Protein 4M9C (pdb70)

Nearest PDB structures (foldseek):
  4m9c-assembly2_E  TM=1.005E+00  e=8.657E-38  Acinetobacter baumannii
  7l7y-assembly1_AAA  TM=9.683E-01  e=1.629E-23  Psychrobacter cryohalolentis K5
  4m98-assembly1_A  TM=9.260E-01  e=1.975E-14  Neisseria gonorrhoeae FA 1090
  4m99-assembly1_B  TM=9.279E-01  e=2.961E-14  Neisseria gonorrhoeae FA 1090
  4eaa-assembly1_A  TM=8.698E-01  e=1.988E-10  Caulobacter vibrioides

CATH classification: 3.40.50.20 (+1 more: 2.160.10.10)

Structure (mmCIF, N/CA/C/O backbone):
data_4M9C
#
_entry.id   4M9C
#
_cell.length_a   148.289
_cell.length_b   148.289
_cell.length_c   182.413
_cell.angle_alpha   90.000
_cell.angle_beta   90.000
_cell.angle_gamma   120.000
#
_symmetry.space_group_name_H-M   'P 31 2 1'
#
loop_
_entity.id
_entity.type
_entity.pdbx_description
1 polymer 'Bacterial transferase hexapeptide (Three repeats) family protein'
2 water water
#
loop_
_atom_site.group_PDB
_atom_site.id
_atom_site.type_symbol
_atom_site.label_atom_id
_atom_site.label_alt_id
_atom_site.label_comp_id
_atom_site.label_asym_id
_atom_site.label_entity_id
_atom_site.label_seq_id
_atom_site.pdbx_PDB_ins_code
_atom_site.Cartn_x
_atom_site.Cartn_y
_atom_site.Cartn_z
_atom_site.occupancy
_atom_site.B_iso_or_equiv
_atom_site.auth_seq_id
_atom_site.auth_comp_id
_atom_site.auth_asym_id
_atom_site.auth_atom_id
_atom_site.pdbx_PDB_model_num
ATOM 1 N N . MET A 1 1 ? -106.134 5.012 -0.161 1.00 71.39 1 MET A N 1
ATOM 2 C CA . MET A 1 1 ? -106.342 5.683 -1.441 1.00 68.03 1 MET A CA 1
ATOM 3 C C . MET A 1 1 ? -105.044 6.316 -1.945 1.00 68.03 1 MET A C 1
ATOM 4 O O . MET A 1 1 ? -104.164 6.662 -1.151 1.00 71.50 1 MET A O 1
ATOM 6 N N . THR A 1 2 ? -104.940 6.458 -3.265 1.00 60.52 2 THR A N 1
ATOM 7 C CA . THR A 1 2 ? -103.749 6.987 -3.952 1.00 59.03 2 THR A CA 1
ATOM 8 C C . THR A 1 2 ? -102.567 6.007 -4.066 1.00 54.80 2 THR A C 1
ATOM 9 O O . THR A 1 2 ? -102.141 5.682 -5.177 1.00 51.87 2 THR A O 1
ATOM 13 N N . MET A 1 3 ? -102.039 5.546 -2.934 1.00 49.58 3 MET A N 1
ATOM 14 C CA . MET A 1 3 ? -100.933 4.583 -2.951 1.00 47.52 3 MET A CA 1
ATOM 15 C C . MET A 1 3 ? -100.982 3.637 -1.751 1.00 43.02 3 MET A C 1
ATOM 16 O O . MET A 1 3 ? -101.177 4.068 -0.615 1.00 42.19 3 MET A O 1
ATOM 21 N N . ILE A 1 4 ? -100.837 2.340 -2.008 1.00 37.38 4 ILE A N 1
ATOM 22 C CA . ILE A 1 4 ? -100.626 1.387 -0.927 1.00 32.60 4 ILE A CA 1
ATOM 23 C C . ILE A 1 4 ? -99.364 0.578 -1.191 1.00 31.63 4 ILE A C 1
ATOM 24 O O . ILE A 1 4 ? -99.042 0.260 -2.336 1.00 27.68 4 ILE A O 1
ATOM 29 N N . ILE A 1 5 ? -98.653 0.251 -0.121 1.00 31.05 5 ILE A N 1
ATOM 30 C CA . ILE A 1 5 ? -97.416 -0.508 -0.234 1.00 30.28 5 ILE A CA 1
ATOM 31 C C . ILE A 1 5 ? -97.5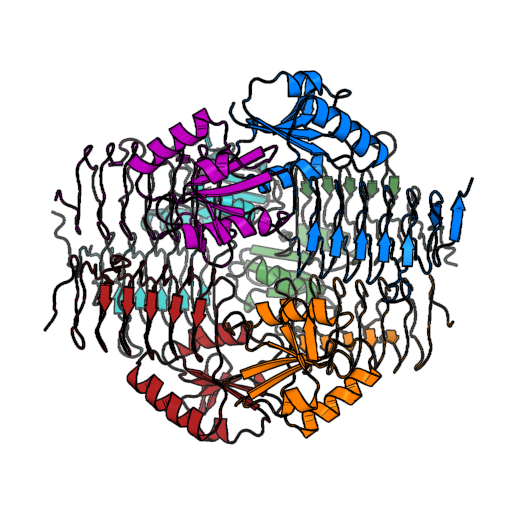80 -1.866 0.433 1.00 28.98 5 ILE A C 1
ATOM 32 O O . ILE A 1 5 ? -98.032 -1.963 1.575 1.00 28.57 5 ILE A O 1
ATOM 37 N N . GLY A 1 6 ? -97.241 -2.922 -0.291 1.00 25.78 6 GLY A N 1
ATOM 38 C CA . GLY A 1 6 ? -97.235 -4.239 0.313 1.00 27.14 6 GLY A CA 1
ATOM 39 C C . GLY A 1 6 ? -95.823 -4.746 0.532 1.00 28.68 6 GLY A C 1
ATOM 40 O O . GLY A 1 6 ? -94.935 -4.519 -0.301 1.00 28.80 6 GLY A O 1
ATOM 41 N N . VAL A 1 7 ? -95.614 -5.419 1.661 1.00 29.63 7 VAL A N 1
ATOM 42 C CA . VAL A 1 7 ? -94.375 -6.154 1.903 1.00 28.37 7 VAL A CA 1
ATOM 43 C C . VAL A 1 7 ? -94.707 -7.639 1.731 1.00 32.52 7 VAL A C 1
ATOM 44 O O . VAL A 1 7 ? -95.471 -8.207 2.517 1.00 29.64 7 VAL A O 1
ATOM 48 N N . TYR A 1 8 ? -94.150 -8.262 0.697 1.00 28.25 8 TYR A N 1
ATOM 49 C CA . TYR A 1 8 ? -94.516 -9.637 0.371 1.00 30.95 8 TYR A CA 1
ATOM 50 C C . TYR A 1 8 ? -93.669 -10.593 1.187 1.00 29.55 8 TYR A C 1
ATOM 51 O O . TYR A 1 8 ? -92.466 -10.708 0.970 1.00 29.99 8 TYR A O 1
ATOM 60 N N . GLY A 1 9 ? -94.305 -11.262 2.140 1.00 32.13 9 GLY A N 1
ATOM 61 C CA . GLY A 1 9 ? -93.600 -12.095 3.096 1.00 30.83 9 GLY A CA 1
ATOM 62 C C . GLY A 1 9 ? -93.776 -11.563 4.508 1.00 34.32 9 GLY A C 1
ATOM 63 O O . GLY A 1 9 ? -93.168 -10.558 4.878 1.00 33.41 9 GLY A O 1
ATOM 64 N N . ALA A 1 10 ? -94.621 -12.224 5.294 1.00 31.15 10 ALA A N 1
ATOM 65 C CA . ALA A 1 10 ? -94.820 -11.855 6.686 1.00 29.53 10 ALA A CA 1
ATOM 66 C C . ALA A 1 10 ? -93.742 -12.513 7.534 1.00 32.33 10 ALA A C 1
ATOM 67 O O . ALA A 1 10 ? -93.188 -11.896 8.443 1.00 36.10 10 ALA A O 1
ATOM 69 N N . SER A 1 11 ? -93.422 -13.758 7.213 1.00 30.17 11 SER A N 1
ATOM 70 C CA . SER A 1 11 ? -92.393 -14.497 7.945 1.00 32.55 11 SER A CA 1
ATOM 71 C C . SER A 1 11 ? -91.011 -14.136 7.422 1.00 31.69 11 SER A C 1
ATOM 72 O O . SER A 1 11 ? -90.879 -13.278 6.544 1.00 32.63 11 SER A O 1
ATOM 75 N N . GLY A 1 12 ? -89.991 -14.820 7.940 1.00 31.85 12 GLY A N 1
ATOM 76 C CA . GLY A 1 12 ? -88.618 -14.578 7.529 1.00 30.84 12 GLY A CA 1
ATOM 77 C C . GLY A 1 12 ? -88.256 -13.107 7.682 1.00 26.55 12 GLY A C 1
ATOM 78 O O . GLY A 1 12 ? -88.420 -12.528 8.752 1.00 28.45 12 GLY A O 1
ATOM 79 N N . PHE A 1 13 ? -87.791 -12.489 6.604 1.00 25.40 13 PHE A N 1
ATOM 80 C CA . PHE A 1 13 ? -87.298 -11.124 6.698 1.00 26.12 13 PHE A CA 1
ATOM 81 C C . PHE A 1 13 ? -88.379 -10.032 6.629 1.00 25.30 13 PHE A C 1
ATOM 82 O O . PHE A 1 13 ? -88.062 -8.847 6.648 1.00 25.04 13 PHE A O 1
ATOM 90 N N . GLY A 1 14 ? -89.645 -10.427 6.563 1.00 25.96 14 GLY A N 1
ATOM 91 C CA . GLY A 1 14 ? -90.734 -9.461 6.448 1.00 25.66 14 GLY A CA 1
ATOM 92 C C . GLY A 1 14 ? -90.760 -8.393 7.528 1.00 25.22 14 GLY A C 1
ATOM 93 O O . GLY A 1 14 ? -90.931 -7.197 7.247 1.00 23.45 14 GLY A O 1
ATOM 94 N N . LYS A 1 15 ? -90.593 -8.810 8.777 1.00 24.18 15 LYS A N 1
ATOM 95 C CA . LYS A 1 15 ? -90.686 -7.862 9.879 1.00 26.11 15 LYS A CA 1
ATOM 96 C C . LYS A 1 15 ? -89.475 -6.936 9.940 1.00 25.41 15 LYS A C 1
ATOM 97 O O . LYS A 1 15 ? -89.542 -5.870 10.539 1.00 24.54 15 LYS A O 1
ATOM 103 N N . GLU A 1 16 ? -88.375 -7.358 9.317 1.00 24.43 16 GLU A N 1
ATOM 104 C CA . GLU A 1 16 ? -87.193 -6.514 9.154 1.00 22.47 16 GLU A CA 1
ATOM 105 C C . GLU A 1 16 ? -87.431 -5.493 8.044 1.00 25.98 16 GLU A C 1
ATOM 106 O O . GLU A 1 16 ? -87.080 -4.311 8.167 1.00 24.92 16 GLU A O 1
ATOM 112 N N . VAL A 1 17 ? -88.045 -5.941 6.958 1.00 22.07 17 VAL A N 1
ATOM 113 C CA . VAL A 1 17 ? -88.177 -5.084 5.785 1.00 22.17 17 VAL A CA 1
ATOM 114 C C . VAL A 1 17 ? -89.235 -4.000 5.973 1.00 25.58 17 VAL A C 1
ATOM 115 O O . VAL A 1 17 ? -89.082 -2.879 5.480 1.00 24.53 17 VAL A O 1
ATOM 119 N N . MET A 1 18 ? -90.298 -4.314 6.706 1.00 23.80 18 MET A N 1
ATOM 120 C CA . MET A 1 18 ? -91.372 -3.332 6.878 1.00 26.66 18 MET A CA 1
ATOM 121 C C . MET A 1 18 ? -90.867 -1.961 7.398 1.00 22.87 18 MET A C 1
ATOM 122 O O . MET A 1 18 ? -91.178 -0.936 6.810 1.00 26.56 18 MET A O 1
ATOM 127 N N . PRO A 1 19 ? -90.101 -1.936 8.502 1.00 22.99 19 PRO A N 1
ATOM 128 C CA . PRO A 1 19 ? -89.666 -0.616 8.977 1.00 22.36 19 PRO A CA 1
ATOM 129 C C . PRO A 1 19 ? -88.688 0.066 8.013 1.00 27.54 19 PRO A C 1
ATOM 130 O O . PRO A 1 19 ? -88.645 1.295 7.950 1.00 24.79 19 PRO A O 1
ATOM 134 N N . LEU A 1 20 ? -87.929 -0.719 7.254 1.00 20.95 20 LEU A N 1
ATOM 135 C CA . LEU A 1 20 ? -87.051 -0.138 6.243 1.00 23.76 20 LEU A CA 1
ATOM 136 C C . LEU A 1 20 ? -87.872 0.577 5.177 1.00 26.92 20 LEU A C 1
ATOM 137 O O . LEU A 1 20 ? -87.556 1.703 4.788 1.00 24.68 20 LEU A O 1
ATOM 142 N N . VAL A 1 21 ? -88.924 -0.078 4.693 1.00 23.78 21 VAL A N 1
ATOM 143 C CA . VAL A 1 2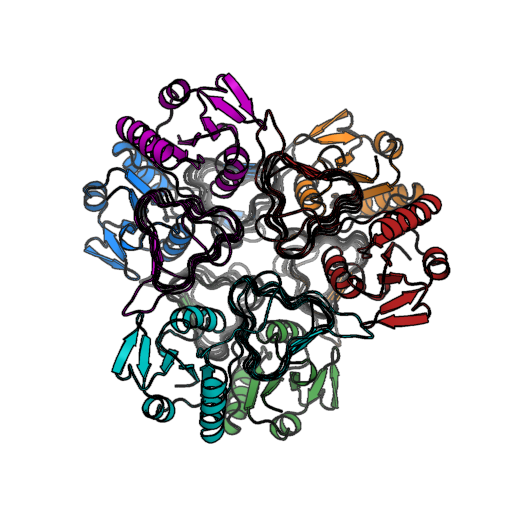1 ? -89.753 0.528 3.661 1.00 23.81 21 VAL A CA 1
ATOM 144 C C . VAL A 1 21 ? -90.571 1.708 4.214 1.00 25.84 21 VAL A C 1
ATOM 145 O O . VAL A 1 21 ? -90.841 2.661 3.490 1.00 26.75 21 VAL A O 1
ATOM 149 N N . ARG A 1 22 ? -90.935 1.654 5.495 1.00 24.32 22 ARG A N 1
ATOM 150 C CA . ARG A 1 22 ? -91.561 2.800 6.154 1.00 24.74 22 ARG A CA 1
ATOM 151 C C . ARG A 1 22 ? -90.647 4.016 6.072 1.00 29.97 22 ARG A C 1
ATOM 152 O O . ARG A 1 22 ? -91.097 5.118 5.725 1.00 24.43 22 ARG A O 1
ATOM 160 N N . GLN A 1 23 ? -89.367 3.809 6.394 1.00 23.47 23 GLN A N 1
ATOM 161 C CA . GLN A 1 23 ? -88.365 4.875 6.362 1.00 29.32 23 GLN A CA 1
ATOM 162 C C . GLN A 1 23 ? -88.036 5.314 4.939 1.00 29.47 23 GLN A C 1
ATOM 163 O O . GLN A 1 23 ? -87.670 6.463 4.719 1.00 30.92 23 GLN A O 1
ATOM 169 N N . GLN A 1 24 ? -88.132 4.391 3.983 1.00 26.64 24 GLN A N 1
ATOM 170 C CA . GLN A 1 24 ? -87.897 4.725 2.582 1.00 28.54 24 GLN A CA 1
ATOM 171 C C . GLN A 1 24 ? -88.946 5.746 2.096 1.00 31.66 24 GLN A C 1
ATOM 172 O O . GLN A 1 24 ? -88.642 6.629 1.290 1.00 31.62 24 GLN A O 1
ATOM 178 N N . PHE A 1 25 ? -90.173 5.614 2.602 1.00 26.42 25 PHE A N 1
ATOM 179 C CA . PHE A 1 25 ? -91.305 6.463 2.194 1.00 26.57 25 PHE A CA 1
ATOM 180 C C . PHE A 1 25 ? -92.004 7.047 3.414 1.00 26.72 25 PHE A C 1
ATOM 181 O O . PHE A 1 25 ? -93.141 6.693 3.724 1.00 27.24 25 PHE A O 1
ATOM 189 N N . PRO A 1 26 ? -91.315 7.955 4.111 1.00 24.41 26 PRO A N 1
ATOM 190 C CA . PRO A 1 26 ? -91.733 8.454 5.425 1.00 30.42 26 PRO A CA 1
ATOM 191 C C . PRO A 1 26 ? -93.012 9.294 5.413 1.00 35.38 26 PRO A C 1
ATOM 192 O O . PRO A 1 26 ? -93.650 9.435 6.464 1.00 32.75 26 PRO A O 1
ATOM 196 N N . THR A 1 27 ? -93.408 9.839 4.268 1.00 33.40 27 THR A N 1
ATOM 197 C CA . THR A 1 27 ? -94.631 10.640 4.284 1.00 34.84 27 THR A CA 1
ATOM 198 C C . THR A 1 27 ? -95.908 9.793 4.185 1.00 36.13 27 THR A C 1
ATOM 199 O O . THR A 1 27 ? -97.002 10.293 4.461 1.00 33.15 27 THR A O 1
ATOM 203 N N . LEU A 1 28 ? -95.779 8.516 3.820 1.00 34.59 28 LEU A N 1
ATOM 204 C CA . LEU A 1 28 ? -96.961 7.647 3.763 1.00 36.36 28 LEU A CA 1
ATOM 205 C C . LEU A 1 28 ? -97.378 7.230 5.165 1.00 38.07 28 LEU A C 1
ATOM 206 O O . LEU A 1 28 ? -96.532 6.871 5.981 1.00 34.74 28 LEU A O 1
ATOM 211 N N . SER A 1 29 ? -98.675 7.293 5.456 1.00 36.78 29 SER A N 1
ATOM 212 C CA . SER A 1 29 ? -99.146 6.922 6.785 1.00 34.12 29 SER A CA 1
ATOM 213 C C . SER A 1 29 ? -99.152 5.401 6.935 1.00 33.92 29 SER A C 1
ATOM 214 O O . SER A 1 29 ? -99.216 4.675 5.944 1.00 33.00 29 SER A O 1
ATOM 217 N N . LYS A 1 30 ? -99.081 4.931 8.178 1.00 32.47 30 LYS A N 1
ATOM 218 C CA . LYS A 1 30 ? -99.025 3.504 8.469 1.00 37.14 30 LYS A CA 1
ATOM 219 C C . LYS A 1 30 ? -100.142 2.754 7.748 1.00 35.11 30 LYS A C 1
ATOM 220 O O . LYS A 1 30 ? -99.939 1.645 7.245 1.00 29.96 30 LYS A O 1
ATOM 226 N N . GLU A 1 31 ? -101.315 3.374 7.680 1.00 31.63 31 GLU A N 1
ATOM 227 C CA . GLU A 1 31 ? -102.477 2.721 7.099 1.00 35.29 31 GLU A CA 1
ATOM 228 C C . GLU A 1 31 ? -102.246 2.363 5.635 1.00 32.20 31 GLU A C 1
ATOM 229 O O . GLU A 1 31 ? -102.926 1.508 5.088 1.00 33.29 31 GLU A O 1
ATOM 232 N N . GLN A 1 32 ? -101.284 3.012 4.996 1.00 29.23 32 GLN A N 1
ATOM 233 C CA . GLN A 1 32 ? -101.015 2.715 3.589 1.00 30.45 32 GLN A CA 1
ATOM 234 C C . GLN A 1 32 ? -100.106 1.472 3.382 1.00 30.33 32 GLN A C 1
ATOM 235 O O . GLN A 1 32 ? -99.786 1.099 2.246 1.00 29.97 32 GLN A O 1
ATOM 241 N N . PHE A 1 33 ? -99.723 0.816 4.475 1.00 27.00 33 PHE A N 1
ATOM 242 C CA . PHE A 1 33 ? -98.835 -0.353 4.384 1.00 29.95 33 PHE A CA 1
ATOM 243 C C . PHE A 1 33 ? -99.484 -1.661 4.833 1.00 27.41 33 PHE A C 1
ATOM 244 O O . PHE A 1 33 ? -100.264 -1.679 5.776 1.00 26.30 33 PHE A O 1
ATOM 252 N N . ALA A 1 34 ? -99.113 -2.762 4.186 1.00 26.94 34 ALA A N 1
ATOM 253 C CA . ALA A 1 34 ? -99.557 -4.076 4.623 1.00 30.41 34 ALA A CA 1
ATOM 254 C C . ALA A 1 34 ? -98.537 -5.155 4.313 1.00 27.47 34 ALA A C 1
ATOM 255 O O . ALA A 1 34 ? -97.784 -5.060 3.343 1.00 29.83 34 ALA A O 1
ATOM 257 N N . PHE A 1 35 ? -98.526 -6.186 5.149 1.00 26.63 35 PHE A N 1
ATOM 258 C CA . PHE A 1 35 ? -97.888 -7.445 4.797 1.00 29.49 35 PHE A CA 1
ATOM 259 C C . PHE A 1 35 ? -98.784 -8.227 3.835 1.00 33.55 35 PHE A C 1
ATOM 260 O O . PHE A 1 35 ? -99.999 -8.272 4.009 1.00 36.51 35 PHE A O 1
ATOM 268 N N . ILE A 1 36 ? -98.182 -8.834 2.817 1.00 30.95 36 ILE A N 1
ATOM 269 C CA . ILE A 1 36 ? -98.900 -9.718 1.905 1.00 31.49 36 ILE A CA 1
ATOM 270 C C . ILE A 1 36 ? -98.492 -11.154 2.198 1.00 36.51 36 ILE A C 1
ATOM 271 O O . ILE A 1 36 ? -97.316 -11.508 2.052 1.00 31.72 36 ILE A O 1
ATOM 276 N N . ASP A 1 37 ? -99.455 -11.978 2.614 1.00 32.86 37 ASP A N 1
ATOM 277 C CA . ASP A 1 37 ? -99.179 -13.376 2.951 1.00 37.22 37 ASP A CA 1
ATOM 278 C C . ASP A 1 37 ? -100.469 -14.208 2.976 1.00 42.16 37 ASP A C 1
ATOM 279 O O . ASP A 1 37 ? -101.291 -14.063 3.876 1.00 42.14 37 ASP A O 1
ATOM 284 N N . ASP A 1 38 ? -100.642 -15.068 1.975 1.00 41.39 38 ASP A N 1
ATOM 285 C CA . ASP A 1 38 ? -101.863 -15.868 1.853 1.00 48.16 38 ASP A CA 1
ATOM 286 C C . ASP A 1 38 ? -102.113 -16.690 3.112 1.00 46.84 38 ASP A C 1
ATOM 287 O O . ASP A 1 38 ? -103.207 -16.662 3.680 1.00 51.71 38 ASP A O 1
ATOM 292 N N . GLY A 1 39 ? -101.080 -17.400 3.551 1.00 52.65 39 GLY A N 1
ATOM 293 C CA . GLY A 1 39 ? -101.152 -18.211 4.753 1.00 56.42 39 GLY A CA 1
ATOM 294 C C . GLY A 1 39 ? -101.666 -17.466 5.968 1.00 57.15 39 GLY A C 1
ATOM 295 O O . GLY A 1 39 ? -102.482 -17.997 6.725 1.00 52.88 39 GLY A O 1
ATOM 296 N N . LEU A 1 40 ? -101.200 -16.233 6.156 1.00 52.41 40 LEU A N 1
ATOM 297 C CA . LEU A 1 40 ? -101.563 -15.465 7.343 1.00 47.29 40 LEU A CA 1
ATOM 298 C C . LEU A 1 40 ? -102.630 -14.422 7.054 1.00 49.59 40 LEU A C 1
ATOM 299 O O . LEU A 1 40 ? -102.891 -13.548 7.877 1.00 49.60 40 LEU A O 1
ATOM 304 N N . SER A 1 41 ? -103.256 -14.528 5.885 1.00 49.37 41 SER A N 1
ATOM 305 C CA . SER A 1 41 ? -104.339 -13.628 5.507 1.00 46.77 41 SER A CA 1
ATOM 306 C C . SER A 1 41 ? -105.328 -13.424 6.654 1.00 52.97 41 SER A C 1
ATOM 307 O O . SER A 1 41 ? -105.695 -14.378 7.339 1.00 57.70 41 SER A O 1
ATOM 310 N N . GLY A 1 42 ? -105.752 -12.181 6.864 1.00 45.05 42 GLY A N 1
ATOM 311 C CA . GLY A 1 42 ? -106.765 -11.880 7.859 1.00 51.18 42 GLY A CA 1
ATOM 312 C C . GLY A 1 42 ? -106.238 -11.563 9.247 1.00 53.34 42 GLY A C 1
ATOM 313 O O . GLY A 1 42 ? -106.961 -11.002 10.077 1.00 51.24 42 GLY A O 1
ATOM 314 N N . THR A 1 43 ? -104.983 -11.920 9.504 1.00 48.43 43 THR A N 1
ATOM 315 C CA . THR A 1 43 ? -104.344 -11.621 10.785 1.00 49.52 43 THR A CA 1
ATOM 316 C C . THR A 1 43 ? -103.731 -10.207 10.790 1.00 47.13 43 THR A C 1
ATOM 317 O O . THR A 1 43 ? -103.816 -9.492 9.795 1.00 39.28 43 THR A O 1
ATOM 321 N N . THR A 1 44 ? -103.144 -9.801 11.918 1.00 42.46 44 THR A N 1
ATOM 322 C CA . THR A 1 44 ? -102.347 -8.578 11.970 1.00 41.50 44 THR A CA 1
ATOM 323 C C . THR A 1 44 ? -100.947 -8.880 12.527 1.00 41.97 44 THR A C 1
ATOM 324 O O . THR A 1 44 ? -100.769 -9.817 13.311 1.00 40.64 44 THR A O 1
ATOM 328 N N . LEU A 1 45 ? -99.967 -8.073 12.122 1.00 36.46 45 LEU A N 1
ATOM 329 C CA . LEU A 1 45 ? -98.568 -8.307 12.464 1.00 31.00 45 LEU A CA 1
ATOM 330 C C . LEU A 1 45 ? -97.868 -6.975 12.743 1.00 29.94 45 LEU A C 1
ATOM 331 O O . LEU A 1 45 ? -97.828 -6.093 11.880 1.00 29.42 45 LEU A O 1
ATOM 336 N N . ASN A 1 46 ? -97.331 -6.830 13.952 1.00 28.76 46 ASN A N 1
ATOM 337 C CA . ASN A 1 46 ? -96.705 -5.580 14.381 1.00 32.60 46 ASN A CA 1
ATOM 338 C C . ASN A 1 46 ? -97.598 -4.373 14.101 1.00 31.75 46 ASN A C 1
ATOM 339 O O . ASN A 1 46 ? -97.114 -3.296 13.755 1.00 28.48 46 ASN A O 1
ATOM 344 N N . GLY A 1 47 ? -98.908 -4.572 14.242 1.00 32.79 47 GLY A N 1
ATOM 345 C CA . GLY A 1 47 ? -99.876 -3.494 14.103 1.00 32.54 47 GLY A CA 1
ATOM 346 C C . GLY A 1 47 ? -100.298 -3.257 12.669 1.00 36.10 47 GLY A C 1
ATOM 347 O O . GLY A 1 47 ? -101.026 -2.310 12.383 1.00 42.39 47 GLY A O 1
ATOM 348 N N . TYR A 1 48 ? -99.832 -4.106 11.760 1.00 31.67 48 TYR A N 1
ATOM 349 C CA . TYR A 1 48 ? -100.163 -3.964 10.345 1.00 31.85 48 TYR A CA 1
ATOM 350 C C . TYR A 1 48 ? -101.090 -5.093 9.919 1.00 33.88 48 TYR A C 1
ATOM 351 O O . TYR A 1 48 ? -100.985 -6.203 10.435 1.00 31.75 48 TYR A O 1
ATOM 360 N N . PRO A 1 49 ? -101.975 -4.818 8.950 1.00 34.12 49 PRO A N 1
ATOM 361 C CA . PRO A 1 49 ? -102.823 -5.849 8.346 1.00 36.82 49 PRO A CA 1
ATOM 362 C C . PRO A 1 49 ? -101.972 -6.807 7.541 1.00 37.00 49 PRO A C 1
ATOM 363 O O . PRO A 1 49 ? -101.026 -6.377 6.873 1.00 33.31 49 PRO A O 1
ATOM 367 N N . VAL A 1 50 ? -102.299 -8.090 7.614 1.00 33.76 50 VAL A N 1
ATOM 368 C CA . VAL A 1 50 ? -101.683 -9.087 6.755 1.00 31.63 50 VAL A CA 1
ATOM 369 C C . VAL A 1 50 ? -102.748 -9.516 5.760 1.00 38.09 50 VAL A C 1
ATOM 370 O O . VAL A 1 50 ? -103.781 -10.071 6.146 1.00 38.63 50 VAL A O 1
ATOM 374 N N . LEU A 1 51 ? -102.506 -9.241 4.484 1.00 35.71 51 LEU A N 1
ATOM 375 C CA . LEU A 1 51 ? -103.498 -9.485 3.444 1.00 36.95 51 LEU A CA 1
ATOM 376 C C . LEU A 1 51 ? -103.108 -10.640 2.539 1.00 39.59 51 LEU A C 1
ATOM 377 O O . LEU A 1 51 ? -101.921 -10.909 2.327 1.00 37.75 51 LEU A O 1
ATOM 382 N N . SER A 1 52 ? -104.112 -11.326 2.003 1.00 36.22 52 SER A N 1
ATOM 383 C CA . SER A 1 52 ? -103.865 -12.292 0.948 1.00 38.27 52 SER A CA 1
ATOM 384 C C . SER A 1 52 ? -103.513 -11.473 -0.274 1.00 34.58 52 SER A C 1
ATOM 385 O O . SER A 1 52 ? -103.838 -10.285 -0.340 1.00 34.67 52 SER A O 1
ATOM 388 N N . TYR A 1 53 ? -102.862 -12.091 -1.247 1.00 30.53 53 TYR A N 1
ATOM 389 C CA . TYR A 1 53 ? -102.498 -11.363 -2.452 1.00 37.14 53 TYR A CA 1
ATOM 390 C C . TYR A 1 53 ? -103.745 -10.805 -3.139 1.00 41.05 53 TYR A C 1
ATOM 391 O O . TYR A 1 53 ? -103.776 -9.637 -3.522 1.00 37.86 53 TYR A O 1
ATOM 400 N N . LEU A 1 54 ? -104.778 -11.636 -3.272 1.00 41.10 54 LEU A N 1
ATOM 401 C CA . LEU A 1 54 ? -106.011 -11.210 -3.925 1.00 38.09 54 LEU A CA 1
ATOM 402 C C . LEU A 1 54 ? -106.619 -9.997 -3.252 1.00 34.15 54 LEU A C 1
ATOM 403 O O . LEU A 1 54 ? -107.038 -9.067 -3.930 1.00 41.60 54 LEU A O 1
ATOM 408 N N . ASP A 1 55 ? -106.671 -10.002 -1.922 1.00 36.92 55 ASP A N 1
ATOM 409 C CA . ASP A 1 55 ? -107.231 -8.862 -1.196 1.00 40.59 55 ASP A CA 1
ATOM 410 C C . ASP A 1 55 ? -106.377 -7.608 -1.371 1.00 39.93 55 ASP A C 1
ATOM 411 O O . ASP A 1 55 ? -106.904 -6.511 -1.540 1.00 37.26 55 ASP A O 1
ATOM 416 N N . PHE A 1 56 ? -105.059 -7.775 -1.354 1.00 35.84 56 PHE A N 1
ATOM 417 C CA . PHE A 1 56 ? -104.176 -6.645 -1.602 1.00 36.45 56 PHE A CA 1
ATOM 418 C C . PHE A 1 56 ? -104.475 -6.049 -2.972 1.00 33.50 56 PHE A C 1
ATOM 419 O O . PHE A 1 56 ? -104.685 -4.851 -3.101 1.00 35.70 56 PHE A O 1
ATOM 427 N N . ILE A 1 57 ? -104.495 -6.897 -3.995 1.00 36.12 57 ILE A N 1
ATOM 428 C CA . ILE A 1 57 ? -104.756 -6.444 -5.354 1.00 36.84 57 ILE A CA 1
ATOM 429 C C . ILE A 1 57 ? -106.139 -5.797 -5.472 1.00 45.78 57 ILE A C 1
ATOM 430 O O . ILE A 1 57 ? -106.337 -4.874 -6.263 1.00 47.03 57 ILE A O 1
ATOM 435 N N . SER A 1 58 ? -107.096 -6.281 -4.683 1.00 43.69 58 SER A N 1
ATOM 436 C CA . SER A 1 58 ? -108.471 -5.803 -4.798 1.00 47.73 58 SER A CA 1
ATOM 437 C C . SER A 1 58 ? -108.682 -4.438 -4.137 1.00 52.36 58 SER A C 1
ATOM 438 O O . SER A 1 58 ? -109.699 -3.784 -4.375 1.00 46.81 58 SER A O 1
ATOM 441 N N . LYS A 1 59 ? -107.723 -3.998 -3.320 1.00 45.24 59 LYS A N 1
ATOM 442 C CA . LYS A 1 59 ? -107.873 -2.718 -2.632 1.00 46.77 59 LYS A CA 1
ATOM 443 C C . LYS A 1 59 ? -108.182 -1.593 -3.612 1.00 47.51 59 LYS A C 1
ATOM 444 O O . LYS A 1 59 ? -107.702 -1.600 -4.749 1.00 46.58 59 LYS A O 1
ATOM 450 N N . PRO A 1 60 ? -108.993 -0.621 -3.173 1.00 46.73 60 PRO A N 1
ATOM 451 C CA . PRO A 1 60 ? -109.191 0.582 -3.978 1.00 49.03 60 PRO A CA 1
ATOM 452 C C . PRO A 1 60 ? -107.972 1.455 -3.756 1.00 57.28 60 PRO A C 1
ATOM 453 O O . PRO A 1 60 ? -107.710 1.884 -2.630 1.00 63.77 60 PRO A O 1
ATOM 457 N N . ALA A 1 61 ? -107.208 1.684 -4.811 1.00 50.95 61 ALA A N 1
ATOM 458 C CA . ALA A 1 61 ? -106.000 2.477 -4.701 1.00 49.82 61 ALA A CA 1
ATOM 459 C C . ALA A 1 61 ? -105.443 2.655 -6.089 1.00 50.40 61 ALA A C 1
ATOM 460 O O . ALA A 1 61 ? -105.127 1.677 -6.768 1.00 52.49 61 ALA A O 1
ATOM 462 N N . ASP A 1 62 ? -105.341 3.910 -6.512 1.00 50.88 62 ASP A N 1
ATOM 463 C CA . ASP A 1 62 ? -104.820 4.231 -7.829 1.00 53.89 62 ASP A CA 1
ATOM 464 C C . ASP A 1 62 ? -103.539 3.450 -8.085 1.00 52.39 62 ASP A C 1
ATOM 465 O O . ASP A 1 62 ? -103.394 2.794 -9.120 1.00 56.84 62 ASP A O 1
ATOM 467 N N . HIS A 1 63 ? -102.621 3.503 -7.125 1.00 45.58 63 HIS A N 1
ATOM 468 C CA . HIS A 1 63 ? -101.308 2.899 -7.311 1.00 45.75 63 HIS A CA 1
ATOM 469 C C . HIS A 1 63 ? -100.964 1.892 -6.223 1.00 41.16 63 HIS A C 1
ATOM 470 O O . HIS A 1 63 ? -101.201 2.131 -5.038 1.00 40.92 63 HIS A O 1
ATOM 477 N N . LYS A 1 64 ? -100.425 0.753 -6.643 1.00 36.50 64 LYS A N 1
ATOM 478 C CA . LYS A 1 64 ? -99.969 -0.265 -5.711 1.00 37.02 64 LYS A CA 1
ATOM 479 C C . LYS A 1 64 ? -98.492 -0.575 -5.979 1.00 34.70 64 LYS A C 1
ATOM 480 O O . LYS A 1 64 ? -98.069 -0.685 -7.131 1.00 35.51 64 LYS A O 1
ATOM 486 N N . ALA A 1 65 ? -97.713 -0.695 -4.909 1.00 32.04 65 ALA A N 1
ATOM 487 C CA . ALA A 1 65 ? -96.287 -0.996 -5.014 1.00 33.73 65 ALA A CA 1
ATOM 488 C C . ALA A 1 65 ? -95.893 -2.026 -3.957 1.00 28.34 65 ALA A C 1
ATOM 489 O O . ALA A 1 65 ? -96.465 -2.072 -2.862 1.00 26.79 65 ALA A O 1
ATOM 491 N N . VAL A 1 66 ? -94.915 -2.857 -4.285 1.00 29.73 66 VAL A N 1
ATOM 492 C CA . VAL A 1 66 ? -94.539 -3.936 -3.388 1.00 29.37 66 VAL A CA 1
ATOM 493 C C . VAL A 1 66 ? -93.021 -4.086 -3.282 1.00 25.60 66 VAL A C 1
ATOM 494 O O . VAL A 1 66 ? -92.302 -3.939 -4.267 1.00 25.26 66 VAL A O 1
ATOM 498 N N . THR A 1 67 ? -92.547 -4.360 -2.073 1.00 26.43 67 THR A N 1
ATOM 499 C CA . THR A 1 67 ? -91.199 -4.879 -1.889 1.00 26.28 67 THR A CA 1
ATOM 500 C C . THR A 1 67 ? -91.334 -6.325 -1.422 1.00 26.95 67 THR A C 1
ATOM 501 O O . THR A 1 67 ? -92.102 -6.632 -0.505 1.00 27.10 67 THR A O 1
ATOM 505 N N . ILE A 1 68 ? -90.608 -7.222 -2.078 1.00 28.12 68 ILE A N 1
ATOM 506 C CA . ILE A 1 68 ? -90.674 -8.636 -1.748 1.00 24.26 68 ILE A CA 1
ATOM 507 C C . ILE A 1 68 ? -89.589 -8.938 -0.717 1.00 28.21 68 ILE A C 1
ATOM 508 O O . ILE A 1 68 ? -88.405 -8.902 -1.030 1.00 26.72 68 ILE A O 1
ATOM 513 N N . ALA A 1 69 ? -90.000 -9.226 0.513 1.00 27.08 69 ALA A N 1
ATOM 514 C CA . ALA A 1 69 ? -89.063 -9.495 1.596 1.00 26.08 69 ALA A CA 1
ATOM 515 C C . ALA A 1 69 ? -88.442 -10.892 1.488 1.00 30.19 69 ALA A C 1
ATOM 516 O O . ALA A 1 69 ? -87.402 -11.175 2.085 1.00 31.13 69 ALA A O 1
ATOM 518 N N . ILE A 1 70 ? -89.086 -11.762 0.722 1.00 28.36 70 ILE A N 1
ATOM 519 C CA . ILE A 1 70 ? -88.707 -13.178 0.668 1.00 27.30 70 ILE A CA 1
ATOM 520 C C . ILE A 1 70 ? -87.324 -13.434 0.078 1.00 27.22 70 ILE A C 1
ATOM 521 O O . ILE A 1 70 ? -87.039 -13.051 -1.063 1.00 27.24 70 ILE A O 1
ATOM 526 N N . ALA A 1 71 ? -86.458 -14.068 0.871 1.00 25.09 71 ALA A N 1
ATOM 527 C CA . ALA A 1 71 ? -85.077 -14.322 0.463 1.00 27.18 71 ALA A CA 1
ATOM 528 C C . ALA A 1 71 ? -84.978 -15.465 -0.549 1.00 28.97 71 ALA A C 1
ATOM 529 O O . ALA A 1 71 ? -84.119 -15.450 -1.432 1.00 25.93 71 ALA A O 1
ATOM 531 N N . ASN A 1 72 ? -85.852 -16.459 -0.398 1.00 28.39 72 ASN A N 1
ATOM 532 C CA . ASN A 1 72 ? -85.928 -17.589 -1.335 1.00 29.41 72 ASN A CA 1
ATOM 533 C C . ASN A 1 72 ? -86.089 -17.082 -2.760 1.00 27.13 72 ASN A C 1
ATOM 534 O O . ASN A 1 72 ? -87.152 -16.583 -3.125 1.00 26.50 72 ASN A O 1
ATOM 539 N N . SER A 1 73 ? -85.052 -17.225 -3.576 1.00 26.96 73 SER A N 1
ATOM 540 C CA . SER A 1 73 ? -85.049 -16.556 -4.877 1.00 29.74 73 SER A CA 1
ATOM 541 C C . SER A 1 73 ? -85.959 -17.209 -5.917 1.00 28.33 73 SER A C 1
ATOM 542 O O . SER A 1 73 ? -86.432 -16.545 -6.837 1.00 27.10 73 SER A O 1
ATOM 545 N N . VAL A 1 74 ? -86.189 -18.509 -5.775 1.00 28.89 74 VAL A N 1
ATOM 546 C CA . VAL A 1 74 ? -87.087 -19.215 -6.679 1.00 29.39 74 VAL A CA 1
ATOM 547 C C . VAL A 1 74 ? -88.501 -18.700 -6.456 1.00 27.34 74 VAL A C 1
ATOM 548 O O . VAL A 1 74 ? -89.230 -18.422 -7.399 1.00 31.03 74 VAL A O 1
ATOM 552 N N . VAL A 1 75 ? -88.881 -18.569 -5.193 1.00 26.55 75 VAL A N 1
ATOM 553 C CA . VAL A 1 75 ? -90.188 -18.028 -4.849 1.00 25.43 75 VAL A CA 1
ATOM 554 C C . VAL A 1 75 ? -90.275 -16.565 -5.304 1.00 28.66 75 VAL A C 1
ATOM 555 O O . VAL A 1 75 ? -91.297 -16.122 -5.846 1.00 27.76 75 VAL A O 1
ATOM 559 N N . ARG A 1 76 ? -89.189 -15.824 -5.088 1.00 24.89 76 ARG A N 1
ATOM 560 C CA . ARG A 1 76 ? -89.148 -14.400 -5.414 1.00 27.08 76 ARG A CA 1
ATOM 561 C C . ARG A 1 76 ? -89.420 -14.179 -6.897 1.00 28.49 76 ARG A C 1
ATOM 562 O O . ARG A 1 76 ? -90.170 -13.279 -7.258 1.00 27.36 76 ARG A O 1
ATOM 570 N N . GLU A 1 77 ? -88.818 -15.001 -7.755 1.00 29.25 77 GLU A N 1
ATOM 571 C CA . GLU A 1 77 ? -89.048 -14.882 -9.197 1.00 29.96 77 GLU A CA 1
ATOM 572 C C . GLU A 1 77 ? -90.492 -15.174 -9.606 1.00 34.79 77 GLU A C 1
ATOM 573 O O . GLU A 1 77 ? -91.051 -14.489 -10.468 1.00 32.25 77 GLU A O 1
ATOM 579 N N . LYS A 1 78 ? -91.087 -16.208 -9.015 1.00 34.02 78 LYS A N 1
ATOM 580 C CA . LYS A 1 78 ? -92.479 -16.522 -9.315 1.00 31.16 78 LYS A CA 1
ATOM 581 C C . LYS A 1 78 ? -93.381 -15.375 -8.852 1.00 33.81 78 LYS A C 1
ATOM 582 O O . LYS A 1 78 ? -94.331 -15.008 -9.547 1.00 35.58 78 LYS A O 1
ATOM 588 N N . LEU A 1 79 ? -93.072 -14.796 -7.692 1.00 31.50 79 LEU A N 1
ATOM 589 C CA . LEU A 1 79 ? -93.860 -13.678 -7.175 1.00 31.61 79 LEU A CA 1
ATOM 590 C C . LEU A 1 79 ? -93.795 -12.459 -8.085 1.00 30.63 79 LEU A C 1
ATOM 591 O O . LEU A 1 79 ? -94.803 -11.795 -8.319 1.00 31.82 79 LEU A O 1
ATOM 596 N N . VAL A 1 80 ? -92.610 -12.168 -8.602 1.00 31.80 80 VAL A N 1
ATOM 597 C CA . VAL A 1 80 ? -92.456 -11.073 -9.550 1.00 34.46 80 VAL A CA 1
ATOM 598 C C . VAL A 1 80 ? -93.340 -11.307 -10.777 1.00 35.71 80 VAL A C 1
ATOM 599 O O . VAL A 1 80 ? -94.035 -10.398 -11.225 1.00 34.43 80 VAL A O 1
ATOM 603 N N . SER A 1 81 ? -93.315 -12.528 -11.313 1.00 35.10 81 SER A N 1
ATOM 604 C CA . SER A 1 81 ? -94.142 -12.865 -12.478 1.00 39.76 81 SER A CA 1
ATOM 605 C C . SER A 1 81 ? -95.624 -12.659 -12.165 1.00 37.45 81 SER A C 1
ATOM 606 O O . SER A 1 81 ? -96.382 -12.132 -12.982 1.00 41.60 81 SER A O 1
ATOM 609 N N . LEU A 1 82 ? -96.019 -13.068 -10.965 1.00 36.21 82 LEU A N 1
ATOM 610 C CA . LEU A 1 82 ? -97.358 -12.800 -10.457 1.00 41.46 82 LEU A CA 1
ATOM 611 C C . LEU A 1 82 ? -97.665 -11.297 -10.397 1.00 40.91 82 LEU A C 1
ATOM 612 O O . LEU A 1 82 ? -98.732 -10.864 -10.830 1.00 42.71 82 LEU A O 1
ATOM 617 N N . LEU A 1 83 ? -96.734 -10.503 -9.862 1.00 39.07 83 LEU A N 1
ATOM 618 C CA . LEU A 1 83 ? -96.948 -9.058 -9.710 1.00 39.02 83 LEU A CA 1
ATOM 619 C C . LEU A 1 83 ? -97.011 -8.325 -11.048 1.00 39.81 83 LEU A C 1
ATOM 620 O O . LEU A 1 83 ? -97.733 -7.337 -11.189 1.00 44.75 83 LEU A O 1
ATOM 625 N N . GLU A 1 84 ? -96.243 -8.792 -12.023 1.00 37.36 84 GLU A N 1
ATOM 626 C CA . GLU A 1 84 ? -96.250 -8.161 -13.338 1.00 43.71 84 GLU A CA 1
ATOM 627 C C . GLU A 1 84 ? -97.625 -8.295 -14.008 1.00 47.28 84 GLU A C 1
ATOM 628 O O . GLU A 1 84 ? -98.108 -7.349 -14.630 1.00 49.89 84 GLU A O 1
ATOM 634 N N . LYS A 1 85 ? -98.257 -9.459 -13.859 1.00 43.97 85 LYS A N 1
ATOM 635 C CA . LYS A 1 85 ? -99.597 -9.691 -14.413 1.00 47.98 85 LYS A CA 1
ATOM 636 C C . LYS A 1 85 ? -100.590 -8.615 -13.988 1.00 47.57 85 LYS A C 1
ATOM 637 O O . LYS A 1 85 ? -101.432 -8.192 -14.780 1.00 53.99 85 LYS A O 1
ATOM 640 N N . ASP A 1 86 ? -100.497 -8.184 -12.733 1.00 45.76 86 ASP A N 1
ATOM 641 C CA . ASP A 1 86 ? -101.428 -7.195 -12.197 1.00 43.40 86 ASP A CA 1
ATOM 642 C C . ASP A 1 86 ? -100.868 -5.780 -12.289 1.00 46.81 86 ASP A C 1
ATOM 643 O O . ASP A 1 86 ? -101.470 -4.829 -11.781 1.00 50.37 86 ASP A O 1
ATOM 648 N N . GLY A 1 87 ? -99.718 -5.646 -12.939 1.00 45.67 87 GLY A N 1
ATOM 649 C CA . GLY A 1 87 ? -99.088 -4.349 -13.120 1.00 49.52 87 GLY A CA 1
ATOM 650 C C . GLY A 1 87 ? -98.699 -3.641 -11.832 1.00 48.68 87 GLY A C 1
ATOM 651 O O . GLY A 1 87 ? -98.740 -2.417 -11.758 1.00 43.32 87 GLY A O 1
ATOM 652 N N . VAL A 1 88 ? -98.322 -4.407 -10.813 1.00 46.29 88 VAL A N 1
ATOM 653 C CA . VAL A 1 88 ? -97.871 -3.822 -9.553 1.00 45.72 88 VAL A CA 1
ATOM 654 C C . VAL A 1 88 ? -96.430 -3.321 -9.689 1.00 41.31 88 VAL A C 1
ATOM 655 O O . VAL A 1 88 ? -95.587 -3.956 -10.328 1.00 42.17 88 VAL A O 1
ATOM 659 N N . GLN A 1 89 ? -96.160 -2.177 -9.081 1.00 37.48 89 GLN A N 1
ATOM 660 C CA . GLN A 1 89 ? -94.864 -1.521 -9.181 1.00 37.90 89 GLN A CA 1
ATOM 661 C C . GLN A 1 89 ? -93.871 -2.118 -8.180 1.00 32.37 89 GLN A C 1
ATOM 662 O O . GLN A 1 89 ? -94.244 -2.477 -7.064 1.00 37.35 89 GLN A O 1
ATOM 668 N N . HIS A 1 90 ? -92.615 -2.245 -8.588 1.00 31.51 90 HIS A N 1
ATOM 669 C CA . HIS A 1 90 ? -91.590 -2.800 -7.716 1.00 31.79 90 HIS A CA 1
ATOM 670 C C . HIS A 1 90 ? -90.819 -1.686 -7.029 1.00 31.91 90 HIS A C 1
ATOM 671 O O . HIS A 1 90 ? -90.328 -0.775 -7.683 1.00 35.47 90 HIS A O 1
ATOM 678 N N . LEU A 1 91 ? -90.690 -1.782 -5.713 1.00 29.82 91 LEU A N 1
ATOM 679 C CA . LEU A 1 91 ? -89.967 -0.790 -4.931 1.00 32.61 91 LEU A CA 1
ATOM 680 C C . LEU A 1 91 ? -88.505 -1.175 -4.727 1.00 31.73 91 LEU A C 1
ATOM 681 O O . LEU A 1 91 ? -88.167 -2.360 -4.620 1.00 29.37 91 LEU A O 1
ATOM 686 N N . ALA A 1 92 ? -87.645 -0.167 -4.671 1.00 27.36 92 ALA A N 1
ATOM 687 C CA . ALA A 1 92 ? -86.271 -0.361 -4.222 1.00 27.40 92 ALA A CA 1
ATOM 688 C C . ALA A 1 92 ? -86.187 0.149 -2.788 1.00 30.83 92 ALA A C 1
ATOM 689 O O . ALA A 1 92 ? -86.695 1.227 -2.473 1.00 26.93 92 ALA A O 1
ATOM 691 N N . VAL A 1 93 ? -85.548 -0.622 -1.918 1.00 25.50 93 VAL A N 1
ATOM 692 C CA . VAL A 1 93 ? -85.481 -0.268 -0.510 1.00 23.44 93 VAL A CA 1
ATOM 693 C C . VAL A 1 93 ? -84.029 -0.330 -0.059 1.00 27.87 93 VAL A C 1
ATOM 694 O O . VAL A 1 93 ? -83.362 -1.338 -0.279 1.00 28.22 93 VAL A O 1
ATOM 698 N N . GLN A 1 94 ? -83.531 0.755 0.531 1.00 24.76 94 GLN A N 1
ATOM 699 C CA . GLN A 1 94 ? -82.210 0.759 1.148 1.00 24.19 94 GLN A CA 1
ATOM 700 C C . GLN A 1 94 ? -82.375 1.037 2.626 1.00 25.65 94 GLN A C 1
ATOM 701 O O . GLN A 1 94 ? -83.477 1.268 3.113 1.00 30.86 94 GLN A O 1
ATOM 707 N N . SER A 1 95 ? -81.262 1.050 3.336 1.00 24.99 95 SER A N 1
ATOM 708 C CA . SER A 1 95 ? -81.274 1.450 4.725 1.00 22.96 95 SER A CA 1
ATOM 709 C C . SER A 1 95 ? -80.578 2.784 4.807 1.00 24.20 95 SER A C 1
ATOM 710 O O . SER A 1 95 ? -79.789 3.132 3.927 1.00 21.82 95 SER A O 1
ATOM 713 N N . THR A 1 96 ? -80.871 3.528 5.864 1.00 24.82 96 THR A N 1
ATOM 714 C CA . THR A 1 96 ? -80.251 4.832 6.069 1.00 28.28 96 THR A CA 1
ATOM 715 C C . THR A 1 96 ? -78.729 4.757 6.025 1.00 26.47 96 THR A C 1
ATOM 716 O O . THR A 1 96 ? -78.080 5.613 5.436 1.00 24.92 96 THR A O 1
ATOM 720 N N . ASN A 1 97 ? -78.148 3.735 6.640 1.00 24.28 97 ASN A N 1
ATOM 721 C CA . ASN A 1 97 ? -76.693 3.686 6.700 1.00 23.65 97 ASN A CA 1
ATOM 722 C C . ASN A 1 97 ? -76.030 2.927 5.544 1.00 25.18 97 ASN A C 1
ATOM 723 O O . ASN A 1 97 ? -74.819 2.698 5.571 1.00 27.50 97 ASN A O 1
ATOM 728 N N . THR A 1 98 ? -76.812 2.537 4.540 1.00 24.47 98 THR A N 1
ATOM 729 C CA . THR A 1 98 ? -76.256 1.844 3.373 1.00 23.83 98 THR A CA 1
ATOM 730 C C . THR A 1 98 ? -75.285 2.763 2.638 1.00 28.16 98 THR A C 1
ATOM 731 O O . THR A 1 98 ? -75.554 3.955 2.473 1.00 24.77 98 THR A O 1
ATOM 735 N N . VAL A 1 99 ? -74.160 2.208 2.205 1.00 23.09 99 VAL A N 1
ATOM 736 C CA . VAL A 1 99 ? -73.175 2.957 1.436 1.00 25.10 99 VAL A CA 1
ATOM 737 C C . VAL A 1 99 ? -73.095 2.409 0.012 1.00 27.97 99 VAL A C 1
ATOM 738 O O . VAL A 1 99 ? -72.966 1.194 -0.187 1.00 28.76 99 VAL A O 1
ATOM 742 N N . ILE A 1 100 ? -73.188 3.301 -0.970 1.00 24.56 100 ILE A N 1
ATOM 743 C CA . ILE A 1 100 ? -72.999 2.958 -2.380 1.00 24.38 100 ILE A CA 1
ATOM 744 C C . ILE A 1 100 ? -72.038 3.989 -2.986 1.00 31.85 100 ILE A C 1
ATOM 745 O O . ILE A 1 100 ? -72.275 5.189 -2.860 1.00 26.44 100 ILE A O 1
ATOM 750 N N . LEU A 1 101 ? -70.953 3.527 -3.615 1.00 27.48 101 LEU A N 1
ATOM 751 C CA . LEU A 1 101 ? -69.950 4.427 -4.181 1.00 29.03 101 LEU A CA 1
ATOM 752 C C . LEU A 1 101 ? -70.161 4.716 -5.685 1.00 29.25 101 LEU A C 1
ATOM 753 O O . LEU A 1 101 ? -71.285 5.004 -6.112 1.00 34.09 101 LEU A O 1
ATOM 758 N N . ASP A 1 102 ? -69.097 4.637 -6.480 1.00 30.73 102 ASP A N 1
ATOM 759 C CA . ASP A 1 102 ? -69.135 5.105 -7.875 1.00 30.17 102 ASP A CA 1
ATOM 760 C C . ASP A 1 102 ? -69.594 4.056 -8.887 1.00 31.26 102 ASP A C 1
ATOM 761 O O . ASP A 1 102 ? -69.217 2.900 -8.793 1.00 27.95 102 ASP A O 1
ATOM 766 N N . GLU A 1 103 ? -70.371 4.483 -9.876 1.00 30.73 103 GLU A N 1
ATOM 767 C CA . GLU A 1 103 ? -70.653 3.641 -11.037 1.00 32.57 103 GLU A CA 1
ATOM 768 C C . GLU A 1 103 ? -71.249 2.294 -10.630 1.00 32.12 103 GLU A C 1
ATOM 769 O O . GLU A 1 103 ? -70.820 1.240 -11.107 1.00 32.48 103 GLU A O 1
ATOM 775 N N . VAL A 1 104 ? -72.234 2.335 -9.746 1.00 30.72 104 VAL A N 1
ATOM 776 C CA . VAL A 1 104 ? -72.945 1.128 -9.365 1.00 31.68 104 VAL A CA 1
ATOM 777 C C . VAL A 1 104 ? -74.290 1.131 -10.057 1.00 33.30 104 VAL A C 1
ATOM 778 O O . VAL A 1 104 ? -75.108 2.028 -9.855 1.00 31.80 104 VAL A O 1
ATOM 782 N N . GLU A 1 105 ? -74.491 0.132 -10.905 1.00 29.02 105 GLU A N 1
ATOM 783 C CA . GLU A 1 105 ? -75.710 0.001 -11.683 1.00 31.08 105 GLU A CA 1
ATOM 784 C C . GLU A 1 105 ? -76.526 -1.160 -11.103 1.00 31.19 105 GLU A C 1
ATOM 785 O O . GLU A 1 105 ? -76.014 -2.272 -10.953 1.00 31.57 105 GLU A O 1
ATOM 791 N N . ILE A 1 106 ? -77.785 -0.895 -10.762 1.00 33.64 106 ILE A N 1
ATOM 792 C CA . ILE A 1 106 ? -78.611 -1.847 -10.025 1.00 30.56 106 ILE A CA 1
ATOM 793 C C . ILE A 1 106 ? -79.984 -1.987 -10.677 1.00 34.59 106 ILE A C 1
ATOM 794 O O . ILE A 1 106 ? -80.660 -0.983 -10.904 1.00 30.14 106 ILE A O 1
ATOM 799 N N . GLY A 1 107 ? -80.411 -3.222 -10.945 1.00 32.69 107 GLY A N 1
ATOM 800 C CA . GLY A 1 107 ? -81.742 -3.465 -11.484 1.00 28.62 107 GLY A CA 1
ATOM 801 C C . GLY A 1 107 ? -82.852 -3.197 -10.475 1.00 31.89 107 GLY A C 1
ATOM 802 O O . GLY A 1 107 ? -82.585 -3.031 -9.286 1.00 29.27 107 GLY A O 1
ATOM 803 N N . GLU A 1 108 ? -84.100 -3.161 -10.947 1.00 27.45 108 GLU A N 1
ATOM 804 C CA . GLU A 1 108 ? -85.253 -2.893 -10.091 1.00 29.84 108 GLU A CA 1
ATOM 805 C C . GLU A 1 108 ? -85.414 -3.904 -8.950 1.00 27.22 108 GLU A C 1
ATOM 806 O O . GLU A 1 108 ? -84.917 -5.031 -9.015 1.00 28.45 108 GLU A O 1
ATOM 812 N N . GLY A 1 109 ? -86.130 -3.497 -7.908 1.00 27.81 109 GLY A N 1
ATOM 813 C CA . GLY A 1 109 ? -86.473 -4.404 -6.827 1.00 29.56 109 GLY A CA 1
ATOM 814 C C . GLY A 1 109 ? -85.327 -4.785 -5.909 1.00 29.31 109 GLY A C 1
ATOM 815 O O . GLY A 1 109 ? -85.366 -5.835 -5.271 1.00 24.81 109 GLY A O 1
ATOM 816 N N . SER A 1 110 ? -84.308 -3.937 -5.818 1.00 27.46 110 SER A N 1
ATOM 817 C CA . SER A 1 110 ? -83.218 -4.219 -4.890 1.00 24.22 110 SER A CA 1
ATOM 818 C C . SER A 1 110 ? -83.669 -4.008 -3.449 1.00 24.64 110 SER A C 1
ATOM 819 O O . SER A 1 110 ? -84.587 -3.239 -3.171 1.00 25.44 110 SER A O 1
ATOM 822 N N . LEU A 1 111 ? -83.030 -4.723 -2.535 1.00 24.75 111 LEU A N 1
ATOM 823 C CA . LEU A 1 111 ? -83.320 -4.589 -1.120 1.00 27.03 111 LEU A CA 1
ATOM 824 C C . LEU A 1 111 ? -81.996 -4.609 -0.365 1.00 26.23 111 LEU A C 1
ATOM 825 O O . LEU A 1 111 ? -81.335 -5.642 -0.300 1.00 24.77 111 LEU A O 1
ATOM 830 N N . LEU A 1 112 ? -81.593 -3.463 0.181 1.00 27.16 112 LEU A N 1
ATOM 831 C CA . LEU A 1 112 ? -80.297 -3.364 0.859 1.00 27.82 112 LEU A CA 1
ATOM 832 C C . LEU A 1 112 ? -80.516 -3.069 2.334 1.00 24.79 112 LEU A C 1
ATOM 833 O O . LEU A 1 112 ? -80.947 -1.974 2.694 1.00 26.62 112 LEU A O 1
ATOM 838 N N . CYS A 1 113 ? -80.202 -4.042 3.183 1.00 19.15 113 CYS A N 1
ATOM 839 C CA . CYS A 1 113 ? -80.469 -3.935 4.609 1.00 20.84 113 CYS A CA 1
ATOM 840 C C . CYS A 1 113 ? -79.390 -3.111 5.335 1.00 21.69 113 CYS A C 1
ATOM 841 O O . CYS A 1 113 ? -78.424 -2.664 4.719 1.00 20.27 113 CYS A O 1
ATOM 844 N N . PRO A 1 114 ? -79.568 -2.888 6.646 1.00 21.86 114 PRO A N 1
ATOM 845 C CA . PRO A 1 114 ? -78.611 -2.073 7.402 1.00 22.80 114 PRO A CA 1
ATOM 846 C C . PRO A 1 114 ? -77.164 -2.570 7.336 1.00 22.01 114 PRO A C 1
ATOM 847 O O . PRO A 1 114 ? -76.906 -3.777 7.347 1.00 20.83 114 PRO A O 1
ATOM 851 N N . PHE A 1 115 ? -76.241 -1.620 7.266 1.00 18.66 115 PHE A N 1
ATOM 852 C CA . PHE A 1 115 ? -74.801 -1.888 7.214 1.00 20.97 115 PHE A CA 1
ATOM 853 C C . PHE A 1 115 ? -74.350 -2.588 5.941 1.00 21.62 115 PHE A C 1
ATOM 854 O O . PHE A 1 115 ? -73.341 -3.302 5.935 1.00 23.49 115 PHE A O 1
ATOM 862 N N . THR A 1 116 ? -75.082 -2.385 4.857 1.00 21.55 116 THR A N 1
ATOM 863 C CA . THR A 1 116 ? -74.635 -2.920 3.577 1.00 24.78 116 THR A CA 1
ATOM 864 C C . THR A 1 116 ? -73.772 -1.911 2.841 1.00 24.36 116 THR A C 1
ATOM 865 O O . THR A 1 116 ? -73.856 -0.706 3.081 1.00 23.47 116 THR A O 1
ATOM 869 N N . CYS A 1 117 ? -72.965 -2.412 1.918 1.00 22.20 117 CYS A N 1
ATOM 870 C CA . CYS A 1 117 ? -72.015 -1.577 1.214 1.00 23.03 117 CYS A CA 1
ATOM 871 C C . CYS A 1 117 ? -71.802 -2.102 -0.192 1.00 26.05 117 CYS A C 1
ATOM 872 O O . CYS A 1 117 ? -71.509 -3.280 -0.379 1.00 26.09 117 CYS A O 1
ATOM 875 N N . LEU A 1 118 ? -71.977 -1.227 -1.175 1.00 23.52 118 LEU A N 1
ATOM 876 C CA . LEU A 1 118 ? -71.632 -1.518 -2.562 1.00 23.77 118 LEU A CA 1
ATOM 877 C C . LEU A 1 118 ? -70.549 -0.506 -2.946 1.00 27.53 118 LEU A C 1
ATOM 878 O O . LEU A 1 118 ? -70.756 0.700 -2.786 1.00 25.74 118 LEU A O 1
ATOM 883 N N . THR A 1 119 ? -69.394 -0.966 -3.427 1.00 23.82 119 THR A N 1
ATOM 884 C CA . THR A 1 119 ? -68.308 -0.028 -3.713 1.00 26.29 119 THR A CA 1
ATOM 885 C C . THR A 1 119 ? -68.421 0.610 -5.108 1.00 25.89 119 THR A C 1
ATOM 886 O O . THR A 1 119 ? -69.343 1.374 -5.342 1.00 27.79 119 THR A O 1
ATOM 890 N N . SER A 1 120 ? -67.506 0.307 -6.026 1.00 24.75 120 SER A N 1
ATOM 891 C CA . SER A 1 120 ? -67.485 0.999 -7.320 1.00 29.29 120 SER A CA 1
ATOM 892 C C . SER A 1 120 ? -67.405 0.088 -8.548 1.00 28.49 120 SER A C 1
ATOM 893 O O . SER A 1 120 ? -66.749 -0.950 -8.519 1.00 26.02 120 SER A O 1
ATOM 896 N N . ASN A 1 121 ? -68.049 0.513 -9.633 1.00 26.25 121 ASN A N 1
ATOM 897 C CA . ASN A 1 121 ? -67.952 -0.184 -10.910 1.00 26.72 121 ASN A CA 1
ATOM 898 C C . ASN A 1 121 ? -68.532 -1.579 -10.778 1.00 27.62 121 ASN A C 1
ATOM 899 O O . ASN A 1 121 ? -67.826 -2.576 -10.911 1.00 25.04 121 ASN A O 1
ATOM 904 N N . ILE A 1 122 ? -69.828 -1.617 -10.498 1.00 27.77 122 ILE A N 1
ATOM 905 C CA . ILE A 1 122 ? -70.531 -2.842 -10.157 1.00 28.37 122 ILE A CA 1
ATOM 906 C C . ILE A 1 122 ? -71.803 -2.877 -10.973 1.00 28.58 122 ILE A C 1
ATOM 907 O O . ILE A 1 122 ? -72.453 -1.853 -11.161 1.00 30.14 122 ILE A O 1
ATOM 912 N N . LYS A 1 123 ? -72.141 -4.052 -11.483 1.00 27.68 123 LYS A N 1
ATOM 913 C CA . LYS A 1 123 ? -73.387 -4.226 -12.200 1.00 27.54 123 LYS A CA 1
ATOM 914 C C . LYS A 1 123 ? -74.201 -5.270 -11.449 1.00 32.00 123 LYS A C 1
ATOM 915 O O . LYS A 1 123 ? -73.734 -6.391 -11.221 1.00 31.69 123 LYS A O 1
ATOM 918 N N . ILE A 1 124 ? -75.408 -4.892 -11.045 1.00 33.00 124 ILE A N 1
ATOM 919 C CA . ILE A 1 124 ? -76.289 -5.768 -10.287 1.00 30.69 124 ILE A CA 1
ATOM 920 C C . ILE A 1 124 ? -77.621 -5.894 -11.007 1.00 31.99 124 ILE A C 1
ATOM 921 O O . ILE A 1 124 ? -78.206 -4.896 -11.411 1.00 27.23 124 ILE A O 1
ATOM 926 N N . GLY A 1 125 ? -78.094 -7.127 -11.168 1.00 31.13 125 GLY A N 1
ATOM 927 C CA . GLY A 1 125 ? -79.333 -7.379 -11.890 1.00 31.17 125 GLY A CA 1
ATOM 928 C C . GLY A 1 125 ? -80.567 -7.091 -11.062 1.00 31.99 125 GLY A C 1
ATOM 929 O O . GLY A 1 125 ? -80.526 -6.270 -10.140 1.00 30.24 125 GLY A O 1
ATOM 930 N N . LYS A 1 126 ? -81.661 -7.783 -11.376 1.00 29.01 126 LYS A N 1
ATOM 931 C CA . LYS A 1 126 ? -82.958 -7.486 -10.776 1.00 29.32 126 LYS A CA 1
ATOM 932 C C . LYS A 1 126 ? -83.193 -8.266 -9.488 1.00 27.61 126 LYS A C 1
ATOM 933 O O . LYS A 1 126 ? -82.696 -9.377 -9.323 1.00 26.01 126 LYS A O 1
ATOM 937 N N . PHE A 1 127 ? -83.944 -7.654 -8.577 1.00 25.66 127 PHE A N 1
ATOM 938 C CA . PHE A 1 127 ? -84.388 -8.308 -7.351 1.00 27.13 127 PHE A CA 1
ATOM 939 C C . PHE A 1 127 ? -83.236 -8.889 -6.532 1.00 27.85 127 PHE A C 1
ATOM 940 O O . PHE A 1 127 ? -83.328 -9.986 -5.979 1.00 26.03 127 PHE A O 1
ATOM 948 N N . PHE A 1 128 ? -82.154 -8.116 -6.455 1.00 25.89 128 PHE A N 1
ATOM 949 C CA . PHE A 1 128 ? -81.027 -8.415 -5.582 1.00 25.34 128 PHE A CA 1
ATOM 950 C C . PHE A 1 128 ? -81.395 -8.160 -4.128 1.00 25.92 128 PHE A C 1
ATOM 951 O O . PHE A 1 128 ? -82.033 -7.151 -3.805 1.00 27.14 128 PHE A O 1
ATOM 959 N N . HIS A 1 129 ? -81.003 -9.086 -3.259 1.00 23.17 129 HIS A N 1
ATOM 960 C CA . HIS A 1 129 ? -81.234 -8.961 -1.824 1.00 23.70 129 HIS A CA 1
ATOM 961 C C . HIS A 1 129 ? -79.903 -9.023 -1.091 1.00 25.53 129 HIS A C 1
ATOM 962 O O . HIS A 1 129 ? -79.175 -10.019 -1.190 1.00 25.45 129 HIS A O 1
ATOM 969 N N . ALA A 1 130 ? -79.585 -7.958 -0.360 1.00 23.35 130 ALA A N 1
ATOM 970 C CA . ALA A 1 130 ? -78.381 -7.909 0.466 1.00 23.03 130 ALA A CA 1
ATOM 971 C C . ALA A 1 130 ? -78.807 -7.693 1.904 1.00 25.25 130 ALA A C 1
ATOM 972 O O . ALA A 1 130 ? -79.247 -6.603 2.266 1.00 22.44 130 ALA A O 1
ATOM 974 N N . ASN A 1 131 ? -78.692 -8.725 2.726 1.00 21.98 131 ASN A N 1
ATOM 975 C CA A ASN A 1 131 ? -79.052 -8.595 4.131 0.65 23.26 131 ASN A CA 1
ATOM 976 C CA B ASN A 1 131 ? -79.049 -8.607 4.126 0.35 23.19 131 ASN A CA 1
ATOM 977 C C . ASN A 1 131 ? -77.923 -7.970 4.922 1.00 20.81 131 ASN A C 1
ATOM 978 O O . ASN A 1 131 ? -76.856 -7.690 4.378 1.00 21.06 131 ASN A O 1
ATOM 987 N N . ILE A 1 132 ? -78.168 -7.751 6.205 1.00 21.39 132 ILE A N 1
ATOM 988 C CA . ILE A 1 132 ? -77.267 -6.950 7.029 1.00 19.76 132 ILE A CA 1
ATOM 989 C C . ILE A 1 132 ? -75.787 -7.327 6.979 1.00 22.25 132 ILE A C 1
ATOM 990 O O . ILE A 1 132 ? -75.412 -8.509 7.014 1.00 22.41 132 ILE A O 1
ATOM 995 N N . TYR A 1 133 ? -74.959 -6.295 6.868 1.00 25.73 133 TYR A N 1
ATOM 996 C CA . TYR A 1 133 ? -73.494 -6.428 6.834 1.00 24.47 133 TYR A CA 1
ATOM 997 C C . TYR A 1 133 ? -72.948 -7.089 5.581 1.00 23.82 133 TYR A C 1
ATOM 998 O O . TYR A 1 133 ? -71.755 -7.324 5.507 1.00 28.48 133 TYR A O 1
ATOM 1007 N N . SER A 1 134 ? -73.791 -7.389 4.597 1.00 20.43 134 SER A N 1
ATOM 1008 C CA . SER A 1 134 ? -73.255 -7.926 3.348 1.00 21.27 134 SER A CA 1
ATOM 1009 C C . SER A 1 134 ? -72.707 -6.801 2.459 1.00 24.53 134 SER A C 1
ATOM 1010 O O . SER A 1 134 ? -73.120 -5.644 2.572 1.00 24.43 134 SER A O 1
ATOM 1013 N N . TYR A 1 135 ? -71.768 -7.139 1.581 1.00 21.82 135 TYR A N 1
ATOM 1014 C CA . TYR A 1 135 ? -71.218 -6.141 0.671 1.00 21.77 135 TYR A CA 1
ATOM 1015 C C . TYR A 1 135 ? -70.824 -6.720 -0.675 1.00 23.55 135 TYR A C 1
ATOM 1016 O O . TYR A 1 135 ? -70.636 -7.925 -0.816 1.00 23.42 135 TYR A O 1
ATOM 1025 N N . VAL A 1 136 ? -70.725 -5.846 -1.668 1.00 22.01 136 VAL A N 1
ATOM 1026 C CA . VAL A 1 136 ? -70.215 -6.195 -2.984 1.00 23.91 136 VAL A CA 1
ATOM 1027 C C . VAL A 1 136 ? -69.086 -5.213 -3.319 1.00 25.02 136 VAL A C 1
ATOM 1028 O O . VAL A 1 136 ? -69.292 -3.993 -3.296 1.00 26.57 136 VAL A O 1
ATOM 1032 N N . ALA A 1 137 ? -67.904 -5.733 -3.623 1.00 23.85 137 ALA A N 1
ATOM 1033 C CA . ALA A 1 137 ? -66.743 -4.876 -3.853 1.00 26.66 137 ALA A CA 1
ATOM 1034 C C . ALA A 1 137 ? -66.562 -4.592 -5.342 1.00 27.07 137 ALA A C 1
ATOM 1035 O O . ALA A 1 137 ? -67.447 -4.897 -6.139 1.00 29.78 137 ALA A O 1
ATOM 1037 N N . HIS A 1 138 ? -65.411 -4.037 -5.714 1.00 26.61 138 HIS A N 1
ATOM 1038 C CA . HIS A 1 138 ? -65.234 -3.424 -7.038 1.00 28.52 138 HIS A CA 1
ATOM 1039 C C . HIS A 1 138 ? -65.247 -4.420 -8.201 1.00 28.10 138 HIS A C 1
ATOM 1040 O O . HIS A 1 138 ? -64.744 -5.539 -8.080 1.00 28.50 138 HIS A O 1
ATOM 1047 N N . ASP A 1 139 ? -65.819 -3.992 -9.322 1.00 25.52 139 ASP A N 1
ATOM 1048 C CA . ASP A 1 139 ? -65.760 -4.745 -10.571 1.00 26.31 139 ASP A CA 1
ATOM 1049 C C . ASP A 1 139 ? -66.493 -6.081 -10.523 1.00 29.29 139 ASP A C 1
ATOM 1050 O O . ASP A 1 139 ? -66.107 -7.028 -11.193 1.00 30.79 139 ASP A O 1
ATOM 1055 N N . CYS A 1 140 ? -67.562 -6.156 -9.746 1.00 28.46 140 CYS A N 1
ATOM 1056 C CA . CYS A 1 140 ? -68.341 -7.385 -9.702 1.00 31.04 140 CYS A CA 1
ATOM 1057 C C . CYS A 1 140 ? -69.511 -7.294 -10.662 1.00 30.61 140 CYS A C 1
ATOM 1058 O O . CYS A 1 140 ? -69.980 -6.205 -10.971 1.00 26.26 140 CYS A O 1
ATOM 1061 N N . VAL A 1 141 ? -69.956 -8.443 -11.156 1.00 28.22 141 VAL A N 1
ATOM 1062 C CA . VAL A 1 141 ? -71.171 -8.499 -11.940 1.00 26.78 141 VAL A CA 1
ATOM 1063 C C . VAL A 1 141 ? -72.079 -9.506 -11.252 1.00 31.54 141 VAL A C 1
ATOM 1064 O O . VAL A 1 141 ? -71.689 -10.649 -10.993 1.00 29.86 141 VAL A O 1
ATOM 1068 N N . ILE A 1 142 ? -73.288 -9.068 -10.935 1.00 30.69 142 ILE A N 1
ATOM 1069 C CA . ILE A 1 142 ? -74.215 -9.884 -10.181 1.00 30.56 142 ILE A CA 1
ATOM 1070 C C . ILE A 1 142 ? -75.515 -9.981 -10.953 1.00 30.58 142 ILE A C 1
ATOM 1071 O O . ILE A 1 142 ? -76.051 -8.969 -11.385 1.00 27.67 142 ILE A O 1
ATOM 1076 N N . GLY A 1 143 ? -75.992 -11.208 -11.155 1.00 30.49 143 GLY A N 1
ATOM 1077 C CA . GLY A 1 143 ? -77.150 -11.460 -12.000 1.00 25.44 143 GLY A CA 1
ATOM 1078 C C . GLY A 1 143 ? -78.472 -11.199 -11.310 1.00 31.66 143 GLY A C 1
ATOM 1079 O O . GLY A 1 143 ? -78.542 -10.384 -10.385 1.00 30.03 143 GLY A O 1
ATOM 1080 N N . ASP A 1 144 ? -79.523 -11.890 -11.760 1.00 27.10 144 ASP A N 1
ATOM 1081 C CA . ASP A 1 144 ? -80.877 -11.667 -11.255 1.00 27.56 144 ASP A CA 1
ATOM 1082 C C . ASP A 1 144 ? -81.226 -12.660 -10.159 1.00 25.89 144 ASP A C 1
ATOM 1083 O O . ASP A 1 144 ? -80.724 -13.775 -10.158 1.00 26.28 144 ASP A O 1
ATOM 1088 N N . TYR A 1 145 ? -82.095 -12.240 -9.243 1.00 23.16 145 TYR A N 1
ATOM 1089 C CA . TYR A 1 145 ? -82.589 -13.088 -8.163 1.00 27.91 145 TYR A CA 1
ATOM 1090 C C . TYR A 1 145 ? -81.475 -13.687 -7.323 1.00 26.92 145 TYR A C 1
ATOM 1091 O O . TYR A 1 145 ? -81.541 -14.849 -6.916 1.00 27.01 145 TYR A O 1
ATOM 1100 N N . VAL A 1 146 ? -80.455 -12.878 -7.068 1.00 27.09 146 VAL A N 1
ATOM 1101 C CA . VAL A 1 146 ? -79.347 -13.274 -6.216 1.00 22.49 146 VAL A CA 1
ATOM 1102 C C . VAL A 1 146 ? -79.621 -12.816 -4.788 1.00 25.89 146 VAL A C 1
ATOM 1103 O O . VAL A 1 146 ? -80.170 -11.722 -4.556 1.00 26.57 146 VAL A O 1
ATOM 1107 N N . THR A 1 147 ? -79.244 -13.656 -3.833 1.00 23.30 147 THR A N 1
ATOM 1108 C CA . THR A 1 147 ? -79.491 -13.387 -2.429 1.00 23.97 147 THR A CA 1
ATOM 1109 C C . THR A 1 147 ? -78.211 -13.482 -1.627 1.00 24.69 147 THR A C 1
ATOM 1110 O O . THR A 1 147 ? -77.518 -14.501 -1.679 1.00 25.43 147 THR A O 1
ATOM 1114 N N . PHE A 1 148 ? -77.890 -12.413 -0.902 1.00 25.43 148 PHE A N 1
ATOM 1115 C CA . PHE A 1 148 ? -76.762 -12.400 0.034 1.00 24.58 148 PHE A CA 1
ATOM 1116 C C . PHE A 1 148 ? -77.359 -12.459 1.421 1.00 24.89 148 PHE A C 1
ATOM 1117 O O . PHE A 1 148 ? -78.079 -11.539 1.829 1.00 23.16 148 PHE A O 1
ATOM 1125 N N . ALA A 1 149 ? -77.064 -13.527 2.149 1.00 22.94 149 ALA A N 1
ATOM 1126 C CA . ALA A 1 149 ? -77.478 -13.637 3.535 1.00 23.17 149 ALA A CA 1
ATOM 1127 C C . ALA A 1 149 ? -76.633 -12.646 4.326 1.00 25.35 149 ALA A C 1
ATOM 1128 O O . ALA A 1 149 ? -75.678 -12.093 3.791 1.00 23.62 149 ALA A O 1
ATOM 1130 N N . PRO A 1 150 ? -76.965 -12.435 5.605 1.00 24.19 150 PRO A N 1
ATOM 1131 C CA . PRO A 1 150 ? -76.231 -11.484 6.446 1.00 20.49 150 PRO A CA 1
ATOM 1132 C C . PRO A 1 150 ? -74.747 -11.812 6.555 1.00 26.65 150 PRO A C 1
ATOM 1133 O O . PRO A 1 150 ? -74.379 -12.968 6.748 1.00 27.01 150 PRO A O 1
ATOM 1137 N N . GLY A 1 151 ? -73.907 -10.790 6.407 1.00 25.50 151 GLY A N 1
ATOM 1138 C CA . GLY A 1 151 ? -72.481 -10.941 6.595 1.00 25.07 151 GLY A CA 1
ATOM 1139 C C . GLY A 1 151 ? -71.792 -11.581 5.409 1.00 27.15 151 GLY A C 1
ATOM 1140 O O . GLY A 1 151 ? -70.621 -11.962 5.509 1.00 25.94 151 GLY A O 1
ATOM 1141 N N . ALA A 1 152 ? -72.510 -11.715 4.296 1.00 23.96 152 ALA A N 1
ATOM 1142 C CA . ALA A 1 152 ? -71.923 -12.292 3.082 1.00 26.95 152 ALA A CA 1
ATOM 1143 C C . ALA A 1 152 ? -70.940 -11.295 2.481 1.00 27.59 152 ALA A C 1
ATOM 1144 O O . ALA A 1 152 ? -71.270 -10.117 2.340 1.00 25.32 152 ALA A O 1
ATOM 1146 N N . LYS A 1 153 ? -69.749 -11.775 2.124 1.00 23.60 153 LYS A N 1
ATOM 1147 C CA . LYS A 1 153 ? -68.645 -10.916 1.688 1.00 28.76 153 LYS A CA 1
ATOM 1148 C C . LYS A 1 153 ? -68.185 -11.248 0.272 1.00 27.02 153 LYS A C 1
ATOM 1149 O O . LYS A 1 153 ? -67.483 -12.233 0.042 1.00 27.24 153 LYS A O 1
ATOM 1154 N N . CYS A 1 154 ? -68.597 -10.419 -0.674 1.00 27.23 154 CYS A N 1
ATOM 1155 C CA . CYS A 1 154 ? -68.242 -10.606 -2.070 1.00 25.43 154 CYS A CA 1
ATOM 1156 C C . CYS A 1 154 ? -67.173 -9.584 -2.457 1.00 27.65 154 CYS A C 1
ATOM 1157 O O . CYS A 1 154 ? -67.469 -8.402 -2.666 1.00 24.90 154 CYS A O 1
ATOM 1160 N N . ASN A 1 155 ? -65.933 -10.040 -2.548 1.00 24.23 155 ASN A N 1
ATOM 1161 C CA . ASN A 1 155 ? -64.830 -9.163 -2.906 1.00 28.50 155 ASN A CA 1
ATOM 1162 C C . ASN A 1 155 ? -64.717 -8.874 -4.396 1.00 27.99 155 ASN A C 1
ATOM 1163 O O . ASN A 1 155 ? -65.657 -9.103 -5.148 1.00 26.98 155 ASN A O 1
ATOM 1168 N N . GLY A 1 156 ? -63.574 -8.351 -4.818 1.00 27.41 156 GLY A N 1
ATOM 1169 C CA . GLY A 1 156 ? -63.451 -7.815 -6.163 1.00 27.74 156 GLY A CA 1
ATOM 1170 C C . GLY A 1 156 ? -63.404 -8.823 -7.301 1.00 25.83 156 GLY A C 1
ATOM 1171 O O . GLY A 1 156 ? -62.938 -9.947 -7.135 1.00 30.15 156 GLY A O 1
ATOM 1172 N N . ASN A 1 157 ? -63.875 -8.394 -8.467 1.00 26.32 157 ASN A N 1
ATOM 1173 C CA . ASN A 1 157 ? -63.796 -9.181 -9.692 1.00 28.49 157 ASN A CA 1
ATOM 1174 C C . ASN A 1 157 ? -64.452 -10.542 -9.554 1.00 30.31 157 ASN A C 1
ATOM 1175 O O . ASN A 1 157 ? -63.869 -11.570 -9.912 1.00 28.96 157 ASN A O 1
ATOM 1180 N N . ILE A 1 158 ? -65.669 -10.539 -9.029 1.00 28.22 158 ILE A N 1
ATOM 1181 C CA . ILE A 1 158 ? -66.433 -11.768 -8.880 1.00 26.74 158 ILE A CA 1
ATOM 1182 C C . ILE A 1 158 ? -67.693 -11.645 -9.723 1.00 29.82 158 ILE A C 1
ATOM 1183 O O . ILE A 1 158 ? -68.323 -10.585 -9.758 1.00 29.94 158 ILE A O 1
ATOM 1188 N N . HIS A 1 159 ? -68.043 -12.712 -10.433 1.00 29.15 159 HIS A N 1
ATOM 1189 C CA . HIS A 1 159 ? -69.292 -12.743 -11.179 1.00 28.64 159 HIS A CA 1
ATOM 1190 C C . HIS A 1 159 ? -70.201 -13.783 -10.532 1.00 31.84 159 HIS A C 1
ATOM 1191 O O . HIS A 1 159 ? -69.873 -14.970 -10.481 1.00 29.27 159 HIS A O 1
ATOM 1198 N N . ILE A 1 160 ? -71.320 -13.321 -9.994 1.00 30.84 160 ILE A N 1
ATOM 1199 C CA . ILE A 1 160 ? -72.284 -14.198 -9.340 1.00 31.74 160 ILE A CA 1
ATOM 1200 C C . ILE A 1 160 ? -73.503 -14.284 -10.243 1.00 32.91 160 ILE A C 1
ATOM 1201 O O . ILE A 1 160 ? -74.182 -13.292 -10.470 1.00 29.69 160 ILE A O 1
ATOM 1206 N N . GLU A 1 161 ? -73.758 -15.466 -10.790 1.00 29.27 161 GLU A N 1
ATOM 1207 C CA . GLU A 1 161 ? -74.797 -15.610 -11.804 1.00 30.28 161 GLU A CA 1
ATOM 1208 C C . GLU A 1 161 ? -76.190 -15.790 -11.193 1.00 30.50 161 GLU A C 1
ATOM 1209 O O . GLU A 1 161 ? -76.320 -15.917 -9.980 1.00 27.75 161 GLU A O 1
ATOM 1215 N N . ASP A 1 162 ? -77.222 -15.778 -12.038 1.00 30.63 162 ASP A N 1
ATOM 1216 C CA . ASP A 1 162 ? -78.614 -15.843 -11.588 1.00 28.86 162 ASP A CA 1
ATOM 1217 C C . ASP A 1 162 ? -78.883 -16.838 -10.470 1.00 28.98 162 ASP A C 1
ATOM 1218 O O . ASP A 1 162 ? -78.340 -17.942 -10.463 1.00 33.79 162 ASP A O 1
ATOM 1223 N N . HIS A 1 163 ? -79.733 -16.439 -9.527 1.00 25.28 163 HIS A N 1
ATOM 1224 C CA . HIS A 1 163 ? -80.283 -17.362 -8.531 1.00 26.58 163 HIS A CA 1
ATOM 1225 C C . HIS A 1 163 ? -79.289 -17.951 -7.535 1.00 28.09 163 HIS A C 1
ATOM 1226 O O . HIS A 1 163 ? -79.645 -18.827 -6.757 1.00 29.09 163 HIS A O 1
ATOM 1233 N N . ALA A 1 164 ? -78.049 -17.475 -7.542 1.00 26.66 164 ALA A N 1
ATOM 1234 C CA . ALA A 1 164 ? -77.091 -17.928 -6.541 1.00 24.33 164 ALA A CA 1
ATOM 1235 C C . ALA A 1 164 ? -77.489 -17.434 -5.138 1.00 26.32 164 ALA A C 1
ATOM 1236 O O . ALA A 1 164 ? -78.109 -16.385 -4.994 1.00 27.32 164 ALA A O 1
ATOM 1238 N N . TYR A 1 165 ? -77.151 -18.209 -4.113 1.00 25.66 165 TYR A N 1
ATOM 1239 C CA . TYR A 1 165 ? -77.391 -17.818 -2.722 1.00 24.64 165 TYR A CA 1
ATOM 1240 C C . TYR A 1 165 ? -76.049 -17.830 -1.994 1.00 24.76 165 TYR A C 1
ATOM 1241 O O . TYR A 1 165 ? -75.375 -18.853 -1.965 1.00 28.73 165 TYR A O 1
ATOM 1250 N N . ILE A 1 166 ? -75.656 -16.692 -1.427 1.00 23.69 166 ILE A N 1
ATOM 1251 C CA . ILE A 1 166 ? -74.426 -16.610 -0.646 1.00 24.88 166 ILE A CA 1
ATOM 1252 C C . ILE A 1 166 ? -74.764 -16.634 0.836 1.00 25.59 166 ILE A C 1
ATOM 1253 O O . ILE A 1 166 ? -75.399 -15.711 1.353 1.00 26.44 166 ILE A O 1
ATOM 1258 N N . GLY A 1 167 ? -74.319 -17.687 1.516 1.00 25.07 167 GLY A N 1
ATOM 1259 C CA . GLY A 1 167 ? -74.727 -17.955 2.883 1.00 25.30 167 GLY A CA 1
ATOM 1260 C C . GLY A 1 167 ? -74.175 -17.001 3.921 1.00 25.58 167 GLY A C 1
ATOM 1261 O O . GLY A 1 167 ? -73.257 -16.227 3.651 1.00 24.06 167 GLY A O 1
ATOM 1262 N N . THR A 1 168 ? -74.744 -17.066 5.122 1.00 25.92 168 THR A N 1
ATOM 1263 C CA . THR A 1 168 ? -74.427 -16.111 6.179 1.00 26.13 168 THR A CA 1
ATOM 1264 C C . THR A 1 168 ? -72.960 -16.240 6.628 1.00 27.95 168 THR A C 1
ATOM 1265 O O . THR A 1 168 ? -72.484 -17.330 6.964 1.00 23.97 168 THR A O 1
ATOM 1269 N N . GLY A 1 169 ? -72.239 -15.122 6.601 1.00 24.89 169 GLY A N 1
ATOM 1270 C CA . GLY A 1 169 ? -70.844 -15.112 6.998 1.00 26.45 169 GLY A CA 1
ATOM 1271 C C . GLY A 1 169 ? -69.891 -15.693 5.965 1.00 26.55 169 GLY A C 1
ATOM 1272 O O . GLY A 1 169 ? -68.704 -15.793 6.219 1.00 27.29 169 GLY A O 1
ATOM 1273 N N . ALA A 1 170 ? -70.387 -16.071 4.791 1.00 24.91 170 ALA A N 1
ATOM 1274 C CA . ALA A 1 170 ? -69.486 -16.620 3.777 1.00 26.86 170 ALA A CA 1
ATOM 1275 C C . ALA A 1 170 ? -68.559 -15.527 3.227 1.00 29.07 170 ALA A C 1
ATOM 1276 O O . ALA A 1 170 ? -68.933 -14.356 3.187 1.00 25.38 170 ALA A O 1
ATOM 1278 N N . VAL A 1 171 ? -67.360 -15.922 2.800 1.00 21.36 171 VAL A N 1
ATOM 1279 C CA . VAL A 1 171 ? -66.414 -15.012 2.174 1.00 25.57 171 VAL A CA 1
ATOM 1280 C C . VAL A 1 171 ? -66.008 -15.565 0.826 1.00 26.67 171 VAL A C 1
ATOM 1281 O O . VAL A 1 171 ? -65.717 -16.756 0.698 1.00 27.54 171 VAL A O 1
ATOM 1285 N N . ILE A 1 172 ? -65.964 -14.701 -0.177 1.00 25.28 172 ILE A N 1
ATOM 1286 C CA . ILE A 1 172 ? -65.544 -15.119 -1.507 1.00 25.57 172 ILE A CA 1
ATOM 1287 C C . ILE A 1 172 ? -64.275 -14.378 -1.931 1.00 26.67 172 ILE A C 1
ATOM 1288 O O . ILE A 1 172 ? -64.239 -13.153 -1.933 1.00 26.13 172 ILE A O 1
ATOM 1293 N N . LYS A 1 173 ? -63.250 -15.137 -2.296 1.00 25.29 173 LYS A N 1
ATOM 1294 C CA . LYS A 1 173 ? -61.970 -14.596 -2.740 1.00 27.52 173 LYS A CA 1
ATOM 1295 C C . LYS A 1 173 ? -62.095 -13.753 -3.992 1.00 28.52 173 LYS A C 1
ATOM 1296 O O . LYS A 1 173 ? -62.881 -14.062 -4.888 1.00 26.61 173 LYS A O 1
ATOM 1302 N N . GLN A 1 174 ? -61.288 -12.703 -4.076 1.00 23.08 174 GLN A N 1
ATOM 1303 C CA . GLN A 1 174 ? -61.319 -11.849 -5.251 1.00 27.05 174 GLN A CA 1
ATOM 1304 C C . GLN A 1 174 ? -60.845 -12.619 -6.476 1.00 26.16 174 GLN A C 1
ATOM 1305 O O . GLN A 1 174 ? -60.016 -13.512 -6.358 1.00 26.77 174 GLN A O 1
ATOM 1311 N N . GLY A 1 175 ? -61.394 -12.294 -7.643 1.00 28.10 175 GLY A N 1
ATOM 1312 C CA . GLY A 1 175 ? -60.827 -12.771 -8.891 1.00 31.63 175 GLY A CA 1
ATOM 1313 C C . GLY A 1 175 ? -59.846 -11.730 -9.422 1.00 31.52 175 GLY A C 1
ATOM 1314 O O . GLY A 1 175 ? -59.346 -10.913 -8.655 1.00 32.50 175 GLY A O 1
ATOM 1315 N N . THR A 1 176 ? -59.575 -11.754 -10.724 1.00 32.13 176 THR A N 1
ATOM 1316 C CA . THR A 1 176 ? -58.722 -10.750 -11.359 1.00 31.21 176 THR A CA 1
ATOM 1317 C C . THR A 1 176 ? -59.475 -10.225 -12.573 1.00 34.22 176 THR A C 1
ATOM 1318 O O . THR A 1 176 ? -60.453 -10.838 -13.000 1.00 34.52 176 THR A O 1
ATOM 1322 N N . PRO A 1 177 ? -59.035 -9.088 -13.138 1.00 37.88 177 PRO A N 1
ATOM 1323 C CA . PRO A 1 177 ? -59.747 -8.577 -14.316 1.00 37.56 177 PRO A CA 1
ATOM 1324 C C . PRO A 1 177 ? -59.743 -9.580 -15.479 1.00 40.32 177 PRO A C 1
ATOM 1325 O O . PRO A 1 177 ? -60.702 -9.634 -16.253 1.00 43.27 177 PRO A O 1
ATOM 1329 N N . ASP A 1 178 ? -58.681 -10.372 -15.590 1.00 39.41 178 ASP A N 1
ATOM 1330 C CA . ASP A 1 178 ? -58.609 -11.404 -16.625 1.00 44.02 178 ASP A CA 1
ATOM 1331 C C . ASP A 1 178 ? -59.372 -12.672 -16.249 1.00 45.66 178 ASP A C 1
ATOM 1332 O O . ASP A 1 178 ? -60.001 -13.299 -17.103 1.00 41.85 178 ASP A O 1
ATOM 1337 N N . LYS A 1 179 ? -59.302 -13.056 -14.979 1.00 38.14 179 LYS A N 1
ATOM 1338 C CA . LYS A 1 179 ? -59.961 -14.283 -14.531 1.00 42.88 179 LYS A CA 1
ATOM 1339 C C . LYS A 1 179 ? -60.869 -14.005 -13.341 1.00 31.75 179 LYS A C 1
ATOM 1340 O O . LYS A 1 179 ? -60.461 -14.165 -12.186 1.00 32.38 179 LYS A O 1
ATOM 1344 N N . PRO A 1 180 ? -62.098 -13.565 -13.615 1.00 32.02 180 PRO A N 1
ATOM 1345 C CA . PRO A 1 180 ? -63.055 -13.378 -12.522 1.00 32.45 180 PRO A CA 1
ATOM 1346 C C . PRO A 1 180 ? -63.321 -14.695 -11.810 1.00 34.01 180 PRO A C 1
ATOM 1347 O O . PRO A 1 180 ? -63.265 -15.752 -12.437 1.00 34.80 180 PRO A O 1
ATOM 1351 N N . LEU A 1 181 ? -63.584 -14.640 -10.510 1.00 34.79 181 LEU A N 1
ATOM 1352 C CA . LEU A 1 181 ? -64.074 -15.815 -9.805 1.00 30.39 181 LEU A CA 1
ATOM 1353 C C . LEU A 1 181 ? -65.587 -15.904 -10.048 1.00 30.25 181 LEU A C 1
ATOM 1354 O O . LEU A 1 181 ? -66.316 -14.916 -9.901 1.00 27.88 181 LEU A O 1
ATOM 1359 N N . ILE A 1 182 ? -66.057 -17.080 -10.443 1.00 27.91 182 ILE A N 1
ATOM 1360 C CA . ILE A 1 182 ? -67.453 -17.238 -10.818 1.00 27.27 182 ILE A CA 1
ATOM 1361 C C . ILE A 1 182 ? -68.208 -18.123 -9.841 1.00 28.07 182 ILE A C 1
ATOM 1362 O O . ILE A 1 182 ? -67.750 -19.212 -9.491 1.00 30.76 182 ILE A O 1
ATOM 1367 N N . ILE A 1 183 ? -69.348 -17.622 -9.384 1.00 27.89 183 ILE A N 1
ATOM 1368 C CA . ILE A 1 183 ? -70.314 -18.401 -8.629 1.00 27.40 183 ILE A CA 1
ATOM 1369 C C . ILE A 1 183 ? -71.419 -18.767 -9.614 1.00 29.32 183 ILE A C 1
ATOM 1370 O O . ILE A 1 183 ? -72.133 -17.895 -10.100 1.00 30.07 183 ILE A O 1
ATOM 1375 N N . GLY A 1 184 ? -71.551 -20.051 -9.922 1.00 30.36 184 GLY A N 1
ATOM 1376 C CA . GLY A 1 184 ? -72.460 -20.478 -10.978 1.00 28.50 184 GLY A CA 1
ATOM 1377 C C . GLY A 1 184 ? -73.946 -20.301 -10.716 1.00 29.44 184 GLY A C 1
ATOM 1378 O O . GLY A 1 184 ? -74.395 -20.187 -9.573 1.00 26.08 184 GLY A O 1
ATOM 1379 N N . LYS A 1 185 ? -74.716 -20.274 -11.798 1.00 25.98 185 LYS A N 1
ATOM 1380 C CA . LYS A 1 185 ? -76.152 -20.102 -11.706 1.00 28.53 185 LYS A CA 1
ATOM 1381 C C . LYS A 1 185 ? -76.768 -21.088 -10.699 1.00 28.37 185 LYS A C 1
ATOM 1382 O O . LYS A 1 185 ? -76.521 -22.292 -10.758 1.00 28.86 185 LYS A O 1
ATOM 1388 N N . GLY A 1 186 ? -77.527 -20.557 -9.744 1.00 27.87 186 GLY A N 1
ATOM 1389 C CA . GLY A 1 186 ? -78.230 -21.370 -8.769 1.00 27.54 186 GLY A CA 1
ATOM 1390 C C . GLY A 1 186 ? -77.355 -22.090 -7.760 1.00 26.92 186 GLY A C 1
ATOM 1391 O O . GLY A 1 186 ? -77.838 -22.937 -7.003 1.00 26.33 186 GLY A O 1
ATOM 1392 N N . ALA A 1 187 ? -76.067 -21.776 -7.733 1.00 25.19 187 ALA A N 1
ATOM 1393 C CA . ALA A 1 187 ? -75.203 -22.387 -6.735 1.00 24.54 187 ALA A CA 1
ATOM 1394 C C . ALA A 1 187 ? -75.627 -21.926 -5.343 1.00 24.44 187 ALA A C 1
ATOM 1395 O O . ALA A 1 187 ? -76.323 -20.917 -5.186 1.00 24.08 187 ALA A O 1
ATOM 1397 N N . ILE A 1 188 ? -75.203 -22.674 -4.336 1.00 23.73 188 ILE A N 1
ATOM 1398 C CA . ILE A 1 188 ? -75.451 -22.334 -2.952 1.00 23.66 188 ILE A CA 1
ATOM 1399 C C . ILE A 1 188 ? -74.116 -22.327 -2.207 1.00 27.62 188 ILE A C 1
ATOM 1400 O O . ILE A 1 188 ? -73.475 -23.364 -2.066 1.00 24.66 188 ILE A O 1
ATOM 1405 N N . VAL A 1 189 ? -73.692 -21.162 -1.733 1.00 23.67 189 VAL A N 1
ATOM 1406 C CA . VAL A 1 189 ? -72.494 -21.086 -0.901 1.00 23.28 189 VAL A CA 1
ATOM 1407 C C . VAL A 1 189 ? -72.965 -21.176 0.548 1.00 24.68 189 VAL A C 1
ATOM 1408 O O . VAL A 1 189 ? -73.737 -20.328 1.006 1.00 24.67 189 VAL A O 1
ATOM 1412 N N . GLY A 1 190 ? -72.528 -22.200 1.271 1.00 23.53 190 GLY A N 1
ATOM 1413 C CA . GLY A 1 190 ? -73.088 -22.467 2.587 1.00 25.22 190 GLY A CA 1
ATOM 1414 C C . GLY A 1 190 ? -72.638 -21.440 3.605 1.00 28.02 190 GLY A C 1
ATOM 1415 O O . GLY A 1 190 ? -71.618 -20.799 3.404 1.00 23.08 190 GLY A O 1
ATOM 1416 N N . MET A 1 191 ? -73.384 -21.277 4.695 1.00 29.95 191 MET A N 1
ATOM 1417 C CA . MET A 1 191 ? -72.942 -20.377 5.755 1.00 27.85 191 MET A CA 1
ATOM 1418 C C . MET A 1 191 ? -71.501 -20.656 6.164 1.00 27.47 191 MET A C 1
ATOM 1419 O O . MET A 1 191 ? -71.071 -21.807 6.278 1.00 26.33 191 MET A O 1
ATOM 1424 N N . GLY A 1 192 ? -70.753 -19.586 6.393 1.00 25.94 192 GLY A N 1
ATOM 1425 C CA . GLY A 1 192 ? -69.402 -19.710 6.890 1.00 27.12 192 GLY A CA 1
ATOM 1426 C C . GLY A 1 192 ? -68.379 -20.236 5.903 1.00 27.03 192 GLY A C 1
ATOM 1427 O O . GLY A 1 192 ? -67.206 -20.378 6.264 1.00 27.19 192 GLY A O 1
ATOM 1428 N N . ALA A 1 193 ? -68.789 -20.499 4.664 1.00 21.03 193 ALA A N 1
ATOM 1429 C CA . ALA A 1 193 ? -67.852 -21.064 3.697 1.00 25.67 193 ALA A CA 1
ATOM 1430 C C . ALA A 1 193 ? -66.798 -20.038 3.263 1.00 27.63 193 ALA A C 1
ATOM 1431 O O . ALA A 1 193 ? -67.089 -18.854 3.133 1.00 24.92 193 ALA A O 1
ATOM 1433 N N . VAL A 1 194 ? -65.571 -20.502 3.054 1.00 27.90 194 VAL A N 1
ATOM 1434 C CA . VAL A 1 194 ? -64.496 -19.632 2.567 1.00 28.25 194 VAL A CA 1
ATOM 1435 C C . VAL A 1 194 ? -64.171 -20.057 1.138 1.00 26.55 194 VAL A C 1
ATOM 1436 O O . VAL A 1 194 ? -63.452 -21.033 0.913 1.00 24.94 194 VAL A O 1
ATOM 1440 N N . VAL A 1 195 ? -64.744 -19.340 0.179 1.00 21.73 195 VAL A N 1
ATOM 1441 C CA . VAL A 1 195 ? -64.682 -19.741 -1.221 1.00 26.35 195 VAL A CA 1
ATOM 1442 C C . VAL A 1 195 ? -63.398 -19.250 -1.876 1.00 29.89 195 VAL A C 1
ATOM 1443 O O . VAL A 1 195 ? -63.186 -18.049 -1.993 1.00 23.57 195 VAL A O 1
ATOM 1447 N N . THR A 1 196 ? -62.559 -20.189 -2.315 1.00 27.13 196 THR A N 1
ATOM 1448 C CA . THR A 1 196 ? -61.242 -19.863 -2.857 1.00 29.08 196 THR A CA 1
ATOM 1449 C C . THR A 1 196 ? -61.164 -20.054 -4.367 1.00 28.31 196 THR A C 1
ATOM 1450 O O . THR A 1 196 ? -60.158 -19.748 -4.979 1.00 25.76 196 THR A O 1
ATOM 1454 N N . LYS A 1 197 ? -62.238 -20.542 -4.975 1.00 28.28 197 LYS A N 1
ATOM 1455 C CA . LYS A 1 197 ? -62.241 -20.726 -6.419 1.00 30.24 197 LYS A CA 1
ATOM 1456 C C . LYS A 1 197 ? -63.662 -20.773 -6.929 1.00 30.85 197 LYS A C 1
ATOM 1457 O O . LYS A 1 197 ? -64.595 -20.915 -6.138 1.00 29.09 197 LYS A O 1
ATOM 1463 N N . SER A 1 198 ? -63.819 -20.655 -8.246 1.00 25.15 198 SER A N 1
ATOM 1464 C CA . SER A 1 198 ? -65.131 -20.694 -8.866 1.00 32.81 198 SER A CA 1
ATOM 1465 C C . SER A 1 198 ? -65.956 -21.906 -8.414 1.00 27.35 198 SER A C 1
ATOM 1466 O O . SER A 1 198 ? -65.425 -22.986 -8.185 1.00 28.03 198 SER A O 1
ATOM 1469 N N . VAL A 1 199 ? -67.256 -21.691 -8.275 1.00 28.86 199 VAL A N 1
ATOM 1470 C CA . VAL A 1 199 ? -68.200 -22.730 -7.889 1.00 26.41 199 VAL A CA 1
ATOM 1471 C C . VAL A 1 199 ? -69.114 -23.017 -9.080 1.00 27.40 199 VAL A C 1
ATOM 1472 O O . VAL A 1 199 ? -69.694 -22.090 -9.636 1.00 25.82 199 VAL A O 1
ATOM 1476 N N . PRO A 1 200 ? -69.227 -24.300 -9.485 1.00 28.74 200 PRO A N 1
ATOM 1477 C CA . PRO A 1 200 ? -70.069 -24.752 -10.603 1.00 26.29 200 PRO A CA 1
ATOM 1478 C C . PRO A 1 200 ? -71.552 -24.428 -10.408 1.00 30.63 200 PRO A C 1
ATOM 1479 O O . PRO A 1 200 ? -72.043 -24.396 -9.275 1.00 27.88 200 PRO A O 1
ATOM 1483 N N . ALA A 1 201 ? -72.257 -24.190 -11.508 1.00 25.16 201 ALA A N 1
ATOM 1484 C CA . ALA A 1 201 ? -73.674 -23.929 -11.441 1.00 29.48 201 ALA A CA 1
ATOM 1485 C C . ALA A 1 201 ? -74.367 -25.073 -10.698 1.00 28.46 201 ALA A C 1
ATOM 1486 O O . ALA A 1 201 ? -73.978 -26.229 -10.830 1.00 31.95 201 ALA A O 1
ATOM 1488 N N . GLY A 1 202 ? -75.362 -24.737 -9.885 1.00 27.34 202 GLY A N 1
ATOM 1489 C CA . GLY A 1 202 ? -76.250 -25.731 -9.317 1.00 30.69 202 GLY A CA 1
ATOM 1490 C C . GLY A 1 202 ? -75.704 -26.619 -8.214 1.00 29.49 202 GLY A C 1
ATOM 1491 O O . GLY A 1 202 ? -76.378 -27.559 -7.818 1.00 26.51 202 GLY A O 1
ATOM 1492 N N . VAL A 1 203 ? -74.508 -26.338 -7.703 1.00 25.38 203 VAL A N 1
ATOM 1493 C CA . VAL A 1 203 ? -73.977 -27.153 -6.612 1.00 25.62 203 VAL A CA 1
ATOM 1494 C C . VAL A 1 203 ? -73.929 -26.368 -5.314 1.00 29.00 203 VAL A C 1
ATOM 1495 O O . VAL A 1 203 ? -74.114 -25.150 -5.313 1.00 28.03 203 VAL A O 1
ATOM 1499 N N . THR A 1 204 ? -73.726 -27.063 -4.202 1.00 24.72 204 THR A N 1
ATOM 1500 C CA . THR A 1 204 ? -73.529 -26.371 -2.939 1.00 27.36 204 THR A CA 1
ATOM 1501 C C . THR A 1 204 ? -72.101 -26.595 -2.465 1.00 30.10 204 THR A C 1
ATOM 1502 O O . THR A 1 204 ? -71.520 -27.660 -2.708 1.00 26.38 204 THR A O 1
ATOM 1506 N N . VAL A 1 205 ? -71.523 -25.588 -1.815 1.00 25.56 205 VAL A N 1
ATOM 1507 C CA . VAL A 1 205 ? -70.213 -25.746 -1.189 1.00 24.33 205 VAL A CA 1
ATOM 1508 C C . VAL A 1 205 ? -70.296 -25.372 0.287 1.00 27.42 205 VAL A C 1
ATOM 1509 O O . VAL A 1 205 ? -71.170 -24.609 0.684 1.00 24.18 205 VAL A O 1
ATOM 1513 N N . VAL A 1 206 ? -69.392 -25.912 1.097 1.00 28.53 206 VAL A N 1
ATOM 1514 C CA . VAL A 1 206 ? -69.327 -25.566 2.512 1.00 24.46 206 VAL A CA 1
ATOM 1515 C C . VAL A 1 206 ? -67.887 -25.701 2.966 1.00 25.60 206 VAL A C 1
ATOM 1516 O O . VAL A 1 206 ? -67.080 -26.341 2.287 1.00 28.19 206 VAL A O 1
ATOM 1520 N N . GLY A 1 207 ? -67.565 -25.089 4.103 1.00 24.45 207 GLY A N 1
ATOM 1521 C CA . GLY A 1 207 ? -66.271 -25.280 4.743 1.00 27.47 207 GLY A CA 1
ATOM 1522 C C . GLY A 1 207 ? -65.185 -24.250 4.456 1.00 27.56 207 GLY A C 1
ATOM 1523 O O . GLY A 1 207 ? -65.364 -23.327 3.660 1.00 25.75 207 GLY A O 1
ATOM 1524 N N . ASN A 1 208 ? -64.042 -24.451 5.111 1.00 27.05 208 ASN A N 1
ATOM 1525 C CA . ASN A 1 208 ? -62.868 -23.597 5.008 1.00 27.68 208 ASN A CA 1
ATOM 1526 C C . ASN A 1 208 ? -61.623 -24.488 4.800 1.00 27.21 208 ASN A C 1
ATOM 1527 O O . ASN A 1 208 ? -61.106 -25.075 5.752 1.00 27.49 208 ASN A O 1
ATOM 1532 N N . PRO A 1 209 ? -61.148 -24.608 3.550 1.00 24.11 209 PRO A N 1
ATOM 1533 C CA . PRO A 1 209 ? -61.669 -23.945 2.349 1.00 27.33 209 PRO A CA 1
ATOM 1534 C C . PRO A 1 209 ? -62.945 -24.618 1.840 1.00 29.84 209 PRO A C 1
ATOM 1535 O O . PRO A 1 209 ? -63.203 -25.775 2.169 1.00 30.99 209 PRO A O 1
ATOM 1539 N N . ALA A 1 210 ? -63.724 -23.902 1.036 1.00 26.29 210 ALA A N 1
ATOM 1540 C CA . ALA A 1 210 ? -65.001 -24.419 0.575 1.00 30.24 210 ALA A CA 1
ATOM 1541 C C . ALA A 1 210 ? -64.778 -25.598 -0.352 1.00 30.28 210 ALA A C 1
ATOM 1542 O O . ALA A 1 210 ? -63.917 -25.545 -1.222 1.00 25.85 210 ALA A O 1
ATOM 1544 N N . ARG A 1 211 ? -65.574 -26.646 -0.160 1.00 28.80 211 ARG A N 1
ATOM 1545 C CA . ARG A 1 211 ? -65.530 -27.854 -0.992 1.00 31.76 211 ARG A CA 1
ATOM 1546 C C . ARG A 1 211 ? -66.940 -28.216 -1.436 1.00 28.86 211 ARG A C 1
ATOM 1547 O O . ARG A 1 211 ? -67.907 -27.942 -0.721 1.00 24.72 211 ARG A O 1
ATOM 1550 N N . ILE A 1 212 ? -67.064 -28.817 -2.617 1.00 27.88 212 ILE A N 1
ATOM 1551 C CA . ILE A 1 212 ? -68.378 -29.183 -3.124 1.00 29.61 212 ILE A CA 1
ATOM 1552 C C . ILE A 1 212 ? -68.975 -30.250 -2.232 1.00 28.93 212 ILE A C 1
ATOM 1553 O O . ILE A 1 212 ? -68.320 -31.229 -1.904 1.00 36.33 212 ILE A O 1
ATOM 1558 N N . LEU A 1 213 ? -70.204 -30.025 -1.790 1.00 27.46 213 LEU A N 1
ATOM 1559 C CA . LEU A 1 213 ? -70.866 -30.945 -0.882 1.00 27.62 213 LEU A CA 1
ATOM 1560 C C . LEU A 1 213 ? -71.981 -31.673 -1.623 1.00 30.81 213 LEU A C 1
ATOM 1561 O O . LEU A 1 213 ? -71.938 -32.890 -1.774 1.00 28.33 213 LEU A O 1
ATOM 1566 N N . GLU A 1 214 ? -72.977 -30.927 -2.093 1.00 28.28 214 GLU A N 1
ATOM 1567 C CA . GLU A 1 214 ? -74.059 -31.525 -2.870 1.00 29.24 214 GLU A CA 1
ATOM 1568 C C . GLU A 1 214 ? -73.904 -31.159 -4.339 1.00 32.21 214 GLU A C 1
ATOM 1569 O O . GLU A 1 214 ? -74.009 -29.988 -4.698 1.00 27.35 214 GLU A O 1
ATOM 1575 N N . ARG A 1 215 ? -73.634 -32.142 -5.193 1.00 32.37 215 ARG A N 1
ATOM 1576 C CA . ARG A 1 215 ? -73.551 -31.856 -6.627 1.00 33.22 215 ARG A CA 1
ATOM 1577 C C . ARG A 1 215 ? -74.518 -32.673 -7.477 1.00 35.85 215 ARG A C 1
ATOM 1578 O O . ARG A 1 215 ? -74.544 -32.529 -8.692 1.00 37.02 215 ARG A O 1
ATOM 1583 N N . LYS A 1 216 ? -75.302 -33.534 -6.840 1.00 31.09 216 LYS A N 1
ATOM 1584 C CA . LYS A 1 216 ? -76.376 -34.230 -7.539 1.00 33.44 216 LYS A CA 1
ATOM 1585 C C . LYS A 1 216 ? -77.670 -34.056 -6.757 1.00 38.23 216 LYS A C 1
ATOM 1586 O O . LYS A 1 216 ? -77.696 -33.247 -5.824 1.00 38.01 216 LYS A O 1
ATOM 1593 N N . MET B 1 1 ? -55.106 23.810 -9.713 1.00 60.55 1 MET B N 1
ATOM 1594 C CA . MET B 1 1 ? -53.920 24.656 -9.842 1.00 59.51 1 MET B CA 1
ATOM 1595 C C . MET B 1 1 ? -53.373 25.080 -8.468 1.00 53.31 1 MET B C 1
ATOM 1596 O O . MET B 1 1 ? -52.156 25.147 -8.264 1.00 52.59 1 MET B O 1
ATOM 1601 N N . THR B 1 2 ? -54.268 25.360 -7.524 1.00 48.87 2 THR B N 1
ATOM 1602 C CA . THR B 1 2 ? -53.853 25.560 -6.140 1.00 46.38 2 THR B CA 1
ATOM 1603 C C . THR B 1 2 ? -53.471 24.214 -5.524 1.00 51.35 2 THR B C 1
ATOM 1604 O O . THR B 1 2 ? -52.467 24.106 -4.809 1.00 45.04 2 THR B O 1
ATOM 1608 N N . MET B 1 3 ? -54.278 23.192 -5.816 1.00 44.30 3 MET B N 1
ATOM 1609 C CA . MET B 1 3 ? -54.074 21.854 -5.267 1.00 45.18 3 MET B CA 1
ATOM 1610 C C . MET B 1 3 ? -54.516 20.793 -6.275 1.00 41.10 3 MET B C 1
ATOM 1611 O O . MET B 1 3 ? -55.608 20.887 -6.838 1.00 43.76 3 MET B O 1
ATOM 1616 N N . ILE B 1 4 ? -53.667 19.801 -6.528 1.00 39.26 4 ILE B N 1
ATOM 1617 C CA . ILE B 1 4 ? -54.099 18.637 -7.310 1.00 42.07 4 ILE B CA 1
ATOM 1618 C C . ILE B 1 4 ? -53.979 17.341 -6.487 1.00 36.51 4 ILE B C 1
ATOM 1619 O O . ILE B 1 4 ? -52.981 17.115 -5.819 1.00 33.41 4 ILE B O 1
ATOM 1624 N N . ILE B 1 5 ? -55.015 16.506 -6.518 1.00 36.63 5 ILE B N 1
ATOM 1625 C CA . ILE B 1 5 ? -55.001 15.260 -5.747 1.00 35.26 5 ILE B CA 1
ATOM 1626 C C . ILE B 1 5 ? -54.903 14.028 -6.640 1.00 31.06 5 ILE B C 1
ATOM 1627 O O . ILE B 1 5 ? -55.681 13.861 -7.578 1.00 33.32 5 ILE B O 1
ATOM 1632 N N . GLY B 1 6 ? -53.940 13.166 -6.341 1.00 33.92 6 GLY B N 1
ATOM 1633 C CA . GLY B 1 6 ? -53.770 11.947 -7.106 1.00 31.32 6 GLY B CA 1
ATOM 1634 C C . GLY B 1 6 ? -54.137 10.697 -6.322 1.00 33.00 6 GLY B C 1
ATOM 1635 O O . GLY B 1 6 ? -53.811 10.576 -5.141 1.00 32.19 6 GLY B O 1
ATOM 1636 N N . VAL B 1 7 ? -54.818 9.768 -6.984 1.00 33.43 7 VAL B N 1
ATOM 1637 C CA . VAL B 1 7 ? -55.078 8.454 -6.403 1.00 30.84 7 VAL B CA 1
ATOM 1638 C C . VAL B 1 7 ? -54.203 7.422 -7.103 1.00 35.34 7 VAL B C 1
ATOM 1639 O O . VAL B 1 7 ? -54.419 7.116 -8.272 1.00 36.59 7 VAL B O 1
ATOM 1643 N N . TYR B 1 8 ? -53.210 6.897 -6.389 1.00 32.26 8 TYR B N 1
ATOM 1644 C CA . TYR B 1 8 ? -52.218 6.025 -7.002 1.00 38.63 8 TYR B CA 1
ATOM 1645 C C . TYR B 1 8 ? -52.760 4.612 -7.067 1.00 42.03 8 TYR B C 1
ATOM 1646 O O . TYR B 1 8 ? -52.960 3.965 -6.036 1.00 39.95 8 TYR B O 1
ATOM 1655 N N . GLY B 1 9 ? -53.001 4.152 -8.289 1.00 46.16 9 GLY B N 1
ATOM 1656 C CA . GLY B 1 9 ? -53.581 2.849 -8.544 1.00 38.60 9 GLY B CA 1
ATOM 1657 C C . GLY B 1 9 ? -54.940 3.056 -9.167 1.00 40.92 9 GLY B C 1
ATOM 1658 O O . GLY B 1 9 ? -55.853 3.528 -8.495 1.00 45.26 9 GLY B O 1
ATOM 1659 N N . ALA B 1 10 ? -55.078 2.747 -10.451 1.00 42.12 10 ALA B N 1
ATOM 1660 C CA . ALA B 1 10 ? -56.358 2.941 -11.135 1.00 41.86 10 ALA B CA 1
ATOM 1661 C C . ALA B 1 10 ? -57.133 1.628 -11.217 1.00 49.70 10 ALA B C 1
ATOM 1662 O O . ALA B 1 10 ? -58.359 1.612 -11.286 1.00 48.13 10 ALA B O 1
ATOM 1664 N N . SER B 1 11 ? -56.421 0.515 -11.220 1.00 49.81 11 SER B N 1
ATOM 1665 C CA . SER B 1 11 ? -57.120 -0.752 -11.171 1.00 55.41 11 SER B CA 1
ATOM 1666 C C . SER B 1 11 ? -57.340 -1.060 -9.696 1.00 56.84 11 SER B C 1
ATOM 1667 O O . SER B 1 11 ? -56.681 -0.472 -8.823 1.00 54.85 11 SER B O 1
ATOM 1670 N N . GLY B 1 12 ? -58.278 -1.956 -9.415 1.00 52.03 12 GLY B N 1
ATOM 1671 C CA . GLY B 1 12 ? -58.478 -2.421 -8.056 1.00 49.39 12 GLY B CA 1
ATOM 1672 C C . GLY B 1 12 ? -59.109 -1.389 -7.143 1.00 38.67 12 GLY B C 1
ATOM 1673 O O . GLY B 1 12 ? -60.117 -0.771 -7.498 1.00 40.89 12 GLY B O 1
ATOM 1674 N N . PHE B 1 13 ? -58.504 -1.197 -5.972 1.00 35.32 13 PHE B N 1
ATOM 1675 C CA . PHE B 1 13 ? -59.098 -0.371 -4.923 1.00 35.07 13 PHE B CA 1
ATOM 1676 C C . PHE B 1 13 ? -59.121 1.109 -5.268 1.00 34.26 13 PHE B C 1
ATOM 1677 O O . PHE B 1 13 ? -59.834 1.882 -4.638 1.00 32.59 13 PHE B O 1
ATOM 1685 N N . GLY B 1 14 ? -58.367 1.494 -6.292 1.00 35.02 14 GLY B N 1
ATOM 1686 C CA . GLY B 1 14 ? -58.381 2.870 -6.757 1.00 32.56 14 GLY B CA 1
ATOM 1687 C C . GLY B 1 14 ? -59.772 3.406 -7.020 1.00 30.75 14 GLY B C 1
ATOM 1688 O O . GLY B 1 14 ? -60.071 4.563 -6.699 1.00 30.37 14 GLY B O 1
ATOM 1689 N N . LYS B 1 15 ? -60.638 2.581 -7.600 1.00 28.53 15 LYS B N 1
ATOM 1690 C CA . LYS B 1 15 ? -61.976 3.044 -7.962 1.00 28.01 15 LYS B CA 1
ATOM 1691 C C . LYS B 1 15 ? -62.840 3.258 -6.720 1.00 28.06 15 LYS B C 1
ATOM 1692 O O . LYS B 1 15 ? -63.813 4.021 -6.741 1.00 27.08 15 LYS B O 1
ATOM 1698 N N . GLU B 1 16 ? -62.489 2.556 -5.649 1.00 29.19 16 GLU B N 1
ATOM 1699 C CA . GLU B 1 16 ? -63.186 2.678 -4.370 1.00 30.43 16 GLU B CA 1
ATOM 1700 C C . GLU B 1 16 ? -62.670 3.903 -3.603 1.00 31.20 16 GLU B C 1
ATOM 1701 O O . GLU B 1 16 ? -63.431 4.632 -2.961 1.00 30.50 16 GLU B O 1
ATOM 1707 N N . VAL B 1 17 ? -61.366 4.141 -3.690 1.00 28.97 17 VAL B N 1
ATOM 1708 C CA . VAL B 1 17 ? -60.750 5.229 -2.933 1.00 27.02 17 VAL B CA 1
ATOM 1709 C C . VAL B 1 17 ? -61.107 6.634 -3.460 1.00 30.60 17 VAL B C 1
ATOM 1710 O O . VAL B 1 17 ? -61.306 7.566 -2.673 1.00 31.44 17 VAL B O 1
ATOM 1714 N N . MET B 1 18 ? -61.222 6.785 -4.776 1.00 29.57 18 MET B N 1
ATOM 1715 C CA . MET B 1 18 ? -61.514 8.099 -5.367 1.00 30.20 18 MET B CA 1
ATOM 1716 C C . MET B 1 18 ? -62.781 8.756 -4.789 1.00 31.62 18 MET B C 1
ATOM 1717 O O . MET B 1 18 ? -62.747 9.911 -4.382 1.00 30.47 18 MET B O 1
ATOM 1722 N N . PRO B 1 19 ? -63.906 8.025 -4.746 1.00 31.83 19 PRO B N 1
ATOM 1723 C CA . PRO B 1 19 ? -65.106 8.637 -4.165 1.00 32.65 19 PRO B CA 1
ATOM 1724 C C . PRO B 1 19 ? -64.886 9.033 -2.710 1.00 28.88 19 PRO B C 1
ATOM 1725 O O . PRO B 1 19 ? -65.492 9.993 -2.249 1.00 29.71 19 PRO B O 1
ATOM 1729 N N . LEU B 1 20 ? -64.053 8.287 -1.993 1.00 26.84 20 LEU B N 1
ATOM 1730 C CA . LEU B 1 20 ? -63.762 8.613 -0.604 1.00 27.48 20 LEU B CA 1
ATOM 1731 C C . LEU B 1 20 ? -62.986 9.924 -0.539 1.00 33.01 20 LEU B C 1
ATOM 1732 O O . LEU B 1 20 ? -63.288 10.798 0.282 1.00 27.50 20 LEU B O 1
ATOM 1737 N N . VAL B 1 21 ? -61.987 10.063 -1.409 1.00 31.66 21 VAL B N 1
ATOM 1738 C CA . VAL B 1 21 ? -61.170 11.278 -1.420 1.00 31.90 21 VAL B CA 1
ATOM 1739 C C . VAL B 1 21 ? -61.996 12.480 -1.891 1.00 30.41 21 VAL B C 1
ATOM 1740 O O . VAL B 1 21 ? -61.837 13.579 -1.370 1.00 37.75 21 VAL B O 1
ATOM 1744 N N . ARG B 1 22 ? -62.909 12.266 -2.839 1.00 32.43 22 ARG B N 1
ATOM 1745 C CA . ARG B 1 22 ? -63.810 13.327 -3.280 1.00 33.27 22 ARG B CA 1
ATOM 1746 C C . ARG B 1 22 ? -64.667 13.859 -2.128 1.00 41.73 22 ARG B C 1
ATOM 1747 O O . ARG B 1 22 ? -64.896 15.067 -2.035 1.00 35.38 22 ARG B O 1
ATOM 1755 N N . GLN B 1 23 ? -65.149 12.962 -1.265 1.00 35.23 23 GLN B N 1
ATOM 1756 C CA . GLN B 1 23 ? -66.041 13.363 -0.172 1.00 38.36 23 GLN B CA 1
ATOM 1757 C C . GLN B 1 23 ? -65.253 14.024 0.941 1.00 38.39 23 GLN B C 1
ATOM 1758 O O . GLN B 1 23 ? -65.773 14.865 1.681 1.00 40.57 23 GLN B O 1
ATOM 1764 N N . GLN B 1 24 ? -63.996 13.613 1.053 1.00 35.72 24 GLN B N 1
ATOM 1765 C CA . GLN B 1 24 ? -63.075 14.138 2.048 1.00 39.00 24 GLN B CA 1
ATOM 1766 C C . GLN B 1 24 ? -62.722 15.588 1.733 1.00 38.80 24 GLN B C 1
ATOM 1767 O O . GLN B 1 24 ? -62.372 16.357 2.628 1.00 41.79 24 GLN B O 1
ATOM 1773 N N . PHE B 1 25 ? -62.827 15.956 0.459 1.00 36.72 25 PHE B N 1
ATOM 1774 C CA . PHE B 1 25 ? -62.443 17.289 -0.005 1.00 33.35 25 PHE B CA 1
ATOM 1775 C C . PHE B 1 25 ? -63.513 17.866 -0.909 1.00 37.01 25 PHE B C 1
ATOM 1776 O O . PHE B 1 25 ? -63.276 18.070 -2.099 1.00 36.63 25 PHE B O 1
ATOM 1784 N N . PRO B 1 26 ? -64.704 18.124 -0.345 1.00 37.64 26 PRO B N 1
ATOM 1785 C CA . PRO B 1 26 ? -65.890 18.482 -1.130 1.00 39.95 26 PRO B CA 1
ATOM 1786 C C . PRO B 1 26 ? -65.770 19.768 -1.927 1.00 42.70 26 PRO B C 1
ATOM 1787 O O . PRO B 1 26 ? -66.451 19.894 -2.949 1.00 41.14 26 PRO B O 1
ATOM 1791 N N . THR B 1 27 ? -64.937 20.706 -1.481 1.00 33.60 27 THR B N 1
ATOM 1792 C CA . THR B 1 27 ? -64.903 22.006 -2.123 1.00 32.26 27 THR B CA 1
ATOM 1793 C C . THR B 1 27 ? -63.951 22.025 -3.312 1.00 40.13 27 THR B C 1
ATOM 1794 O O . THR B 1 27 ? -63.911 23.003 -4.053 1.00 42.14 27 THR B O 1
ATOM 1798 N N . LEU B 1 28 ? -63.175 20.957 -3.488 1.00 38.40 28 LEU B N 1
ATOM 1799 C CA . LEU B 1 28 ? -62.327 20.829 -4.674 1.00 37.44 28 LEU B CA 1
ATOM 1800 C C . LEU B 1 28 ? -63.160 20.378 -5.865 1.00 38.35 28 LEU B C 1
ATOM 1801 O O . LEU B 1 28 ? -64.045 19.527 -5.733 1.00 39.89 28 LEU B O 1
ATOM 1806 N N . SER B 1 29 ? -62.867 20.942 -7.028 1.00 38.70 29 SER B N 1
ATOM 1807 C CA . SER B 1 29 ? -63.620 20.623 -8.228 1.00 42.89 29 SER B CA 1
ATOM 1808 C C . SER B 1 29 ? -63.062 19.356 -8.843 1.00 42.12 29 SER B C 1
ATOM 1809 O O . SER B 1 29 ? -61.886 19.037 -8.658 1.00 36.72 29 SER B O 1
ATOM 1812 N N . LYS B 1 30 ? -63.918 18.646 -9.574 1.00 43.54 30 LYS B N 1
ATOM 1813 C CA . LYS B 1 30 ? -63.559 17.370 -10.185 1.00 44.53 30 LYS B CA 1
ATOM 1814 C C . LYS B 1 30 ? -62.200 17.474 -10.850 1.00 39.83 30 LYS B C 1
ATOM 1815 O O . LYS B 1 30 ? -61.346 16.607 -10.671 1.00 38.66 30 LYS B O 1
ATOM 1818 N N . GLU B 1 31 ? -61.992 18.563 -11.587 1.00 40.93 31 GLU B N 1
ATOM 1819 C CA . GLU B 1 31 ? -60.775 18.741 -12.374 1.00 43.41 31 GLU B CA 1
ATOM 1820 C C . GLU B 1 31 ? -59.496 18.744 -11.540 1.00 39.69 31 GLU B C 1
ATOM 1821 O O . GLU B 1 31 ? -58.395 18.656 -12.081 1.00 40.50 31 GLU B O 1
ATOM 1827 N N . GLN B 1 32 ? -59.622 18.835 -10.224 1.00 35.49 32 GLN B N 1
ATOM 1828 C CA . GLN B 1 32 ? -58.425 18.765 -9.395 1.00 36.10 32 GLN B CA 1
ATOM 1829 C C . GLN B 1 32 ? -58.051 17.340 -8.958 1.00 35.32 32 GLN B C 1
ATOM 1830 O O . GLN B 1 32 ? -57.168 17.161 -8.118 1.00 36.03 32 GLN B O 1
ATOM 1836 N N . PHE B 1 33 ? -58.705 16.333 -9.534 1.00 33.86 33 PHE B N 1
ATOM 1837 C CA . PHE B 1 33 ? -58.452 14.941 -9.143 1.00 34.47 33 PHE B CA 1
ATOM 1838 C C . PHE B 1 33 ? -57.963 14.092 -10.310 1.00 33.21 33 PHE B C 1
ATOM 1839 O O . PHE B 1 33 ? -58.389 14.280 -11.442 1.00 35.16 33 PHE B O 1
ATOM 1847 N N . ALA B 1 34 ? -57.090 13.136 -10.030 1.00 33.79 34 ALA B N 1
ATOM 1848 C CA . ALA B 1 34 ? -56.672 12.205 -11.062 1.00 33.01 34 ALA B CA 1
ATOM 1849 C C . ALA B 1 34 ? -56.217 10.885 -10.477 1.00 35.44 34 ALA B C 1
ATOM 1850 O O . ALA B 1 34 ? -55.738 10.814 -9.339 1.00 36.94 34 ALA B O 1
ATOM 1852 N N . PHE B 1 35 ? -56.367 9.830 -11.266 1.00 34.41 35 PHE B N 1
ATOM 1853 C CA . PHE B 1 35 ? -55.695 8.580 -10.965 1.00 36.02 35 PHE B CA 1
ATOM 1854 C C . PHE B 1 35 ? -54.248 8.672 -11.457 1.00 39.09 35 PHE B C 1
ATOM 1855 O O . PHE B 1 35 ? -53.967 9.289 -12.483 1.00 41.11 35 PHE B O 1
ATOM 1863 N N . ILE B 1 36 ? -53.324 8.071 -10.724 1.00 35.31 36 ILE B N 1
ATOM 1864 C CA . ILE B 1 36 ? -51.978 7.914 -11.235 1.00 39.78 36 ILE B CA 1
ATOM 1865 C C . ILE B 1 36 ? -51.754 6.441 -11.559 1.00 47.69 36 ILE B C 1
ATOM 1866 O O . ILE B 1 36 ? -51.800 5.589 -10.666 1.00 40.96 36 ILE B O 1
ATOM 1871 N N . ASP B 1 37 ? -51.522 6.138 -12.833 1.00 49.09 37 ASP B N 1
ATOM 1872 C CA . ASP B 1 37 ? -51.201 4.768 -13.232 1.00 54.30 37 ASP B CA 1
ATOM 1873 C C . ASP B 1 37 ? -50.324 4.718 -14.486 1.00 58.60 37 ASP B C 1
ATOM 1874 O O . ASP B 1 37 ? -50.757 5.107 -15.576 1.00 55.69 37 ASP B O 1
ATOM 1879 N N . ASP B 1 38 ? -49.086 4.254 -14.319 1.00 60.34 38 ASP B N 1
ATOM 1880 C CA . ASP B 1 38 ? -48.231 3.950 -15.460 1.00 65.03 38 ASP B CA 1
ATOM 1881 C C . ASP B 1 38 ? -48.769 2.675 -16.091 1.00 67.17 38 ASP B C 1
ATOM 1882 O O . ASP B 1 38 ? -48.752 1.605 -15.468 1.00 59.46 38 ASP B O 1
ATOM 1887 N N . GLY B 1 39 ? -49.255 2.790 -17.322 1.00 63.73 39 GLY B N 1
ATOM 1888 C CA . GLY B 1 39 ? -49.888 1.667 -17.989 1.00 64.38 39 GLY B CA 1
ATOM 1889 C C . GLY B 1 39 ? -51.225 2.111 -18.536 1.00 65.59 39 GLY B C 1
ATOM 1890 O O . GLY B 1 39 ? -51.399 2.222 -19.750 1.00 68.57 39 GLY B O 1
ATOM 1891 N N . LEU B 1 40 ? -52.167 2.383 -17.635 1.00 64.21 40 LEU B N 1
ATOM 1892 C CA . LEU B 1 40 ? -53.448 2.965 -18.024 1.00 61.60 40 LEU B CA 1
ATOM 1893 C C . LEU B 1 40 ? -53.293 4.450 -18.314 1.00 60.71 40 LEU B C 1
ATOM 1894 O O . LEU B 1 40 ? -54.266 5.142 -18.631 1.00 59.20 40 LEU B O 1
ATOM 1899 N N . SER B 1 41 ? -52.058 4.931 -18.201 1.00 59.74 41 SER B N 1
ATOM 1900 C CA . SER B 1 41 ? -51.718 6.297 -18.574 1.00 56.61 41 SER B CA 1
ATOM 1901 C C . SER B 1 41 ? -52.441 6.700 -19.855 1.00 61.31 41 SER B C 1
ATOM 1902 O O . SER B 1 41 ? -52.658 5.875 -20.741 1.00 66.64 41 SER B O 1
ATOM 1905 N N . GLY B 1 42 ? -52.825 7.966 -19.950 1.00 58.33 42 GLY B N 1
ATOM 1906 C CA . GLY B 1 42 ? -53.471 8.467 -21.147 1.00 55.21 42 GLY B CA 1
ATOM 1907 C C . GLY B 1 42 ? -54.956 8.171 -21.240 1.00 59.99 42 GLY B C 1
ATOM 1908 O O . GLY B 1 42 ? -55.673 8.843 -21.983 1.00 62.23 42 GLY B O 1
ATOM 1909 N N . THR B 1 43 ? -55.431 7.176 -20.493 1.00 58.38 43 THR B N 1
ATOM 1910 C CA . THR B 1 43 ? -56.846 6.800 -20.570 1.00 57.35 43 THR B CA 1
ATOM 1911 C C . THR B 1 43 ? -57.739 7.610 -19.631 1.00 57.53 43 THR B C 1
ATOM 1912 O O . THR B 1 43 ? -57.313 8.604 -19.039 1.00 56.32 43 THR B O 1
ATOM 1916 N N . THR B 1 44 ? -58.988 7.178 -19.515 1.00 52.60 44 THR B N 1
ATOM 1917 C CA . THR B 1 44 ? -59.950 7.815 -18.626 1.00 51.99 44 THR B CA 1
ATOM 1918 C C . THR B 1 44 ? -60.656 6.745 -17.788 1.00 53.24 44 THR B C 1
ATOM 1919 O O . THR B 1 44 ? -60.853 5.620 -18.243 1.00 57.72 44 THR B O 1
ATOM 1923 N N . LEU B 1 45 ? -61.014 7.091 -16.557 1.00 49.57 45 LEU B N 1
ATOM 1924 C CA . LEU B 1 45 ? -61.628 6.139 -15.639 1.00 44.18 45 LEU B CA 1
ATOM 1925 C C . LEU B 1 45 ? -62.670 6.857 -14.789 1.00 44.27 45 LEU B C 1
ATOM 1926 O O . LEU B 1 45 ? -62.356 7.839 -14.107 1.00 40.45 45 LEU B O 1
ATOM 1931 N N . ASN B 1 46 ? -63.904 6.357 -14.834 1.00 40.81 46 ASN B N 1
ATOM 1932 C CA . ASN B 1 46 ? -65.029 6.966 -14.132 1.00 41.07 46 ASN B CA 1
ATOM 1933 C C . ASN B 1 46 ? -65.011 8.495 -14.235 1.00 42.95 46 ASN B C 1
ATOM 1934 O O . ASN B 1 46 ? -65.373 9.203 -13.295 1.00 41.00 46 ASN B O 1
ATOM 1939 N N . GLY B 1 47 ? -64.582 8.993 -15.391 1.00 44.83 47 GLY B N 1
ATOM 1940 C CA . GLY B 1 47 ? -64.657 10.413 -15.686 1.00 47.91 47 GLY B CA 1
ATOM 1941 C C . GLY B 1 47 ? -63.400 11.165 -15.306 1.00 41.53 47 GLY B C 1
ATOM 1942 O O . GLY B 1 47 ? -63.302 12.371 -15.518 1.00 53.93 47 GLY B O 1
ATOM 1943 N N . TYR B 1 48 ? -62.434 10.453 -14.744 1.00 41.21 48 TYR B N 1
ATOM 1944 C CA . TYR B 1 48 ? -61.190 11.074 -14.306 1.00 41.66 48 TYR B CA 1
ATOM 1945 C C . TYR B 1 48 ? -60.049 10.759 -15.261 1.00 46.72 48 TYR B C 1
ATOM 1946 O O . TYR B 1 48 ? -59.947 9.643 -15.768 1.00 46.30 48 TYR B O 1
ATOM 1955 N N . PRO B 1 49 ? -59.179 11.744 -15.508 1.00 41.71 49 PRO B N 1
ATOM 1956 C CA . PRO B 1 49 ? -57.952 11.431 -16.240 1.00 42.70 49 PRO B CA 1
ATOM 1957 C C . PRO B 1 49 ? -57.102 10.427 -15.479 1.00 44.19 49 PRO B C 1
ATOM 1958 O O . PRO B 1 49 ? -57.035 10.470 -14.250 1.00 43.12 49 PRO B O 1
ATOM 1962 N N . VAL B 1 50 ? -56.464 9.522 -16.210 1.00 42.05 50 VAL B N 1
ATOM 1963 C CA . VAL B 1 50 ? -55.456 8.653 -15.632 1.00 42.69 50 VAL B CA 1
ATOM 1964 C C . VAL B 1 50 ? -54.101 9.110 -16.153 1.00 49.19 50 VAL B C 1
ATOM 1965 O O . VAL B 1 50 ? -53.856 9.094 -17.357 1.00 52.35 50 VAL B O 1
ATOM 1969 N N . LEU B 1 51 ? -53.227 9.527 -15.246 1.00 47.22 51 LEU B N 1
ATOM 1970 C CA . LEU B 1 51 ? -51.955 10.108 -15.633 1.00 45.74 51 LEU B CA 1
ATOM 1971 C C . LEU B 1 51 ? -50.797 9.204 -15.241 1.00 48.13 51 LEU B C 1
ATOM 1972 O O . LEU B 1 51 ? -50.878 8.470 -14.261 1.00 44.05 51 LEU B O 1
ATOM 1977 N N . SER B 1 52 ? -49.712 9.269 -16.008 1.00 50.23 52 SER B N 1
ATOM 1978 C CA . SER B 1 52 ? -48.468 8.649 -15.593 1.00 49.24 52 SER B CA 1
ATOM 1979 C C . SER B 1 52 ? -47.961 9.439 -14.403 1.00 47.01 52 SER B C 1
ATOM 1980 O O . SER B 1 52 ? -48.369 10.586 -14.199 1.00 45.94 52 SER B O 1
ATOM 1983 N N . TYR B 1 53 ? -47.070 8.839 -13.622 1.00 41.78 53 TYR B N 1
ATOM 1984 C CA . TYR B 1 53 ? -46.518 9.539 -12.475 1.00 47.17 53 TYR B CA 1
ATOM 1985 C C . TYR B 1 53 ? -45.787 10.796 -12.929 1.00 53.68 53 TYR B C 1
ATOM 1986 O O . TYR B 1 53 ? -46.003 11.881 -12.381 1.00 45.98 53 TYR B O 1
ATOM 1995 N N . LEU B 1 54 ? -44.936 10.651 -13.942 1.00 52.83 54 LEU B N 1
ATOM 1996 C CA . LEU B 1 54 ? -44.215 11.796 -14.496 1.00 53.43 54 LEU B CA 1
ATOM 1997 C C . LEU B 1 54 ? -45.159 12.922 -14.920 1.00 51.84 54 LEU B C 1
ATOM 1998 O O . LEU B 1 54 ? -44.926 14.087 -14.598 1.00 53.83 54 LEU B O 1
ATOM 2003 N N . ASP B 1 55 ? -46.222 12.575 -15.641 1.00 50.91 55 ASP B N 1
ATOM 2004 C CA . ASP B 1 55 ? -47.217 13.563 -16.057 1.00 52.61 55 ASP B CA 1
ATOM 2005 C C . ASP B 1 55 ? -47.839 14.264 -14.859 1.00 54.20 55 ASP B C 1
ATOM 2006 O O . ASP B 1 55 ? -48.118 15.461 -14.903 1.00 53.72 55 ASP B O 1
ATOM 2011 N N . PHE B 1 56 ? -48.070 13.503 -13.794 1.00 51.66 56 PHE B N 1
ATOM 2012 C CA . PHE B 1 56 ? -48.654 14.051 -12.580 1.00 50.12 56 PHE B CA 1
ATOM 2013 C C . PHE B 1 56 ? -47.688 15.045 -11.946 1.00 47.57 56 PHE B C 1
ATOM 2014 O O . PHE B 1 56 ? -48.059 16.176 -11.645 1.00 43.71 56 PHE B O 1
ATOM 2022 N N . ILE B 1 57 ? -46.449 14.610 -11.751 1.00 48.64 57 ILE B N 1
ATOM 2023 C CA . ILE B 1 57 ? -45.422 15.441 -11.138 1.00 50.60 57 ILE B CA 1
ATOM 2024 C C . ILE B 1 57 ? -45.176 16.732 -11.918 1.00 52.10 57 ILE B C 1
ATOM 2025 O O . ILE B 1 57 ? -44.731 17.728 -11.355 1.00 51.08 57 ILE B O 1
ATOM 2030 N N . SER B 1 58 ? -45.496 16.723 -13.206 1.00 52.50 58 SER B N 1
ATOM 2031 C CA . SER B 1 58 ? -45.174 17.858 -14.062 1.00 58.14 58 SER B CA 1
ATOM 2032 C C . SER B 1 58 ? -46.306 18.882 -14.175 1.00 57.55 58 SER B C 1
ATOM 2033 O O . SER B 1 58 ? -46.092 19.993 -14.663 1.00 56.75 58 SER B O 1
ATOM 2036 N N . LYS B 1 59 ? -47.505 18.516 -13.728 1.00 50.38 59 LYS B N 1
ATOM 2037 C CA . LYS B 1 59 ? -48.639 19.439 -13.773 1.00 57.03 59 LYS B CA 1
ATOM 2038 C C . LYS B 1 59 ? -48.358 20.696 -12.949 1.00 55.88 59 LYS B C 1
ATOM 2039 O O . LYS B 1 59 ? -47.752 20.626 -11.881 1.00 54.35 59 LYS B O 1
ATOM 2043 N N . PRO B 1 60 ? -48.800 21.857 -13.448 1.00 58.98 60 PRO B N 1
ATOM 2044 C CA . PRO B 1 60 ? -48.576 23.112 -12.728 1.00 61.13 60 PRO B CA 1
ATOM 2045 C C . PRO B 1 60 ? -49.555 23.242 -11.565 1.00 63.86 60 PRO B C 1
ATOM 2046 O O . PRO B 1 60 ? -50.737 23.535 -11.771 1.00 64.54 60 PRO B O 1
ATOM 2050 N N . ALA B 1 61 ? -49.069 23.005 -10.353 1.00 58.46 61 ALA B N 1
ATOM 2051 C CA . ALA B 1 61 ? -49.905 23.127 -9.169 1.00 53.02 61 ALA B CA 1
ATOM 2052 C C . ALA B 1 61 ? -49.052 23.517 -7.980 1.00 50.96 61 ALA B C 1
ATOM 2053 O O . ALA B 1 61 ? -47.968 22.967 -7.778 1.00 52.30 61 ALA B O 1
ATOM 2055 N N . ASP B 1 62 ? -49.546 24.473 -7.198 1.00 50.17 62 ASP B N 1
ATOM 2056 C CA . ASP B 1 62 ? -48.832 24.946 -6.022 1.00 46.46 62 ASP B CA 1
ATOM 2057 C C . ASP B 1 62 ? -48.597 23.797 -5.057 1.00 48.27 62 ASP B C 1
ATOM 2058 O O . ASP B 1 62 ? -47.516 23.664 -4.489 1.00 51.19 62 ASP B O 1
ATOM 2063 N N . HIS B 1 63 ? -49.619 22.967 -4.868 1.00 43.30 63 HIS B N 1
ATOM 2064 C CA . HIS B 1 63 ? -49.514 21.858 -3.931 1.00 42.11 63 HIS B CA 1
ATOM 2065 C C . HIS B 1 63 ? -50.056 20.554 -4.511 1.00 40.97 63 HIS B C 1
ATOM 2066 O O . HIS B 1 63 ? -51.012 20.551 -5.289 1.00 34.90 63 HIS B O 1
ATOM 2073 N N . LYS B 1 64 ? -49.424 19.449 -4.133 1.00 37.25 64 LYS B N 1
ATOM 2074 C CA . LYS B 1 64 ? -49.816 18.138 -4.642 1.00 39.56 64 LYS B CA 1
ATOM 2075 C C . LYS B 1 64 ? -49.917 17.123 -3.517 1.00 34.55 64 LYS B C 1
ATOM 2076 O O . LYS B 1 64 ? -49.049 17.063 -2.642 1.00 35.64 64 LYS B O 1
ATOM 2082 N N . ALA B 1 65 ? -50.989 16.337 -3.541 1.00 36.71 65 ALA B N 1
ATOM 2083 C CA . ALA B 1 65 ? -51.214 15.317 -2.522 1.00 38.50 65 ALA B CA 1
ATOM 2084 C C . ALA B 1 65 ? -51.624 13.987 -3.158 1.00 31.00 65 ALA B C 1
ATOM 2085 O O . ALA B 1 65 ? -52.340 13.956 -4.160 1.00 32.39 65 ALA B O 1
ATOM 2087 N N . VAL B 1 66 ? -51.177 12.890 -2.568 1.00 31.97 66 VAL B N 1
ATOM 2088 C CA . VAL B 1 66 ? -51.504 11.574 -3.112 1.00 33.38 66 VAL B CA 1
ATOM 2089 C C . VAL B 1 66 ? -51.938 10.564 -2.048 1.00 29.12 66 VAL B C 1
ATOM 2090 O O . VAL B 1 66 ? -51.335 10.460 -0.975 1.00 30.57 66 VAL B O 1
ATOM 2094 N N . THR B 1 67 ? -52.992 9.821 -2.358 1.00 32.61 67 THR B N 1
ATOM 2095 C CA . THR B 1 67 ? -53.311 8.627 -1.590 1.00 30.83 67 THR B CA 1
ATOM 2096 C C . THR B 1 67 ? -52.960 7.404 -2.429 1.00 28.66 67 THR B C 1
ATOM 2097 O O . THR B 1 67 ? -53.319 7.312 -3.600 1.00 30.32 67 THR B O 1
ATOM 2101 N N . ILE B 1 68 ? -52.232 6.474 -1.830 1.00 29.31 68 ILE B N 1
ATOM 2102 C CA . ILE B 1 68 ? -51.821 5.266 -2.530 1.00 33.84 68 ILE B CA 1
ATOM 2103 C C . ILE B 1 68 ? -52.857 4.158 -2.296 1.00 34.74 68 ILE B C 1
ATOM 2104 O O . ILE B 1 68 ? -52.961 3.626 -1.195 1.00 30.98 68 ILE B O 1
ATOM 2109 N N . ALA B 1 69 ? -53.637 3.836 -3.323 1.00 32.72 69 ALA B N 1
ATOM 2110 C CA . ALA B 1 69 ? -54.714 2.852 -3.189 1.00 34.87 69 ALA B CA 1
ATOM 2111 C C . ALA B 1 69 ? -54.253 1.455 -3.564 1.00 37.99 69 ALA B C 1
ATOM 2112 O O . ALA B 1 69 ? -55.055 0.631 -3.988 1.00 43.76 69 ALA B O 1
ATOM 2114 N N . ILE B 1 70 ? -52.963 1.194 -3.417 1.00 35.58 70 ILE B N 1
ATOM 2115 C CA . ILE B 1 70 ? -52.413 -0.102 -3.771 1.00 36.97 70 ILE B CA 1
ATOM 2116 C C . ILE B 1 70 ? -52.228 -0.973 -2.531 1.00 35.38 70 ILE B C 1
ATOM 2117 O O . ILE B 1 70 ? -51.528 -0.599 -1.590 1.00 33.30 70 ILE B O 1
ATOM 2122 N N . ALA B 1 71 ? -52.893 -2.125 -2.526 1.00 35.02 71 ALA B N 1
ATOM 2123 C CA . ALA B 1 71 ? -52.857 -3.028 -1.379 1.00 35.38 71 ALA B CA 1
ATOM 2124 C C . ALA B 1 71 ? -51.479 -3.664 -1.168 1.00 34.48 71 ALA B C 1
ATOM 2125 O O . ALA B 1 71 ? -51.035 -3.826 -0.026 1.00 35.32 71 ALA B O 1
ATOM 2127 N N . ASN B 1 72 ? -50.799 -4.014 -2.260 1.00 32.91 72 ASN B N 1
ATOM 2128 C CA . ASN B 1 72 ? -49.473 -4.610 -2.147 1.00 35.49 72 ASN B CA 1
ATOM 2129 C C . ASN B 1 72 ? -48.516 -3.731 -1.342 1.00 34.11 72 ASN B C 1
ATOM 2130 O O . ASN B 1 72 ? -48.148 -2.638 -1.762 1.00 35.09 72 ASN B O 1
ATOM 2135 N N . SER B 1 73 ? -48.114 -4.241 -0.187 1.00 32.99 73 SER B N 1
ATOM 2136 C CA . SER B 1 73 ? -47.293 -3.528 0.786 1.00 34.54 73 SER B CA 1
ATOM 2137 C C . SER B 1 73 ? -45.939 -3.046 0.240 1.00 41.06 73 SER B C 1
ATOM 2138 O O . SER B 1 73 ? -45.457 -1.958 0.590 1.00 34.24 73 SER B O 1
ATOM 2141 N N . VAL B 1 74 ? -45.315 -3.880 -0.589 1.00 37.48 74 VAL B N 1
ATOM 2142 C CA . VAL B 1 74 ? -43.989 -3.589 -1.127 1.00 39.47 74 VAL B CA 1
ATOM 2143 C C . VAL B 1 74 ? -44.063 -2.497 -2.188 1.00 38.29 74 VAL B C 1
ATOM 2144 O O . VAL B 1 74 ? -43.252 -1.576 -2.202 1.00 39.83 74 VAL B O 1
ATOM 2148 N N . VAL B 1 75 ? -45.049 -2.589 -3.070 1.00 36.36 75 VAL B N 1
ATOM 2149 C CA . VAL B 1 75 ? -45.263 -1.537 -4.049 1.00 36.34 75 VAL B CA 1
ATOM 2150 C C . VAL B 1 75 ? -45.565 -0.219 -3.325 1.00 42.89 75 VAL B C 1
ATOM 2151 O O . VAL B 1 75 ? -45.060 0.846 -3.697 1.00 36.63 75 VAL B O 1
ATOM 2155 N N . ARG B 1 76 ? -46.380 -0.300 -2.277 1.00 37.96 76 ARG B N 1
ATOM 2156 C CA . ARG B 1 76 ? -46.752 0.891 -1.517 1.00 37.17 76 ARG B CA 1
ATOM 2157 C C . ARG B 1 76 ? -45.507 1.596 -0.974 1.00 36.92 76 ARG B C 1
ATOM 2158 O O . ARG B 1 76 ? -45.377 2.807 -1.105 1.00 34.60 76 ARG B O 1
ATOM 2166 N N . GLU B 1 77 ? -44.594 0.841 -0.372 1.00 34.60 77 GLU B N 1
ATOM 2167 C CA . GLU B 1 77 ? -43.390 1.447 0.191 1.00 41.18 77 GLU B CA 1
ATOM 2168 C C . GLU B 1 77 ? -42.521 2.056 -0.914 1.00 43.50 77 GLU B C 1
ATOM 2169 O O . GLU B 1 77 ? -41.905 3.105 -0.725 1.00 42.54 77 GLU B O 1
ATOM 2175 N N . LYS B 1 78 ? -42.495 1.402 -2.071 1.00 41.92 78 LYS B N 1
ATOM 2176 C CA . LYS B 1 78 ? -41.748 1.906 -3.215 1.00 43.43 78 LYS B CA 1
ATOM 2177 C C . LYS B 1 78 ? -42.329 3.232 -3.679 1.00 45.90 78 LYS B C 1
ATOM 2178 O O . LYS B 1 78 ? -41.594 4.189 -3.916 1.00 43.03 78 LYS B O 1
ATOM 2181 N N . LEU B 1 79 ? -43.650 3.294 -3.816 1.00 40.45 79 LEU B N 1
ATOM 2182 C CA . LEU B 1 79 ? -44.275 4.511 -4.307 1.00 36.89 79 LEU B CA 1
ATOM 2183 C C . LEU B 1 79 ? -44.101 5.660 -3.310 1.00 40.43 79 LEU B C 1
ATOM 2184 O O . LEU B 1 79 ? -43.996 6.824 -3.705 1.00 40.84 79 LEU B O 1
ATOM 2189 N N . VAL B 1 80 ? -44.053 5.332 -2.023 1.00 34.91 80 VAL B N 1
ATOM 2190 C CA . VAL B 1 80 ? -43.866 6.349 -0.993 1.00 35.57 80 VAL B CA 1
ATOM 2191 C C . VAL B 1 80 ? -42.531 7.092 -1.172 1.00 40.91 80 VAL B C 1
ATOM 2192 O O . VAL B 1 80 ? -42.498 8.327 -1.206 1.00 40.97 80 VAL B O 1
ATOM 2196 N N . SER B 1 81 ? -41.437 6.345 -1.301 1.00 40.22 81 SER B N 1
ATOM 2197 C CA . SER B 1 81 ? -40.115 6.963 -1.445 1.00 45.38 81 SER B CA 1
ATOM 2198 C C . SER B 1 81 ? -40.055 7.799 -2.723 1.00 41.16 81 SER B C 1
ATOM 2199 O O . SER B 1 81 ? -39.425 8.850 -2.766 1.00 46.41 81 SER B O 1
ATOM 2202 N N . LEU B 1 82 ? -40.725 7.322 -3.761 1.00 40.31 82 LEU B N 1
ATOM 2203 C CA . LEU B 1 82 ? -40.885 8.085 -4.987 1.00 40.48 82 LEU B CA 1
ATOM 2204 C C . LEU B 1 82 ? -41.556 9.438 -4.716 1.00 48.97 82 LEU B C 1
ATOM 2205 O O . LEU B 1 82 ? -41.083 10.489 -5.164 1.00 46.49 82 LEU B O 1
ATOM 2210 N N . LEU B 1 83 ? -42.665 9.409 -3.980 1.00 44.60 83 LEU B N 1
ATOM 2211 C CA . LEU B 1 83 ? -43.403 10.626 -3.666 1.00 41.04 83 LEU B CA 1
ATOM 2212 C C . LEU B 1 83 ? -42.558 11.592 -2.849 1.00 40.55 83 LEU B C 1
ATOM 2213 O O . LEU B 1 83 ? -42.578 12.796 -3.087 1.00 40.03 83 LEU B O 1
ATOM 2218 N N . GLU B 1 84 ? -41.825 11.060 -1.879 1.00 41.26 84 GLU B N 1
ATOM 2219 C CA . GLU B 1 84 ? -41.055 11.897 -0.973 1.00 46.74 84 GLU B CA 1
ATOM 2220 C C . GLU B 1 84 ? -39.895 12.557 -1.704 1.00 48.75 84 GLU B C 1
ATOM 2221 O O . GLU B 1 84 ? -39.517 13.686 -1.393 1.00 46.53 84 GLU B O 1
ATOM 2227 N N . LYS B 1 85 ? -39.348 11.846 -2.685 1.00 46.51 85 LYS B N 1
ATOM 2228 C CA . LYS B 1 85 ? -38.313 12.399 -3.542 1.00 49.69 85 LYS B CA 1
ATOM 2229 C C . LYS B 1 85 ? -38.834 13.677 -4.194 1.00 48.24 85 LYS B C 1
ATOM 2230 O O . LYS B 1 85 ? -38.098 14.643 -4.363 1.00 44.77 85 LYS B O 1
ATOM 2234 N N . ASP B 1 86 ? -40.118 13.692 -4.532 1.00 44.38 86 ASP B N 1
ATOM 2235 C CA . ASP B 1 86 ? -40.696 14.836 -5.224 1.00 37.29 86 ASP B CA 1
ATOM 2236 C C . ASP B 1 86 ? -41.501 15.745 -4.307 1.00 38.28 86 ASP B C 1
ATOM 2237 O O . ASP B 1 86 ? -42.223 16.617 -4.780 1.00 37.96 86 ASP B O 1
ATOM 2242 N N . GLY B 1 87 ? -41.364 15.551 -3.000 1.00 38.31 87 GLY B N 1
ATOM 2243 C CA . GLY B 1 87 ? -42.051 16.397 -2.035 1.00 43.73 87 GLY B CA 1
ATOM 2244 C C . GLY B 1 87 ? -43.570 16.441 -2.174 1.00 43.77 87 GLY B C 1
ATOM 2245 O O . GLY B 1 87 ? -44.212 17.452 -1.877 1.00 42.50 87 GLY B O 1
ATOM 2246 N N . VAL B 1 88 ? -44.155 15.347 -2.640 1.00 38.57 88 VAL B N 1
ATOM 2247 C CA . VAL B 1 88 ? -45.606 15.254 -2.701 1.00 40.01 88 VAL B CA 1
ATOM 2248 C C . VAL B 1 88 ? -46.143 14.877 -1.316 1.00 34.24 88 VAL B C 1
ATOM 2249 O O . VAL B 1 88 ? -45.545 14.065 -0.607 1.00 38.86 88 VAL B O 1
ATOM 2253 N N . GLN B 1 89 ? -47.248 15.497 -0.923 1.00 32.76 89 GLN B N 1
ATOM 2254 C CA . GLN B 1 89 ? -47.889 15.220 0.363 1.00 32.95 89 GLN B CA 1
ATOM 2255 C C . GLN B 1 89 ? -48.575 13.859 0.400 1.00 34.13 89 GLN B C 1
ATOM 2256 O O . GLN B 1 89 ? -49.177 13.432 -0.592 1.00 31.27 89 GLN B O 1
ATOM 2262 N N . HIS B 1 90 ? -48.512 13.199 1.554 1.00 32.11 90 HIS B N 1
ATOM 2263 C CA . HIS B 1 90 ? -49.286 11.980 1.788 1.00 32.61 90 HIS B CA 1
ATOM 2264 C C . HIS B 1 90 ? -50.652 12.325 2.365 1.00 34.51 90 HIS B C 1
ATOM 2265 O O . HIS B 1 90 ? -50.750 12.876 3.460 1.00 33.46 90 HIS B O 1
ATOM 2272 N N . LEU B 1 91 ? -51.693 11.975 1.621 1.00 32.85 91 LEU B N 1
ATOM 2273 C CA . LEU B 1 91 ? -53.073 12.255 1.991 1.00 32.99 91 LEU B CA 1
ATOM 2274 C C . LEU B 1 91 ? -53.627 11.169 2.917 1.00 33.22 91 LEU B C 1
ATOM 2275 O O . LEU B 1 91 ? -53.469 9.981 2.643 1.00 33.62 91 LEU B O 1
ATOM 2280 N N . ALA B 1 92 ? -54.244 11.575 4.023 1.00 28.64 92 ALA B N 1
ATOM 2281 C CA . ALA B 1 92 ? -54.957 10.640 4.892 1.00 28.57 92 ALA B CA 1
ATOM 2282 C C . ALA B 1 92 ? -56.431 10.641 4.491 1.00 31.89 92 ALA B C 1
ATOM 2283 O O . ALA B 1 92 ? -57.022 11.699 4.256 1.00 27.85 92 ALA B O 1
ATOM 2285 N N . VAL B 1 93 ? -57.015 9.453 4.390 1.00 30.81 93 VAL B N 1
ATOM 2286 C CA . VAL B 1 93 ? -58.375 9.308 3.888 1.00 26.87 93 VAL B CA 1
ATOM 2287 C C . VAL B 1 93 ? -59.187 8.438 4.840 1.00 31.64 93 VAL B C 1
ATOM 2288 O O . VAL B 1 93 ? -58.762 7.332 5.178 1.00 28.60 93 VAL B O 1
ATOM 2292 N N . GLN B 1 94 ? -60.330 8.955 5.295 1.00 30.95 94 GLN B N 1
ATOM 2293 C CA . GLN B 1 94 ? -61.275 8.180 6.100 1.00 30.60 94 GLN B CA 1
ATOM 2294 C C . GLN B 1 94 ? -62.622 8.202 5.429 1.00 28.88 94 GLN B C 1
ATOM 2295 O O . GLN B 1 94 ? -62.877 8.993 4.517 1.00 31.36 94 GLN B O 1
ATOM 2301 N N . SER B 1 95 ? -63.504 7.338 5.896 1.00 26.87 95 SER B N 1
ATOM 2302 C CA . SER B 1 95 ? -64.864 7.350 5.402 1.00 27.94 95 SER B CA 1
ATOM 2303 C C . SER B 1 95 ? -65.718 8.110 6.382 1.00 25.23 95 SER B C 1
ATOM 2304 O O . SER B 1 95 ? -65.400 8.181 7.566 1.00 25.32 95 SER B O 1
ATOM 2307 N N . THR B 1 96 ? -66.806 8.666 5.873 1.00 25.53 96 THR B N 1
ATOM 2308 C CA . THR B 1 96 ? -67.766 9.392 6.678 1.00 27.22 96 THR B CA 1
ATOM 2309 C C . THR B 1 96 ? -68.229 8.570 7.872 1.00 29.00 96 THR B C 1
ATOM 2310 O O . THR B 1 96 ? -68.360 9.101 8.966 1.00 29.11 96 THR B O 1
ATOM 2314 N N . ASN B 1 97 ? -68.441 7.269 7.673 1.00 26.41 97 ASN B N 1
ATOM 2315 C CA . ASN B 1 97 ? -68.976 6.428 8.746 1.00 24.37 97 ASN B CA 1
ATOM 2316 C C . ASN B 1 97 ? -67.921 5.698 9.593 1.00 24.80 97 ASN B C 1
ATOM 2317 O O . ASN B 1 97 ? -68.263 4.886 10.458 1.00 23.95 97 ASN B O 1
ATOM 2322 N N . THR B 1 98 ? -66.646 5.983 9.353 1.00 21.50 98 THR B N 1
ATOM 2323 C CA . THR B 1 98 ? -65.579 5.395 10.165 1.00 20.65 98 THR B CA 1
ATOM 2324 C C . THR B 1 98 ? -65.721 5.822 11.624 1.00 27.55 98 THR B C 1
ATOM 2325 O O . THR B 1 98 ? -66.087 6.963 11.914 1.00 28.33 98 THR B O 1
ATOM 2329 N N . VAL B 1 99 ? -65.457 4.906 12.546 1.00 23.35 99 VAL B N 1
ATOM 2330 C CA . VAL B 1 99 ? -65.523 5.237 13.958 1.00 21.58 99 VAL B CA 1
ATOM 2331 C C . VAL B 1 99 ? -64.133 5.098 14.586 1.00 26.91 99 VAL B C 1
ATOM 2332 O O . VAL B 1 99 ? -63.451 4.085 14.382 1.00 25.57 99 VAL B O 1
ATOM 2336 N N . ILE B 1 100 ? -63.719 6.115 15.340 1.00 21.48 100 ILE B N 1
ATOM 2337 C CA . ILE B 1 100 ? -62.469 6.081 16.105 1.00 26.29 100 ILE B CA 1
ATOM 2338 C C . ILE B 1 100 ? -62.738 6.542 17.542 1.00 30.56 100 ILE B C 1
ATOM 2339 O O . ILE B 1 100 ? -63.280 7.620 17.743 1.00 25.22 100 ILE B O 1
ATOM 2344 N N . LEU B 1 101 ? -62.357 5.746 18.541 1.00 25.97 101 LEU B N 1
ATOM 2345 C CA . LEU B 1 101 ? -62.599 6.140 19.933 1.00 28.04 101 LEU B CA 1
ATOM 2346 C C . LEU B 1 101 ? -61.377 6.842 20.581 1.00 30.70 101 LEU B C 1
ATOM 2347 O O . LEU B 1 101 ? -60.733 7.675 19.944 1.00 34.22 101 LEU B O 1
ATOM 2352 N N . ASP B 1 102 ? -61.066 6.534 21.833 1.00 30.19 102 ASP B N 1
ATOM 2353 C CA . ASP B 1 102 ? -60.066 7.311 22.572 1.00 32.22 102 ASP B CA 1
ATOM 2354 C C . ASP B 1 102 ? -58.616 6.923 22.298 1.00 29.54 102 ASP B C 1
ATOM 2355 O O . ASP B 1 102 ? -58.308 5.753 22.090 1.00 27.84 102 ASP B O 1
ATOM 2360 N N . GLU B 1 103 ? -57.736 7.921 22.315 1.00 29.52 103 GLU B N 1
ATOM 2361 C CA . GLU B 1 103 ? -56.292 7.694 22.336 1.00 32.79 103 GLU B CA 1
ATOM 2362 C C . GLU B 1 103 ? -55.830 6.793 21.193 1.00 30.32 103 GLU B C 1
ATOM 2363 O O . GLU B 1 103 ? -55.151 5.795 21.415 1.00 29.31 103 GLU B O 1
ATOM 2369 N N . VAL B 1 104 ? -56.211 7.149 19.973 1.00 30.12 104 VAL B N 1
ATOM 2370 C CA . VAL B 1 104 ? -55.759 6.428 18.798 1.00 31.00 104 VAL B CA 1
ATOM 2371 C C . VAL B 1 104 ? -54.715 7.258 18.054 1.00 32.27 104 VAL B C 1
ATOM 2372 O O . VAL B 1 104 ? -55.014 8.336 17.533 1.00 30.54 104 VAL B O 1
ATOM 2376 N N . GLU B 1 105 ? -53.478 6.773 18.024 1.00 28.83 105 GLU B N 1
ATOM 2377 C CA . GLU B 1 105 ? -52.420 7.480 17.307 1.00 27.69 105 GLU B CA 1
ATOM 2378 C C . GLU B 1 105 ? -52.205 6.829 15.946 1.00 31.30 105 GLU B C 1
ATOM 2379 O O . GLU B 1 105 ? -52.013 5.622 15.859 1.00 30.70 105 GLU B O 1
ATOM 2385 N N . ILE B 1 106 ? -52.230 7.624 14.885 1.00 28.15 106 ILE B N 1
ATOM 2386 C CA . ILE B 1 106 ? -52.151 7.077 13.539 1.00 31.70 106 ILE B CA 1
ATOM 2387 C C . ILE B 1 106 ? -51.088 7.826 12.746 1.00 33.56 106 ILE B C 1
ATOM 2388 O O . ILE B 1 106 ? -51.081 9.053 12.724 1.00 32.93 106 ILE B O 1
ATOM 2393 N N . GLY B 1 107 ? -50.197 7.083 12.095 1.00 32.01 107 GLY B N 1
ATOM 2394 C CA . GLY B 1 107 ? -49.163 7.669 11.262 1.00 30.70 107 GLY B CA 1
ATOM 2395 C C . GLY B 1 107 ? -49.715 8.142 9.935 1.00 32.31 107 GLY B C 1
ATOM 2396 O O . GLY B 1 107 ? -50.852 7.827 9.586 1.00 28.24 107 GLY B O 1
ATOM 2397 N N . GLU B 1 108 ? -48.907 8.894 9.190 1.00 27.95 108 GLU B N 1
ATOM 2398 C CA . GLU B 1 108 ? -49.331 9.491 7.925 1.00 27.87 108 GLU B CA 1
ATOM 2399 C C . GLU B 1 108 ? -49.735 8.451 6.890 1.00 25.08 108 GLU B C 1
ATOM 2400 O O . GLU B 1 108 ? -49.320 7.300 6.960 1.00 28.82 108 GLU B O 1
ATOM 2406 N N . GLY B 1 109 ? -50.527 8.876 5.914 1.00 26.20 109 GLY B N 1
ATOM 2407 C CA . GLY B 1 109 ? -50.890 8.020 4.803 1.00 29.02 109 GLY B CA 1
ATOM 2408 C C . GLY B 1 109 ? -51.900 6.922 5.113 1.00 29.90 109 GLY B C 1
ATOM 2409 O O . GLY B 1 109 ? -52.010 5.949 4.370 1.00 28.84 109 GLY B O 1
ATOM 2410 N N . SER B 1 110 ? -52.653 7.068 6.195 1.00 28.63 110 SER B N 1
ATOM 2411 C CA . SER B 1 110 ? -53.669 6.067 6.525 1.00 25.56 110 SER B CA 1
ATOM 2412 C C . SER B 1 110 ? -54.840 6.109 5.539 1.00 28.00 110 SER B C 1
ATOM 2413 O O . SER B 1 110 ? -55.149 7.161 4.963 1.00 27.00 110 SER B O 1
ATOM 2416 N N . LEU B 1 111 ? -55.478 4.955 5.355 1.00 25.05 111 LEU B N 1
ATOM 2417 C CA . LEU B 1 111 ? -56.641 4.807 4.492 1.00 27.19 111 LEU B CA 1
ATOM 2418 C C . LEU B 1 111 ? -57.689 3.898 5.167 1.00 29.71 111 LEU B C 1
ATOM 2419 O O . LEU B 1 111 ? -57.478 2.692 5.326 1.00 26.70 111 LEU B O 1
ATOM 2424 N N . LEU B 1 112 ? -58.806 4.494 5.577 1.00 23.41 112 LEU B N 1
ATOM 2425 C CA . LEU B 1 112 ? -59.842 3.787 6.322 1.00 27.18 112 LEU B CA 1
ATOM 2426 C C . LEU B 1 112 ? -61.135 3.818 5.531 1.00 28.05 112 LEU B C 1
ATOM 2427 O O . LEU B 1 112 ? -61.767 4.865 5.397 1.00 24.60 112 LEU B O 1
ATOM 2432 N N . CYS B 1 113 ? -61.522 2.665 5.003 1.00 23.04 113 CYS B N 1
ATOM 2433 C CA . CYS B 1 113 ? -62.662 2.582 4.102 1.00 23.02 113 CYS B CA 1
ATOM 2434 C C . CYS B 1 113 ? -63.964 2.502 4.909 1.00 22.74 113 CYS B C 1
ATOM 2435 O O . CYS B 1 113 ? -63.935 2.491 6.138 1.00 22.44 113 CYS B O 1
ATOM 2438 N N . PRO B 1 114 ? -65.110 2.455 4.224 1.00 22.24 114 PRO B N 1
ATOM 2439 C CA . PRO B 1 114 ? -66.391 2.423 4.936 1.00 22.97 114 PRO B CA 1
ATOM 2440 C C . PRO B 1 114 ? -66.543 1.289 5.963 1.00 25.47 114 PRO B C 1
ATOM 2441 O O . PRO B 1 114 ? -65.982 0.192 5.813 1.00 21.45 114 PRO B O 1
ATOM 2445 N N . PHE B 1 115 ? -67.284 1.596 7.025 1.00 23.70 115 PHE B N 1
ATOM 2446 C CA . PHE B 1 115 ? -67.568 0.663 8.109 1.00 22.93 115 PHE B CA 1
ATOM 2447 C C . PHE B 1 115 ? -66.333 0.178 8.868 1.00 21.61 115 PHE B C 1
ATOM 2448 O O . PHE B 1 115 ? -66.355 -0.888 9.465 1.00 22.95 115 PHE B O 1
ATOM 2456 N N . THR B 1 116 ? -65.272 0.974 8.871 1.00 21.19 116 THR B N 1
ATOM 2457 C CA . THR B 1 116 ? -64.089 0.646 9.664 1.00 21.89 116 THR B CA 1
ATOM 2458 C C . THR B 1 116 ? -64.205 1.190 11.090 1.00 24.89 116 THR B C 1
ATOM 2459 O O . THR B 1 116 ? -64.895 2.187 11.347 1.00 26.05 116 THR B O 1
ATOM 2463 N N . CYS B 1 117 ? -63.536 0.526 12.021 1.00 21.35 117 CYS B N 1
ATOM 2464 C CA . CYS B 1 117 ? -63.594 0.919 13.419 1.00 22.79 117 CYS B CA 1
ATOM 2465 C C . CYS B 1 117 ? -62.230 0.760 14.099 1.00 27.64 117 CYS B C 1
ATOM 2466 O O . CYS B 1 117 ? -61.610 -0.300 14.012 1.00 23.53 117 CYS B O 1
ATOM 2469 N N . LEU B 1 118 ? -61.771 1.821 14.759 1.00 21.54 118 LEU B N 1
ATOM 2470 C CA . LEU B 1 118 ? -60.602 1.769 15.627 1.00 20.46 118 LEU B CA 1
ATOM 2471 C C . LEU B 1 118 ? -61.108 2.144 17.010 1.00 25.14 118 LEU B C 1
ATOM 2472 O O . LEU B 1 118 ? -61.765 3.189 17.162 1.00 27.08 118 LEU B O 1
ATOM 2477 N N . THR B 1 119 ? -60.857 1.310 18.018 1.00 20.73 119 THR B N 1
ATOM 2478 C CA . THR B 1 119 ? -61.421 1.602 19.339 1.00 27.69 119 THR B CA 1
ATOM 2479 C C . THR B 1 119 ? -60.547 2.529 20.189 1.00 26.50 119 THR B C 1
ATOM 2480 O O . THR B 1 119 ? -60.446 3.705 19.877 1.00 26.42 119 THR B O 1
ATOM 2484 N N . SER B 1 120 ? -59.933 2.021 21.256 1.00 24.48 120 SER B N 1
ATOM 2485 C CA . SER B 1 120 ? -59.210 2.892 22.192 1.00 24.17 120 SER B CA 1
ATOM 2486 C C . SER B 1 120 ? -57.783 2.448 22.474 1.00 29.54 120 SER B C 1
ATOM 2487 O O . SER B 1 120 ? -57.496 1.248 22.534 1.00 29.25 120 SER B O 1
ATOM 2490 N N . ASN B 1 121 ? -56.893 3.422 22.663 1.00 26.86 121 ASN B N 1
ATOM 2491 C CA . ASN B 1 121 ? -55.528 3.135 23.092 1.00 33.50 121 ASN B CA 1
ATOM 2492 C C . ASN B 1 121 ? -54.780 2.292 22.068 1.00 33.06 121 ASN B C 1
ATOM 2493 O O . ASN B 1 121 ? -54.361 1.163 22.337 1.00 30.91 121 ASN B O 1
ATOM 2498 N N . ILE B 1 122 ? -54.607 2.871 20.888 1.00 26.93 122 ILE B N 1
ATOM 2499 C CA . ILE B 1 122 ? -54.093 2.145 19.752 1.00 30.42 122 ILE B CA 1
ATOM 2500 C C . ILE B 1 122 ? -52.984 2.961 19.126 1.00 33.01 122 ILE B C 1
ATOM 2501 O O . ILE B 1 122 ? -53.087 4.186 19.022 1.00 29.95 122 ILE B O 1
ATOM 2506 N N . LYS B 1 123 ? -51.910 2.295 18.725 1.00 24.45 123 LYS B N 1
ATOM 2507 C CA . LYS B 1 123 ? -50.875 2.980 17.968 1.00 29.01 123 LYS B CA 1
ATOM 2508 C C . LYS B 1 123 ? -50.713 2.333 16.598 1.00 29.60 123 LYS B C 1
ATOM 2509 O O . LYS B 1 123 ? -50.443 1.135 16.485 1.00 30.35 123 LYS B O 1
ATOM 2512 N N . ILE B 1 124 ? -50.898 3.125 15.556 1.00 26.59 124 ILE B N 1
ATOM 2513 C CA . ILE B 1 124 ? -50.772 2.629 14.198 1.00 31.04 124 ILE B CA 1
ATOM 2514 C C . ILE B 1 124 ? -49.694 3.394 13.458 1.00 36.06 124 ILE B C 1
ATOM 2515 O O . ILE B 1 124 ? -49.652 4.628 13.506 1.00 32.69 124 ILE B O 1
ATOM 2520 N N . GLY B 1 125 ? -48.839 2.659 12.756 1.00 33.12 125 GLY B N 1
ATOM 2521 C CA . GLY B 1 125 ? -47.741 3.261 12.030 1.00 32.61 125 GLY B CA 1
ATOM 2522 C C . GLY B 1 125 ? -48.194 3.933 10.753 1.00 32.65 125 GLY B C 1
ATOM 2523 O O . GLY B 1 125 ? -49.340 4.386 10.638 1.00 32.94 125 GLY B O 1
ATOM 2524 N N . LYS B 1 126 ? -47.288 3.973 9.783 1.00 31.97 126 LYS B N 1
ATOM 2525 C CA . LYS B 1 126 ? -47.488 4.729 8.555 1.00 31.97 126 LYS B CA 1
ATOM 2526 C C . LYS B 1 126 ? -48.084 3.877 7.453 1.00 27.11 126 LYS B C 1
ATOM 2527 O O . LYS B 1 126 ? -47.832 2.674 7.388 1.00 28.28 126 LYS B O 1
ATOM 2533 N N . PHE B 1 127 ? -48.847 4.530 6.576 1.00 25.58 127 PHE B N 1
ATOM 2534 C CA . PHE B 1 127 ? -49.447 3.915 5.391 1.00 30.33 127 PHE B CA 1
ATOM 2535 C C . PHE B 1 127 ? -50.259 2.656 5.687 1.00 31.66 127 PHE B C 1
ATOM 2536 O O . PHE B 1 127 ? -50.214 1.667 4.951 1.00 28.36 127 PHE B O 1
ATOM 2544 N N . PHE B 1 128 ? -51.009 2.735 6.781 1.00 28.07 128 PHE B N 1
ATOM 2545 C CA . PHE B 1 128 ? -51.948 1.701 7.185 1.00 25.33 128 PHE B CA 1
ATOM 2546 C C . PHE B 1 128 ? -53.195 1.741 6.299 1.00 28.11 128 PHE B C 1
ATOM 2547 O O . PHE B 1 128 ? -53.795 2.805 6.095 1.00 29.03 128 PHE B O 1
ATOM 2555 N N . HIS B 1 129 ? -53.564 0.586 5.750 1.00 27.50 129 HIS B N 1
ATOM 2556 C CA . HIS B 1 129 ? -54.797 0.437 4.972 1.00 26.46 129 HIS B CA 1
ATOM 2557 C C . HIS B 1 129 ? -55.768 -0.497 5.674 1.00 28.20 129 HIS B C 1
ATOM 2558 O O . HIS B 1 129 ? -55.435 -1.651 5.942 1.00 26.34 129 HIS B O 1
ATOM 2565 N N . ALA B 1 130 ? -56.959 0.008 5.973 1.00 26.28 130 ALA B N 1
ATOM 2566 C CA . ALA B 1 130 ? -58.027 -0.799 6.546 1.00 27.00 130 ALA B CA 1
ATOM 2567 C C . ALA B 1 130 ? -59.208 -0.769 5.591 1.00 26.51 130 ALA B C 1
ATOM 2568 O O . ALA B 1 130 ? -59.885 0.255 5.453 1.00 25.08 130 ALA B O 1
ATOM 2570 N N . ASN B 1 131 ? -59.444 -1.885 4.913 1.00 22.18 131 ASN B N 1
ATOM 2571 C CA . ASN B 1 131 ? -60.559 -1.964 3.986 1.00 24.26 131 ASN B CA 1
ATOM 2572 C C . ASN B 1 131 ? -61.913 -2.159 4.698 1.00 23.08 131 ASN B C 1
ATOM 2573 O O . ASN B 1 131 ? -61.966 -2.281 5.923 1.00 21.45 131 ASN B O 1
ATOM 2578 N N . ILE B 1 132 ? -62.995 -2.178 3.927 1.00 21.28 132 ILE B N 1
ATOM 2579 C CA . ILE B 1 132 ? -64.338 -2.147 4.501 1.00 22.57 132 ILE B CA 1
ATOM 2580 C C . ILE B 1 132 ? -64.596 -3.190 5.592 1.00 23.02 132 ILE B C 1
ATOM 2581 O O . ILE B 1 132 ? -64.170 -4.340 5.486 1.00 24.86 132 ILE B O 1
ATOM 2586 N N . TYR B 1 133 ? -65.267 -2.749 6.652 1.00 20.81 133 TYR B N 1
ATOM 2587 C CA . TYR B 1 133 ? -65.603 -3.580 7.813 1.00 24.29 133 TYR B CA 1
ATOM 2588 C C . TYR B 1 133 ? -64.438 -4.063 8.674 1.00 25.04 133 TYR B C 1
ATOM 2589 O O . TYR B 1 133 ? -64.662 -4.814 9.616 1.00 24.82 133 TYR B O 1
ATOM 2598 N N . SER B 1 134 ? -63.206 -3.663 8.380 1.00 21.87 134 SER B N 1
ATOM 2599 C CA . SER B 1 134 ? -62.109 -4.113 9.233 1.00 21.85 134 SER B CA 1
ATOM 2600 C C . SER B 1 134 ? -62.053 -3.273 10.507 1.00 23.22 134 SER B C 1
ATOM 2601 O O . SER B 1 134 ? -62.555 -2.148 10.540 1.00 22.65 134 SER B O 1
ATOM 2604 N N . TYR B 1 135 ? -61.476 -3.823 11.571 1.00 24.36 135 TYR B N 1
ATOM 2605 C CA . TYR B 1 135 ? -61.356 -3.062 12.816 1.00 23.43 135 TYR B CA 1
ATOM 2606 C C . TYR B 1 135 ? -60.086 -3.368 13.601 1.00 25.98 135 TYR B C 1
ATOM 2607 O O . TYR B 1 135 ? -59.483 -4.425 13.443 1.00 24.00 135 TYR B O 1
ATOM 2616 N N . VAL B 1 136 ? -59.695 -2.425 14.447 1.00 22.79 136 VAL B N 1
ATOM 2617 C CA . VAL B 1 136 ? -58.619 -2.629 15.409 1.00 23.05 136 VAL B CA 1
ATOM 2618 C C . VAL B 1 136 ? -59.170 -2.345 16.798 1.00 26.08 136 VAL B C 1
ATOM 2619 O O . VAL B 1 136 ? -59.712 -1.251 17.046 1.00 26.48 136 VAL B O 1
ATOM 2623 N N . ALA B 1 137 ? -59.031 -3.310 17.703 1.00 23.51 137 ALA B N 1
ATOM 2624 C CA . ALA B 1 137 ? -59.562 -3.166 19.057 1.00 25.24 137 ALA B CA 1
ATOM 2625 C C . ALA B 1 137 ? -58.511 -2.652 20.040 1.00 24.80 137 ALA B C 1
ATOM 2626 O O . ALA B 1 137 ? -57.408 -2.284 19.644 1.00 26.24 137 ALA B O 1
ATOM 2628 N N . HIS B 1 138 ? -58.853 -2.643 21.326 1.00 25.67 138 HIS B N 1
ATOM 2629 C CA . HIS B 1 138 ? -58.053 -1.925 22.319 1.00 25.32 138 HIS B CA 1
ATOM 2630 C C . HIS B 1 138 ? -56.609 -2.403 22.444 1.00 33.49 138 HIS B C 1
ATOM 2631 O O . HIS B 1 138 ? -56.304 -3.585 22.251 1.00 28.70 138 HIS B O 1
ATOM 2638 N N . ASP B 1 139 ? -55.722 -1.463 22.752 1.00 29.30 139 ASP B N 1
ATOM 2639 C CA . ASP B 1 139 ? -54.361 -1.793 23.162 1.00 35.04 139 ASP B CA 1
ATOM 2640 C C . ASP B 1 139 ? -53.580 -2.578 22.120 1.00 35.04 139 ASP B C 1
ATOM 2641 O O . ASP B 1 139 ? -52.830 -3.482 22.458 1.00 32.82 139 ASP B O 1
ATOM 2646 N N . CYS B 1 140 ? -53.765 -2.228 20.853 1.00 33.58 140 CYS B N 1
ATOM 2647 C CA . CYS B 1 140 ? -53.010 -2.849 19.785 1.00 29.53 140 CYS B CA 1
ATOM 2648 C C . CYS B 1 140 ? -51.920 -1.910 19.319 1.00 34.69 140 CYS B C 1
ATOM 2649 O O . CYS B 1 140 ? -52.029 -0.694 19.481 1.00 28.98 140 CYS B O 1
ATOM 2652 N N . VAL B 1 141 ? -50.864 -2.492 18.755 1.00 29.63 141 VAL B N 1
ATOM 2653 C CA . VAL B 1 141 ? -49.800 -1.736 18.121 1.00 25.82 141 VAL B CA 1
ATOM 2654 C C . VAL B 1 141 ? -49.626 -2.282 16.716 1.00 31.85 141 VAL B C 1
ATOM 2655 O O . VAL B 1 141 ? -49.401 -3.479 16.515 1.00 30.20 141 VAL B O 1
ATOM 2659 N N . ILE B 1 142 ? -49.750 -1.398 15.741 1.00 29.55 142 ILE B N 1
ATOM 2660 C CA . ILE B 1 142 ? -49.640 -1.776 14.350 1.00 30.61 142 ILE B CA 1
ATOM 2661 C C . ILE B 1 142 ? -48.470 -1.021 13.711 1.00 34.75 142 ILE B C 1
ATOM 2662 O O . ILE B 1 142 ? -48.365 0.197 13.844 1.00 30.81 142 ILE B O 1
ATOM 2667 N N . GLY B 1 143 ? -47.576 -1.747 13.045 1.00 29.72 143 GLY B N 1
ATOM 2668 C CA . GLY B 1 143 ? -46.394 -1.132 12.455 1.00 26.74 143 GLY B CA 1
ATOM 2669 C C . GLY B 1 143 ? -46.707 -0.423 11.153 1.00 34.55 143 GLY B C 1
ATOM 2670 O O . GLY B 1 143 ? -47.853 -0.007 10.907 1.00 29.96 143 GLY B O 1
ATOM 2671 N N . ASP B 1 144 ? -45.681 -0.284 10.317 1.00 28.25 144 ASP B N 1
ATOM 2672 C CA . ASP B 1 144 ? -45.794 0.408 9.042 1.00 26.03 144 ASP B CA 1
ATOM 2673 C C . ASP B 1 144 ? -46.148 -0.511 7.889 1.00 26.92 144 ASP B C 1
ATOM 2674 O O . ASP B 1 144 ? -45.770 -1.688 7.873 1.00 30.47 144 ASP B O 1
ATOM 2679 N N . TYR B 1 145 ? -46.858 0.046 6.911 1.00 26.53 145 TYR B N 1
ATOM 2680 C CA . TYR B 1 145 ? -47.190 -0.680 5.697 1.00 31.60 145 TYR B CA 1
ATOM 2681 C C . TYR B 1 145 ? -48.015 -1.939 5.983 1.00 32.91 145 TYR B C 1
ATOM 2682 O O . TYR B 1 145 ? -47.904 -2.946 5.279 1.00 31.90 145 TYR B O 1
ATOM 2691 N N . VAL B 1 146 ? -48.847 -1.879 7.019 1.00 32.05 146 VAL B N 1
ATOM 2692 C CA . VAL B 1 146 ? -49.743 -2.994 7.317 1.00 28.03 146 VAL B CA 1
ATOM 2693 C C . VAL B 1 146 ? -51.039 -2.861 6.514 1.00 29.17 146 VAL B C 1
ATOM 2694 O O . VAL B 1 146 ? -51.491 -1.752 6.217 1.00 29.51 146 VAL B O 1
ATOM 2698 N N . THR B 1 147 ? -51.636 -3.990 6.144 1.00 27.14 147 THR B N 1
ATOM 2699 C CA . THR B 1 147 ? -52.812 -3.956 5.286 1.00 24.76 147 THR B CA 1
ATOM 2700 C C . THR B 1 147 ? -53.889 -4.903 5.815 1.00 30.84 147 THR B C 1
ATOM 2701 O O . THR B 1 147 ? -53.601 -6.074 6.055 1.00 24.12 147 THR B O 1
ATOM 2705 N N . PHE B 1 148 ? -55.106 -4.383 6.016 1.00 24.03 148 PHE B N 1
ATOM 2706 C CA . PHE B 1 148 ? -56.255 -5.183 6.436 1.00 25.53 148 PHE B CA 1
ATOM 2707 C C . PHE B 1 148 ? -57.190 -5.316 5.251 1.00 28.25 148 PHE B C 1
ATOM 2708 O O . PHE B 1 148 ? -57.668 -4.313 4.728 1.00 27.29 148 PHE B O 1
ATOM 2716 N N . ALA B 1 149 ? -57.461 -6.547 4.833 1.00 2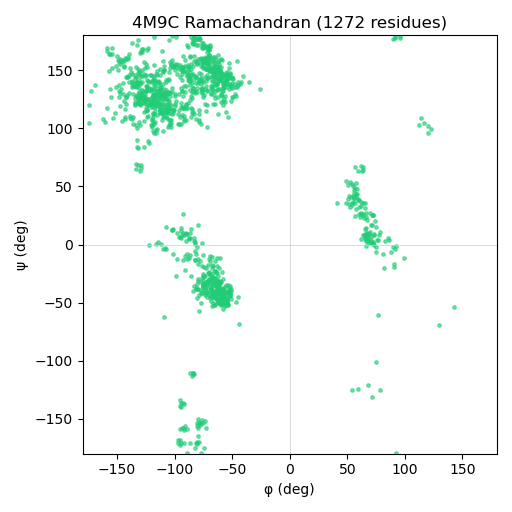7.07 149 ALA B N 1
ATOM 2717 C CA . ALA B 1 149 ? -58.431 -6.798 3.776 1.00 26.83 149 ALA B CA 1
ATOM 2718 C C . ALA B 1 149 ? -59.820 -6.595 4.369 1.00 23.29 149 ALA B C 1
ATOM 2719 O O . ALA B 1 149 ? -59.948 -6.443 5.575 1.00 23.21 149 ALA B O 1
ATOM 2721 N N . PRO B 1 150 ? -60.865 -6.586 3.533 1.00 23.88 150 PRO B N 1
ATOM 2722 C CA . PRO B 1 150 ? -62.202 -6.362 4.103 1.00 26.58 150 PRO B CA 1
ATOM 2723 C C . PRO B 1 150 ? -62.572 -7.379 5.181 1.00 27.74 150 PRO B C 1
ATOM 2724 O O . PRO B 1 150 ? -62.282 -8.569 5.030 1.00 25.67 150 PRO B O 1
ATOM 2728 N N . GLY B 1 151 ? -63.179 -6.900 6.268 1.00 25.06 151 GLY B N 1
ATOM 2729 C CA . GLY B 1 151 ? -63.639 -7.761 7.346 1.00 27.37 151 GLY B CA 1
ATOM 2730 C C . GLY B 1 151 ? -62.557 -8.346 8.250 1.00 29.48 151 GLY B C 1
ATOM 2731 O O . GLY B 1 151 ? -62.844 -9.219 9.083 1.00 26.54 151 GLY B O 1
ATOM 2732 N N . ALA B 1 152 ? -61.313 -7.890 8.110 1.00 25.95 152 ALA B N 1
ATOM 2733 C CA . ALA B 1 152 ? -60.253 -8.405 8.979 1.00 22.36 152 ALA B CA 1
ATOM 2734 C C . ALA B 1 152 ? -60.539 -7.937 10.397 1.00 27.97 152 ALA B C 1
ATOM 2735 O O . ALA B 1 152 ? -60.877 -6.776 10.604 1.00 26.94 152 ALA B O 1
ATOM 2737 N N . LYS B 1 153 ? -60.419 -8.835 11.368 1.00 24.43 153 LYS B N 1
ATOM 2738 C CA . LYS B 1 153 ? -60.780 -8.519 12.744 1.00 26.62 153 LYS B CA 1
ATOM 2739 C C . LYS B 1 153 ? -59.592 -8.646 13.671 1.00 30.22 153 LYS B C 1
ATOM 2740 O O . LYS B 1 153 ? -59.165 -9.754 14.010 1.00 27.58 153 LYS B O 1
ATOM 2746 N N . CYS B 1 154 ? -59.065 -7.496 14.082 1.00 26.57 154 CYS B N 1
ATOM 2747 C CA . CYS B 1 154 ? -57.923 -7.456 14.968 1.00 24.53 154 CYS B CA 1
ATOM 2748 C C . CYS B 1 154 ? -58.399 -7.121 16.371 1.00 27.72 154 CYS B C 1
ATOM 2749 O O . CYS B 1 154 ? -58.730 -5.962 16.667 1.00 25.51 154 CYS B O 1
ATOM 2752 N N . ASN B 1 155 ? -58.435 -8.122 17.242 1.00 23.98 155 ASN B N 1
ATOM 2753 C CA . ASN B 1 155 ? -58.890 -7.893 18.613 1.00 25.28 155 ASN B CA 1
ATOM 2754 C C . ASN B 1 155 ? -57.828 -7.302 19.535 1.00 28.08 155 ASN B C 1
ATOM 2755 O O . ASN B 1 155 ? -56.771 -6.874 19.071 1.00 25.55 155 ASN B O 1
ATOM 2760 N N . GLY B 1 156 ? -58.115 -7.240 20.830 1.00 30.29 156 GLY B N 1
ATOM 2761 C CA . GLY B 1 156 ? -57.275 -6.469 21.736 1.00 28.84 156 GLY B CA 1
ATOM 2762 C C . GLY B 1 156 ? -55.895 -7.047 22.012 1.00 32.90 156 GLY B C 1
ATOM 2763 O O . GLY B 1 156 ? -55.679 -8.257 21.894 1.00 31.31 156 GLY B O 1
ATOM 2764 N N . ASN B 1 157 ? -54.959 -6.180 22.392 1.00 29.75 157 ASN B N 1
ATOM 2765 C CA . ASN B 1 157 ? -53.628 -6.626 22.794 1.00 33.26 157 ASN B CA 1
ATOM 2766 C C . ASN B 1 157 ? -52.936 -7.457 21.729 1.00 32.26 157 ASN B C 1
ATOM 2767 O O . ASN B 1 157 ? -52.332 -8.499 22.014 1.00 32.78 157 ASN B O 1
ATOM 2772 N N . ILE B 1 158 ? -53.032 -6.988 20.495 1.00 28.82 158 ILE B N 1
ATOM 2773 C CA . ILE B 1 158 ? -52.319 -7.612 19.399 1.00 29.16 158 ILE B CA 1
ATOM 2774 C C . ILE B 1 158 ? -51.264 -6.651 18.871 1.00 34.42 158 ILE B C 1
ATOM 2775 O O . ILE B 1 158 ? -51.507 -5.444 18.777 1.00 31.06 158 ILE B O 1
ATOM 2780 N N . HIS B 1 159 ? -50.081 -7.179 18.567 1.00 29.13 159 HIS B N 1
ATOM 2781 C CA . HIS B 1 159 ? -49.045 -6.396 17.914 1.00 28.01 159 HIS B CA 1
ATOM 2782 C C . HIS B 1 159 ? -48.828 -6.913 16.501 1.00 30.05 159 HIS B C 1
ATOM 2783 O O . HIS B 1 159 ? -48.482 -8.073 16.296 1.00 35.84 159 HIS B O 1
ATOM 2790 N N . ILE B 1 160 ? -49.062 -6.059 15.519 1.00 30.36 160 ILE B N 1
ATOM 2791 C CA . ILE B 1 160 ? -48.901 -6.443 14.127 1.00 31.15 160 ILE B CA 1
ATOM 2792 C C . ILE B 1 160 ? -47.733 -5.672 13.549 1.00 34.83 160 ILE B C 1
ATOM 2793 O O . ILE B 1 160 ? -47.763 -4.444 13.463 1.00 29.58 160 ILE B O 1
ATOM 2798 N N . GLU B 1 161 ? -46.698 -6.402 13.152 1.00 32.31 161 GLU B N 1
ATOM 2799 C CA . GLU B 1 161 ? -45.440 -5.793 12.731 1.00 32.14 161 GLU B CA 1
ATOM 2800 C C . GLU B 1 161 ? -45.459 -5.374 11.262 1.00 32.44 161 GLU B C 1
ATOM 2801 O O . GLU B 1 161 ? -46.427 -5.651 10.544 1.00 26.53 161 GLU B O 1
ATOM 2807 N N . ASP B 1 162 ? -44.406 -4.681 10.832 1.00 31.66 162 ASP B N 1
ATOM 2808 C CA . ASP B 1 162 ? -44.360 -4.075 9.503 1.00 30.16 162 ASP B CA 1
ATOM 2809 C C . ASP B 1 162 ? -44.733 -5.055 8.395 1.00 30.11 162 ASP B C 1
ATOM 2810 O O . ASP B 1 162 ? -44.388 -6.234 8.458 1.00 33.98 162 ASP B O 1
ATOM 2815 N N . HIS B 1 163 ? -45.434 -4.551 7.382 1.00 29.69 163 HIS B N 1
ATOM 2816 C CA . HIS B 1 163 ? -45.712 -5.297 6.155 1.00 31.07 163 HIS B CA 1
ATOM 2817 C C . HIS B 1 163 ? -46.603 -6.539 6.294 1.00 28.63 163 HIS B C 1
ATOM 2818 O O . HIS B 1 163 ? -46.811 -7.264 5.328 1.00 29.82 163 HIS B O 1
ATOM 2825 N N . ALA B 1 164 ? -47.131 -6.786 7.481 1.00 31.67 164 ALA B N 1
ATOM 2826 C CA . ALA B 1 164 ? -48.082 -7.882 7.637 1.00 26.99 164 ALA B CA 1
ATOM 2827 C C . ALA B 1 164 ? -49.328 -7.639 6.774 1.00 31.85 164 ALA B C 1
ATOM 2828 O O . ALA B 1 164 ? -49.699 -6.487 6.495 1.00 26.20 164 ALA B O 1
ATOM 2830 N N . TYR B 1 165 ? -49.968 -8.722 6.341 1.00 29.13 165 TYR B N 1
ATOM 2831 C CA . TYR B 1 165 ? -51.213 -8.626 5.584 1.00 29.24 165 TYR B CA 1
ATOM 2832 C C . TYR B 1 165 ? -52.265 -9.490 6.265 1.00 31.16 165 TYR B C 1
ATOM 2833 O O . TYR B 1 165 ? -52.021 -10.667 6.533 1.00 30.31 165 TYR B O 1
ATOM 2842 N N . ILE B 1 166 ? -53.425 -8.905 6.567 1.00 28.63 166 ILE B N 1
ATOM 2843 C CA . ILE B 1 166 ? -54.500 -9.646 7.231 1.00 30.68 166 ILE B CA 1
ATOM 2844 C C . ILE B 1 166 ? -55.651 -9.831 6.253 1.00 30.47 166 ILE B C 1
ATOM 2845 O O . ILE B 1 166 ? -56.287 -8.868 5.841 1.00 26.23 166 ILE B O 1
ATOM 2850 N N . GLY B 1 167 ? -55.892 -11.081 5.867 1.00 30.69 167 GLY B N 1
ATOM 2851 C CA . GLY B 1 167 ? -56.787 -11.388 4.763 1.00 23.28 167 GLY B CA 1
ATOM 2852 C C . GLY B 1 167 ? -58.252 -11.206 5.070 1.00 26.62 167 GLY B C 1
ATOM 2853 O O . GLY B 1 167 ? -58.620 -11.016 6.227 1.00 25.14 167 GLY B O 1
ATOM 2854 N N . THR B 1 168 ? -59.084 -11.276 4.028 1.00 26.15 168 THR B N 1
ATOM 2855 C CA . THR B 1 168 ? -60.516 -11.010 4.138 1.00 28.48 168 THR B CA 1
ATOM 2856 C C . THR B 1 168 ? -61.198 -11.916 5.145 1.00 27.52 168 THR B C 1
ATOM 2857 O O . THR B 1 168 ? -61.012 -13.125 5.125 1.00 29.54 168 THR B O 1
ATOM 2861 N N . GLY B 1 169 ? -61.997 -11.326 6.020 1.00 25.16 169 GLY B N 1
ATOM 2862 C CA . GLY B 1 169 ? -62.767 -12.091 6.979 1.00 25.74 169 GLY B CA 1
ATOM 2863 C C . GLY B 1 169 ? -61.925 -12.809 8.016 1.00 26.97 169 GLY B C 1
ATOM 2864 O O . GLY B 1 169 ? -62.445 -13.589 8.796 1.00 24.89 169 GLY B O 1
ATOM 2865 N N . ALA B 1 170 ? -60.626 -12.545 8.053 1.00 26.97 170 ALA B N 1
ATOM 2866 C CA . ALA B 1 170 ? -59.782 -13.233 9.028 1.00 26.30 170 ALA B CA 1
ATOM 2867 C C . ALA B 1 170 ? -60.033 -12.697 10.427 1.00 31.05 170 ALA B C 1
ATOM 2868 O O . ALA B 1 170 ? -60.398 -11.523 10.601 1.00 26.22 170 ALA B O 1
ATOM 2870 N N . VAL B 1 171 ? -59.825 -13.550 11.427 1.00 21.02 171 VAL B N 1
ATOM 2871 C CA . VAL B 1 171 ? -60.090 -13.172 12.800 1.00 22.96 171 VAL B CA 1
ATOM 2872 C C . VAL B 1 171 ? -58.896 -13.512 13.689 1.00 30.78 171 VAL B C 1
ATOM 2873 O O . VAL B 1 171 ? -58.343 -14.609 13.606 1.00 28.15 171 VAL B O 1
ATOM 2877 N N . ILE B 1 172 ? -58.458 -12.550 14.503 1.00 30.32 172 ILE B N 1
ATOM 2878 C CA . ILE B 1 172 ? -57.304 -12.771 15.367 1.00 27.50 172 ILE B CA 1
ATOM 2879 C C . ILE B 1 172 ? -57.674 -12.705 16.834 1.00 33.47 172 ILE B C 1
ATOM 2880 O O . ILE B 1 172 ? -58.198 -11.689 17.306 1.00 32.07 172 ILE B O 1
ATOM 2885 N N . LYS B 1 173 ? -57.390 -13.787 17.555 1.00 29.14 173 LYS B N 1
ATOM 2886 C CA . LYS B 1 173 ? -57.614 -13.840 18.998 1.00 30.64 173 LYS B CA 1
ATOM 2887 C C . LYS B 1 173 ? -56.887 -12.714 19.732 1.00 29.88 173 LYS B C 1
ATOM 2888 O O . LYS B 1 173 ? -55.790 -12.302 19.340 1.00 28.68 173 LYS B O 1
ATOM 2894 N N . GLN B 1 174 ? -57.505 -12.221 20.801 1.00 29.49 174 GLN B N 1
ATOM 2895 C CA . GLN B 1 174 ? -56.884 -11.195 21.622 1.00 33.24 174 GLN B CA 1
ATOM 2896 C C . GLN B 1 174 ? -55.710 -11.773 22.403 1.00 37.31 174 GLN B C 1
ATOM 2897 O O . GLN B 1 174 ? -55.700 -12.959 22.749 1.00 32.22 174 GLN B O 1
ATOM 2903 N N . GLY B 1 175 ? -54.714 -10.932 22.658 1.00 33.65 175 GLY B N 1
ATOM 2904 C CA . GLY B 1 175 ? -53.650 -11.277 23.578 1.00 35.52 175 GLY B CA 1
ATOM 2905 C C . GLY B 1 175 ? -54.050 -10.810 24.960 1.00 33.82 175 GLY B C 1
ATOM 2906 O O . GLY B 1 175 ? -55.240 -10.664 25.256 1.00 33.33 175 GLY B O 1
ATOM 2907 N N . THR B 1 176 ? -53.057 -10.588 25.810 1.00 33.46 176 THR B N 1
ATOM 2908 C CA . THR B 1 176 ? -53.284 -10.016 27.123 1.00 36.81 176 THR B CA 1
ATOM 2909 C C . THR B 1 176 ? -52.253 -8.926 27.292 1.00 36.17 176 THR B C 1
ATOM 2910 O O . THR B 1 176 ? -51.354 -8.791 26.463 1.00 39.28 176 THR B O 1
ATOM 2914 N N . PRO B 1 177 ? -52.374 -8.132 28.360 1.00 38.25 177 PRO B N 1
ATOM 2915 C CA . PRO B 1 177 ? -51.373 -7.082 28.567 1.00 41.62 177 PRO B CA 1
ATOM 2916 C C . PRO B 1 177 ? -49.951 -7.634 28.751 1.00 41.89 177 PRO B C 1
ATOM 2917 O O . PRO B 1 177 ? -49.007 -7.047 28.220 1.00 46.61 177 PRO B O 1
ATOM 2921 N N . ASP B 1 178 ? -49.798 -8.746 29.467 1.00 47.33 178 ASP B N 1
ATOM 2922 C CA . ASP B 1 178 ? -48.469 -9.340 29.670 1.00 46.79 178 ASP B CA 1
ATOM 2923 C C . ASP B 1 178 ? -47.953 -10.069 28.433 1.00 45.80 178 ASP B C 1
ATOM 2924 O O . ASP B 1 178 ? -46.752 -10.090 28.170 1.00 49.93 178 ASP B O 1
ATOM 2929 N N . LYS B 1 179 ? -48.859 -10.679 27.679 1.00 43.22 179 LYS B N 1
ATOM 2930 C CA . LYS B 1 179 ? -48.456 -11.405 26.490 1.00 42.83 179 LYS B CA 1
ATOM 2931 C C . LYS B 1 179 ? -49.330 -11.057 25.299 1.00 36.04 179 LYS B C 1
ATOM 2932 O O . LYS B 1 179 ? -50.355 -11.691 25.057 1.00 37.24 179 LYS B O 1
ATOM 2935 N N . PRO B 1 180 ? -48.926 -10.029 24.554 1.00 36.16 180 PRO B N 1
ATOM 2936 C CA . PRO B 1 180 ? -49.608 -9.701 23.303 1.00 36.30 180 PRO B CA 1
ATOM 2937 C C . PRO B 1 180 ? -49.535 -10.861 22.323 1.00 38.92 180 PRO B C 1
ATOM 2938 O O . PRO B 1 180 ? -48.569 -11.636 22.338 1.00 37.48 180 PRO B O 1
ATOM 2942 N N . LEU B 1 181 ? -50.555 -10.991 21.485 1.00 33.39 181 LEU B N 1
ATOM 2943 C CA . LEU B 1 181 ? -50.457 -11.902 20.361 1.00 31.48 181 LEU B CA 1
ATOM 2944 C C . LEU B 1 181 ? -49.742 -11.130 19.267 1.00 34.39 181 LEU B C 1
ATOM 2945 O O . LEU B 1 181 ? -50.039 -9.952 19.030 1.00 34.00 181 LEU B O 1
ATOM 2950 N N . ILE B 1 182 ? -48.773 -11.768 18.622 1.00 32.24 182 ILE B N 1
ATOM 2951 C CA . ILE B 1 182 ? -47.914 -11.056 17.684 1.00 31.38 182 ILE B CA 1
ATOM 2952 C C . ILE B 1 182 ? -48.038 -11.573 16.259 1.00 31.75 182 ILE B C 1
ATOM 2953 O O . ILE B 1 182 ? -47.924 -12.769 16.013 1.00 34.90 182 ILE B O 1
ATOM 2958 N N . ILE B 1 183 ? -48.292 -10.669 15.322 1.00 30.50 183 ILE B N 1
ATOM 2959 C CA . ILE B 1 183 ? -48.244 -11.016 13.908 1.00 32.48 183 ILE B CA 1
ATOM 2960 C C . ILE B 1 183 ? -46.930 -10.490 13.338 1.00 33.52 183 ILE B C 1
ATOM 2961 O O . ILE B 1 183 ? -46.720 -9.277 13.241 1.00 29.89 183 ILE B O 1
ATOM 2966 N N . GLY B 1 184 ? -46.042 -11.411 12.964 1.00 31.84 184 GLY B N 1
ATOM 2967 C CA . GLY B 1 184 ? -44.673 -11.060 12.619 1.00 30.82 184 GLY B CA 1
ATOM 2968 C C . GLY B 1 184 ? -44.504 -10.310 11.318 1.00 35.25 184 GLY B C 1
ATOM 2969 O O . GLY B 1 184 ? -45.384 -10.334 10.446 1.00 29.75 184 GLY B O 1
ATOM 2970 N N . LYS B 1 185 ? -43.362 -9.638 11.184 1.00 32.70 185 LYS B N 1
ATOM 2971 C CA . LYS B 1 185 ? -43.066 -8.866 9.979 1.00 31.58 185 LYS B CA 1
ATOM 2972 C C . LYS B 1 185 ? -43.357 -9.650 8.701 1.00 32.11 185 LYS B C 1
ATOM 2973 O O . LYS B 1 185 ? -42.901 -10.774 8.541 1.00 35.92 185 LYS B O 1
ATOM 2978 N N . GLY B 1 186 ? -44.130 -9.057 7.799 1.00 32.00 186 GLY B N 1
ATOM 2979 C CA . GLY B 1 186 ? -44.387 -9.665 6.507 1.00 35.91 186 GLY B CA 1
ATOM 2980 C C . GLY B 1 186 ? -45.201 -10.952 6.530 1.00 33.79 186 GLY B C 1
ATOM 2981 O O . GLY B 1 186 ? -45.370 -11.594 5.493 1.00 30.59 186 GLY B O 1
ATOM 2982 N N . ALA B 1 187 ? -45.700 -11.335 7.702 1.00 32.62 187 ALA B N 1
ATOM 2983 C CA . ALA B 1 187 ? -46.598 -12.481 7.806 1.00 34.43 187 ALA B CA 1
ATOM 2984 C C . ALA B 1 187 ? -47.854 -12.267 6.970 1.00 35.19 187 ALA B C 1
ATOM 2985 O O . ALA B 1 187 ? -48.276 -11.131 6.728 1.00 30.93 187 ALA B O 1
ATOM 2987 N N . ILE B 1 188 ? -48.451 -13.363 6.526 1.00 26.72 188 ILE B N 1
ATOM 2988 C CA . ILE B 1 188 ? -49.688 -13.286 5.767 1.00 29.59 188 ILE B CA 1
ATOM 2989 C C . ILE B 1 188 ? -50.736 -14.132 6.464 1.00 35.04 188 ILE B C 1
ATOM 2990 O O . ILE B 1 188 ? -50.573 -15.343 6.600 1.00 31.50 188 ILE B O 1
ATOM 2995 N N . VAL B 1 189 ? -51.791 -13.488 6.949 1.00 33.15 189 VAL B N 1
ATOM 2996 C CA . VAL B 1 189 ? -52.910 -14.215 7.514 1.00 27.65 189 VAL B CA 1
ATOM 2997 C C . VAL B 1 189 ? -53.917 -14.391 6.397 1.00 30.03 189 VAL B C 1
ATOM 2998 O O . VAL B 1 189 ? -54.499 -13.416 5.920 1.00 29.96 189 VAL B O 1
ATOM 3002 N N . GLY B 1 190 ? -54.097 -15.629 5.946 1.00 26.32 190 GLY B N 1
ATOM 3003 C CA . GLY B 1 190 ? -54.937 -15.885 4.789 1.00 27.44 190 GLY B CA 1
ATOM 3004 C C . GLY B 1 190 ? -56.408 -15.613 5.054 1.00 28.43 190 GLY B C 1
ATOM 3005 O O . GLY B 1 190 ? -56.859 -15.656 6.200 1.00 28.04 190 GLY B O 1
ATOM 3006 N N . MET B 1 191 ? -57.165 -15.355 3.993 1.00 24.99 191 MET B N 1
ATOM 3007 C CA . MET B 1 191 ? -58.574 -15.036 4.154 1.00 30.89 191 MET B CA 1
ATOM 3008 C C . MET B 1 191 ? -59.310 -16.116 4.936 1.00 30.52 191 MET B C 1
ATOM 3009 O O . MET B 1 191 ? -59.033 -17.319 4.808 1.00 26.29 191 MET B O 1
ATOM 3014 N N . GLY B 1 192 ? -60.228 -15.679 5.785 1.00 29.04 192 GLY B N 1
ATOM 3015 C CA . GLY B 1 192 ? -61.031 -16.612 6.557 1.00 25.77 192 GLY B CA 1
ATOM 3016 C C . GLY B 1 192 ? -60.236 -17.320 7.635 1.00 26.92 192 GLY B C 1
ATOM 3017 O O . GLY B 1 192 ? -60.770 -18.182 8.310 1.00 26.91 192 GLY B O 1
ATOM 3018 N N . ALA B 1 193 ? -58.966 -16.977 7.819 1.00 25.67 193 ALA B N 1
ATOM 3019 C CA . ALA B 1 193 ? -58.186 -17.691 8.828 1.00 28.13 193 ALA B CA 1
ATOM 3020 C C . ALA B 1 193 ? -58.670 -17.347 10.229 1.00 29.17 193 ALA B C 1
ATOM 3021 O O . ALA B 1 193 ? -59.136 -16.236 10.478 1.00 27.54 193 ALA B O 1
ATOM 3023 N N . VAL B 1 194 ? -58.545 -18.302 11.144 1.00 27.76 194 VAL B N 1
ATOM 3024 C CA . VAL B 1 194 ? -58.879 -18.081 12.542 1.00 28.51 194 VAL B CA 1
ATOM 3025 C C . VAL B 1 194 ? -57.607 -18.237 13.365 1.00 31.27 194 VAL B C 1
ATOM 3026 O O . VAL B 1 194 ? -57.174 -19.355 13.676 1.00 28.19 194 VAL B O 1
ATOM 3030 N N . VAL B 1 195 ? -56.995 -17.105 13.700 1.00 30.06 195 VAL B N 1
ATOM 3031 C CA . VAL B 1 195 ? -55.674 -17.100 14.315 1.00 27.39 195 VAL B CA 1
ATOM 3032 C C . VAL B 1 195 ? -55.748 -17.102 15.834 1.00 34.09 195 VAL B C 1
ATOM 3033 O O . VAL B 1 195 ? -56.253 -16.152 16.436 1.00 30.16 195 VAL B O 1
ATOM 3037 N N . THR B 1 196 ? -55.218 -18.158 16.455 1.00 33.09 196 THR B N 1
ATOM 3038 C CA . THR B 1 196 ? -55.341 -18.343 17.902 1.00 32.54 196 THR B CA 1
ATOM 3039 C C . THR B 1 196 ? -54.019 -18.214 18.648 1.00 31.35 196 THR B C 1
ATOM 3040 O O . THR B 1 196 ? -53.965 -18.347 19.868 1.00 35.60 196 THR B O 1
ATOM 3044 N N . LYS B 1 197 ? -52.951 -17.949 17.916 1.00 32.59 197 LYS B N 1
ATOM 3045 C CA . LYS B 1 197 ? -51.638 -17.826 18.527 1.00 35.12 197 LYS B CA 1
ATOM 3046 C C . LYS B 1 197 ? -50.762 -17.001 17.608 1.00 30.27 197 LYS B C 1
ATOM 3047 O O . LYS B 1 197 ? -51.090 -16.828 16.432 1.00 30.40 197 LYS B O 1
ATOM 3052 N N . SER B 1 198 ? -49.647 -16.499 18.134 1.00 31.27 198 SER B N 1
ATOM 3053 C CA . SER B 1 198 ? -48.759 -15.634 17.359 1.00 34.40 198 SER B CA 1
ATOM 3054 C C . SER B 1 198 ? -48.323 -16.269 16.046 1.00 33.46 198 SER B C 1
ATOM 3055 O O . SER B 1 198 ? -48.182 -17.482 15.954 1.00 32.77 198 SER B O 1
ATOM 3058 N N . VAL B 1 199 ? -48.100 -15.428 15.041 1.00 30.80 199 VAL B N 1
ATOM 3059 C CA . VAL B 1 199 ? -47.672 -15.859 13.719 1.00 32.69 199 VAL B CA 1
ATOM 3060 C C . VAL B 1 199 ? -46.247 -15.359 13.437 1.00 36.87 199 VAL B C 1
ATOM 3061 O O . VAL B 1 199 ? -46.001 -14.150 13.432 1.00 30.53 199 VAL B O 1
ATOM 3065 N N . PRO B 1 200 ? -45.300 -16.290 13.199 1.00 35.25 200 PRO B N 1
ATOM 3066 C CA . PRO B 1 200 ? -43.903 -15.918 12.954 1.00 32.90 200 PRO B CA 1
ATOM 3067 C C . PRO B 1 200 ? -43.748 -15.057 11.706 1.00 34.88 200 PRO B C 1
ATOM 3068 O O . PRO B 1 200 ? -44.589 -15.101 10.810 1.00 37.07 200 PRO B O 1
ATOM 3072 N N . ALA B 1 201 ? -42.667 -14.290 11.646 1.00 33.69 201 ALA B N 1
ATOM 3073 C CA . ALA B 1 201 ? -42.403 -13.433 10.497 1.00 35.48 201 ALA B CA 1
ATOM 3074 C C . ALA B 1 201 ? -42.328 -14.201 9.176 1.00 37.12 201 ALA B C 1
ATOM 3075 O O . ALA B 1 201 ? -41.840 -15.327 9.128 1.00 41.46 201 ALA B O 1
ATOM 3077 N N . GLY B 1 202 ? -42.800 -13.578 8.101 1.00 34.26 202 GLY B N 1
ATOM 3078 C CA . GLY B 1 202 ? -42.624 -14.119 6.763 1.00 35.94 202 GLY B CA 1
ATOM 3079 C C . GLY B 1 202 ? -43.364 -15.412 6.457 1.00 41.55 202 GLY B C 1
ATOM 3080 O O . GLY B 1 202 ? -43.151 -16.020 5.412 1.00 45.16 202 GLY B O 1
ATOM 3081 N N . VAL B 1 203 ? -44.250 -15.818 7.358 1.00 38.24 203 VAL B N 1
ATOM 3082 C CA . VAL B 1 203 ? -45.008 -17.058 7.214 1.00 36.17 203 VAL B CA 1
ATOM 3083 C C . VAL B 1 203 ? -46.459 -16.777 6.782 1.00 40.47 203 VAL B C 1
ATOM 3084 O O . VAL B 1 203 ? -46.988 -15.700 7.054 1.00 34.89 203 VAL B O 1
ATOM 3088 N N . THR B 1 204 ? -47.082 -17.725 6.082 1.00 34.76 204 THR B N 1
ATOM 3089 C CA . THR B 1 204 ? -48.505 -17.639 5.748 1.00 32.46 204 THR B CA 1
ATOM 3090 C C . THR B 1 204 ? -49.294 -18.643 6.583 1.00 38.64 204 THR B C 1
ATOM 3091 O O . THR B 1 204 ? -48.893 -19.809 6.696 1.00 38.21 204 THR B O 1
ATOM 3095 N N . VAL B 1 205 ? -50.400 -18.209 7.185 1.00 33.27 205 VAL B N 1
ATOM 3096 C CA . VAL B 1 205 ? -51.289 -19.157 7.867 1.00 27.76 205 VAL B CA 1
ATOM 3097 C C . VAL B 1 205 ? -52.687 -19.115 7.284 1.00 32.22 205 VAL B C 1
ATOM 3098 O O . VAL B 1 205 ? -53.164 -18.062 6.856 1.00 34.18 205 VAL B O 1
ATOM 3102 N N . VAL B 1 206 ? -53.338 -20.273 7.261 1.00 30.03 206 VAL B N 1
ATOM 3103 C CA . VAL B 1 206 ? -54.662 -20.394 6.687 1.00 30.05 206 VAL B CA 1
ATOM 3104 C C . VAL B 1 206 ? -55.487 -21.356 7.526 1.00 31.31 206 VAL B C 1
ATOM 3105 O O . VAL B 1 206 ? -54.938 -22.158 8.284 1.00 33.07 206 VAL B O 1
ATOM 3109 N N . GLY B 1 207 ? -56.805 -21.255 7.399 1.00 30.56 207 GLY B N 1
ATOM 3110 C CA . GLY B 1 207 ? -57.704 -22.222 7.995 1.00 32.90 207 GLY B CA 1
ATOM 3111 C C . GLY B 1 207 ? -58.196 -21.899 9.388 1.00 33.27 207 GLY B C 1
ATOM 3112 O O . GLY B 1 207 ? -57.813 -20.899 10.000 1.00 30.98 207 GLY B O 1
ATOM 3113 N N . ASN B 1 208 ? -59.059 -22.777 9.881 1.00 30.66 208 ASN B N 1
ATOM 3114 C CA . ASN B 1 208 ? -59.642 -22.680 11.204 1.00 31.54 208 ASN B CA 1
ATOM 3115 C C . ASN B 1 208 ? -59.502 -24.033 11.899 1.00 34.65 208 ASN B C 1
ATOM 3116 O O . ASN B 1 208 ? -60.219 -24.973 11.569 1.00 33.27 208 ASN B O 1
ATOM 3121 N N . PRO B 1 209 ? -58.572 -24.144 12.859 1.00 33.45 209 PRO B N 1
ATOM 3122 C CA . PRO B 1 209 ? -57.656 -23.094 13.315 1.00 32.76 209 PRO B CA 1
ATOM 3123 C C . PRO B 1 209 ? -56.560 -22.796 12.296 1.00 36.88 209 PRO B C 1
ATOM 3124 O O . PRO B 1 209 ? -56.238 -23.643 11.468 1.00 36.61 209 PRO B O 1
ATOM 3128 N N . ALA B 1 210 ? -55.991 -21.598 12.360 1.00 30.31 210 ALA B N 1
ATOM 3129 C CA . ALA B 1 210 ? -54.968 -21.207 11.414 1.00 33.17 210 ALA B CA 1
ATOM 3130 C C . ALA B 1 210 ? -53.742 -22.103 11.583 1.00 33.02 210 ALA B C 1
ATOM 3131 O O . ALA B 1 210 ? -53.339 -22.411 12.701 1.00 34.24 210 ALA B O 1
ATOM 3133 N N . ARG B 1 211 ? -53.167 -22.528 10.468 1.00 30.88 211 ARG B N 1
ATOM 3134 C CA . ARG B 1 211 ? -51.956 -23.348 10.500 1.00 33.97 211 ARG B CA 1
ATOM 3135 C C . ARG B 1 211 ? -51.046 -22.861 9.408 1.00 34.54 211 ARG B C 1
ATOM 3136 O O . ARG B 1 211 ? -51.521 -22.326 8.395 1.00 28.03 211 ARG B O 1
ATOM 3144 N N . ILE B 1 212 ? -49.740 -23.043 9.608 1.00 35.59 212 ILE B N 1
ATOM 3145 C CA . ILE B 1 212 ? -48.761 -22.643 8.605 1.00 39.72 212 ILE B CA 1
ATOM 3146 C C . ILE B 1 212 ? -49.050 -23.345 7.281 1.00 39.42 212 ILE B C 1
ATOM 3147 O O . ILE B 1 212 ? -49.359 -24.533 7.254 1.00 46.48 212 ILE B O 1
ATOM 3152 N N . LEU B 1 213 ? -48.998 -22.592 6.188 1.00 42.19 213 LEU B N 1
ATOM 3153 C CA . LEU B 1 213 ? -49.383 -23.120 4.888 1.00 43.80 213 LEU B CA 1
ATOM 3154 C C . LEU B 1 213 ? -48.222 -23.877 4.256 1.00 51.51 213 LEU B C 1
ATOM 3155 O O . LEU B 1 213 ? -47.111 -23.348 4.170 1.00 57.99 213 LEU B O 1
ATOM 3160 N N . MET C 1 1 ? -71.405 16.907 41.669 1.00 68.99 1 MET C N 1
ATOM 3161 C CA . MET C 1 1 ? -71.943 16.043 42.714 1.00 66.56 1 MET C CA 1
ATOM 3162 C C . MET C 1 1 ? -73.448 15.825 42.557 1.00 60.75 1 MET C C 1
ATOM 3163 O O . MET C 1 1 ? -74.098 15.272 43.445 1.00 58.66 1 MET C O 1
ATOM 3168 N N . THR C 1 2 ? -74.005 16.268 41.438 1.00 54.36 2 THR C N 1
ATOM 3169 C CA . THR C 1 2 ? -75.386 15.926 41.133 1.00 56.49 2 THR C CA 1
ATOM 3170 C C . THR C 1 2 ? -75.458 14.467 40.663 1.00 56.03 2 THR C C 1
ATOM 3171 O O . THR C 1 2 ? -76.407 13.747 40.985 1.00 53.81 2 THR C O 1
ATOM 3175 N N . MET C 1 3 ? -74.440 14.030 39.923 1.00 47.30 3 MET C N 1
ATOM 3176 C CA . MET C 1 3 ? -74.416 12.676 39.358 1.00 44.21 3 MET C CA 1
ATOM 3177 C C . MET C 1 3 ? -72.983 12.230 39.085 1.00 42.79 3 MET C C 1
ATOM 3178 O O . MET C 1 3 ? -72.188 12.995 38.544 1.00 42.54 3 MET C O 1
ATOM 3183 N N . ILE C 1 4 ? -72.637 11.011 39.485 1.00 36.34 4 ILE C N 1
ATOM 3184 C CA . ILE C 1 4 ? -71.358 10.444 39.082 1.00 40.00 4 ILE C CA 1
ATOM 3185 C C . ILE C 1 4 ? -71.596 9.159 38.281 1.00 40.37 4 ILE C C 1
ATOM 3186 O O . ILE C 1 4 ? -72.516 8.388 38.581 1.00 35.14 4 ILE C O 1
ATOM 3191 N N . ILE C 1 5 ? -70.794 8.961 37.237 1.00 36.70 5 ILE C N 1
ATOM 3192 C CA . ILE C 1 5 ? -70.930 7.787 36.383 1.00 36.87 5 ILE C CA 1
ATOM 3193 C C . ILE C 1 5 ? -69.673 6.929 36.432 1.00 31.96 5 ILE C C 1
ATOM 3194 O O . ILE C 1 5 ? -68.554 7.424 36.300 1.00 34.42 5 ILE C O 1
ATOM 3199 N N . GLY C 1 6 ? -69.870 5.638 36.648 1.00 33.24 6 GLY C N 1
ATOM 3200 C CA . GLY C 1 6 ? -68.761 4.710 36.735 1.00 31.22 6 GLY C CA 1
ATOM 3201 C C . GLY C 1 6 ? -68.793 3.672 35.632 1.00 28.89 6 GLY C C 1
ATOM 3202 O O . GLY C 1 6 ? -69.846 3.142 35.277 1.00 31.05 6 GLY C O 1
ATOM 3203 N N . VAL C 1 7 ? -67.620 3.410 35.073 1.00 33.97 7 VAL C N 1
ATOM 3204 C CA . VAL C 1 7 ? -67.436 2.308 34.152 1.00 29.15 7 VAL C CA 1
ATOM 3205 C C . VAL C 1 7 ? -66.687 1.229 34.925 1.00 34.16 7 VAL C C 1
ATOM 3206 O O . VAL C 1 7 ? -65.492 1.370 35.219 1.00 30.89 7 VAL C O 1
ATOM 3210 N N . TYR C 1 8 ? -67.397 0.162 35.271 1.00 33.77 8 TYR C N 1
ATOM 3211 C CA . TYR C 1 8 ? -66.829 -0.882 36.116 1.00 34.49 8 TYR C CA 1
ATOM 3212 C C . TYR C 1 8 ? -65.976 -1.814 35.264 1.00 32.55 8 TYR C C 1
ATOM 3213 O O . TYR C 1 8 ? -66.506 -2.592 34.464 1.00 33.32 8 TYR C O 1
ATOM 3222 N N . GLY C 1 9 ? -64.661 -1.710 35.443 1.00 32.51 9 GLY C N 1
ATOM 3223 C CA . GLY C 1 9 ? -63.682 -2.467 34.682 1.00 37.26 9 GLY C CA 1
ATOM 3224 C C . GLY C 1 9 ? -62.714 -1.527 33.984 1.00 37.73 9 GLY C C 1
ATOM 3225 O O . GLY C 1 9 ? -63.037 -0.978 32.936 1.00 41.52 9 GLY C O 1
ATOM 3226 N N . ALA C 1 10 ? -61.533 -1.319 34.557 1.00 36.85 10 ALA C N 1
ATOM 3227 C CA . ALA C 1 10 ? -60.580 -0.386 33.960 1.00 44.26 10 ALA C CA 1
ATOM 3228 C C . ALA C 1 10 ? -59.796 -1.042 32.824 1.00 49.94 10 ALA C C 1
ATOM 3229 O O . ALA C 1 10 ? -59.498 -0.421 31.805 1.00 53.73 10 ALA C O 1
ATOM 3231 N N . SER C 1 11 ? -59.461 -2.308 32.991 1.00 52.28 11 SER C N 1
ATOM 3232 C CA . SER C 1 11 ? -58.789 -3.018 31.919 1.00 56.88 11 SER C CA 1
ATOM 3233 C C . SER C 1 11 ? -59.796 -3.469 30.865 1.00 57.33 11 SER C C 1
ATOM 3234 O O . SER C 1 11 ? -61.012 -3.550 31.126 1.00 47.43 11 SER C O 1
ATOM 3237 N N . GLY C 1 12 ? -59.280 -3.734 29.668 1.00 53.09 12 GLY C N 1
ATOM 3238 C CA . GLY C 1 12 ? -60.049 -4.386 28.626 1.00 53.61 12 GLY C CA 1
ATOM 3239 C C . GLY C 1 12 ? -61.013 -3.474 27.898 1.00 35.91 12 GLY C C 1
ATOM 3240 O O . GLY C 1 12 ? -60.629 -2.423 27.369 1.00 43.29 12 GLY C O 1
ATOM 3241 N N . PHE C 1 13 ? -62.278 -3.879 27.885 1.00 38.18 13 PHE C N 1
ATOM 3242 C CA . PHE C 1 13 ? -63.287 -3.158 27.138 1.00 32.01 13 PHE C CA 1
ATOM 3243 C C . PHE C 1 13 ? -63.694 -1.859 27.827 1.00 31.56 13 PHE C C 1
ATOM 3244 O O . PHE C 1 13 ? -64.400 -1.056 27.243 1.00 31.65 13 PHE C O 1
ATOM 3252 N N . GLY C 1 14 ? -63.233 -1.650 29.055 1.00 31.18 14 GLY C N 1
ATOM 3253 C CA . GLY C 1 14 ? -63.579 -0.444 29.789 1.00 32.72 14 GLY C CA 1
ATOM 3254 C C . GLY C 1 14 ? -63.163 0.789 29.019 1.00 33.28 14 GLY C C 1
ATOM 3255 O O . GLY C 1 14 ? -63.925 1.751 28.899 1.00 33.18 14 GLY C O 1
ATOM 3256 N N . LYS C 1 15 ? -61.946 0.757 28.487 1.00 28.28 15 LYS C N 1
ATOM 3257 C CA . LYS C 1 15 ? -61.416 1.867 27.703 1.00 28.33 15 LYS C CA 1
ATOM 3258 C C . LYS C 1 15 ? -62.196 2.132 26.411 1.00 29.13 15 LYS C C 1
ATOM 3259 O O . LYS C 1 15 ? -62.163 3.249 25.869 1.00 26.87 15 LYS C O 1
ATOM 3265 N N . GLU C 1 16 ? -62.886 1.104 25.924 1.00 25.26 16 GLU C N 1
ATOM 3266 C CA . GLU C 1 16 ? -63.774 1.234 24.775 1.00 27.47 16 GLU C CA 1
ATOM 3267 C C . GLU C 1 16 ? -65.139 1.769 25.213 1.00 26.92 16 GLU C C 1
ATOM 3268 O O . GLU C 1 16 ? -65.780 2.528 24.493 1.00 29.97 16 GLU C O 1
ATOM 3274 N N . VAL C 1 17 ? -65.587 1.364 26.397 1.00 23.60 17 VAL C N 1
ATOM 3275 C CA . VAL C 1 17 ? -66.920 1.733 26.884 1.00 23.61 17 VAL C CA 1
ATOM 3276 C C . VAL C 1 17 ? -66.999 3.198 27.360 1.00 27.70 17 VAL C C 1
ATOM 3277 O O . VAL C 1 17 ? -68.015 3.866 27.157 1.00 24.75 17 VAL C O 1
ATOM 3281 N N . MET C 1 18 ? -65.914 3.697 27.955 1.00 25.42 18 MET C N 1
ATOM 3282 C CA . MET C 1 18 ? -65.886 5.063 28.499 1.00 29.43 18 MET C CA 1
ATOM 3283 C C . MET C 1 18 ? -66.301 6.141 27.479 1.00 27.26 18 MET C C 1
ATOM 3284 O O . MET C 1 18 ? -67.170 6.954 27.769 1.00 29.31 18 MET C O 1
ATOM 3289 N N . PRO C 1 19 ? -65.694 6.144 26.276 1.00 27.94 19 PRO C N 1
ATOM 3290 C CA . PRO C 1 19 ? -66.075 7.167 25.288 1.00 30.12 19 PRO C CA 1
ATOM 3291 C C . PRO C 1 19 ? -67.541 7.045 24.848 1.00 29.67 19 PRO C C 1
ATOM 3292 O O . PRO C 1 19 ? -68.148 8.066 24.514 1.00 27.07 19 PRO C O 1
ATOM 3296 N N . LEU C 1 20 ? -68.089 5.829 24.843 1.00 25.38 20 LEU C N 1
ATOM 3297 C CA . LEU C 1 20 ? -69.500 5.627 24.498 1.00 26.76 20 LEU C CA 1
ATOM 3298 C C . LEU C 1 20 ? -70.389 6.218 25.572 1.00 29.46 20 LEU C C 1
ATOM 3299 O O . LEU C 1 20 ? -71.425 6.806 25.278 1.00 27.35 20 LEU C O 1
ATOM 3304 N N . VAL C 1 21 ? -69.993 6.048 26.825 1.00 30.23 21 VAL C N 1
ATOM 3305 C CA . VAL C 1 21 ? -70.748 6.645 27.913 1.00 31.53 21 VAL C CA 1
ATOM 3306 C C . VAL C 1 21 ? -70.629 8.167 27.892 1.00 31.01 21 VAL C C 1
ATOM 3307 O O . VAL C 1 21 ? -71.606 8.860 28.167 1.00 35.82 21 VAL C O 1
ATOM 3311 N N . ARG C 1 22 ? -69.446 8.687 27.566 1.00 27.47 22 ARG C N 1
ATOM 3312 C CA . ARG C 1 22 ? -69.268 10.136 27.439 1.00 33.75 22 ARG C CA 1
ATOM 3313 C C . ARG C 1 22 ? -70.259 10.697 26.415 1.00 38.44 22 ARG C C 1
ATOM 3314 O O . ARG C 1 22 ? -70.825 11.766 26.616 1.00 34.48 22 ARG C O 1
ATOM 3322 N N . GLN C 1 23 ? -70.455 9.972 25.316 1.00 35.63 23 GLN C N 1
ATOM 3323 C CA . GLN C 1 23 ? -71.362 10.412 24.260 1.00 40.92 23 GLN C CA 1
ATOM 3324 C C . GLN C 1 23 ? -72.832 10.277 24.642 1.00 39.52 23 GLN C C 1
ATOM 3325 O O . GLN C 1 23 ? -73.674 10.990 24.111 1.00 40.50 23 GLN C O 1
ATOM 3331 N N . GLN C 1 24 ? -73.139 9.339 25.535 1.00 39.04 24 GLN C N 1
ATOM 3332 C CA . GLN C 1 24 ? -74.503 9.185 26.037 1.00 43.49 24 GLN C CA 1
ATOM 3333 C C . GLN C 1 24 ? -74.905 10.389 26.867 1.00 39.04 24 GLN C C 1
ATOM 3334 O O . GLN C 1 24 ? -76.074 10.773 26.892 1.00 43.31 24 GLN C O 1
ATOM 3340 N N . PHE C 1 25 ? -73.927 10.964 27.564 1.00 38.73 25 PHE C N 1
ATOM 3341 C CA . PHE C 1 25 ? -74.173 12.036 28.523 1.00 37.88 25 PHE C CA 1
ATOM 3342 C C . PHE C 1 25 ? -73.251 13.211 28.276 1.00 35.41 25 PHE C C 1
ATOM 3343 O O . PHE C 1 25 ? -72.426 13.575 29.123 1.00 37.46 25 PHE C O 1
ATOM 3351 N N . PRO C 1 26 ? -73.395 13.821 27.094 1.00 36.77 26 PRO C N 1
ATOM 3352 C CA . PRO C 1 26 ? -72.477 14.860 26.640 1.00 34.05 26 PRO C CA 1
ATOM 3353 C C . PRO C 1 26 ? -72.480 16.116 27.509 1.00 38.72 26 PRO C C 1
ATOM 3354 O O . PRO C 1 26 ? -71.515 16.871 27.423 1.00 38.19 26 PRO C O 1
ATOM 3358 N N . THR C 1 27 ? -73.509 16.348 28.324 1.00 36.95 27 THR C N 1
ATOM 3359 C CA . THR C 1 27 ? -73.518 17.567 29.144 1.00 34.70 27 THR C CA 1
ATOM 3360 C C . THR C 1 27 ? -72.853 17.383 30.505 1.00 37.86 27 THR C C 1
ATOM 3361 O O . THR C 1 27 ? -72.666 18.355 31.238 1.00 40.11 27 THR C O 1
ATOM 3365 N N . LEU C 1 28 ? -72.505 16.145 30.853 1.00 39.27 28 LEU C N 1
ATOM 3366 C CA . LEU C 1 28 ? -71.734 15.914 32.068 1.00 36.60 28 LEU C CA 1
ATOM 3367 C C . LEU C 1 28 ? -70.269 16.225 31.807 1.00 38.01 28 LEU C C 1
ATOM 3368 O O . LEU C 1 28 ? -69.738 15.893 30.744 1.00 38.27 28 LEU C O 1
ATOM 3373 N N . SER C 1 29 ? -69.615 16.865 32.773 1.00 35.96 29 SER C N 1
ATOM 3374 C CA . SER C 1 29 ? -68.192 17.162 32.655 1.00 42.38 29 SER C CA 1
ATOM 3375 C C . SER C 1 29 ? -67.335 15.913 32.888 1.00 40.58 29 SER C C 1
ATOM 3376 O O . SER C 1 29 ? -67.782 14.942 33.503 1.00 36.72 29 SER C O 1
ATOM 3379 N N . LYS C 1 30 ? -66.099 15.947 32.405 1.00 42.71 30 LYS C N 1
ATOM 3380 C CA . LYS C 1 30 ? -65.222 14.797 32.534 1.00 38.77 30 LYS C CA 1
ATOM 3381 C C . LYS C 1 30 ? -65.072 14.368 33.992 1.00 42.03 30 LYS C C 1
ATOM 3382 O O . LYS C 1 30 ? -64.970 13.175 34.279 1.00 39.49 30 LYS C O 1
ATOM 3388 N N . GLU C 1 31 ? -65.073 15.331 34.909 1.00 38.62 31 GLU C N 1
ATOM 3389 C CA . GLU C 1 31 ? -64.857 15.024 36.323 1.00 40.11 31 GLU C CA 1
ATOM 3390 C C . GLU C 1 31 ? -66.022 14.247 36.955 1.00 37.42 31 GLU C C 1
ATOM 3391 O O . GLU C 1 31 ? -65.920 13.743 38.074 1.00 38.68 31 GLU C O 1
ATOM 3394 N N . GLN C 1 32 ? -67.128 14.129 36.238 1.00 32.67 32 GLN C N 1
ATOM 3395 C CA . GLN C 1 32 ? -68.214 13.308 36.740 1.00 35.20 32 GLN C CA 1
ATOM 3396 C C . GLN C 1 32 ? -68.084 11.830 36.330 1.00 33.42 32 GLN C C 1
ATOM 3397 O O . GLN C 1 32 ? -68.977 11.032 36.599 1.00 36.01 32 GLN C O 1
ATOM 3403 N N . PHE C 1 33 ? -66.971 11.468 35.692 1.00 34.98 33 PHE C N 1
ATOM 3404 C CA . PHE C 1 33 ? -66.774 10.088 35.212 1.00 33.76 33 PHE C CA 1
ATOM 3405 C C . PHE C 1 33 ? -65.574 9.423 35.868 1.00 33.63 33 PHE C C 1
ATOM 3406 O O . PHE C 1 33 ? -64.545 10.057 36.067 1.00 34.13 33 PHE C O 1
ATOM 3414 N N . ALA C 1 34 ? -65.704 8.138 36.177 1.00 33.97 34 ALA C N 1
ATOM 3415 C CA . ALA C 1 34 ? -64.586 7.366 36.710 1.00 34.48 34 ALA C CA 1
ATOM 3416 C C . ALA C 1 34 ? -64.642 5.902 36.272 1.00 34.53 34 ALA C C 1
ATOM 3417 O O . ALA C 1 34 ? -65.708 5.368 35.956 1.00 31.42 34 ALA C O 1
ATOM 3419 N N . PHE C 1 35 ? -63.479 5.265 36.248 1.00 33.27 35 PHE C N 1
ATOM 3420 C CA . PHE C 1 35 ? -63.409 3.817 36.129 1.00 34.35 35 PHE C CA 1
ATOM 3421 C C . PHE C 1 35 ? -63.487 3.259 37.530 1.00 35.07 35 PHE C C 1
ATOM 3422 O O . PHE C 1 35 ? -62.926 3.836 38.454 1.00 38.11 35 PHE C O 1
ATOM 3430 N N . ILE C 1 36 ? -64.199 2.154 37.698 1.00 32.68 36 ILE C N 1
ATOM 3431 C CA . ILE C 1 36 ? -64.175 1.449 38.963 1.00 34.41 36 ILE C CA 1
ATOM 3432 C C . ILE C 1 36 ? -63.371 0.174 38.747 1.00 41.18 36 ILE C C 1
ATOM 3433 O O . ILE C 1 36 ? -63.670 -0.610 37.847 1.00 38.26 36 ILE C O 1
ATOM 3438 N N . ASP C 1 37 ? -62.348 -0.035 39.561 1.00 40.87 37 ASP C N 1
ATOM 3439 C CA . ASP C 1 37 ? -61.543 -1.244 39.436 1.00 46.17 37 ASP C CA 1
ATOM 3440 C C . ASP C 1 37 ? -60.776 -1.486 40.723 1.00 51.65 37 ASP C C 1
ATOM 3441 O O . ASP C 1 37 ? -59.817 -0.776 41.021 1.00 49.17 37 ASP C O 1
ATOM 3446 N N . ASP C 1 38 ? -61.225 -2.469 41.499 1.00 52.15 38 ASP C N 1
ATOM 3447 C CA . ASP C 1 38 ? -60.485 -2.895 42.674 1.00 57.30 38 ASP C CA 1
ATOM 3448 C C . ASP C 1 38 ? -59.263 -3.640 42.172 1.00 60.11 38 ASP C C 1
ATOM 3449 O O . ASP C 1 38 ? -59.364 -4.795 41.760 1.00 64.55 38 ASP C O 1
ATOM 3454 N N . GLY C 1 39 ? -58.115 -2.977 42.181 1.00 57.19 39 GLY C N 1
ATOM 3455 C CA . GLY C 1 39 ? -56.914 -3.581 41.639 1.00 60.78 39 GLY C CA 1
ATOM 3456 C C . GLY C 1 39 ? -56.077 -2.544 40.930 1.00 61.06 39 GLY C C 1
ATOM 3457 O O . GLY C 1 39 ? -54.888 -2.395 41.217 1.00 60.95 39 GLY C O 1
ATOM 3458 N N . LEU C 1 40 ? -56.699 -1.829 39.996 1.00 57.78 40 LEU C N 1
ATOM 3459 C CA . LEU C 1 40 ? -56.069 -0.665 39.385 1.00 54.96 40 LEU C CA 1
ATOM 3460 C C . LEU C 1 40 ? -56.439 0.568 40.201 1.00 54.82 40 LEU C C 1
ATOM 3461 O O . LEU C 1 40 ? -56.158 1.708 39.816 1.00 48.73 40 LEU C O 1
ATOM 3466 N N . SER C 1 41 ? -57.068 0.309 41.344 1.00 52.99 41 SER C N 1
ATOM 3467 C CA . SER C 1 41 ? -57.412 1.343 42.307 1.00 51.78 41 SER C CA 1
ATOM 3468 C C . SER C 1 41 ? -56.271 2.328 42.515 1.00 56.72 41 SER C C 1
ATOM 3469 O O . SER C 1 41 ? -55.109 1.934 42.614 1.00 60.91 41 SER C O 1
ATOM 3472 N N . GLY C 1 42 ? -56.604 3.612 42.587 1.00 53.69 42 GLY C N 1
ATOM 3473 C CA . GLY C 1 42 ? -55.616 4.624 42.898 1.00 50.13 42 GLY C CA 1
ATOM 3474 C C . GLY C 1 42 ? -54.917 5.226 41.695 1.00 56.62 42 GLY C C 1
ATOM 3475 O O . GLY C 1 42 ? -54.342 6.314 41.787 1.00 61.25 42 GLY C O 1
ATOM 3476 N N . THR C 1 43 ? -54.960 4.536 40.561 1.00 50.62 43 THR C N 1
ATOM 3477 C CA . THR C 1 43 ? -54.275 5.028 39.364 1.00 52.11 43 THR C CA 1
ATOM 3478 C C . THR C 1 43 ? -55.164 5.949 38.516 1.00 48.73 43 THR C C 1
ATOM 3479 O O . THR C 1 43 ? -56.302 6.239 38.886 1.00 49.39 43 THR C O 1
ATOM 3483 N N . THR C 1 44 ? -54.634 6.429 37.395 1.00 46.83 44 THR C N 1
ATOM 3484 C CA . THR C 1 44 ? -55.463 7.103 36.403 1.00 44.77 44 THR C CA 1
ATOM 3485 C C . THR C 1 44 ? -55.330 6.426 35.039 1.00 49.50 44 THR C C 1
ATOM 3486 O O . THR C 1 44 ? -54.308 5.801 34.733 1.00 47.12 44 THR C O 1
ATOM 3490 N N . LEU C 1 45 ? -56.377 6.547 34.228 1.00 46.08 45 LEU C N 1
ATOM 3491 C CA . LEU C 1 45 ? -56.447 5.863 32.941 1.00 38.06 45 LEU C CA 1
ATOM 3492 C C . LEU C 1 45 ? -57.135 6.761 31.920 1.00 39.86 45 LEU C C 1
ATOM 3493 O O . LEU C 1 45 ? -58.310 7.105 32.081 1.00 38.63 45 LEU C O 1
ATOM 3498 N N . ASN C 1 46 ? -56.402 7.148 30.880 1.00 32.61 46 ASN C N 1
ATOM 3499 C CA . ASN C 1 46 ? -56.929 8.066 29.875 1.00 40.34 46 ASN C CA 1
ATOM 3500 C C . ASN C 1 46 ? -57.474 9.348 30.500 1.00 39.93 46 ASN C C 1
ATOM 3501 O O . ASN C 1 46 ? -58.460 9.911 30.019 1.00 37.99 46 ASN C O 1
ATOM 3506 N N . GLY C 1 47 ? -56.841 9.793 31.581 1.00 41.59 47 GLY C N 1
ATOM 3507 C CA . GLY C 1 47 ? -57.225 11.030 32.237 1.00 39.82 47 GLY C CA 1
ATOM 3508 C C . GLY C 1 47 ? -58.310 10.896 33.292 1.00 39.67 47 GLY C C 1
ATOM 3509 O O . GLY C 1 47 ? -58.622 11.867 33.983 1.00 47.04 47 GLY C O 1
ATOM 3510 N N . TYR C 1 48 ? -58.893 9.708 33.417 1.00 37.41 48 TYR C N 1
ATOM 3511 C CA . TYR C 1 48 ? -59.935 9.465 34.413 1.00 38.78 48 TYR C CA 1
ATOM 3512 C C . TYR C 1 48 ? -59.340 8.798 35.643 1.00 41.98 48 TYR C C 1
ATOM 3513 O O . TYR C 1 48 ? -58.415 8.001 35.534 1.00 42.13 48 TYR C O 1
ATOM 3522 N N . PRO C 1 49 ? -59.892 9.099 36.822 1.00 41.65 49 PRO C N 1
ATOM 3523 C CA . PRO C 1 49 ? -59.465 8.395 38.031 1.00 40.14 49 PRO C CA 1
ATOM 3524 C C . PRO C 1 49 ? -59.965 6.953 38.032 1.00 43.29 49 PRO C C 1
ATOM 3525 O O . PRO C 1 49 ? -61.056 6.678 37.525 1.00 34.62 49 PRO C O 1
ATOM 3529 N N . VAL C 1 50 ? -59.172 6.040 38.588 1.00 38.59 50 VAL C N 1
ATOM 3530 C CA . VAL C 1 50 ? -59.626 4.668 38.776 1.00 40.57 50 VAL C CA 1
ATOM 3531 C C . VAL C 1 50 ? -59.911 4.423 40.256 1.00 42.05 50 VAL C C 1
ATOM 3532 O O . VAL C 1 50 ? -59.001 4.429 41.083 1.00 47.37 50 VAL C O 1
ATOM 3536 N N . LEU C 1 51 ? -61.178 4.207 40.590 1.00 44.22 51 LEU C N 1
ATOM 3537 C CA . LEU C 1 51 ? -61.588 4.099 41.987 1.00 46.21 51 LEU C CA 1
ATOM 3538 C C . LEU C 1 51 ? -61.873 2.665 42.412 1.00 48.45 51 LEU C C 1
ATOM 3539 O O . LEU C 1 51 ? -62.318 1.843 41.610 1.00 46.10 51 LEU C O 1
ATOM 3544 N N . SER C 1 52 ? -61.622 2.363 43.680 1.00 48.84 52 SER C N 1
ATOM 3545 C CA . SER C 1 52 ? -62.113 1.117 44.241 1.00 49.18 52 SER C CA 1
ATOM 3546 C C . SER C 1 52 ? -63.619 1.274 44.367 1.00 48.32 52 SER C C 1
ATOM 3547 O O . SER C 1 52 ? -64.127 2.391 44.354 1.00 46.05 52 SER C O 1
ATOM 3550 N N . TYR C 1 53 ? -64.336 0.163 44.479 1.00 45.56 53 TYR C N 1
ATOM 3551 C CA . TYR C 1 53 ? -65.777 0.226 44.588 1.00 45.33 53 TYR C CA 1
ATOM 3552 C C . TYR C 1 53 ? -66.191 0.998 45.834 1.00 52.38 53 TYR C C 1
ATOM 3553 O O . TYR C 1 53 ? -67.222 1.677 45.839 1.00 51.55 53 TYR C O 1
ATOM 3562 N N . LEU C 1 54 ? -65.391 0.891 46.890 1.00 52.20 54 LEU C N 1
ATOM 3563 C CA . LEU C 1 54 ? -65.719 1.561 48.145 1.00 55.49 54 LEU C CA 1
ATOM 3564 C C . LEU C 1 54 ? -65.578 3.069 48.003 1.00 49.40 54 LEU C C 1
ATOM 3565 O O . LEU C 1 54 ? -66.445 3.822 48.447 1.00 53.22 54 LEU C O 1
ATOM 3570 N N . ASP C 1 55 ? -64.494 3.505 47.372 1.00 47.24 55 ASP C N 1
ATOM 3571 C CA . ASP C 1 55 ? -64.279 4.930 47.144 1.00 49.94 55 ASP C CA 1
ATOM 3572 C C . ASP C 1 55 ? -65.345 5.499 46.228 1.00 52.54 55 ASP C C 1
ATOM 3573 O O . ASP C 1 55 ? -65.740 6.656 46.372 1.00 51.33 55 ASP C O 1
ATOM 3578 N N . PHE C 1 56 ? -65.808 4.689 45.280 1.00 46.88 56 PHE C N 1
ATOM 3579 C CA . PHE C 1 56 ? -66.832 5.150 44.358 1.00 45.74 56 PHE C CA 1
ATOM 3580 C C . PHE C 1 56 ? -68.131 5.362 45.106 1.00 46.43 56 PHE C C 1
ATOM 3581 O O . PHE C 1 56 ? -68.728 6.432 45.022 1.00 45.84 56 PHE C O 1
ATOM 3589 N N . ILE C 1 57 ? -68.560 4.338 45.839 1.00 45.99 57 ILE C N 1
ATOM 3590 C CA . ILE C 1 57 ? -69.804 4.405 46.592 1.00 49.29 57 ILE C CA 1
ATOM 3591 C C . ILE C 1 57 ? -69.774 5.530 47.628 1.00 52.82 57 ILE C C 1
ATOM 3592 O O . ILE C 1 57 ? -70.795 6.164 47.904 1.00 48.94 57 ILE C O 1
ATOM 3597 N N . SER C 1 58 ? -68.592 5.784 48.182 1.00 51.16 58 SER C N 1
ATOM 3598 C CA . SER C 1 58 ? -68.451 6.747 49.264 1.00 54.31 58 SER C CA 1
ATOM 3599 C C . SER C 1 58 ? -68.415 8.186 48.759 1.00 57.37 58 SER C C 1
ATOM 3600 O O . SER C 1 58 ? -68.508 9.120 49.550 1.00 57.42 58 SER C O 1
ATOM 3603 N N . LYS C 1 59 ? -68.265 8.371 47.450 1.00 56.41 59 LYS C N 1
ATOM 3604 C CA . LYS C 1 59 ? -68.224 9.724 46.898 1.00 52.78 59 LYS C CA 1
ATOM 3605 C C . LYS C 1 59 ? -69.509 10.456 47.227 1.00 54.04 59 LYS C C 1
ATOM 3606 O O . LYS C 1 59 ? -70.588 9.860 47.242 1.00 51.96 59 LYS C O 1
ATOM 3611 N N . PRO C 1 60 ? -69.398 11.757 47.510 1.00 52.00 60 PRO C N 1
ATOM 3612 C CA . PRO C 1 60 ? -70.607 12.563 47.686 1.00 56.86 60 PRO C CA 1
ATOM 3613 C C . PRO C 1 60 ? -71.275 12.759 46.331 1.00 56.52 60 PRO C C 1
ATOM 3614 O O . PRO C 1 60 ? -70.651 13.301 45.413 1.00 63.90 60 PRO C O 1
ATOM 3618 N N . ALA C 1 61 ? -72.514 12.306 46.198 1.00 54.02 61 ALA C N 1
ATOM 3619 C CA . ALA C 1 61 ? -73.253 12.496 44.960 1.00 54.44 61 ALA C CA 1
ATOM 3620 C C . ALA C 1 61 ? -74.707 12.136 45.175 1.00 53.61 61 ALA C C 1
ATOM 3621 O O . ALA C 1 61 ? -75.025 11.141 45.823 1.00 55.30 61 ALA C O 1
ATOM 3623 N N . ASP C 1 62 ? -75.592 12.956 44.634 1.00 51.18 62 ASP C N 1
ATOM 3624 C CA . ASP C 1 62 ? -77.013 12.747 44.831 1.00 51.97 62 ASP C CA 1
ATOM 3625 C C . ASP C 1 62 ? -77.457 11.467 44.126 1.00 55.15 62 ASP C C 1
ATOM 3626 O O . ASP C 1 62 ? -78.364 10.771 44.589 1.00 55.30 62 ASP C O 1
ATOM 3631 N N . HIS C 1 63 ? -76.801 11.160 43.010 1.00 46.58 63 HIS C N 1
ATOM 3632 C CA . HIS C 1 63 ? -77.166 10.016 42.188 1.00 46.88 63 HIS C CA 1
ATOM 3633 C C . HIS C 1 63 ? -75.931 9.376 41.587 1.00 44.51 63 HIS C C 1
ATOM 3634 O O . HIS C 1 63 ? -75.015 10.068 41.148 1.00 41.42 63 HIS C O 1
ATOM 3641 N N . LYS C 1 64 ? -75.905 8.051 41.565 1.00 40.55 64 LYS C N 1
ATOM 3642 C CA . LYS C 1 64 ? -74.787 7.342 40.957 1.00 38.24 64 LYS C CA 1
ATOM 3643 C C . LYS C 1 64 ? -75.312 6.326 39.952 1.00 35.70 64 LYS C C 1
ATOM 3644 O O . LYS C 1 64 ? -76.334 5.682 40.185 1.00 36.22 64 LYS C O 1
ATOM 3650 N N . ALA C 1 65 ? -74.627 6.207 38.822 1.00 33.49 65 ALA C N 1
ATOM 3651 C CA . ALA C 1 65 ? -74.974 5.202 37.821 1.00 31.72 65 ALA C CA 1
ATOM 3652 C C . ALA C 1 65 ? -73.713 4.531 37.281 1.00 32.13 65 ALA C C 1
ATOM 3653 O O . ALA C 1 65 ? -72.660 5.168 37.169 1.00 31.40 65 ALA C O 1
ATOM 3655 N N . VAL C 1 66 ? -73.829 3.251 36.939 1.00 29.29 66 VAL C N 1
ATOM 3656 C CA . VAL C 1 66 ? -72.671 2.472 36.510 1.00 33.52 66 VAL C CA 1
ATOM 3657 C C . VAL C 1 66 ? -72.981 1.596 35.298 1.00 30.62 66 VAL C C 1
ATOM 3658 O O . VAL C 1 66 ? -74.051 0.994 35.200 1.00 30.24 66 VAL C O 1
ATOM 3662 N N . THR C 1 67 ? -72.042 1.560 34.362 1.00 30.45 67 THR C N 1
ATOM 3663 C CA . THR C 1 67 ? -72.081 0.578 33.297 1.00 32.78 67 THR C CA 1
ATOM 3664 C C . THR C 1 67 ? -70.974 -0.451 33.557 1.00 31.83 67 THR C C 1
ATOM 3665 O O . THR C 1 67 ? -69.817 -0.098 33.801 1.00 29.14 67 THR C O 1
ATOM 3669 N N . ILE C 1 68 ? -71.340 -1.724 33.530 1.00 29.53 68 ILE C N 1
ATOM 3670 C CA . ILE C 1 68 ? -70.382 -2.791 33.822 1.00 31.30 68 ILE C CA 1
ATOM 3671 C C . ILE C 1 68 ? -69.728 -3.289 32.540 1.00 29.97 68 ILE C C 1
ATOM 3672 O O . ILE C 1 68 ? -70.359 -3.978 31.741 1.00 30.90 68 ILE C O 1
ATOM 3677 N N . ALA C 1 69 ? -68.465 -2.929 32.341 1.00 29.36 69 ALA C N 1
ATOM 3678 C CA . ALA C 1 69 ? -67.766 -3.287 31.108 1.00 34.22 69 ALA C CA 1
ATOM 3679 C C . ALA C 1 69 ? -67.197 -4.716 31.130 1.00 37.03 69 ALA C C 1
ATOM 3680 O O . ALA C 1 69 ? -66.699 -5.210 30.112 1.00 42.25 69 ALA C O 1
ATOM 3682 N N . ILE C 1 70 ? -67.305 -5.376 32.282 1.00 33.43 70 ILE C N 1
ATOM 3683 C CA . ILE C 1 70 ? -66.726 -6.704 32.498 1.00 33.49 70 ILE C CA 1
ATOM 3684 C C . ILE C 1 70 ? -67.389 -7.780 31.644 1.00 30.49 70 ILE C C 1
ATOM 3685 O O . ILE C 1 70 ? -68.582 -8.023 31.762 1.00 27.89 70 ILE C O 1
ATOM 3690 N N . ALA C 1 71 ? -66.602 -8.444 30.805 1.00 31.59 71 ALA C N 1
ATOM 3691 C CA . ALA C 1 71 ? -67.133 -9.440 29.877 1.00 29.82 71 ALA C CA 1
ATOM 3692 C C . ALA C 1 71 ? -67.576 -10.740 30.556 1.00 28.31 71 ALA C C 1
ATOM 3693 O O . ALA C 1 71 ? -68.610 -11.301 30.206 1.00 30.21 71 ALA C O 1
ATOM 3695 N N . ASN C 1 72 ? -66.808 -11.224 31.524 1.00 33.22 72 ASN C N 1
ATOM 3696 C CA . ASN C 1 72 ? -67.185 -12.470 32.187 1.00 30.46 72 ASN C CA 1
ATOM 3697 C C . ASN C 1 72 ? -68.571 -12.370 32.815 1.00 31.89 72 ASN C C 1
ATOM 3698 O O . ASN C 1 72 ? -68.832 -11.494 33.638 1.00 32.06 72 ASN C O 1
ATOM 3703 N N . SER C 1 73 ? -69.458 -13.278 32.423 1.00 31.13 73 SER C N 1
ATOM 3704 C CA . SER C 1 73 ? -70.869 -13.149 32.747 1.00 31.00 73 SER C CA 1
ATOM 3705 C C . SER C 1 73 ? -71.149 -13.399 34.225 1.00 37.83 73 SER C C 1
ATOM 3706 O O . SER C 1 73 ? -72.074 -12.806 34.808 1.00 28.54 73 SER C O 1
ATOM 3709 N N . VAL C 1 74 ? -70.362 -14.294 34.821 1.00 34.14 74 VAL C N 1
ATOM 3710 C CA . VAL C 1 74 ? -70.515 -14.634 36.231 1.00 31.25 74 VAL C CA 1
ATOM 3711 C C . VAL C 1 74 ? -70.088 -13.455 37.101 1.00 29.98 74 VAL C C 1
ATOM 3712 O O . VAL C 1 74 ? -70.743 -13.121 38.089 1.00 36.40 74 VAL C O 1
ATOM 3716 N N . VAL C 1 75 ? -68.989 -12.822 36.727 1.00 28.05 75 VAL C N 1
ATOM 3717 C CA . VAL C 1 75 ? -68.507 -11.670 37.463 1.00 30.08 75 VAL C CA 1
ATOM 3718 C C . VAL C 1 75 ? -69.503 -10.514 37.282 1.00 34.48 75 VAL C C 1
ATOM 3719 O O . VAL C 1 75 ? -69.805 -9.802 38.234 1.00 34.80 75 VAL C O 1
ATOM 3723 N N . ARG C 1 76 ? -70.020 -10.355 36.064 1.00 28.42 76 ARG C N 1
ATOM 3724 C CA . ARG C 1 76 ? -71.009 -9.325 35.784 1.00 32.12 76 ARG C CA 1
ATOM 3725 C C . ARG C 1 76 ? -72.175 -9.488 36.737 1.00 33.55 76 ARG C C 1
ATOM 3726 O O . ARG C 1 76 ? -72.554 -8.535 37.412 1.00 34.29 76 ARG C O 1
ATOM 3734 N N . GLU C 1 77 ? -72.733 -10.696 36.814 1.00 30.15 77 GLU C N 1
ATOM 3735 C CA . GLU C 1 77 ? -73.853 -10.938 37.715 1.00 30.48 77 GLU C CA 1
ATOM 3736 C C . GLU C 1 77 ? -73.496 -10.613 39.166 1.00 34.67 77 GLU C C 1
ATOM 3737 O O . GLU C 1 77 ? -74.314 -10.061 39.897 1.00 37.20 77 GLU C O 1
ATOM 3743 N N . LYS C 1 78 ? -72.272 -10.930 39.580 1.00 35.59 78 LYS C N 1
ATOM 3744 C CA . LYS C 1 78 ? -71.838 -10.607 40.938 1.00 38.55 78 LYS C CA 1
ATOM 3745 C C . LYS C 1 78 ? -71.772 -9.097 41.189 1.00 38.12 78 LYS C C 1
ATOM 3746 O O . LYS C 1 78 ? -72.242 -8.617 42.218 1.00 38.75 78 LYS C O 1
ATOM 3749 N N . LEU C 1 79 ? -71.183 -8.355 40.257 1.00 35.43 79 LEU C N 1
ATOM 3750 C CA . LEU C 1 79 ? -71.076 -6.907 40.406 1.00 35.88 79 LEU C CA 1
ATOM 3751 C C . LEU C 1 79 ? -72.453 -6.247 40.448 1.00 36.86 79 LEU C C 1
ATOM 3752 O O . LEU C 1 79 ? -72.658 -5.294 41.189 1.00 35.67 79 LEU C O 1
ATOM 3757 N N . VAL C 1 80 ? -73.389 -6.774 39.662 1.00 29.17 80 VAL C N 1
ATOM 3758 C CA . VAL C 1 80 ? -74.756 -6.280 39.623 1.00 34.20 80 VAL C CA 1
ATOM 3759 C C . VAL C 1 80 ? -75.419 -6.364 40.996 1.00 43.86 80 VAL C C 1
ATOM 3760 O O . VAL C 1 80 ? -76.088 -5.427 41.428 1.00 37.55 80 VAL C O 1
ATOM 3764 N N . SER C 1 81 ? -75.235 -7.491 41.678 1.00 38.53 81 SER C N 1
ATOM 3765 C CA . SER C 1 81 ? -75.824 -7.682 42.996 1.00 40.09 81 SER C CA 1
ATOM 3766 C C . SER C 1 81 ? -75.264 -6.631 43.952 1.00 44.50 81 SER C C 1
ATOM 3767 O O . SER C 1 81 ? -75.990 -6.049 44.756 1.00 44.17 81 SER C O 1
ATOM 3770 N N . LEU C 1 82 ? -73.961 -6.394 43.847 1.00 36.83 82 LEU C N 1
ATOM 3771 C CA . LEU C 1 82 ? -73.287 -5.372 44.632 1.00 42.00 82 LEU C CA 1
ATOM 3772 C C . LEU C 1 82 ? -73.903 -3.987 44.391 1.00 47.59 82 LEU C C 1
ATOM 3773 O O . LEU C 1 82 ? -74.326 -3.309 45.333 1.00 48.16 82 LEU C O 1
ATOM 3778 N N . LEU C 1 83 ? -73.956 -3.571 43.128 1.00 42.85 83 LEU C N 1
ATOM 3779 C CA . LEU C 1 83 ? -74.530 -2.272 42.770 1.00 45.06 83 LEU C CA 1
ATOM 3780 C C . LEU C 1 83 ? -75.933 -2.099 43.337 1.00 45.68 83 LEU C C 1
ATOM 3781 O O . LEU C 1 83 ? -76.285 -1.025 43.815 1.00 47.97 83 LEU C O 1
ATOM 3786 N N . GLU C 1 84 ? -76.735 -3.154 43.293 1.00 40.31 84 GLU C N 1
ATOM 3787 C CA . GLU C 1 84 ? -78.111 -3.047 43.754 1.00 45.85 84 GLU C CA 1
ATOM 3788 C C . GLU C 1 84 ? -78.228 -2.952 45.271 1.00 49.85 84 GLU C C 1
ATOM 3789 O O . GLU C 1 84 ? -79.129 -2.292 45.787 1.00 49.48 84 GLU C O 1
ATOM 3795 N N . LYS C 1 85 ? -77.309 -3.597 45.982 1.00 48.94 85 LYS C N 1
ATOM 3796 C CA . LYS C 1 85 ? -77.251 -3.459 47.431 1.00 50.11 85 LYS C CA 1
ATOM 3797 C C . LYS C 1 85 ? -77.068 -1.984 47.791 1.00 50.13 85 LYS C C 1
ATOM 3798 O O . LYS C 1 85 ? -77.700 -1.479 48.716 1.00 50.67 85 LYS C O 1
ATOM 3802 N N . ASP C 1 86 ? -76.212 -1.297 47.038 1.00 46.52 86 ASP C N 1
ATOM 3803 C CA . ASP C 1 86 ? -75.929 0.117 47.269 1.00 49.01 86 ASP C CA 1
ATOM 3804 C C . ASP C 1 86 ? -76.868 1.075 46.521 1.00 47.98 86 ASP C C 1
ATOM 3805 O O . ASP C 1 86 ? -76.626 2.281 46.485 1.00 49.26 86 ASP C O 1
ATOM 3810 N N . GLY C 1 87 ? -77.925 0.535 45.920 1.00 46.65 87 GLY C N 1
ATOM 3811 C CA . GLY C 1 87 ? -78.900 1.340 45.201 1.00 47.69 87 GLY C CA 1
ATOM 3812 C C . GLY C 1 87 ? -78.376 2.143 44.016 1.00 49.92 87 GLY C C 1
ATOM 3813 O O . GLY C 1 87 ? -78.982 3.145 43.629 1.00 52.72 87 GLY C O 1
ATOM 3814 N N . VAL C 1 88 ? -77.264 1.708 43.430 1.00 47.48 88 VAL C N 1
ATOM 3815 C CA . VAL C 1 88 ? -76.699 2.368 42.251 1.00 41.18 88 VAL C CA 1
ATOM 3816 C C . VAL C 1 88 ? -77.480 1.998 40.987 1.00 40.81 88 VAL C C 1
ATOM 3817 O O . VAL C 1 88 ? -77.912 0.859 40.822 1.00 40.11 88 VAL C O 1
ATOM 3821 N N . GLN C 1 89 ? -77.668 2.978 40.107 1.00 34.87 89 GLN C N 1
ATOM 3822 C CA . GLN C 1 89 ? -78.418 2.801 38.864 1.00 32.94 89 GLN C CA 1
ATOM 3823 C C . GLN C 1 89 ? -77.609 2.066 37.816 1.00 29.58 89 GLN C C 1
ATOM 3824 O O . GLN C 1 89 ? -76.410 2.317 37.679 1.00 32.49 89 GLN C O 1
ATOM 3830 N N . HIS C 1 90 ? -78.273 1.212 37.039 1.00 31.41 90 HIS C N 1
ATOM 3831 C CA . HIS C 1 90 ? -77.628 0.569 35.894 1.00 30.64 90 HIS C CA 1
ATOM 3832 C C . HIS C 1 90 ? -77.801 1.417 34.635 1.00 32.40 90 HIS C C 1
ATOM 3833 O O . HIS C 1 90 ? -78.920 1.679 34.199 1.00 34.13 90 HIS C O 1
ATOM 3840 N N . LEU C 1 91 ? -76.686 1.834 34.054 1.00 32.96 91 LEU C N 1
ATOM 3841 C CA . LEU C 1 91 ? -76.706 2.616 32.824 1.00 34.96 91 LEU C CA 1
ATOM 3842 C C . LEU C 1 91 ? -76.886 1.727 31.609 1.00 35.25 91 LEU C C 1
ATOM 3843 O O . LEU C 1 91 ? -76.230 0.696 31.486 1.00 37.47 91 LEU C O 1
ATOM 3848 N N . ALA C 1 92 ? -77.765 2.124 30.703 1.00 30.76 92 ALA C N 1
ATOM 3849 C CA . ALA C 1 92 ? -77.848 1.464 29.413 1.00 28.65 92 ALA C CA 1
ATOM 3850 C C . ALA C 1 92 ? -76.972 2.256 28.448 1.00 34.73 92 ALA C C 1
ATOM 3851 O O . ALA C 1 92 ? -77.048 3.480 28.401 1.00 31.04 92 ALA C O 1
ATOM 3853 N N . VAL C 1 93 ? -76.123 1.562 27.697 1.00 27.04 93 VAL C N 1
ATOM 3854 C CA . VAL C 1 93 ? -75.216 2.231 26.773 1.00 29.17 93 VAL C CA 1
ATOM 3855 C C . VAL C 1 93 ? -75.387 1.696 25.358 1.00 30.94 93 VAL C C 1
ATOM 3856 O O . VAL C 1 93 ? -75.469 0.491 25.141 1.00 27.27 93 VAL C O 1
ATOM 3860 N N . GLN C 1 94 ? -75.481 2.596 24.393 1.00 28.68 94 GLN C N 1
ATOM 3861 C CA . GLN C 1 94 ? -75.492 2.179 23.002 1.00 30.19 94 GLN C CA 1
ATOM 3862 C C . GLN C 1 94 ? -74.598 3.123 22.213 1.00 30.83 94 GLN C C 1
ATOM 3863 O O . GLN C 1 94 ? -74.088 4.094 22.752 1.00 33.40 94 GLN C O 1
ATOM 3869 N N . SER C 1 95 ? -74.370 2.817 20.948 1.00 29.24 95 SER C N 1
ATOM 3870 C CA . SER C 1 95 ? -73.503 3.643 20.144 1.00 25.36 95 SER C CA 1
ATOM 3871 C C . SER C 1 95 ? -74.329 4.492 19.203 1.00 26.80 95 SER C C 1
ATOM 3872 O O . SER C 1 95 ? -75.462 4.144 18.866 1.00 25.08 95 SER C O 1
ATOM 3875 N N . THR C 1 96 ? -73.745 5.594 18.754 1.00 27.98 96 THR C N 1
ATOM 3876 C CA . THR C 1 96 ? -74.450 6.496 17.854 1.00 29.33 96 THR C CA 1
ATOM 3877 C C . THR C 1 96 ? -74.941 5.780 16.598 1.00 26.26 96 THR C C 1
ATOM 3878 O O . THR C 1 96 ? -76.060 6.010 16.150 1.00 27.03 96 THR C O 1
ATOM 3882 N N . ASN C 1 97 ? -74.111 4.893 16.050 1.00 25.44 97 ASN C N 1
ATOM 3883 C CA . ASN C 1 97 ? -74.451 4.204 14.807 1.00 23.68 97 ASN C CA 1
ATOM 3884 C C . ASN C 1 97 ? -75.164 2.843 14.988 1.00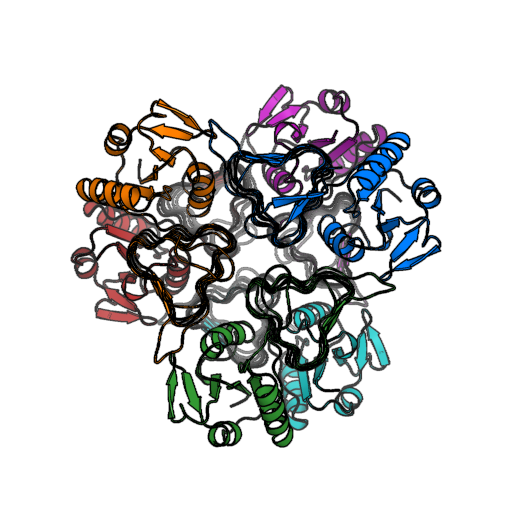 23.48 97 ASN C C 1
ATOM 3885 O O . ASN C 1 97 ? -75.343 2.103 14.021 1.00 24.70 97 ASN C O 1
ATOM 3890 N N . THR C 1 98 ? -75.576 2.522 16.210 1.00 20.89 98 THR C N 1
ATOM 3891 C CA . THR C 1 98 ? -76.346 1.306 16.454 1.00 23.81 98 THR C CA 1
ATOM 3892 C C . THR C 1 98 ? -77.702 1.378 15.763 1.00 24.72 98 THR C C 1
ATOM 3893 O O . THR C 1 98 ? -78.347 2.425 15.758 1.00 25.77 98 THR C O 1
ATOM 3897 N N . VAL C 1 99 ? -78.122 0.267 15.172 1.00 22.50 99 VAL C N 1
ATOM 3898 C CA . VAL C 1 99 ? -79.416 0.191 14.517 1.00 22.56 99 VAL C CA 1
ATOM 3899 C C . VAL C 1 99 ? -80.346 -0.781 15.252 1.00 27.60 99 VAL C C 1
ATOM 3900 O O . VAL C 1 99 ? -79.998 -1.949 15.478 1.00 25.16 99 VAL C O 1
ATOM 3904 N N . ILE C 1 100 ? -81.520 -0.288 15.637 1.00 21.61 100 ILE C N 1
ATOM 3905 C CA . ILE C 1 100 ? -82.545 -1.122 16.281 1.00 23.68 100 ILE C CA 1
ATOM 3906 C C . ILE C 1 100 ? -83.868 -0.946 15.530 1.00 27.86 100 ILE C C 1
ATOM 3907 O O . ILE C 1 100 ? -84.314 0.185 15.339 1.00 23.04 100 ILE C O 1
ATOM 3912 N N . LEU C 1 101 ? -84.479 -2.045 15.082 1.00 20.72 101 LEU C N 1
ATOM 3913 C CA . LEU C 1 101 ? -85.721 -1.959 14.299 1.00 26.08 101 LEU C CA 1
ATOM 3914 C C . LEU C 1 101 ? -86.994 -2.100 15.155 1.00 25.30 101 LEU C C 1
ATOM 3915 O O . LEU C 1 101 ? -87.079 -1.507 16.226 1.00 29.03 101 LEU C O 1
ATOM 3920 N N . ASP C 1 102 ? -87.968 -2.880 14.689 1.00 24.41 102 ASP C N 1
ATOM 3921 C CA . ASP C 1 102 ? -89.298 -2.943 15.317 1.00 26.13 102 ASP C CA 1
ATOM 3922 C C . ASP C 1 102 ? -89.431 -3.946 16.456 1.00 29.57 102 ASP C C 1
ATOM 3923 O O . ASP C 1 102 ? -88.880 -5.043 16.389 1.00 26.56 102 ASP C O 1
ATOM 3928 N N . GLU C 1 103 ? -90.207 -3.587 17.479 1.00 26.07 103 GLU C N 1
ATOM 3929 C CA . GLU C 1 103 ? -90.563 -4.527 18.544 1.00 26.72 103 GLU C CA 1
ATOM 3930 C C . GLU C 1 103 ? -89.325 -5.198 19.151 1.00 31.29 103 GLU C C 1
ATOM 3931 O O . GLU C 1 103 ? -89.237 -6.432 19.211 1.00 26.53 103 GLU C O 1
ATOM 3937 N N . VAL C 1 104 ? -88.370 -4.387 19.589 1.00 27.65 104 VAL C N 1
ATOM 3938 C CA . VAL C 1 104 ? -87.205 -4.907 20.292 1.00 28.15 104 VAL C CA 1
ATOM 3939 C C . VAL C 1 104 ? -87.296 -4.563 21.778 1.00 28.17 104 VAL C C 1
ATOM 3940 O O . VAL C 1 104 ? -87.308 -3.391 22.147 1.00 33.27 104 VAL C O 1
ATOM 3944 N N . GLU C 1 105 ? -87.398 -5.579 22.629 1.00 21.49 105 GLU C N 1
ATOM 3945 C CA . GLU C 1 105 ? -87.457 -5.353 24.065 1.00 25.26 105 GLU C CA 1
ATOM 3946 C C . GLU C 1 105 ? -86.109 -5.704 24.659 1.00 27.68 105 GLU C C 1
ATOM 3947 O O . GLU C 1 105 ? -85.573 -6.791 24.420 1.00 27.92 105 GLU C O 1
ATOM 3953 N N . ILE C 1 106 ? -85.544 -4.786 25.425 1.00 25.13 106 ILE C N 1
ATOM 3954 C CA . ILE C 1 106 ? -84.211 -4.990 25.965 1.00 32.44 106 ILE C CA 1
ATOM 3955 C C . ILE C 1 106 ? -84.199 -4.742 27.463 1.00 36.19 106 ILE C C 1
ATOM 3956 O O . ILE C 1 106 ? -84.632 -3.683 27.916 1.00 33.59 106 ILE C O 1
ATOM 3961 N N . GLY C 1 107 ? -83.700 -5.709 28.231 1.00 29.92 107 GLY C N 1
ATOM 3962 C CA . GLY C 1 107 ? -83.622 -5.554 29.674 1.00 29.56 107 GLY C CA 1
ATOM 3963 C C . GLY C 1 107 ? -82.594 -4.513 30.067 1.00 27.54 107 GLY C C 1
ATOM 3964 O O . GLY C 1 107 ? -81.836 -4.036 29.227 1.00 27.87 107 GLY C O 1
ATOM 3965 N N . GLU C 1 108 ? -82.558 -4.160 31.348 1.00 27.24 108 GLU C N 1
ATOM 3966 C CA . GLU C 1 108 ? -81.623 -3.148 31.835 1.00 28.64 108 GLU C CA 1
ATOM 3967 C C . GLU C 1 108 ? -80.167 -3.560 31.644 1.00 29.28 108 GLU C C 1
ATOM 3968 O O . GLU C 1 108 ? -79.860 -4.732 31.444 1.00 26.79 108 GLU C O 1
ATOM 3974 N N . GLY C 1 109 ? -79.272 -2.586 31.725 1.00 25.95 109 GLY C N 1
ATOM 3975 C CA . GLY C 1 109 ? -77.852 -2.855 31.733 1.00 29.03 109 GLY C CA 1
ATOM 3976 C C . GLY C 1 109 ? -77.289 -3.236 30.381 1.00 29.69 109 GLY C C 1
ATOM 3977 O O . GLY C 1 109 ? -76.179 -3.742 30.299 1.00 26.80 109 GLY C O 1
ATOM 3978 N N . SER C 1 110 ? -78.040 -2.991 29.315 1.00 27.88 110 SER C N 1
ATOM 3979 C CA . SER C 1 110 ? -77.544 -3.330 27.990 1.00 24.37 110 SER C CA 1
ATOM 3980 C C . SER C 1 110 ? -76.318 -2.488 27.606 1.00 28.04 110 SER C C 1
ATOM 3981 O O . SER C 1 110 ? -76.127 -1.370 28.081 1.00 26.97 110 SER C O 1
ATOM 3984 N N . LEU C 1 111 ? -75.477 -3.046 26.750 1.00 23.95 111 LEU C N 1
ATOM 3985 C CA . LEU C 1 111 ? -74.296 -2.343 26.276 1.00 27.02 111 LEU C CA 1
ATOM 3986 C C . LEU C 1 111 ? -74.109 -2.735 24.817 1.00 31.02 111 LEU C C 1
ATOM 3987 O O . LEU C 1 111 ? -73.792 -3.892 24.512 1.00 26.98 111 LEU C O 1
ATOM 3992 N N . LEU C 1 112 ? -74.353 -1.785 23.916 1.00 22.45 112 LEU C N 1
ATOM 3993 C CA . LEU C 1 112 ? -74.286 -2.044 22.483 1.00 22.46 112 LEU C CA 1
ATOM 3994 C C . LEU C 1 112 ? -73.213 -1.171 21.835 1.00 25.57 112 LEU C C 1
ATOM 3995 O O . LEU C 1 112 ? -73.332 0.058 21.763 1.00 26.98 112 LEU C O 1
ATOM 4000 N N . CYS C 1 113 ? -72.163 -1.813 21.356 1.00 22.02 113 CYS C N 1
ATOM 4001 C CA . CYS C 1 113 ? -70.995 -1.108 20.855 1.00 20.50 113 CYS C CA 1
ATOM 4002 C C . CYS C 1 113 ? -71.193 -0.675 19.401 1.00 19.43 113 CYS C C 1
ATOM 4003 O O . CYS C 1 113 ? -72.220 -0.958 18.798 1.00 23.91 113 CYS C O 1
ATOM 4006 N N . PRO C 1 114 ? -70.215 0.040 18.840 1.00 20.98 114 PRO C N 1
ATOM 4007 C CA . PRO C 1 114 ? -70.356 0.525 17.466 1.00 23.41 114 PRO C CA 1
ATOM 4008 C C . PRO C 1 114 ? -70.645 -0.555 16.417 1.00 23.07 114 PRO C C 1
ATOM 4009 O O . PRO C 1 114 ? -70.158 -1.689 16.514 1.00 21.52 114 PRO C O 1
ATOM 4013 N N . PHE C 1 115 ? -71.435 -0.174 15.416 1.00 20.24 115 PHE C N 1
ATOM 4014 C CA . PHE C 1 115 ? -71.823 -1.041 14.303 1.00 20.14 115 PHE C CA 1
ATOM 4015 C C . PHE C 1 115 ? -72.658 -2.260 14.718 1.00 21.81 115 PHE C C 1
ATOM 4016 O O . PHE C 1 115 ? -72.639 -3.282 14.035 1.00 21.72 115 PHE C O 1
ATOM 4024 N N . THR C 1 116 ? -73.384 -2.151 15.829 1.00 20.29 116 THR C N 1
ATOM 4025 C CA . THR C 1 116 ? -74.291 -3.212 16.246 1.00 20.45 116 THR C CA 1
ATOM 4026 C C . THR C 1 116 ? -75.676 -3.051 15.644 1.00 21.96 116 THR C C 1
ATOM 4027 O O . THR C 1 116 ? -76.120 -1.943 15.354 1.00 21.82 116 THR C O 1
ATOM 4031 N N . CYS C 1 117 ? -76.351 -4.177 15.451 1.00 20.70 117 CYS C N 1
ATOM 4032 C CA . CYS C 1 117 ? -77.681 -4.177 14.861 1.00 20.82 117 CYS C CA 1
ATOM 4033 C C . CYS C 1 117 ? -78.602 -5.180 15.559 1.00 25.48 117 CYS C C 1
ATOM 4034 O O . CYS C 1 117 ? -78.227 -6.331 15.770 1.00 21.72 117 CYS C O 1
ATOM 4037 N N . LEU C 1 118 ? -79.794 -4.725 15.939 1.00 22.23 118 LEU C N 1
ATOM 4038 C CA . LEU C 1 118 ? -80.863 -5.595 16.397 1.00 23.33 118 LEU C CA 1
ATOM 4039 C C . LEU C 1 118 ? -82.025 -5.344 15.443 1.00 26.64 118 LEU C C 1
ATOM 4040 O O . LEU C 1 118 ? -82.460 -4.193 15.297 1.00 23.46 118 LEU C O 1
ATOM 4045 N N . THR C 1 119 ? -82.525 -6.382 14.775 1.00 19.74 119 THR C N 1
ATOM 4046 C CA . THR C 1 119 ? -83.557 -6.140 13.761 1.00 23.41 119 THR C CA 1
ATOM 4047 C C . THR C 1 119 ? -84.966 -6.043 14.371 1.00 24.29 119 THR C C 1
ATOM 4048 O O . THR C 1 119 ? -85.257 -5.077 15.070 1.00 25.91 119 THR C O 1
ATOM 4052 N N . SER C 1 120 ? -85.839 -7.021 14.122 1.00 22.67 120 SER C N 1
ATOM 4053 C CA . SER C 1 120 ? -87.226 -6.909 14.601 1.00 23.24 120 SER C CA 1
ATOM 4054 C C . SER C 1 120 ? -87.709 -8.088 15.422 1.00 24.17 120 SER C C 1
ATOM 4055 O O . SER C 1 120 ? -87.341 -9.235 15.156 1.00 24.46 120 SER C O 1
ATOM 4058 N N . ASN C 1 121 ? -88.569 -7.801 16.396 1.00 26.40 121 ASN C N 1
ATOM 4059 C CA . ASN C 1 121 ? -89.264 -8.842 17.168 1.00 26.18 121 ASN C CA 1
ATOM 4060 C C . ASN C 1 121 ? -88.291 -9.697 17.970 1.00 28.27 121 ASN C C 1
ATOM 4061 O O . ASN C 1 121 ? -88.107 -10.895 17.733 1.00 25.38 121 ASN C O 1
ATOM 4066 N N . ILE C 1 122 ? -87.674 -9.047 18.942 1.00 24.48 122 ILE C N 1
ATOM 4067 C CA . ILE C 1 122 ? -86.570 -9.625 19.661 1.00 25.20 122 ILE C CA 1
ATOM 4068 C C . ILE C 1 122 ? -86.764 -9.341 21.133 1.00 28.88 122 ILE C C 1
ATOM 4069 O O . ILE C 1 122 ? -87.145 -8.232 21.510 1.00 24.71 122 ILE C O 1
ATOM 4074 N N . LYS C 1 123 ? -86.525 -10.344 21.967 1.00 22.93 123 LYS C N 1
ATOM 4075 C CA . LYS C 1 123 ? -86.534 -10.131 23.403 1.00 27.03 123 LYS C CA 1
ATOM 4076 C C . LYS C 1 123 ? -85.157 -10.414 23.961 1.00 27.06 123 LYS C C 1
ATOM 4077 O O . LYS C 1 123 ? -84.650 -11.527 23.835 1.00 26.20 123 LYS C O 1
ATOM 4080 N N . ILE C 1 124 ? -84.562 -9.411 24.593 1.00 25.45 124 ILE C N 1
ATOM 4081 C CA . ILE C 1 124 ? -83.247 -9.549 25.195 1.00 26.80 124 ILE C CA 1
ATOM 4082 C C . ILE C 1 124 ? -83.324 -9.323 26.699 1.00 32.33 124 ILE C C 1
ATOM 4083 O O . ILE C 1 124 ? -83.944 -8.362 27.144 1.00 29.39 124 ILE C O 1
ATOM 4088 N N . GLY C 1 125 ? -82.685 -10.194 27.480 1.00 30.10 125 GLY C N 1
ATOM 4089 C CA . GLY C 1 125 ? -82.697 -10.067 28.929 1.00 25.83 125 GLY C CA 1
ATOM 4090 C C . GLY C 1 125 ? -81.807 -8.968 29.489 1.00 30.44 125 GLY C C 1
ATOM 4091 O O . GLY C 1 125 ? -81.522 -7.969 28.815 1.00 30.10 125 GLY C O 1
ATOM 4092 N N . LYS C 1 126 ? -81.369 -9.147 30.734 1.00 25.74 126 LYS C N 1
ATOM 4093 C CA . LYS C 1 126 ? -80.579 -8.135 31.434 1.00 25.93 126 LYS C CA 1
ATOM 4094 C C . LYS C 1 126 ? -79.081 -8.276 31.208 1.00 28.57 126 LYS C C 1
ATOM 4095 O O . LYS C 1 126 ? -78.565 -9.392 31.061 1.00 27.51 126 LYS C O 1
ATOM 4100 N N . PHE C 1 127 ? -78.399 -7.134 31.188 1.00 23.78 127 PHE C N 1
ATOM 4101 C CA . PHE C 1 127 ? -76.950 -7.060 31.145 1.00 28.31 127 PHE C CA 1
ATOM 4102 C C . PHE C 1 127 ? -76.352 -7.777 29.948 1.00 28.79 127 PHE C C 1
ATOM 4103 O O . PHE C 1 127 ? -75.328 -8.454 30.051 1.00 29.91 127 PHE C O 1
ATOM 4111 N N . PHE C 1 128 ? -77.018 -7.587 28.813 1.00 25.82 128 PHE C N 1
ATOM 4112 C CA . PHE C 1 128 ? -76.574 -8.060 27.508 1.00 24.02 128 PHE C CA 1
ATOM 4113 C C . PHE C 1 128 ? -75.461 -7.163 26.986 1.00 27.16 128 PHE C C 1
ATOM 4114 O O . PHE C 1 128 ? -75.583 -5.932 27.021 1.00 24.34 128 PHE C O 1
ATOM 4122 N N . HIS C 1 129 ? -74.368 -7.778 26.541 1.00 22.55 129 HIS C N 1
ATOM 4123 C CA . HIS C 1 129 ? -73.266 -7.066 25.893 1.00 25.99 129 HIS C CA 1
ATOM 4124 C C . HIS C 1 129 ? -73.157 -7.500 24.442 1.00 27.02 129 HIS C C 1
ATOM 4125 O O . HIS C 1 129 ? -73.087 -8.693 24.141 1.00 25.11 129 HIS C O 1
ATOM 4132 N N . ALA C 1 130 ? -73.130 -6.532 23.543 1.00 22.86 130 ALA C N 1
ATOM 4133 C CA . ALA C 1 130 ? -72.958 -6.811 22.135 1.00 23.82 130 ALA C CA 1
ATOM 4134 C C . ALA C 1 130 ? -71.799 -5.954 21.678 1.00 26.82 130 ALA C C 1
ATOM 4135 O O . ALA C 1 130 ? -71.920 -4.729 21.574 1.00 22.39 130 ALA C O 1
ATOM 4137 N N . ASN C 1 131 ? -70.654 -6.594 21.457 1.00 21.09 131 ASN C N 1
ATOM 4138 C CA . ASN C 1 131 ? -69.462 -5.867 21.036 1.00 21.80 131 ASN C CA 1
ATOM 4139 C C . ASN C 1 131 ? -69.558 -5.510 19.555 1.00 21.61 131 ASN C C 1
ATOM 4140 O O . ASN C 1 131 ? -70.555 -5.833 18.899 1.00 20.47 131 ASN C O 1
ATOM 4145 N N . ILE C 1 132 ? -68.526 -4.855 19.029 1.00 21.11 132 ILE C N 1
ATOM 4146 C CA . ILE C 1 132 ? -68.615 -4.243 17.708 1.00 19.46 132 ILE C CA 1
ATOM 4147 C C . ILE C 1 132 ? -68.963 -5.204 16.570 1.00 22.82 132 ILE C C 1
ATOM 4148 O O . ILE C 1 132 ? -68.467 -6.335 16.502 1.00 22.00 132 ILE C O 1
ATOM 4153 N N . TYR C 1 133 ? -69.822 -4.727 15.674 1.00 19.76 133 TYR C N 1
ATOM 4154 C CA . TYR C 1 133 ? -70.306 -5.503 14.521 1.00 24.85 133 TYR C CA 1
ATOM 4155 C C . TYR C 1 133 ? -71.180 -6.721 14.823 1.00 22.20 133 TYR C C 1
ATOM 4156 O O . TYR C 1 133 ? -71.555 -7.432 13.897 1.00 24.82 133 TYR C O 1
ATOM 4165 N N . SER C 1 134 ? -71.502 -6.985 16.084 1.00 20.33 134 SER C N 1
ATOM 4166 C CA . SER C 1 134 ? -72.364 -8.139 16.379 1.00 21.30 134 SER C CA 1
ATOM 4167 C C . SER C 1 134 ? -73.830 -7.758 16.151 1.00 23.83 134 SER C C 1
ATOM 4168 O O . SER C 1 134 ? -74.178 -6.567 16.160 1.00 23.54 134 SER C O 1
ATOM 4171 N N . TYR C 1 135 ? -74.683 -8.753 15.920 1.00 21.86 135 TYR C N 1
ATOM 4172 C CA . TYR C 1 135 ? -76.095 -8.486 15.672 1.00 22.43 135 TYR C CA 1
ATOM 4173 C C . TYR C 1 135 ? -77.015 -9.588 16.154 1.00 25.71 135 TYR C C 1
ATOM 4174 O O . TYR C 1 135 ? -76.606 -10.746 16.337 1.00 20.67 135 TYR C O 1
ATOM 4183 N N . VAL C 1 136 ? -78.274 -9.211 16.347 1.00 20.18 136 VAL C N 1
ATOM 4184 C CA . VAL C 1 136 ? -79.338 -10.160 16.644 1.00 19.69 136 VAL C CA 1
ATOM 4185 C C . VAL C 1 136 ? -80.458 -9.928 15.640 1.00 23.67 136 VAL C C 1
ATOM 4186 O O . VAL C 1 136 ? -80.947 -8.802 15.502 1.00 22.69 136 VAL C O 1
ATOM 4190 N N . ALA C 1 137 ? -80.852 -10.983 14.934 1.00 22.65 137 ALA C N 1
ATOM 4191 C CA . ALA C 1 137 ? -81.856 -10.883 13.878 1.00 23.35 137 ALA C CA 1
ATOM 4192 C C . ALA C 1 137 ? -83.251 -11.265 14.387 1.00 23.50 137 ALA C C 1
ATOM 4193 O O . ALA C 1 137 ? -83.454 -11.422 15.592 1.00 23.90 137 ALA C O 1
ATOM 4195 N N . HIS C 1 138 ? -84.195 -11.443 13.468 1.00 19.69 138 HIS C N 1
ATOM 4196 C CA . HIS C 1 138 ? -85.611 -11.507 13.826 1.00 22.61 138 HIS C CA 1
ATOM 4197 C C . HIS C 1 138 ? -86.017 -12.678 14.706 1.00 28.71 138 HIS C C 1
ATOM 4198 O O . HIS C 1 138 ? -85.517 -13.798 14.558 1.00 22.93 138 HIS C O 1
ATOM 4205 N N . ASP C 1 139 ? -86.946 -12.408 15.619 1.00 27.32 139 ASP C N 1
ATOM 4206 C CA . ASP C 1 139 ? -87.593 -13.474 16.375 1.00 28.27 139 ASP C CA 1
ATOM 4207 C C . ASP C 1 139 ? -86.607 -14.237 17.244 1.00 29.58 139 ASP C C 1
ATOM 4208 O O . ASP C 1 139 ? -86.729 -15.433 17.424 1.00 27.56 139 ASP C O 1
ATOM 4213 N N . CYS C 1 140 ? -85.624 -13.534 17.785 1.00 29.72 140 CYS C N 1
ATOM 4214 C CA . CYS C 1 140 ? -84.697 -14.172 18.698 1.00 27.75 140 CYS C CA 1
ATOM 4215 C C . CYS C 1 140 ? -85.103 -13.908 20.127 1.00 30.15 140 CYS C C 1
ATOM 4216 O O . CYS C 1 140 ? -85.776 -12.922 20.420 1.00 27.58 140 CYS C O 1
ATOM 4219 N N . VAL C 1 141 ? -84.696 -14.794 21.022 1.00 24.02 141 VAL C N 1
ATOM 4220 C CA . VAL C 1 141 ? -84.904 -14.564 22.434 1.00 22.15 141 VAL C CA 1
ATOM 4221 C C . VAL C 1 141 ? -83.575 -14.770 23.131 1.00 27.22 141 VAL C C 1
ATOM 4222 O O . VAL C 1 141 ? -82.999 -15.857 23.059 1.00 28.72 141 VAL C O 1
ATOM 4226 N N . ILE C 1 142 ? -83.094 -13.733 23.806 1.00 21.85 142 ILE C N 1
ATOM 4227 C CA . ILE C 1 142 ? -81.797 -13.758 24.473 1.00 26.78 142 ILE C CA 1
ATOM 4228 C C . ILE C 1 142 ? -82.011 -13.627 25.975 1.00 31.84 142 ILE C C 1
ATOM 4229 O O . ILE C 1 142 ? -82.739 -12.734 26.430 1.00 26.96 142 ILE C O 1
ATOM 4234 N N . GLY C 1 143 ? -81.366 -14.500 26.746 1.00 26.50 143 GLY C N 1
ATOM 4235 C CA . GLY C 1 143 ? -81.501 -14.496 28.192 1.00 23.96 143 GLY C CA 1
ATOM 4236 C C . GLY C 1 143 ? -80.670 -13.435 28.894 1.00 29.32 143 GLY C C 1
ATOM 4237 O O . GLY C 1 143 ? -80.283 -12.426 28.305 1.00 31.48 143 GLY C O 1
ATOM 4238 N N . ASP C 1 144 ? -80.396 -13.661 30.174 1.00 29.83 144 ASP C N 1
ATOM 4239 C CA . ASP C 1 144 ? -79.661 -12.692 30.974 1.00 23.40 144 ASP C CA 1
ATOM 4240 C C . ASP C 1 144 ? -78.182 -12.993 30.972 1.00 26.69 144 ASP C C 1
ATOM 4241 O O . ASP C 1 144 ? -77.779 -14.155 30.904 1.00 27.93 144 ASP C O 1
ATOM 4246 N N . TYR C 1 145 ? -77.387 -11.937 31.089 1.00 22.28 145 TYR C N 1
ATOM 4247 C CA . TYR C 1 145 ? -75.942 -12.021 31.191 1.00 28.23 145 TYR C CA 1
ATOM 4248 C C . TYR C 1 145 ? -75.329 -12.706 29.977 1.00 30.36 145 TYR C C 1
ATOM 4249 O O . TYR C 1 145 ? -74.369 -13.453 30.102 1.00 27.08 145 TYR C O 1
ATOM 4258 N N . VAL C 1 146 ? -75.891 -12.428 28.805 1.00 28.48 146 VAL C N 1
ATOM 4259 C CA . VAL C 1 146 ? -75.350 -12.929 27.547 1.00 23.60 146 VAL C CA 1
ATOM 4260 C C . VAL C 1 146 ? -74.301 -11.962 26.973 1.00 27.89 146 VAL C C 1
ATOM 4261 O O . VAL C 1 146 ? -74.395 -10.733 27.133 1.00 23.35 146 VAL C O 1
ATOM 4265 N N . THR C 1 147 ? -73.283 -12.519 26.331 1.00 25.76 147 THR C N 1
ATOM 4266 C CA . THR C 1 147 ? -72.175 -11.718 25.818 1.00 24.45 147 THR C CA 1
ATOM 4267 C C . THR C 1 147 ? -71.894 -12.099 24.376 1.00 25.65 147 THR C C 1
ATOM 4268 O O . THR C 1 147 ? -71.656 -13.272 24.091 1.00 24.03 147 THR C O 1
ATOM 4272 N N . PHE C 1 148 ? -71.977 -11.126 23.467 1.00 21.39 148 PHE C N 1
ATOM 4273 C CA . PHE C 1 148 ? -71.587 -11.317 22.067 1.00 22.30 148 PHE C CA 1
ATOM 4274 C C . PHE C 1 148 ? -70.246 -10.626 21.876 1.00 24.98 148 PHE C C 1
ATOM 4275 O O . PHE C 1 148 ? -70.119 -9.424 22.142 1.00 23.81 148 PHE C O 1
ATOM 4283 N N . ALA C 1 149 ? -69.248 -11.371 21.413 1.00 20.76 149 ALA C N 1
ATOM 4284 C CA . ALA C 1 149 ? -67.960 -10.791 21.061 1.00 21.04 149 ALA C CA 1
ATOM 4285 C C . ALA C 1 149 ? -68.094 -10.079 19.717 1.00 20.67 149 ALA C C 1
ATOM 4286 O O . ALA C 1 149 ? -69.138 -10.171 19.070 1.00 21.03 149 ALA C O 1
ATOM 4288 N N . PRO C 1 150 ? -67.044 -9.364 19.287 1.00 22.23 150 PRO C N 1
ATOM 4289 C CA . PRO C 1 150 ? -67.159 -8.636 18.017 1.00 22.85 150 PRO C CA 1
ATOM 4290 C C . PRO C 1 150 ? -67.495 -9.552 16.846 1.00 24.83 150 PRO C C 1
ATOM 4291 O O . PRO C 1 150 ? -66.972 -10.663 16.751 1.00 24.02 150 PRO C O 1
ATOM 4295 N N . GLY C 1 151 ? -68.374 -9.092 15.965 1.00 22.89 151 GLY C N 1
ATOM 4296 C CA . GLY C 1 151 ? -68.700 -9.849 14.773 1.00 22.78 151 GLY C CA 1
ATOM 4297 C C . GLY C 1 151 ? -69.502 -11.123 15.008 1.00 25.01 151 GLY C C 1
ATOM 4298 O O . GLY C 1 151 ? -69.658 -11.922 14.085 1.00 25.99 151 GLY C O 1
ATOM 4299 N N . ALA C 1 152 ? -70.015 -11.320 16.222 1.00 23.21 152 ALA C N 1
ATOM 4300 C CA . ALA C 1 152 ? -70.894 -12.468 16.492 1.00 26.07 152 ALA C CA 1
ATOM 4301 C C . ALA C 1 152 ? -72.211 -12.272 15.754 1.00 23.79 152 ALA C C 1
ATOM 4302 O O . ALA C 1 152 ? -72.830 -11.208 15.855 1.00 23.77 152 ALA C O 1
ATOM 4304 N N . LYS C 1 153 ? -72.634 -13.293 15.017 1.00 18.73 153 LYS C N 1
ATOM 4305 C CA . LYS C 1 153 ? -73.792 -13.201 14.127 1.00 22.99 153 LYS C CA 1
ATOM 4306 C C . LYS C 1 153 ? -74.906 -14.152 14.535 1.00 27.94 153 LYS C C 1
ATOM 4307 O O . LYS C 1 153 ? -74.830 -15.365 14.297 1.00 24.59 153 LYS C O 1
ATOM 4313 N N . CYS C 1 154 ? -75.941 -13.592 15.157 1.00 24.92 154 CYS C N 1
ATOM 4314 C CA . CYS C 1 154 ? -77.071 -14.378 15.630 1.00 22.43 154 CYS C CA 1
ATOM 4315 C C . CYS C 1 154 ? -78.239 -14.162 14.675 1.00 24.91 154 CYS C C 1
ATOM 4316 O O . CYS C 1 154 ? -78.880 -13.111 14.694 1.00 21.06 154 CYS C O 1
ATOM 4319 N N . ASN C 1 155 ? -78.494 -15.152 13.823 1.00 21.05 155 ASN C N 1
ATOM 4320 C CA . ASN C 1 155 ? -79.552 -15.067 12.827 1.00 23.55 155 ASN C CA 1
ATOM 4321 C C . ASN C 1 155 ? -80.933 -15.357 13.394 1.00 24.06 155 ASN C C 1
ATOM 4322 O O . ASN C 1 155 ? -81.088 -15.432 14.607 1.00 23.62 155 ASN C O 1
ATOM 4327 N N . GLY C 1 156 ? -81.929 -15.503 12.525 1.00 24.12 156 GLY C N 1
ATOM 4328 C CA . GLY C 1 156 ? -83.323 -15.517 12.970 1.00 25.77 156 GLY C CA 1
ATOM 4329 C C . GLY C 1 156 ? -83.732 -16.755 13.757 1.00 27.80 156 GLY C C 1
ATOM 4330 O O . GLY C 1 156 ? -83.165 -17.825 13.574 1.00 24.26 156 GLY C O 1
ATOM 4331 N N . ASN C 1 157 ? -84.715 -16.603 14.639 1.00 26.89 157 ASN C N 1
ATOM 4332 C CA . ASN C 1 157 ? -85.294 -17.739 15.363 1.00 28.46 157 ASN C CA 1
ATOM 4333 C C . ASN C 1 157 ? -84.284 -18.525 16.200 1.00 28.24 157 ASN C C 1
ATOM 4334 O O . ASN C 1 157 ? -84.281 -19.762 16.224 1.00 25.79 157 ASN C O 1
ATOM 4339 N N . ILE C 1 158 ? -83.428 -17.790 16.893 1.00 24.66 158 ILE C N 1
ATOM 4340 C CA . ILE C 1 158 ? -82.474 -18.399 17.792 1.00 24.95 158 ILE C CA 1
ATOM 4341 C C . ILE C 1 158 ? -82.821 -18.012 19.214 1.00 25.55 158 ILE C C 1
ATOM 4342 O O . ILE C 1 158 ? -83.166 -16.868 19.479 1.00 26.46 158 ILE C O 1
ATOM 4347 N N . HIS C 1 159 ? -82.773 -18.981 20.119 1.00 23.63 159 HIS C N 1
ATOM 4348 C CA . HIS C 1 159 ? -82.956 -18.703 21.534 1.00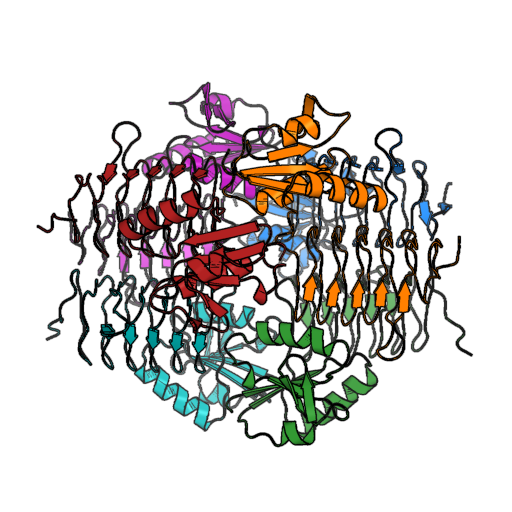 23.76 159 HIS C CA 1
ATOM 4349 C C . HIS C 1 159 ? -81.629 -18.957 22.223 1.00 25.28 159 HIS C C 1
ATOM 4350 O O . HIS C 1 159 ? -81.104 -20.068 22.155 1.00 24.83 159 HIS C O 1
ATOM 4357 N N . ILE C 1 160 ? -81.087 -17.933 22.876 1.00 25.34 160 ILE C N 1
ATOM 4358 C CA . ILE C 1 160 ? -79.829 -18.045 23.609 1.00 27.85 160 ILE C CA 1
ATOM 4359 C C . ILE C 1 160 ? -80.118 -17.909 25.094 1.00 30.39 160 ILE C C 1
ATOM 4360 O O . ILE C 1 160 ? -80.704 -16.914 25.515 1.00 26.13 160 ILE C O 1
ATOM 4365 N N . GLU C 1 161 ? -79.735 -18.918 25.877 1.00 28.43 161 GLU C N 1
ATOM 4366 C CA . GLU C 1 161 ? -80.069 -18.974 27.304 1.00 26.01 161 GLU C CA 1
ATOM 4367 C C . GLU C 1 161 ? -79.084 -18.181 28.136 1.00 26.68 161 GLU C C 1
ATOM 4368 O O . GLU C 1 161 ? -78.087 -17.670 27.617 1.00 25.29 161 GLU C O 1
ATOM 4374 N N . ASP C 1 162 ? -79.354 -18.093 29.437 1.00 23.19 162 ASP C N 1
ATOM 4375 C CA . ASP C 1 162 ? -78.538 -17.264 30.315 1.00 27.47 162 ASP C CA 1
ATOM 4376 C C . ASP C 1 162 ? -77.067 -17.637 30.253 1.00 26.51 162 ASP C C 1
ATOM 4377 O O . ASP C 1 162 ? -76.719 -18.813 30.106 1.00 29.17 162 ASP C O 1
ATOM 4382 N N . HIS C 1 163 ? -76.221 -16.623 30.395 1.00 25.79 163 HIS C N 1
ATOM 4383 C CA . HIS C 1 163 ? -74.793 -16.786 30.615 1.00 28.86 163 HIS C CA 1
ATOM 4384 C C . HIS C 1 163 ? -74.015 -17.343 29.427 1.00 30.79 163 HIS C C 1
ATOM 4385 O O . HIS C 1 163 ? -72.830 -17.652 29.544 1.00 30.54 163 HIS C O 1
ATOM 4392 N N . ALA C 1 164 ? -74.665 -17.439 28.274 1.00 28.06 164 ALA C N 1
ATOM 4393 C CA . ALA C 1 164 ? -73.968 -17.892 27.079 1.00 25.61 164 ALA C CA 1
ATOM 4394 C C . ALA C 1 164 ? -73.005 -16.833 26.524 1.00 28.92 164 ALA C C 1
ATOM 4395 O O . ALA C 1 164 ? -73.156 -15.619 26.762 1.00 28.20 164 ALA C O 1
ATOM 4397 N N . TYR C 1 165 ? -72.012 -17.304 25.782 1.00 24.73 165 TYR C N 1
ATOM 4398 C CA . TYR C 1 165 ? -70.992 -16.442 25.192 1.00 23.99 165 TYR C CA 1
ATOM 4399 C C . TYR C 1 165 ? -70.864 -16.823 23.726 1.00 29.19 165 TYR C C 1
ATOM 4400 O O . TYR C 1 165 ? -70.662 -18.003 23.404 1.00 25.46 165 TYR C O 1
ATOM 4409 N N . ILE C 1 166 ? -71.022 -15.842 22.836 1.00 24.57 166 ILE C N 1
ATOM 4410 C CA . ILE C 1 166 ? -70.875 -16.085 21.400 1.00 25.19 166 ILE C CA 1
ATOM 4411 C C . ILE C 1 166 ? -69.615 -15.381 20.924 1.00 26.74 166 ILE C C 1
ATOM 4412 O O . ILE C 1 166 ? -69.541 -14.144 20.931 1.00 25.31 166 ILE C O 1
ATOM 4417 N N . GLY C 1 167 ? -68.623 -16.163 20.512 1.00 22.63 167 GLY C N 1
ATOM 4418 C CA . GLY C 1 167 ? -67.296 -15.633 20.266 1.00 21.39 167 GLY C CA 1
ATOM 4419 C C . GLY C 1 167 ? -67.089 -14.828 19.001 1.00 19.85 167 GLY C C 1
ATOM 4420 O O . GLY C 1 167 ? -67.970 -14.749 18.133 1.00 20.25 167 GLY C O 1
ATOM 4421 N N . THR C 1 168 ? -65.894 -14.253 18.883 1.00 21.66 168 THR C N 1
ATOM 4422 C CA . THR C 1 168 ? -65.588 -13.307 17.808 1.00 23.50 168 THR C CA 1
ATOM 4423 C C . THR C 1 168 ? -65.750 -13.935 16.445 1.00 25.11 168 THR C C 1
ATOM 4424 O O . THR C 1 168 ? -65.208 -15.007 16.187 1.00 26.19 168 THR C O 1
ATOM 4428 N N . GLY C 1 169 ? -66.491 -13.266 15.571 1.00 23.31 169 GLY C N 1
ATOM 4429 C CA . GLY C 1 169 ? -66.656 -13.745 14.211 1.00 23.26 169 GLY C CA 1
ATOM 4430 C C . GLY C 1 169 ? -67.501 -15.002 14.091 1.00 24.10 169 GLY C C 1
ATOM 4431 O O . GLY C 1 169 ? -67.690 -15.505 12.988 1.00 24.64 169 GLY C O 1
ATOM 4432 N N . ALA C 1 170 ? -68.034 -15.507 15.201 1.00 25.01 170 ALA C N 1
ATOM 4433 C CA . ALA C 1 170 ? -68.865 -16.712 15.125 1.00 22.54 170 ALA C CA 1
ATOM 4434 C C . ALA C 1 170 ? -70.161 -16.448 14.372 1.00 26.25 170 ALA C C 1
ATOM 4435 O O . ALA C 1 170 ? -70.668 -15.316 14.327 1.00 27.29 170 ALA C O 1
ATOM 4437 N N . VAL C 1 171 ? -70.713 -17.493 13.779 1.00 20.48 171 VAL C N 1
ATOM 4438 C CA . VAL C 1 171 ? -71.969 -17.347 13.084 1.00 22.25 171 VAL C CA 1
ATOM 4439 C C . VAL C 1 171 ? -72.936 -18.479 13.461 1.00 26.15 171 VAL C C 1
ATOM 4440 O O . VAL C 1 171 ? -72.539 -19.639 13.611 1.00 22.46 171 VAL C O 1
ATOM 4444 N N . ILE C 1 172 ? -74.207 -18.136 13.636 1.00 24.74 172 ILE C N 1
ATOM 4445 C CA . ILE C 1 172 ? -75.193 -19.130 14.049 1.00 23.78 172 ILE C CA 1
ATOM 4446 C C . ILE C 1 172 ? -76.317 -19.245 13.048 1.00 25.92 172 ILE C C 1
ATOM 4447 O O . ILE C 1 172 ? -76.976 -18.250 12.722 1.00 22.77 172 ILE C O 1
ATOM 4452 N N . LYS C 1 173 ? -76.548 -20.469 12.580 1.00 22.71 173 LYS C N 1
ATOM 4453 C CA . LYS C 1 173 ? -77.596 -20.740 11.609 1.00 23.34 173 LYS C CA 1
ATOM 4454 C C . LYS C 1 173 ? -78.976 -20.372 12.173 1.00 23.00 173 LYS C C 1
ATOM 4455 O O . LYS C 1 173 ? -79.244 -20.577 13.357 1.00 21.20 173 LYS C O 1
ATOM 4461 N N . GLN C 1 174 ? -79.854 -19.854 11.319 1.00 25.33 174 GLN C N 1
ATOM 4462 C CA . GLN C 1 174 ? -81.207 -19.485 11.753 1.00 23.67 174 GLN C CA 1
ATOM 4463 C C . GLN C 1 174 ? -82.009 -20.735 12.120 1.00 29.55 174 GLN C C 1
ATOM 4464 O O . GLN C 1 174 ? -81.785 -21.802 11.566 1.00 23.92 174 GLN C O 1
ATOM 4470 N N . GLY C 1 175 ? -82.949 -20.599 13.049 1.00 27.96 175 GLY C N 1
ATOM 4471 C CA . GLY C 1 175 ? -83.871 -21.683 13.325 1.00 29.57 175 GLY C CA 1
ATOM 4472 C C . GLY C 1 175 ? -85.144 -21.470 12.531 1.00 29.32 175 GLY C C 1
ATOM 4473 O O . GLY C 1 175 ? -85.138 -20.763 11.521 1.00 24.50 175 GLY C O 1
ATOM 4474 N N . THR C 1 176 ? -86.232 -22.094 12.972 1.00 27.27 176 THR C N 1
ATOM 4475 C CA . THR C 1 176 ? -87.542 -21.848 12.378 1.00 27.50 176 THR C CA 1
ATOM 4476 C C . THR C 1 176 ? -88.508 -21.507 13.506 1.00 27.21 176 THR C C 1
ATOM 4477 O O . THR C 1 176 ? -88.205 -21.736 14.677 1.00 28.06 176 THR C O 1
ATOM 4481 N N . PRO C 1 177 ? -89.679 -20.956 13.166 1.00 27.89 177 PRO C N 1
ATOM 4482 C CA . PRO C 1 177 ? -90.660 -20.632 14.209 1.00 32.45 177 PRO C CA 1
ATOM 4483 C C . PRO C 1 177 ? -91.019 -21.844 15.078 1.00 30.94 177 PRO C C 1
ATOM 4484 O O . PRO C 1 177 ? -91.127 -21.712 16.291 1.00 35.68 177 PRO C O 1
ATOM 4488 N N . ASP C 1 178 ? -91.183 -23.008 14.457 1.00 31.87 178 ASP C N 1
ATOM 4489 C CA . ASP C 1 178 ? -91.506 -24.236 15.181 1.00 35.98 178 ASP C CA 1
ATOM 4490 C C . ASP C 1 178 ? -90.293 -24.826 15.891 1.00 37.80 178 ASP C C 1
ATOM 4491 O O . ASP C 1 178 ? -90.426 -25.458 16.939 1.00 39.36 178 ASP C O 1
ATOM 4496 N N . LYS C 1 179 ? -89.112 -24.641 15.311 1.00 31.77 179 LYS C N 1
ATOM 4497 C CA . LYS C 1 179 ? -87.901 -25.246 15.857 1.00 29.01 179 LYS C CA 1
ATOM 4498 C C . LYS C 1 179 ? -86.792 -24.222 15.943 1.00 31.30 179 LYS C C 1
ATOM 4499 O O . LYS C 1 179 ? -85.960 -24.131 15.052 1.00 26.73 179 LYS C O 1
ATOM 4502 N N . PRO C 1 180 ? -86.780 -23.443 17.021 1.00 30.93 180 PRO C N 1
ATOM 4503 C CA . PRO C 1 180 ? -85.688 -22.493 17.202 1.00 31.57 180 PRO C CA 1
ATOM 4504 C C . PRO C 1 180 ? -84.370 -23.242 17.379 1.00 30.97 180 PRO C C 1
ATOM 4505 O O . PRO C 1 180 ? -84.371 -24.349 17.926 1.00 28.02 180 PRO C O 1
ATOM 4509 N N . LEU C 1 181 ? -83.268 -22.668 16.905 1.00 27.46 181 LEU C N 1
ATOM 4510 C CA . LEU C 1 181 ? -81.957 -23.196 17.265 1.00 25.63 181 LEU C CA 1
ATOM 4511 C C . LEU C 1 181 ? -81.642 -22.636 18.646 1.00 29.16 181 LEU C C 1
ATOM 4512 O O . LEU C 1 181 ? -81.802 -21.435 18.894 1.00 26.27 181 LEU C O 1
ATOM 4517 N N . ILE C 1 182 ? -81.224 -23.510 19.553 1.00 24.12 182 ILE C N 1
ATOM 4518 C CA . ILE C 1 182 ? -81.030 -23.121 20.942 1.00 23.94 182 ILE C CA 1
ATOM 4519 C C . ILE C 1 182 ? -79.545 -23.094 21.274 1.00 28.26 182 ILE C C 1
ATOM 4520 O O . ILE C 1 182 ? -78.811 -24.013 20.914 1.00 27.03 182 ILE C O 1
ATOM 4525 N N . ILE C 1 183 ? -79.097 -22.031 21.936 1.00 23.19 183 ILE C N 1
ATOM 4526 C CA . ILE C 1 183 ? -77.760 -22.012 22.517 1.00 23.80 183 ILE C CA 1
ATOM 4527 C C . ILE C 1 183 ? -77.966 -22.146 24.007 1.00 28.59 183 ILE C C 1
ATOM 4528 O O . ILE C 1 183 ? -78.576 -21.276 24.636 1.00 26.21 183 ILE C O 1
ATOM 4533 N N . GLY C 1 184 ? -77.478 -23.249 24.569 1.00 26.68 184 GLY C N 1
ATOM 4534 C CA . GLY C 1 184 ? -77.811 -23.627 25.930 1.00 23.93 184 GLY C CA 1
ATOM 4535 C C . GLY C 1 184 ? -77.181 -22.775 27.011 1.00 29.18 184 GLY C C 1
ATOM 4536 O O . GLY C 1 184 ? -76.182 -22.075 26.793 1.00 24.42 184 GLY C O 1
ATOM 4537 N N . LYS C 1 185 ? -77.776 -22.836 28.196 1.00 25.70 185 LYS C N 1
ATOM 4538 C CA . LYS C 1 185 ? -77.288 -22.077 29.342 1.00 26.15 185 LYS C CA 1
ATOM 4539 C C . LYS C 1 185 ? -75.787 -22.245 29.551 1.00 27.95 185 LYS C C 1
ATOM 4540 O O . LYS C 1 185 ? -75.287 -23.370 29.635 1.00 26.58 185 LYS C O 1
ATOM 4546 N N . GLY C 1 186 ? -75.072 -21.125 29.639 1.00 25.82 186 GLY C N 1
ATOM 4547 C CA . GLY C 1 186 ? -73.642 -21.133 29.873 1.00 26.57 186 GLY C CA 1
ATOM 4548 C C . GLY C 1 186 ? -72.785 -21.710 28.758 1.00 25.36 186 GLY C C 1
ATOM 4549 O O . GLY C 1 186 ? -71.574 -21.842 28.915 1.00 28.19 186 GLY C O 1
ATOM 4550 N N . ALA C 1 187 ? -73.401 -22.043 27.632 1.00 22.72 187 ALA C N 1
ATOM 4551 C CA . ALA C 1 187 ? -72.665 -22.541 26.473 1.00 21.81 187 ALA C CA 1
ATOM 4552 C C . ALA C 1 187 ? -71.744 -21.464 25.873 1.00 29.85 187 ALA C C 1
ATOM 4553 O O . ALA C 1 187 ? -72.039 -20.261 25.934 1.00 25.10 187 ALA C O 1
ATOM 4555 N N . ILE C 1 188 ? -70.640 -21.911 25.282 1.00 25.21 188 ILE C N 1
ATOM 4556 C CA . ILE C 1 188 ? -69.606 -21.020 24.759 1.00 27.33 188 ILE C CA 1
ATOM 4557 C C . ILE C 1 188 ? -69.393 -21.359 23.291 1.00 30.38 188 ILE C C 1
ATOM 4558 O O . ILE C 1 188 ? -69.022 -22.491 22.941 1.00 25.09 188 ILE C O 1
ATOM 4563 N N . VAL C 1 189 ? -69.676 -20.398 22.422 1.00 24.69 189 VAL C N 1
ATOM 4564 C CA . VAL C 1 189 ? -69.446 -20.598 21.002 1.00 23.17 189 VAL C CA 1
ATOM 4565 C C . VAL C 1 189 ? -68.108 -19.958 20.718 1.00 26.95 189 VAL C C 1
ATOM 4566 O O . VAL C 1 189 ? -67.969 -18.746 20.814 1.00 26.53 189 VAL C O 1
ATOM 4570 N N . GLY C 1 190 ? -67.107 -20.766 20.391 1.00 24.39 190 GLY C N 1
ATOM 4571 C CA . GLY C 1 190 ? -65.763 -20.236 20.251 1.00 20.79 190 GLY C CA 1
ATOM 4572 C C . GLY C 1 190 ? -65.622 -19.351 19.026 1.00 26.63 190 GLY C C 1
ATOM 4573 O O . GLY C 1 190 ? -66.447 -19.401 18.108 1.00 20.43 190 GLY C O 1
ATOM 4574 N N . MET C 1 191 ? -64.565 -18.545 19.007 1.00 25.49 191 MET C N 1
ATOM 4575 C CA . MET C 1 191 ? -64.339 -17.624 17.909 1.00 27.64 191 MET C CA 1
ATOM 4576 C C . MET C 1 191 ? -64.261 -18.381 16.595 1.00 28.92 191 MET C C 1
ATOM 4577 O O . MET C 1 191 ? -63.666 -19.466 16.515 1.00 25.54 191 MET C O 1
ATOM 4582 N N . GLY C 1 192 ? -64.850 -17.786 15.563 1.00 23.42 192 GLY C N 1
ATOM 4583 C CA . GLY C 1 192 ? -64.812 -18.347 14.228 1.00 24.82 192 GLY C CA 1
ATOM 4584 C C . GLY C 1 192 ? -65.679 -19.577 14.071 1.00 24.84 192 GLY C C 1
ATOM 4585 O O . GLY C 1 192 ? -65.750 -20.136 12.987 1.00 26.64 192 GLY C O 1
ATOM 4586 N N . ALA C 1 193 ? -66.367 -19.990 15.129 1.00 23.49 193 ALA C N 1
ATOM 4587 C CA . ALA C 1 193 ? -67.222 -21.176 15.029 1.00 24.53 193 ALA C CA 1
ATOM 4588 C C . ALA C 1 193 ? -68.418 -20.961 14.104 1.00 25.97 193 ALA C C 1
ATOM 4589 O O . ALA C 1 193 ? -68.991 -19.864 14.048 1.00 25.10 193 ALA C O 1
ATOM 4591 N N . VAL C 1 194 ? -68.791 -22.023 13.395 1.00 22.33 194 VAL C N 1
ATOM 4592 C CA . VAL C 1 194 ? -69.901 -22.006 12.462 1.00 23.30 194 VAL C CA 1
ATOM 4593 C C . VAL C 1 194 ? -70.969 -22.979 12.966 1.00 26.50 194 VAL C C 1
ATOM 4594 O O . VAL C 1 194 ? -70.892 -24.193 12.745 1.00 24.83 194 VAL C O 1
ATOM 4598 N N . VAL C 1 195 ? -71.956 -22.440 13.675 1.00 22.81 195 VAL C N 1
ATOM 4599 C CA . VAL C 1 195 ? -72.899 -23.272 14.423 1.00 22.47 195 VAL C CA 1
ATOM 4600 C C . VAL C 1 195 ? -74.089 -23.631 13.551 1.00 27.46 195 VAL C C 1
ATOM 4601 O O . VAL C 1 195 ? -74.843 -22.750 13.119 1.00 23.85 195 VAL C O 1
ATOM 4605 N N . THR C 1 196 ? -74.256 -24.925 13.295 1.00 24.74 196 THR C N 1
ATOM 4606 C CA . THR C 1 196 ? -75.278 -25.397 12.374 1.00 26.19 196 THR C CA 1
ATOM 4607 C C . THR C 1 196 ? -76.441 -26.080 13.080 1.00 27.90 196 THR C C 1
ATOM 4608 O O . THR C 1 196 ? -77.407 -26.470 12.440 1.00 27.18 196 THR C O 1
ATOM 4612 N N . LYS C 1 197 ? -76.344 -26.234 14.395 1.00 24.00 197 LYS C N 1
ATOM 4613 C CA . LYS C 1 197 ? -77.410 -26.872 15.149 1.00 26.86 197 LYS C CA 1
ATOM 4614 C C . LYS C 1 197 ? -77.321 -26.459 16.607 1.00 24.79 197 LYS C C 1
ATOM 4615 O O . LYS C 1 197 ? -76.325 -25.857 17.025 1.00 24.38 197 LYS C O 1
ATOM 4619 N N . SER C 1 198 ? -78.357 -26.787 17.378 1.00 27.59 198 SER C N 1
ATOM 4620 C CA . SER C 1 198 ? -78.427 -26.362 18.775 1.00 26.61 198 SER C CA 1
ATOM 4621 C C . SER C 1 198 ? -77.174 -26.757 19.535 1.00 27.91 198 SER C C 1
ATOM 4622 O O . SER C 1 198 ? -76.567 -27.783 19.255 1.00 27.19 198 SER C O 1
ATOM 4625 N N . VAL C 1 199 ? -76.778 -25.921 20.483 1.00 27.09 199 VAL C N 1
ATOM 4626 C CA . VAL C 1 199 ? -75.596 -26.174 21.284 1.00 24.18 199 VAL C CA 1
ATOM 4627 C C . VAL C 1 199 ? -76.059 -26.492 22.699 1.00 29.75 199 VAL C C 1
ATOM 4628 O O . VAL C 1 199 ? -76.803 -25.716 23.296 1.00 27.98 199 VAL C O 1
ATOM 4632 N N . PRO C 1 200 ? -75.642 -27.651 23.236 1.00 26.97 200 PRO C N 1
ATOM 4633 C CA . PRO C 1 200 ? -76.026 -28.034 24.602 1.00 25.52 200 PRO C CA 1
ATOM 4634 C C . PRO C 1 200 ? -75.485 -27.069 25.662 1.00 26.97 200 PRO C C 1
ATOM 4635 O O . PRO C 1 200 ? -74.422 -26.454 25.483 1.00 24.47 200 PRO C O 1
ATOM 4639 N N . ALA C 1 201 ? -76.207 -26.972 26.774 1.00 28.04 201 ALA C N 1
ATOM 4640 C CA . ALA C 1 201 ? -75.791 -26.164 27.914 1.00 25.55 201 ALA C CA 1
ATOM 4641 C C . ALA C 1 201 ? -74.374 -26.492 28.355 1.00 27.46 201 ALA C C 1
ATOM 4642 O O . ALA C 1 201 ? -73.977 -27.660 28.381 1.00 26.34 201 ALA C O 1
ATOM 4644 N N . GLY C 1 202 ? -73.604 -25.452 28.672 1.00 25.45 202 GLY C N 1
ATOM 4645 C CA . GLY C 1 202 ? -72.317 -25.621 29.324 1.00 28.66 202 GLY C CA 1
ATOM 4646 C C . GLY C 1 202 ? -71.136 -26.117 28.504 1.00 24.96 202 GLY C C 1
ATOM 4647 O O . GLY C 1 202 ? -70.024 -26.148 29.013 1.00 25.05 202 GLY C O 1
ATOM 4648 N N . VAL C 1 203 ? -71.345 -26.496 27.248 1.00 23.91 203 VAL C N 1
ATOM 4649 C CA . VAL C 1 203 ? -70.211 -26.921 26.411 1.00 25.11 203 VAL C CA 1
ATOM 4650 C C . VAL C 1 203 ? -69.511 -25.757 25.703 1.00 29.15 203 VAL C C 1
ATOM 4651 O O . VAL C 1 203 ? -70.052 -24.638 25.611 1.00 26.11 203 VAL C O 1
ATOM 4655 N N . THR C 1 204 ? -68.293 -26.008 25.233 1.00 24.35 204 THR C N 1
ATOM 4656 C CA . THR C 1 204 ? -67.655 -25.111 24.276 1.00 26.14 204 THR C CA 1
ATOM 4657 C C . THR C 1 204 ? -67.703 -25.762 22.900 1.00 28.81 204 THR C C 1
ATOM 4658 O O . THR C 1 204 ? -67.351 -26.928 22.768 1.00 26.89 204 THR C O 1
ATOM 4662 N N . VAL C 1 205 ? -68.150 -25.032 21.878 1.00 23.38 205 VAL C N 1
ATOM 4663 C CA . VAL C 1 205 ? -68.104 -25.558 20.514 1.00 23.44 205 VAL C CA 1
ATOM 4664 C C . VAL C 1 205 ? -67.147 -24.724 19.670 1.00 26.51 205 VAL C C 1
ATOM 4665 O O . VAL C 1 205 ? -67.107 -23.502 19.803 1.00 28.80 205 VAL C O 1
ATOM 4669 N N . VAL C 1 206 ? -66.361 -25.381 18.820 1.00 23.83 206 VAL C N 1
ATOM 4670 C CA . VAL C 1 206 ? -65.408 -24.678 17.961 1.00 25.87 206 VAL C CA 1
ATOM 4671 C C . VAL C 1 206 ? -65.392 -25.298 16.574 1.00 28.62 206 VAL C C 1
ATOM 4672 O O . VAL C 1 206 ? -65.884 -26.408 16.377 1.00 26.71 206 VAL C O 1
ATOM 4676 N N . GLY C 1 207 ? -64.833 -24.570 15.610 1.00 27.31 207 GLY C N 1
ATOM 4677 C CA . GLY C 1 207 ? -64.654 -25.097 14.270 1.00 27.52 207 GLY C CA 1
ATOM 4678 C C . GLY C 1 207 ? -65.800 -24.876 13.300 1.00 27.13 207 GLY C C 1
ATOM 4679 O O . GLY C 1 207 ? -66.862 -24.346 13.655 1.00 27.02 207 GLY C O 1
ATOM 4680 N N . ASN C 1 208 ? -65.562 -25.312 12.066 1.00 25.22 208 ASN C N 1
ATOM 4681 C CA . ASN C 1 208 ? -66.495 -25.209 10.952 1.00 27.29 208 ASN C CA 1
ATOM 4682 C C . ASN C 1 208 ? -66.639 -26.577 10.270 1.00 29.81 208 ASN C C 1
ATOM 4683 O O . ASN C 1 208 ? -65.754 -26.978 9.507 1.00 28.60 208 ASN C O 1
ATOM 4688 N N . PRO C 1 209 ? -67.747 -27.294 10.534 1.00 28.69 209 PRO C N 1
ATOM 4689 C CA . PRO C 1 209 ? -68.857 -26.918 11.420 1.00 26.95 209 PRO C CA 1
ATOM 4690 C C . PRO C 1 209 ? -68.479 -27.037 12.891 1.00 29.84 209 PRO C C 1
ATOM 4691 O O . PRO C 1 209 ? -67.524 -27.728 13.218 1.00 30.27 209 PRO C O 1
ATOM 4695 N N . ALA C 1 210 ? -69.223 -26.369 13.767 1.00 26.79 210 ALA C N 1
ATOM 4696 C CA . ALA C 1 210 ? -68.895 -26.351 15.193 1.00 29.56 210 ALA C CA 1
ATOM 4697 C C . ALA C 1 210 ? -69.093 -27.731 15.827 1.00 31.03 210 ALA C C 1
ATOM 4698 O O . ALA C 1 210 ? -70.090 -28.397 15.568 1.00 27.95 210 ALA C O 1
ATOM 4700 N N . ARG C 1 211 ? -68.136 -28.135 16.660 1.00 26.84 211 ARG C N 1
ATOM 4701 C CA . ARG C 1 211 ? -68.167 -29.421 17.356 1.00 32.13 211 ARG C CA 1
ATOM 4702 C C . ARG C 1 211 ? -67.813 -29.168 18.802 1.00 27.23 211 ARG C C 1
ATOM 4703 O O . ARG C 1 211 ? -67.085 -28.232 19.101 1.00 26.63 211 ARG C O 1
ATOM 4711 N N . ILE C 1 212 ? -68.296 -30.019 19.694 1.00 26.38 212 ILE C N 1
ATOM 4712 C CA . ILE C 1 212 ? -67.957 -29.908 21.105 1.00 29.47 212 ILE C CA 1
ATOM 4713 C C . ILE C 1 212 ? -66.463 -30.089 21.332 1.00 28.64 212 ILE C C 1
ATOM 4714 O O . ILE C 1 212 ? -65.851 -31.001 20.785 1.00 31.76 212 ILE C O 1
ATOM 4719 N N . LEU C 1 213 ? -65.875 -29.206 22.129 1.00 25.74 213 LEU C N 1
ATOM 4720 C CA . LEU C 1 213 ? -64.432 -29.205 22.340 1.00 29.82 213 LEU C CA 1
ATOM 4721 C C . LEU C 1 213 ? -64.080 -30.023 23.572 1.00 34.28 213 LEU C C 1
ATOM 4722 O O . LEU C 1 213 ? -64.693 -29.858 24.635 1.00 31.85 213 LEU C O 1
ATOM 4727 N N . GLU C 1 214 ? -63.099 -30.910 23.422 1.00 30.03 214 GLU C N 1
ATOM 4728 C CA . GLU C 1 214 ? -62.595 -31.702 24.539 1.00 31.13 214 GLU C CA 1
ATOM 4729 C C . GLU C 1 214 ? -61.553 -30.873 25.249 1.00 29.80 214 GLU C C 1
ATOM 4730 O O . GLU C 1 214 ? -60.495 -30.563 24.683 1.00 34.73 214 GLU C O 1
ATOM 4736 N N . ARG C 1 215 ? -61.851 -30.473 26.480 1.00 29.40 215 ARG C N 1
ATOM 4737 C CA . ARG C 1 215 ? -61.018 -29.458 27.115 1.00 32.47 215 ARG C CA 1
ATOM 4738 C C . ARG C 1 215 ? -59.936 -29.982 28.074 1.00 31.93 215 ARG C C 1
ATOM 4739 O O . ARG C 1 215 ? -59.048 -29.238 28.449 1.00 36.31 215 ARG C O 1
ATOM 4747 N N . LYS C 1 216 ? -59.993 -31.258 28.447 1.00 35.99 216 LYS C N 1
ATOM 4748 C CA . LYS C 1 216 ? -58.904 -31.849 29.236 1.00 36.36 216 LYS C CA 1
ATOM 4749 C C . LYS C 1 216 ? -58.417 -33.173 28.648 1.00 38.29 216 LYS C C 1
ATOM 4750 O O . LYS C 1 216 ? -57.627 -33.902 29.256 1.00 38.60 216 LYS C O 1
ATOM 4757 N N . MET D 1 1 ? -43.801 16.826 12.231 1.00 65.55 1 MET D N 1
ATOM 4758 C CA . MET D 1 1 ? -42.840 17.252 11.214 1.00 63.45 1 MET D CA 1
ATOM 4759 C C . MET D 1 1 ? -43.341 16.991 9.789 1.00 53.25 1 MET D C 1
ATOM 4760 O O . MET D 1 1 ? -42.809 17.537 8.822 1.00 54.45 1 MET D O 1
ATOM 4765 N N . THR D 1 2 ? -44.375 16.168 9.663 1.00 48.91 2 THR D N 1
ATOM 4766 C CA . THR D 1 2 ? -44.983 15.927 8.361 1.00 45.93 2 THR D CA 1
ATOM 4767 C C . THR D 1 2 ? -45.878 17.099 7.935 1.00 46.78 2 THR D C 1
ATOM 4768 O O . THR D 1 2 ? -45.753 17.625 6.829 1.00 43.96 2 THR D O 1
ATOM 4772 N N . MET D 1 3 ? -46.772 17.507 8.826 1.00 38.96 3 MET D N 1
ATOM 4773 C CA . MET D 1 3 ? -47.728 18.564 8.515 1.00 40.33 3 MET D CA 1
ATOM 4774 C C . MET D 1 3 ? -48.046 19.355 9.776 1.00 36.88 3 MET D C 1
ATOM 4775 O O . MET D 1 3 ? -48.211 18.770 10.849 1.00 39.57 3 MET D O 1
ATOM 4780 N N . ILE D 1 4 ? -48.100 20.679 9.672 1.00 32.08 4 ILE D N 1
ATOM 4781 C CA . ILE D 1 4 ? -48.677 21.457 10.764 1.00 30.94 4 ILE D CA 1
ATOM 4782 C C . ILE D 1 4 ? -49.803 22.351 10.255 1.00 30.99 4 ILE D C 1
ATOM 4783 O O . ILE D 1 4 ? -49.756 22.860 9.135 1.00 28.92 4 ILE D O 1
ATOM 4788 N N . ILE D 1 5 ? -50.812 22.537 11.094 1.00 27.17 5 ILE D N 1
ATOM 4789 C CA . ILE D 1 5 ? -51.973 23.322 10.716 1.00 23.97 5 ILE D CA 1
ATOM 4790 C C . ILE D 1 5 ? -52.094 24.497 11.648 1.00 25.30 5 ILE D C 1
ATOM 4791 O O . ILE D 1 5 ? -52.071 24.331 12.869 1.00 25.14 5 ILE D O 1
ATOM 4796 N N . GLY D 1 6 ? -52.190 25.686 11.060 1.00 22.66 6 GLY D N 1
ATOM 4797 C CA . GLY D 1 6 ? -52.388 26.904 11.814 1.00 23.29 6 GLY D CA 1
ATOM 4798 C C . GLY D 1 6 ? -53.800 27.444 11.656 1.00 27.06 6 GLY D C 1
ATOM 4799 O O . GLY D 1 6 ? -54.393 27.398 10.562 1.00 24.00 6 GLY D O 1
ATOM 4800 N N . VAL D 1 7 ? -54.347 27.938 12.764 1.00 23.40 7 VAL D N 1
ATOM 4801 C CA . VAL D 1 7 ? -55.586 28.702 12.731 1.00 22.64 7 VAL D CA 1
ATOM 4802 C C . VAL D 1 7 ? -55.211 30.155 12.970 1.00 26.60 7 VAL D C 1
ATOM 4803 O O . VAL D 1 7 ? -54.795 30.529 14.066 1.00 25.94 7 VAL D O 1
ATOM 4807 N N . TYR D 1 8 ? -55.313 30.968 11.925 1.00 25.02 8 TYR D N 1
ATOM 4808 C CA . TYR D 1 8 ? -54.910 32.361 12.037 1.00 25.44 8 TYR D CA 1
ATOM 4809 C C . TYR D 1 8 ? -56.000 33.161 12.734 1.00 25.68 8 TYR D C 1
ATOM 4810 O O . TYR D 1 8 ? -57.094 33.322 12.198 1.00 26.55 8 TYR D O 1
ATOM 4819 N N . GLY D 1 9 ? -55.695 33.632 13.941 1.00 24.30 9 GLY D N 1
ATOM 4820 C CA . GLY D 1 9 ? -56.651 34.342 14.774 1.00 29.38 9 GLY D CA 1
ATOM 4821 C C . GLY D 1 9 ? -57.018 33.524 16.004 1.00 29.14 9 GLY D C 1
ATOM 4822 O O . GLY D 1 9 ? -57.776 32.567 15.909 1.00 34.70 9 GLY D O 1
ATOM 4823 N N . ALA D 1 10 ? -56.459 33.882 17.154 1.00 29.45 10 ALA D N 1
ATOM 4824 C CA . ALA D 1 10 ? -56.755 33.186 18.400 1.00 38.45 10 ALA D CA 1
ATOM 4825 C C . ALA D 1 10 ? -57.937 33.873 19.080 1.00 37.88 10 ALA D C 1
ATOM 4826 O O . ALA D 1 10 ? -58.647 33.288 19.893 1.00 45.29 10 ALA D O 1
ATOM 4828 N N . SER D 1 11 ? -58.146 35.124 18.724 1.00 40.05 11 SER D N 1
ATOM 4829 C CA . SER D 1 11 ? -59.257 35.887 19.251 1.00 42.90 11 SER D CA 1
ATOM 4830 C C . SER D 1 11 ? -60.461 35.659 18.343 1.00 42.78 11 SER D C 1
ATOM 4831 O O . SER D 1 11 ? -60.330 35.077 17.259 1.00 39.77 11 SER D O 1
ATOM 4834 N N . GLY D 1 12 ? -61.631 36.117 18.773 1.00 45.64 12 GLY D N 1
ATOM 4835 C CA . GLY D 1 12 ? -62.827 36.001 17.952 1.00 44.53 12 GLY D CA 1
ATOM 4836 C C . GLY D 1 12 ? -63.202 34.569 17.569 1.00 37.46 12 GLY D C 1
ATOM 4837 O O . GLY D 1 12 ? -63.380 33.699 18.422 1.00 36.65 12 GLY D O 1
ATOM 4838 N N . PHE D 1 13 ? -63.328 34.330 16.268 1.00 33.36 13 PHE D N 1
ATOM 4839 C CA . PHE D 1 13 ? -63.842 33.064 15.782 1.00 26.70 13 PHE D CA 1
ATOM 4840 C C . PHE D 1 13 ? -62.815 31.938 15.753 1.00 23.30 13 PHE D C 1
ATOM 4841 O O . PHE D 1 13 ? -63.156 30.810 15.409 1.00 24.97 13 PHE D O 1
ATOM 4849 N N . GLY D 1 14 ? -61.569 32.221 16.126 1.00 24.63 14 GLY D N 1
ATOM 4850 C CA . GLY D 1 14 ? -60.555 31.168 16.151 1.00 26.68 14 GLY D CA 1
ATOM 4851 C C . GLY D 1 14 ? -60.991 29.950 16.957 1.00 26.22 14 GLY D C 1
ATOM 4852 O O . GLY D 1 14 ? -60.780 28.788 16.562 1.00 23.86 14 GLY D O 1
ATOM 4853 N N . LYS D 1 15 ? -61.605 30.209 18.106 1.00 25.65 15 LYS D N 1
ATOM 4854 C CA . LYS D 1 15 ? -61.985 29.125 19.005 1.00 27.99 15 LYS D CA 1
ATOM 4855 C C . LYS D 1 15 ? -63.120 28.287 18.435 1.00 24.15 15 LYS D C 1
ATOM 4856 O O . LYS D 1 15 ? -63.271 27.120 18.782 1.00 25.09 15 LYS D O 1
ATOM 4862 N N . GLU D 1 16 ? -63.896 28.886 17.544 1.00 21.27 16 GLU D N 1
ATOM 4863 C CA . GLU D 1 16 ? -64.950 28.163 16.829 1.00 22.09 16 GLU D CA 1
ATOM 4864 C C . GLU D 1 16 ? -64.321 27.337 15.709 1.00 23.75 16 GLU D C 1
ATOM 4865 O O . GLU D 1 16 ? -64.727 26.203 15.444 1.00 24.63 16 GLU D O 1
ATOM 4871 N N . VAL D 1 17 ? -63.321 27.908 15.050 1.00 22.53 17 VAL D N 1
ATOM 4872 C CA . VAL D 1 17 ? -62.735 27.273 13.870 1.00 21.21 17 VAL D CA 1
ATOM 4873 C C . VAL D 1 17 ? -61.827 26.077 14.204 1.00 21.25 17 VAL D C 1
ATOM 4874 O O . VAL D 1 17 ? -61.801 25.096 13.467 1.00 22.32 17 VAL D O 1
ATOM 4878 N N . MET D 1 18 ? -61.092 26.152 15.312 1.00 21.03 18 MET D N 1
ATOM 4879 C CA . MET D 1 18 ? -60.170 25.076 15.674 1.00 23.60 18 MET D CA 1
ATOM 4880 C C . MET D 1 18 ? -60.839 23.688 15.734 1.00 25.89 18 MET D C 1
ATOM 4881 O O . MET D 1 18 ? -60.367 22.752 15.107 1.00 23.67 18 MET D O 1
ATOM 4886 N N . PRO D 1 19 ? -61.957 23.547 16.469 1.00 23.66 19 PRO D N 1
ATOM 4887 C CA . PRO D 1 19 ? -62.532 22.190 16.488 1.00 24.69 19 PRO D CA 1
ATOM 4888 C C . PRO D 1 19 ? -63.075 21.749 15.124 1.00 26.95 19 PRO D C 1
ATOM 4889 O O . PRO D 1 19 ? -63.139 20.542 14.865 1.00 25.03 19 PRO D O 1
ATOM 4893 N N . LEU D 1 20 ? -63.446 22.696 14.260 1.00 21.90 20 LEU D N 1
ATOM 4894 C CA . LEU D 1 20 ? -63.876 22.321 12.913 1.00 23.06 20 LEU D CA 1
ATOM 4895 C C . LEU D 1 20 ? -62.696 21.736 12.134 1.00 26.11 20 LEU D C 1
ATOM 4896 O O . LEU D 1 20 ? -62.839 20.741 11.425 1.00 23.14 20 LEU D O 1
ATOM 4901 N N . VAL D 1 21 ? -61.529 22.362 12.264 1.00 24.38 21 VAL D N 1
ATOM 4902 C CA . VAL D 1 21 ? -60.365 21.892 11.528 1.00 26.11 21 VAL D CA 1
ATOM 4903 C C . VAL D 1 21 ? -59.850 20.570 12.120 1.00 26.89 21 VAL D C 1
ATOM 4904 O O . VAL D 1 21 ? -59.408 19.688 11.386 1.00 28.30 21 VAL D O 1
ATOM 4908 N N . ARG D 1 22 ? -59.944 20.415 13.440 1.00 25.44 22 ARG D N 1
ATOM 4909 C CA . ARG D 1 22 ? -59.603 19.144 14.073 1.00 25.49 22 ARG D CA 1
ATOM 4910 C C . ARG D 1 22 ? -60.459 18.008 13.503 1.00 31.12 22 ARG D C 1
ATOM 4911 O O . ARG D 1 22 ? -59.978 16.887 13.289 1.00 29.75 22 ARG D O 1
ATOM 4919 N N . GLN D 1 23 ? -61.733 18.292 13.265 1.00 28.28 23 GLN D N 1
ATOM 4920 C CA . GLN D 1 23 ? -62.626 17.281 12.720 1.00 30.90 23 GLN D CA 1
ATOM 4921 C C . GLN D 1 23 ? -62.380 17.056 11.242 1.00 29.29 23 GLN D C 1
ATOM 4922 O O . GLN D 1 23 ? -62.590 15.967 10.742 1.00 35.36 23 GLN D O 1
ATOM 4928 N N . GLN D 1 24 ? -61.951 18.098 10.547 1.00 28.84 24 GLN D N 1
ATOM 4929 C CA . GLN D 1 24 ? -61.684 17.991 9.119 1.00 36.01 24 GLN D CA 1
ATOM 4930 C C . GLN D 1 24 ? -60.478 17.060 8.876 1.00 35.70 24 GLN D C 1
ATOM 4931 O O . GLN D 1 24 ? -60.402 16.396 7.839 1.00 33.76 24 GLN D O 1
ATOM 4937 N N . PHE D 1 25 ? -59.561 16.998 9.848 1.00 31.67 25 PHE D N 1
ATOM 4938 C CA . PHE D 1 25 ? -58.297 16.247 9.718 1.00 30.86 25 PHE D CA 1
ATOM 4939 C C . PHE D 1 25 ? -58.078 15.389 10.946 1.00 30.80 25 PHE D C 1
ATOM 4940 O O . PHE D 1 25 ? -57.178 15.651 11.741 1.00 33.38 25 PHE D O 1
ATOM 4948 N N . PRO D 1 26 ? -58.917 14.358 11.111 1.00 31.49 26 PRO D N 1
ATOM 4949 C CA . PRO D 1 26 ? -58.999 13.619 12.375 1.00 29.87 26 PRO D CA 1
ATOM 4950 C C . PRO D 1 26 ? -57.801 12.738 12.718 1.00 35.62 26 PRO D C 1
ATOM 4951 O O . PRO D 1 26 ? -57.662 12.370 13.882 1.00 34.02 26 PRO D O 1
ATOM 4955 N N . THR D 1 27 ? -56.949 12.408 11.752 1.00 32.43 27 THR D N 1
ATOM 4956 C CA . THR D 1 27 ? -55.804 11.559 12.053 1.00 32.72 27 THR D CA 1
ATOM 4957 C C . THR D 1 27 ? -54.569 12.347 12.483 1.00 37.06 27 THR D C 1
ATOM 4958 O O . THR D 1 27 ? -53.598 11.764 12.968 1.00 39.56 27 THR D O 1
ATOM 4962 N N . LEU D 1 28 ? -54.586 13.664 12.292 1.00 35.40 28 LEU D N 1
ATOM 4963 C CA . LEU D 1 28 ? -53.486 14.484 12.782 1.00 36.07 28 LEU D CA 1
ATOM 4964 C C . LEU D 1 28 ? -53.599 14.549 14.289 1.00 35.84 28 LEU D C 1
ATOM 4965 O O . LEU D 1 28 ? -54.704 14.653 14.824 1.00 38.60 28 LEU D O 1
ATOM 4970 N N . SER D 1 29 ? -52.467 14.496 14.980 1.00 36.92 29 SER D N 1
ATOM 4971 C CA . SER D 1 29 ? -52.490 14.567 16.435 1.00 39.72 29 SER D CA 1
ATOM 4972 C C . SER D 1 29 ? -52.602 16.020 16.879 1.00 37.23 29 SER D C 1
ATOM 4973 O O . SER D 1 29 ? -52.245 16.933 16.127 1.00 34.57 29 SER D O 1
ATOM 4976 N N . LYS D 1 30 ? -53.084 16.233 18.102 1.00 37.10 30 LYS D N 1
ATOM 4977 C CA . LYS D 1 30 ? -53.271 17.588 18.619 1.00 41.78 30 LYS D CA 1
ATOM 4978 C C . LYS D 1 30 ? -52.007 18.450 18.496 1.00 35.96 30 LYS D C 1
ATOM 4979 O O . LYS D 1 30 ? -52.096 19.646 18.223 1.00 33.24 30 LYS D O 1
ATOM 4985 N N . GLU D 1 31 ? -50.838 17.838 18.673 1.00 37.58 31 GLU D N 1
ATOM 4986 C CA . GLU D 1 31 ? -49.580 18.586 18.653 1.00 36.12 31 GLU D CA 1
ATOM 4987 C C . GLU D 1 31 ? -49.258 19.142 17.264 1.00 30.93 31 GLU D C 1
ATOM 4988 O O . GLU D 1 31 ? -48.359 19.962 17.113 1.00 32.46 31 GLU D O 1
ATOM 4994 N N . GLN D 1 32 ? -49.995 18.702 16.252 1.00 29.95 32 GLN D N 1
ATOM 4995 C CA . GLN D 1 32 ? -49.834 19.257 14.910 1.00 34.34 32 GLN D CA 1
ATOM 4996 C C . GLN D 1 32 ? -50.701 20.515 14.642 1.00 32.62 32 GLN D C 1
ATOM 4997 O O . GLN D 1 32 ? -50.714 21.035 13.528 1.00 28.79 32 GLN D O 1
ATOM 5003 N N . PHE D 1 33 ? -51.407 21.009 15.653 1.00 28.59 33 PHE D N 1
ATOM 5004 C CA . PHE D 1 33 ? -52.259 22.197 15.463 1.00 26.36 33 PHE D CA 1
ATOM 5005 C C . PHE D 1 33 ? -51.807 23.345 16.354 1.00 25.91 33 PHE D C 1
ATOM 5006 O O . PHE D 1 33 ? -51.368 23.114 17.482 1.00 30.13 33 PHE D O 1
ATOM 5014 N N . ALA D 1 34 ? -51.934 24.576 15.855 1.00 23.21 34 ALA D N 1
ATOM 5015 C CA . ALA D 1 34 ? -51.647 25.770 16.640 1.00 21.62 34 ALA D CA 1
ATOM 5016 C C . ALA D 1 34 ? -52.498 26.943 16.176 1.00 25.60 34 ALA D C 1
ATOM 5017 O O . ALA D 1 34 ? -52.920 27.001 15.022 1.00 26.98 34 ALA D O 1
ATOM 5019 N N . PHE D 1 35 ? -52.751 27.873 17.088 1.00 26.82 35 PHE D N 1
ATOM 5020 C CA . PHE D 1 35 ? -53.269 29.184 16.729 1.00 27.47 35 PHE D CA 1
ATOM 5021 C C . PHE D 1 35 ? -52.099 30.079 16.327 1.00 27.39 35 PHE D C 1
ATOM 5022 O O . PHE D 1 35 ? -50.997 29.953 16.860 1.00 29.45 35 PHE D O 1
ATOM 5030 N N . ILE D 1 36 ? -52.341 30.976 15.381 1.00 23.60 36 ILE D N 1
ATOM 5031 C CA . ILE D 1 36 ? -51.367 31.979 15.015 1.00 24.40 36 ILE D CA 1
ATOM 5032 C C . ILE D 1 36 ? -51.967 33.315 15.396 1.00 32.43 36 ILE D C 1
ATOM 5033 O O . ILE D 1 36 ? -53.040 33.696 14.898 1.00 27.34 36 ILE D O 1
ATOM 5038 N N . ASP D 1 37 ? -51.299 34.027 16.295 1.00 28.10 37 ASP D N 1
ATOM 5039 C CA . ASP D 1 37 ? -51.824 35.303 16.744 1.00 32.14 37 ASP D CA 1
ATOM 5040 C C . ASP D 1 37 ? -50.684 36.120 17.315 1.00 38.54 37 ASP D C 1
ATOM 5041 O O . ASP D 1 37 ? -50.049 35.713 18.287 1.00 37.95 37 ASP D O 1
ATOM 5046 N N . ASP D 1 38 ? -50.398 37.259 16.699 1.00 39.80 38 ASP D N 1
ATOM 5047 C CA . ASP D 1 38 ? -49.250 38.046 17.143 1.00 47.08 38 ASP D CA 1
ATOM 5048 C C . ASP D 1 38 ? -49.544 38.706 18.494 1.00 45.83 38 ASP D C 1
ATOM 5049 O O . ASP D 1 38 ? -48.693 38.722 19.382 1.00 49.21 38 ASP D O 1
ATOM 5054 N N . GLY D 1 39 ? -50.767 39.208 18.649 1.00 47.40 39 GLY D N 1
ATOM 5055 C CA . GLY D 1 39 ? -51.230 39.749 19.916 1.00 47.69 39 GLY D CA 1
ATOM 5056 C C . GLY D 1 39 ? -51.102 38.787 21.090 1.00 50.82 39 GLY D C 1
ATOM 5057 O O . GLY D 1 39 ? -50.607 39.163 22.155 1.00 48.43 39 GLY D O 1
ATOM 5058 N N . LEU D 1 40 ? -51.541 37.543 20.898 1.00 46.24 40 LEU D N 1
ATOM 5059 C CA . LEU D 1 40 ? -51.528 36.547 21.969 1.00 38.32 40 LEU D CA 1
ATOM 5060 C C . LEU D 1 40 ? -50.382 35.541 21.885 1.00 42.54 40 LEU D C 1
ATOM 5061 O O . LEU D 1 40 ? -50.404 34.516 22.574 1.00 39.72 40 LEU D O 1
ATOM 5066 N N . SER D 1 41 ? -49.386 35.829 21.049 1.00 40.52 41 SER D N 1
ATOM 5067 C CA . SER D 1 41 ? -48.257 34.912 20.863 1.00 43.54 41 SER D CA 1
ATOM 5068 C C . SER D 1 41 ? -47.586 34.569 22.188 1.00 43.01 41 SER D C 1
ATOM 5069 O O . SER D 1 41 ? -47.414 35.428 23.050 1.00 46.93 41 SER D O 1
ATOM 5072 N N . GLY D 1 42 ? -47.215 33.308 22.351 1.00 41.32 42 GLY D N 1
ATOM 5073 C CA . GLY D 1 42 ? -46.547 32.881 23.561 1.00 42.44 42 GLY D CA 1
ATOM 5074 C C . GLY D 1 42 ? -47.485 32.427 24.663 1.00 47.30 42 GLY D C 1
ATOM 5075 O O . GLY D 1 42 ? -47.030 32.005 25.729 1.00 48.84 42 GLY D O 1
ATOM 5076 N N . THR D 1 43 ? -48.791 32.509 24.424 1.00 39.77 43 THR D N 1
ATOM 5077 C CA . THR D 1 43 ? -49.756 31.971 25.381 1.00 38.30 43 THR D CA 1
ATOM 5078 C C . THR D 1 43 ? -50.310 30.627 24.906 1.00 39.83 43 THR D C 1
ATOM 5079 O O . THR D 1 43 ? -49.929 30.140 23.845 1.00 38.84 43 THR D O 1
ATOM 5083 N N . THR D 1 44 ? -51.190 30.025 25.702 1.00 39.24 44 THR D N 1
ATOM 5084 C CA . THR D 1 44 ? -51.935 28.843 25.278 1.00 36.74 44 THR D CA 1
ATOM 5085 C C . THR D 1 44 ? -53.445 29.152 25.268 1.00 35.85 44 THR D C 1
ATOM 5086 O O . THR D 1 44 ? -53.914 30.043 25.976 1.00 39.26 44 THR D O 1
ATOM 5090 N N . LEU D 1 45 ? -54.195 28.420 24.456 1.00 36.46 45 LEU D N 1
ATOM 5091 C CA . LEU D 1 45 ? -55.633 28.649 24.314 1.00 31.37 45 LEU D CA 1
ATOM 5092 C C . LEU D 1 45 ? -56.329 27.322 24.046 1.00 32.46 45 LEU D C 1
ATOM 5093 O O . LEU D 1 45 ? -56.047 26.653 23.052 1.00 30.13 45 LEU D O 1
ATOM 5098 N N . ASN D 1 46 ? -57.232 26.944 24.944 1.00 30.11 46 ASN D N 1
ATOM 5099 C CA . ASN D 1 46 ? -57.930 25.676 24.848 1.00 31.91 46 ASN D CA 1
ATOM 5100 C C . ASN D 1 46 ? -56.965 24.504 24.665 1.00 33.82 46 ASN D C 1
ATOM 5101 O O . ASN D 1 46 ? -57.281 23.543 23.979 1.00 31.76 46 ASN D O 1
ATOM 5106 N N . GLY D 1 47 ? -55.793 24.591 25.282 1.00 31.78 47 GLY D N 1
ATOM 5107 C CA . GLY D 1 47 ? -54.828 23.507 25.224 1.00 36.69 47 GLY D CA 1
ATOM 5108 C C . GLY D 1 47 ? -53.898 23.529 24.019 1.00 35.03 47 GLY D C 1
ATOM 5109 O O . GLY D 1 47 ? -53.105 22.605 23.841 1.00 36.21 47 GLY D O 1
ATOM 5110 N N . TYR D 1 48 ? -53.998 24.569 23.193 1.00 31.37 48 TYR D N 1
ATOM 5111 C CA . TYR D 1 48 ? -53.151 24.711 22.008 1.00 32.01 48 TYR D CA 1
ATOM 5112 C C . TYR D 1 48 ? -52.173 25.856 22.203 1.00 34.28 48 TYR D C 1
ATOM 5113 O O . TYR D 1 48 ? -52.483 26.834 22.882 1.00 32.01 48 TYR D O 1
ATOM 5122 N N . PRO D 1 49 ? -50.990 25.755 21.585 1.00 28.59 49 PRO D N 1
ATOM 5123 C CA . PRO D 1 49 ? -50.066 26.885 21.639 1.00 30.95 49 PRO D CA 1
ATOM 5124 C C . PRO D 1 49 ? -50.555 28.008 20.735 1.00 33.52 49 PRO D C 1
ATOM 5125 O O . PRO D 1 49 ? -51.132 27.744 19.683 1.00 29.80 49 PRO D O 1
ATOM 5129 N N . VAL D 1 50 ? -50.350 29.250 21.154 1.00 31.19 50 VAL D N 1
ATOM 5130 C CA . VAL D 1 50 ? -50.626 30.384 20.290 1.00 30.51 50 VAL D CA 1
ATOM 5131 C C . VAL D 1 50 ? -49.275 30.913 19.848 1.00 36.93 50 VAL D C 1
ATOM 5132 O O . VAL D 1 50 ? -48.472 31.339 20.679 1.00 38.96 50 VAL D O 1
ATOM 5136 N N . LEU D 1 51 ? -49.011 30.859 18.544 1.00 34.17 51 LEU D N 1
ATOM 5137 C CA . LEU D 1 51 ? -47.686 31.177 18.020 1.00 32.73 51 LEU D CA 1
ATOM 5138 C C . LEU D 1 51 ? -47.680 32.491 17.273 1.00 34.81 51 LEU D C 1
ATOM 5139 O O . LEU D 1 51 ? -48.690 32.877 16.681 1.00 30.30 51 LEU D O 1
ATOM 5144 N N . SER D 1 52 ? -46.539 33.177 17.287 1.00 31.84 52 SER D N 1
ATOM 5145 C CA . SER D 1 52 ? -46.361 34.317 16.404 1.00 31.98 52 SER D CA 1
ATOM 5146 C C . SER D 1 52 ? -46.223 33.736 15.017 1.00 29.85 52 SER D C 1
ATOM 5147 O O . SER D 1 52 ? -45.875 32.564 14.866 1.00 30.25 52 SER D O 1
ATOM 5150 N N . TYR D 1 53 ? -46.486 34.539 13.996 1.00 31.07 53 TYR D N 1
ATOM 5151 C CA . TYR D 1 53 ? -46.365 34.045 12.637 1.00 28.18 53 TYR D CA 1
ATOM 5152 C C . TYR D 1 53 ? -44.949 33.551 12.371 1.00 35.61 53 TYR D C 1
ATOM 5153 O O . TYR D 1 53 ? -44.743 32.547 11.685 1.00 30.16 53 TYR D O 1
ATOM 5162 N N . LEU D 1 54 ? -43.967 34.267 12.903 1.00 30.81 54 LEU D N 1
ATOM 5163 C CA . LEU D 1 54 ? -42.583 33.850 12.718 1.00 38.24 54 LEU D CA 1
ATOM 5164 C C . LEU D 1 54 ? -42.318 32.470 13.315 1.00 31.43 54 LEU D C 1
ATOM 5165 O O . LEU D 1 54 ? -41.694 31.622 12.675 1.00 34.13 54 LEU D O 1
ATOM 5170 N N . ASP D 1 55 ? -42.783 32.245 14.540 1.00 32.50 55 ASP D N 1
ATOM 5171 C CA . ASP D 1 55 ? -42.564 30.950 15.178 1.00 36.59 55 ASP D CA 1
ATOM 5172 C C . ASP D 1 55 ? -43.300 29.829 14.444 1.00 33.65 55 ASP D C 1
ATOM 5173 O O . ASP D 1 55 ? -42.817 28.700 14.387 1.00 34.99 55 ASP D O 1
ATOM 5178 N N . PHE D 1 56 ? -44.462 30.139 13.869 1.00 31.84 56 PHE D N 1
ATOM 5179 C CA . PHE D 1 56 ? -45.200 29.130 13.110 1.00 29.40 56 PHE D CA 1
ATOM 5180 C C . PHE D 1 56 ? -44.421 28.759 11.862 1.00 31.14 56 PHE D C 1
ATOM 5181 O O . PHE D 1 56 ? -44.214 27.593 11.565 1.00 29.60 56 PHE D O 1
ATOM 5189 N N . ILE D 1 57 ? -44.000 29.776 11.121 1.00 30.30 57 ILE D N 1
ATOM 5190 C CA . ILE D 1 57 ? -43.327 29.562 9.854 1.00 31.62 57 ILE D CA 1
ATOM 5191 C C . ILE D 1 57 ? -41.962 28.897 10.037 1.00 37.48 57 ILE D C 1
ATOM 5192 O O . ILE D 1 57 ? -41.501 28.161 9.166 1.00 38.85 57 ILE D O 1
ATOM 5197 N N . SER D 1 58 ? -41.336 29.129 11.185 1.00 33.59 58 SER D N 1
ATOM 5198 C CA . SER D 1 58 ? -40.013 28.566 11.440 1.00 40.36 58 SER D CA 1
ATOM 5199 C C . SER D 1 58 ? -40.077 27.107 11.915 1.00 43.49 58 SER D C 1
ATOM 5200 O O . SER D 1 58 ? -39.049 26.443 12.018 1.00 42.56 58 SER D O 1
ATOM 5203 N N . LYS D 1 59 ? -41.280 26.610 12.193 1.00 36.55 59 LYS D N 1
ATOM 5204 C CA . LYS D 1 59 ? -41.451 25.207 12.573 1.00 39.89 59 LYS D CA 1
ATOM 5205 C C . LYS D 1 59 ? -40.876 24.297 11.489 1.00 43.29 59 LYS D C 1
ATOM 5206 O O . LYS D 1 59 ? -40.941 24.617 10.303 1.00 44.26 59 LYS D O 1
ATOM 5211 N N . PRO D 1 60 ? -40.293 23.164 11.898 1.00 42.36 60 PRO D N 1
ATOM 5212 C CA . PRO D 1 60 ? -39.613 22.234 10.988 1.00 46.59 60 PRO D CA 1
ATOM 5213 C C . PRO D 1 60 ? -40.525 21.608 9.920 1.00 50.95 60 PRO D C 1
ATOM 5214 O O . PRO D 1 60 ? -40.068 21.394 8.797 1.00 59.60 60 PRO D O 1
ATOM 5218 N N . ALA D 1 61 ? -41.777 21.329 10.264 1.00 45.15 61 ALA D N 1
ATOM 5219 C CA . ALA D 1 61 ? -42.725 20.635 9.371 1.00 49.61 61 ALA D CA 1
ATOM 5220 C C . ALA D 1 61 ? -42.490 20.762 7.860 1.00 45.56 61 ALA D C 1
ATOM 5221 O O . ALA D 1 61 ? -42.276 21.852 7.340 1.00 48.35 61 ALA D O 1
ATOM 5223 N N . ASP D 1 62 ? -42.572 19.628 7.169 1.00 44.51 62 ASP D N 1
ATOM 5224 C CA . ASP D 1 62 ? -42.432 19.558 5.716 1.00 44.86 62 ASP D CA 1
ATOM 5225 C C . ASP D 1 62 ? -43.483 20.395 4.995 1.00 47.69 62 ASP D C 1
ATOM 5226 O O . ASP D 1 62 ? -43.205 21.039 3.976 1.00 46.77 62 ASP D O 1
ATOM 5231 N N . HIS D 1 63 ? -44.703 20.355 5.519 1.00 41.08 63 HIS D N 1
ATOM 5232 C CA . HIS D 1 63 ? -45.842 21.003 4.876 1.00 41.52 63 HIS D CA 1
ATOM 5233 C C . HIS D 1 63 ? -46.627 21.812 5.893 1.00 36.94 63 HIS D C 1
ATOM 5234 O O . HIS D 1 63 ? -46.855 21.352 7.008 1.00 33.95 63 HIS D O 1
ATOM 5241 N N . LYS D 1 64 ? -47.026 23.020 5.511 1.00 36.79 64 LYS D N 1
ATOM 5242 C CA . LYS D 1 64 ? -47.787 23.876 6.408 1.00 31.18 64 LYS D CA 1
ATOM 5243 C C . LYS D 1 64 ? -49.100 24.290 5.750 1.00 30.99 64 LYS D C 1
ATOM 5244 O O . LYS D 1 64 ? -49.154 24.550 4.549 1.00 29.55 64 LYS D O 1
ATOM 5250 N N . ALA D 1 65 ? -50.163 24.349 6.541 1.00 27.28 65 ALA D N 1
ATOM 5251 C CA . ALA D 1 65 ? -51.455 24.745 6.017 1.00 28.68 65 ALA D CA 1
ATOM 5252 C C . ALA D 1 65 ? -52.164 25.609 7.042 1.00 26.59 65 ALA D C 1
ATOM 5253 O O . ALA D 1 65 ? -52.038 25.394 8.247 1.00 27.47 65 ALA D O 1
ATOM 5255 N N . VAL D 1 66 ? -52.902 26.596 6.566 1.00 22.93 66 VAL D N 1
ATOM 5256 C CA . VAL D 1 66 ? -53.504 27.559 7.477 1.00 24.21 66 VAL D CA 1
ATOM 5257 C C . VAL D 1 66 ? -54.936 27.857 7.084 1.00 25.65 66 VAL D C 1
ATOM 5258 O O . VAL D 1 66 ? -55.256 27.939 5.903 1.00 25.28 66 VAL D O 1
ATOM 5262 N N . THR D 1 67 ? -55.797 27.972 8.085 1.00 22.56 67 THR D N 1
ATOM 5263 C CA . THR D 1 67 ? -57.116 28.538 7.883 1.00 25.27 67 THR D CA 1
ATOM 5264 C C . THR D 1 67 ? -57.153 29.855 8.642 1.00 24.38 67 THR D C 1
ATOM 5265 O O . THR D 1 67 ? -56.688 29.947 9.781 1.00 26.59 67 THR D O 1
ATOM 5269 N N . ILE D 1 68 ? -57.652 30.890 7.989 1.00 22.75 68 ILE D N 1
ATOM 5270 C CA . ILE D 1 68 ? -57.733 32.206 8.606 1.00 24.88 68 ILE D CA 1
ATOM 5271 C C . ILE D 1 68 ? -59.124 32.396 9.214 1.00 28.65 68 ILE D C 1
ATOM 5272 O O . ILE D 1 68 ? -60.114 32.495 8.496 1.00 26.01 68 ILE D O 1
ATOM 5277 N N . ALA D 1 69 ? -59.202 32.410 10.539 1.00 29.55 69 ALA D N 1
ATOM 5278 C CA . ALA D 1 69 ? -60.489 32.549 11.215 1.00 25.91 69 ALA D CA 1
ATOM 5279 C C . ALA D 1 69 ? -60.953 34.017 11.306 1.00 31.13 69 ALA D C 1
ATOM 5280 O O . ALA D 1 69 ? -62.119 34.298 11.595 1.00 33.11 69 ALA D O 1
ATOM 5282 N N . ILE D 1 70 ? -60.052 34.946 11.031 1.00 25.01 70 ILE D N 1
ATOM 5283 C CA . ILE D 1 70 ? -60.345 36.379 11.162 1.00 22.09 70 ILE D CA 1
ATOM 5284 C C . ILE D 1 70 ? -61.503 36.849 10.275 1.00 26.40 70 ILE D C 1
ATOM 5285 O O . ILE D 1 70 ? -61.473 36.683 9.052 1.00 24.41 70 ILE D O 1
ATOM 5290 N N . ALA D 1 71 ? -62.530 37.426 10.901 1.00 23.02 71 ALA D N 1
ATOM 5291 C CA . ALA D 1 71 ? -63.724 37.858 10.177 1.00 28.08 71 ALA D CA 1
ATOM 5292 C C . ALA D 1 71 ? -63.517 39.152 9.374 1.00 25.20 71 ALA D C 1
ATOM 5293 O O . ALA D 1 71 ? -64.035 39.279 8.267 1.00 26.60 71 ALA D O 1
ATOM 5295 N N . ASN D 1 72 ? -62.777 40.107 9.925 1.00 23.62 72 ASN D N 1
ATOM 5296 C CA . ASN D 1 72 ? -62.526 41.356 9.195 1.00 25.35 72 ASN D CA 1
ATOM 5297 C C . ASN D 1 72 ? -61.851 41.103 7.854 1.00 24.27 72 ASN D C 1
ATOM 5298 O O . ASN D 1 72 ? -60.747 40.549 7.796 1.00 25.00 72 ASN D O 1
ATOM 5303 N N . SER D 1 73 ? -62.508 41.522 6.782 1.00 22.00 73 SER D N 1
ATOM 5304 C CA . SER D 1 73 ? -62.110 41.107 5.444 1.00 26.94 73 SER D CA 1
ATOM 5305 C C . SER D 1 73 ? -60.846 41.806 4.957 1.00 27.76 73 SER D C 1
ATOM 5306 O O . SER D 1 73 ? -60.118 41.267 4.119 1.00 24.31 73 SER D O 1
ATOM 5309 N N . VAL D 1 74 ? -60.599 43.005 5.470 1.00 24.08 74 VAL D N 1
ATOM 5310 C CA . VAL D 1 74 ? -59.372 43.724 5.146 1.00 25.75 74 VAL D CA 1
ATOM 5311 C C . VAL D 1 74 ? -58.161 43.025 5.754 1.00 25.98 74 VAL D C 1
ATOM 5312 O O . VAL D 1 74 ? -57.177 42.780 5.063 1.00 23.92 74 VAL D O 1
ATOM 5316 N N . VAL D 1 75 ? -58.240 42.679 7.039 1.00 24.13 75 VAL D N 1
ATOM 5317 C CA . VAL D 1 75 ? -57.170 41.925 7.677 1.00 24.24 75 VAL D CA 1
ATOM 5318 C C . VAL D 1 75 ? -56.982 40.572 6.984 1.00 27.30 75 VAL D C 1
ATOM 5319 O O . VAL D 1 75 ? -55.851 40.097 6.799 1.00 27.13 75 VAL D O 1
ATOM 5323 N N . ARG D 1 76 ? -58.093 39.954 6.588 1.00 24.23 76 ARG D N 1
ATOM 5324 C CA . ARG D 1 76 ? -58.027 38.629 5.981 1.00 24.38 76 ARG D CA 1
ATOM 5325 C C . ARG D 1 76 ? -57.180 38.657 4.713 1.00 22.75 76 ARG D C 1
ATOM 5326 O O . ARG D 1 76 ? -56.270 37.849 4.555 1.00 25.59 76 ARG D O 1
ATOM 5334 N N . GLU D 1 77 ? -57.487 39.588 3.816 1.00 23.28 77 GLU D N 1
ATOM 5335 C CA . GLU D 1 77 ? -56.721 39.747 2.584 1.00 28.18 77 GLU D CA 1
ATOM 5336 C C . GLU D 1 77 ? -55.236 40.059 2.852 1.00 29.20 77 GLU D C 1
ATOM 5337 O O . GLU D 1 77 ? -54.349 39.575 2.137 1.00 27.93 77 GLU D O 1
ATOM 5343 N N . LYS D 1 78 ? -54.965 40.863 3.880 1.00 28.08 78 LYS D N 1
ATOM 5344 C CA . LYS D 1 78 ? -53.584 41.169 4.246 1.00 30.58 78 LYS D CA 1
ATOM 5345 C C . LYS D 1 78 ? -52.862 39.881 4.656 1.00 32.03 78 LYS D C 1
ATOM 5346 O O . LYS D 1 78 ? -51.768 39.591 4.174 1.00 28.08 78 LYS D O 1
ATOM 5352 N N . LEU D 1 79 ? -53.485 39.098 5.531 1.00 26.91 79 LEU D N 1
ATOM 5353 C CA . LEU D 1 79 ? -52.883 37.833 5.969 1.00 26.55 79 LEU D CA 1
ATOM 5354 C C . LEU D 1 79 ? -52.663 36.855 4.810 1.00 25.46 79 LEU D C 1
ATOM 5355 O O . LEU D 1 79 ? -51.634 36.182 4.742 1.00 30.57 79 LEU D O 1
ATOM 5360 N N . VAL D 1 80 ? -53.607 36.789 3.880 1.00 28.59 80 VAL D N 1
ATOM 5361 C CA . VAL D 1 80 ? -53.396 35.971 2.695 1.00 25.65 80 VAL D CA 1
ATOM 5362 C C . VAL D 1 80 ? -52.049 36.311 2.007 1.00 30.01 80 VAL D C 1
ATOM 5363 O O . VAL D 1 80 ? -51.310 35.403 1.623 1.00 27.78 80 VAL D O 1
ATOM 5367 N N . SER D 1 81 ? -51.721 37.599 1.859 1.00 26.84 81 SER D N 1
ATOM 5368 C CA . SER D 1 81 ? -50.491 37.974 1.131 1.00 29.98 81 SER D CA 1
ATOM 5369 C C . SER D 1 81 ? -49.258 37.411 1.820 1.00 28.68 81 SER D C 1
ATOM 5370 O O . SER D 1 81 ? -48.290 36.985 1.181 1.00 30.56 81 SER D O 1
ATOM 5373 N N . LEU D 1 82 ? -49.314 37.373 3.142 1.00 29.53 82 LEU D N 1
ATOM 5374 C CA . LEU D 1 82 ? -48.227 36.829 3.942 1.00 28.88 82 LEU D CA 1
ATOM 5375 C C . LEU D 1 82 ? -48.050 35.328 3.680 1.00 34.41 82 LEU D C 1
ATOM 5376 O O . LEU D 1 82 ? -46.945 34.864 3.385 1.00 31.42 82 LEU D O 1
ATOM 5381 N N . LEU D 1 83 ? -49.149 34.576 3.786 1.00 32.10 83 LEU D N 1
ATOM 5382 C CA . LEU D 1 83 ? -49.148 33.140 3.518 1.00 27.11 83 LEU D CA 1
ATOM 5383 C C . LEU D 1 83 ? -48.660 32.853 2.092 1.00 26.35 83 LEU D C 1
ATOM 5384 O O . LEU D 1 83 ? -47.901 31.914 1.872 1.00 30.05 83 LEU D O 1
ATOM 5389 N N . GLU D 1 84 ? -49.105 33.658 1.129 1.00 28.39 84 GLU D N 1
ATOM 5390 C CA . GLU D 1 84 ? -48.718 33.480 -0.267 1.00 29.12 84 GLU D CA 1
ATOM 5391 C C . GLU D 1 84 ? -47.208 33.684 -0.433 1.00 36.37 84 GLU D C 1
ATOM 5392 O O . GLU D 1 84 ? -46.559 32.985 -1.220 1.00 33.13 84 GLU D O 1
ATOM 5398 N N . LYS D 1 85 ? -46.650 34.631 0.318 1.00 35.40 85 LYS D N 1
ATOM 5399 C CA . LYS D 1 85 ? -45.206 34.853 0.279 1.00 34.28 85 LYS D CA 1
ATOM 5400 C C . LYS D 1 85 ? -44.459 33.606 0.723 1.00 38.33 85 LYS D C 1
ATOM 5401 O O . LYS D 1 85 ? -43.455 33.231 0.119 1.00 39.70 85 LYS D O 1
ATOM 5405 N N . ASP D 1 86 ? -44.947 32.954 1.774 1.00 36.47 86 ASP D N 1
ATOM 5406 C CA . ASP D 1 86 ? -44.232 31.806 2.327 1.00 35.08 86 ASP D CA 1
ATOM 5407 C C . ASP D 1 86 ? -44.718 30.467 1.778 1.00 33.93 86 ASP D C 1
ATOM 5408 O O . ASP D 1 86 ? -44.355 29.419 2.288 1.00 35.58 86 ASP D O 1
ATOM 5413 N N . GLY D 1 87 ? -45.532 30.507 0.732 1.00 33.00 87 GLY D N 1
ATOM 5414 C CA . GLY D 1 87 ? -45.994 29.286 0.092 1.00 36.58 87 GLY D CA 1
ATOM 5415 C C . GLY D 1 87 ? -46.818 28.377 0.996 1.00 37.59 87 GLY D C 1
ATOM 5416 O O . GLY D 1 87 ? -46.850 27.160 0.804 1.00 36.96 87 GLY D O 1
ATOM 5417 N N . VAL D 1 88 ? -47.479 28.968 1.988 1.00 33.06 88 VAL D N 1
ATOM 5418 C CA . VAL D 1 88 ? -48.324 28.204 2.898 1.00 31.14 88 VAL D CA 1
ATOM 5419 C C . VAL D 1 88 ? -49.627 27.822 2.211 1.00 27.15 88 VAL D C 1
ATOM 5420 O O . VAL D 1 88 ? -50.213 28.607 1.455 1.00 29.68 88 VAL D O 1
ATOM 5424 N N . GLN D 1 89 ? -50.071 26.603 2.471 1.00 27.60 89 GLN D N 1
ATOM 5425 C CA . GLN D 1 89 ? -51.269 26.079 1.849 1.00 26.38 89 GLN D CA 1
ATOM 5426 C C . GLN D 1 89 ? -52.507 26.668 2.527 1.00 24.68 89 GLN D C 1
ATOM 5427 O O . GLN D 1 89 ? -52.592 26.715 3.757 1.00 27.62 89 GLN D O 1
ATOM 5433 N N . HIS D 1 90 ? -53.466 27.113 1.724 1.00 24.35 90 HIS D N 1
ATOM 5434 C CA . HIS D 1 90 ? -54.745 27.581 2.250 1.00 25.24 90 HIS D CA 1
ATOM 5435 C C . HIS D 1 90 ? -55.702 26.411 2.443 1.00 25.87 90 HIS D C 1
ATOM 5436 O O . HIS D 1 90 ? -56.079 25.753 1.487 1.00 28.17 90 HIS D O 1
ATOM 5443 N N . LEU D 1 91 ? -56.104 26.179 3.684 1.00 25.27 91 LEU D N 1
ATOM 5444 C CA . LEU D 1 91 ? -56.971 25.058 4.027 1.00 27.43 91 LEU D CA 1
ATOM 5445 C C . LEU D 1 91 ? -58.433 25.467 3.836 1.00 29.91 91 LEU D C 1
ATOM 5446 O O . LEU D 1 91 ? -58.823 26.587 4.165 1.00 30.41 91 LEU D O 1
ATOM 5451 N N . ALA D 1 92 ? -59.223 24.574 3.258 1.00 25.95 92 ALA D N 1
ATOM 5452 C CA . ALA D 1 92 ? -60.668 24.731 3.204 1.00 24.75 92 ALA D CA 1
ATOM 5453 C C . ALA D 1 92 ? -61.277 24.015 4.401 1.00 31.37 92 ALA D C 1
ATOM 5454 O O . ALA D 1 92 ? -60.999 22.837 4.648 1.00 24.20 92 ALA D O 1
ATOM 5456 N N . VAL D 1 93 ? -62.116 24.717 5.150 1.00 26.13 93 VAL D N 1
ATOM 5457 C CA . VAL D 1 93 ? -62.734 24.105 6.313 1.00 24.90 93 VAL D CA 1
ATOM 5458 C C . VAL D 1 93 ? -64.253 24.082 6.144 1.00 27.44 93 VAL D C 1
ATOM 5459 O O . VAL D 1 93 ? -64.865 25.099 5.817 1.00 23.10 93 VAL D O 1
ATOM 5463 N N . GLN D 1 94 ? -64.868 22.923 6.334 1.00 25.84 94 GLN D N 1
ATOM 5464 C CA . GLN D 1 94 ? -66.323 22.893 6.416 1.00 26.45 94 GLN D CA 1
ATOM 5465 C C . GLN D 1 94 ? -66.783 22.091 7.627 1.00 28.29 94 GLN D C 1
ATOM 5466 O O . GLN D 1 94 ? -65.970 21.534 8.359 1.00 31.95 94 GLN D O 1
ATOM 5472 N N . SER D 1 95 ? -68.083 22.057 7.867 1.00 25.35 95 SER D N 1
ATOM 5473 C CA . SER D 1 95 ? -68.584 21.347 9.024 1.00 23.76 95 SER D CA 1
ATOM 5474 C C . SER D 1 95 ? -69.172 20.020 8.576 1.00 22.85 95 SER D C 1
ATOM 5475 O O . SER D 1 95 ? -69.595 19.888 7.436 1.00 23.02 95 SER D O 1
ATOM 5478 N N . THR D 1 96 ? -69.204 19.048 9.479 1.00 19.99 96 THR D N 1
ATOM 5479 C CA . THR D 1 96 ? -69.801 17.749 9.181 1.00 23.37 96 THR D CA 1
ATOM 5480 C C . THR D 1 96 ? -71.230 17.861 8.639 1.00 27.26 96 THR D C 1
ATOM 5481 O O . THR D 1 96 ? -71.612 17.122 7.734 1.00 25.49 96 THR D O 1
ATOM 5485 N N . ASN D 1 97 ? -72.024 18.779 9.189 1.00 22.23 97 ASN D N 1
ATOM 5486 C CA . ASN D 1 97 ? -73.414 18.881 8.765 1.00 23.35 97 ASN D CA 1
ATOM 5487 C C . ASN D 1 97 ? -73.669 19.904 7.639 1.00 25.41 97 ASN D C 1
ATOM 5488 O O . ASN D 1 97 ? -74.823 20.174 7.292 1.00 26.28 97 ASN D O 1
ATOM 5493 N N . THR D 1 98 ? -72.602 20.451 7.062 1.00 22.30 98 THR D N 1
ATOM 5494 C CA . THR D 1 98 ? -72.726 21.368 5.920 1.00 23.22 98 THR D CA 1
ATOM 5495 C C . THR D 1 98 ? -73.345 20.667 4.706 1.00 26.74 98 THR D C 1
ATOM 5496 O O . THR D 1 98 ? -72.957 19.553 4.361 1.00 24.15 98 THR D O 1
ATOM 5500 N N . VAL D 1 99 ? -74.321 21.312 4.070 1.00 23.79 99 VAL D N 1
ATOM 5501 C CA . VAL D 1 99 ? -74.925 20.757 2.865 1.00 22.18 99 VAL D CA 1
ATOM 5502 C C . VAL D 1 99 ? -74.486 21.549 1.626 1.00 27.84 99 VAL D C 1
ATOM 5503 O O . VAL D 1 99 ? -74.527 22.783 1.620 1.00 25.30 99 VAL D O 1
ATOM 5507 N N . ILE D 1 100 ? -74.037 20.831 0.596 1.00 24.82 100 ILE D N 1
ATOM 5508 C CA . ILE D 1 100 ? -73.662 21.421 -0.689 1.00 22.60 100 ILE D CA 1
ATOM 5509 C C . ILE D 1 100 ? -74.267 20.599 -1.824 1.00 31.77 100 ILE D C 1
ATOM 5510 O O . ILE D 1 100 ? -73.973 19.407 -1.943 1.00 29.50 100 ILE D O 1
ATOM 5515 N N . LEU D 1 101 ? -75.103 21.228 -2.657 1.00 26.27 101 LEU D N 1
ATOM 5516 C CA . LEU D 1 101 ? -75.754 20.518 -3.746 1.00 27.44 101 LEU D CA 1
ATOM 5517 C C . LEU D 1 101 ? -74.962 20.576 -5.068 1.00 28.24 101 LEU D C 1
ATOM 5518 O O . LEU D 1 101 ? -73.743 20.393 -5.061 1.00 33.02 101 LEU D O 1
ATOM 5523 N N . ASP D 1 102 ? -75.638 20.801 -6.193 1.00 29.21 102 ASP D N 1
ATOM 5524 C CA . ASP D 1 102 ? -75.028 20.608 -7.521 1.00 30.08 102 ASP D CA 1
ATOM 5525 C C . ASP D 1 102 ? -74.254 21.816 -8.034 1.00 30.26 102 ASP D C 1
ATOM 5526 O O . ASP D 1 102 ? -74.661 22.953 -7.809 1.00 30.34 102 ASP D O 1
ATOM 5531 N N . GLU D 1 103 ? -73.173 21.558 -8.770 1.00 30.49 103 GLU D N 1
ATOM 5532 C CA . GLU D 1 103 ? -72.454 22.612 -9.495 1.00 32.36 103 GLU D CA 1
ATOM 5533 C C . GLU D 1 103 ? -72.162 23.798 -8.600 1.00 29.15 103 GLU D C 1
ATOM 5534 O O . GLU D 1 103 ? -72.546 24.920 -8.904 1.00 29.49 103 GLU D O 1
ATOM 5540 N N . VAL D 1 104 ? -71.510 23.542 -7.476 1.00 28.86 104 VAL D N 1
ATOM 5541 C CA . VAL D 1 104 ? -71.077 24.618 -6.604 1.00 32.18 104 VAL D CA 1
ATOM 5542 C C . VAL D 1 104 ? -69.565 24.739 -6.718 1.00 32.88 104 VAL D C 1
ATOM 5543 O O . VAL D 1 104 ? -68.834 23.831 -6.341 1.00 30.62 104 VAL D O 1
ATOM 5547 N N . GLU D 1 105 ? -69.115 25.860 -7.266 1.00 28.35 105 GLU D N 1
ATOM 5548 C CA . GLU D 1 105 ? -67.697 26.119 -7.464 1.00 32.33 105 GLU D CA 1
ATOM 5549 C C . GLU D 1 105 ? -67.268 27.072 -6.361 1.00 30.96 105 GLU D C 1
ATOM 5550 O O . GLU D 1 105 ? -67.936 28.071 -6.127 1.00 32.24 105 GLU D O 1
ATOM 5553 N N . ILE D 1 106 ? -66.173 26.766 -5.672 1.00 32.29 106 ILE D N 1
ATOM 5554 C CA . ILE D 1 106 ? -65.755 27.558 -4.517 1.00 30.41 106 ILE D CA 1
ATOM 5555 C C . ILE D 1 106 ? -64.254 27.809 -4.550 1.00 30.10 106 ILE D C 1
ATOM 5556 O O . ILE D 1 106 ? -63.484 26.872 -4.690 1.00 27.66 106 ILE D O 1
ATOM 5561 N N . GLY D 1 107 ? -63.846 29.065 -4.393 1.00 28.74 107 GLY D N 1
ATOM 5562 C CA . GLY D 1 107 ? -62.434 29.415 -4.352 1.00 26.19 107 GLY D CA 1
ATOM 5563 C C . GLY D 1 107 ? -61.758 28.917 -3.081 1.00 29.45 107 GLY D C 1
ATOM 5564 O O . GLY D 1 107 ? -62.427 28.473 -2.146 1.00 26.76 107 GLY D O 1
ATOM 5565 N N . GLU D 1 108 ? -60.432 29.002 -3.039 1.00 22.85 108 GLU D N 1
ATOM 5566 C CA . GLU D 1 108 ? -59.656 28.488 -1.916 1.00 25.71 108 GLU D CA 1
ATOM 5567 C C . GLU D 1 108 ? -59.967 29.247 -0.633 1.00 23.19 108 GLU D C 1
ATOM 5568 O O . GLU D 1 108 ? -60.440 30.382 -0.667 1.00 26.28 108 GLU D O 1
ATOM 5574 N N . GLY D 1 109 ? -59.659 28.630 0.501 1.00 22.11 109 GLY D N 1
ATOM 5575 C CA . GLY D 1 109 ? -59.785 29.297 1.783 1.00 25.34 109 GLY D CA 1
ATOM 5576 C C . GLY D 1 109 ? -61.217 29.513 2.243 1.00 23.05 109 GLY D C 1
ATOM 5577 O O . GLY D 1 109 ? -61.482 30.420 3.026 1.00 24.75 109 GLY D O 1
ATOM 5578 N N . SER D 1 110 ? -62.146 28.688 1.783 1.00 24.41 110 SER D N 1
ATOM 5579 C CA . SER D 1 110 ? -63.522 28.816 2.264 1.00 21.98 110 SER D CA 1
ATOM 5580 C C . SER D 1 110 ? -63.633 28.310 3.692 1.00 22.94 110 SER D C 1
ATOM 5581 O O . SER D 1 110 ? -62.873 27.447 4.115 1.00 22.85 110 SER D O 1
ATOM 5584 N N . LEU D 1 111 ? -64.580 28.864 4.438 1.00 21.91 111 LEU D N 1
ATOM 5585 C CA . LEU D 1 111 ? -64.834 28.425 5.800 1.00 22.36 111 LEU D CA 1
ATOM 5586 C C . LEU D 1 111 ? -66.349 28.316 5.998 1.00 24.54 111 LEU D C 1
ATOM 5587 O O . LEU D 1 111 ? -67.047 29.330 5.998 1.00 20.08 111 LEU D O 1
ATOM 5592 N N . LEU D 1 112 ? -66.866 27.093 6.127 1.00 18.43 112 LEU D N 1
ATOM 5593 C CA . LEU D 1 112 ? -68.316 26.908 6.253 1.00 21.78 112 LEU D CA 1
ATOM 5594 C C . LEU D 1 112 ? -68.637 26.280 7.603 1.00 24.27 112 LEU D C 1
ATOM 5595 O O . LEU D 1 112 ? -68.297 25.116 7.861 1.00 22.81 112 LEU D O 1
ATOM 5600 N N . CYS D 1 113 ? -69.286 27.062 8.459 1.00 20.66 113 CYS D N 1
ATOM 5601 C CA . CYS D 1 113 ? -69.521 26.681 9.846 1.00 20.61 113 CYS D CA 1
ATOM 5602 C C . CYS D 1 113 ? -70.745 25.766 9.955 1.00 19.78 113 CYS D C 1
ATOM 5603 O O . CYS D 1 113 ? -71.377 25.458 8.947 1.00 22.82 113 CYS D O 1
ATOM 5606 N N . PRO D 1 114 ? -71.051 25.282 11.165 1.00 20.97 114 PRO D N 1
ATOM 5607 C CA . PRO D 1 114 ? -72.160 24.315 11.265 1.00 20.03 114 PRO D CA 1
ATOM 5608 C C . PRO D 1 114 ? -73.501 24.850 10.737 1.00 19.28 114 PRO D C 1
ATOM 5609 O O . PRO D 1 114 ? -73.779 26.042 10.846 1.00 20.43 114 PRO D O 1
ATOM 5613 N N . PHE D 1 115 ? -74.309 23.959 10.172 1.00 20.47 115 PHE D N 1
ATOM 5614 C CA . PHE D 1 115 ? -75.660 24.269 9.691 1.00 21.81 115 PHE D CA 1
ATOM 5615 C C . PHE D 1 115 ? -75.676 25.208 8.484 1.00 21.32 115 PHE D C 1
ATOM 5616 O O . PHE D 1 115 ? -76.684 25.852 8.217 1.00 22.17 115 PHE D O 1
ATOM 5624 N N . THR D 1 116 ? -74.561 25.277 7.757 1.00 20.61 116 THR D N 1
ATOM 5625 C CA . THR D 1 116 ? -74.501 26.073 6.534 1.00 24.25 116 THR D CA 1
ATOM 5626 C C . THR D 1 116 ? -74.997 25.262 5.353 1.00 24.80 116 THR D C 1
ATOM 5627 O O . THR D 1 116 ? -74.927 24.025 5.355 1.00 22.12 116 THR D O 1
ATOM 5631 N N . CYS D 1 117 ? -75.466 25.969 4.331 1.00 23.34 117 CYS D N 1
ATOM 5632 C CA . CYS D 1 117 ? -76.018 25.332 3.148 1.00 22.65 117 CYS D CA 1
ATOM 5633 C C . CYS D 1 117 ? -75.680 26.132 1.889 1.00 25.43 117 CYS D C 1
ATOM 5634 O O . CYS D 1 117 ? -75.899 27.348 1.832 1.00 23.91 117 CYS D O 1
ATOM 5637 N N . LEU D 1 118 ? -75.148 25.444 0.884 1.00 19.83 118 LEU D N 1
ATOM 5638 C CA . LEU D 1 118 ? -74.993 26.009 -0.449 1.00 22.47 118 LEU D CA 1
ATOM 5639 C C . LEU D 1 118 ? -75.813 25.137 -1.382 1.00 25.19 118 LEU D C 1
ATOM 5640 O O . LEU D 1 118 ? -75.619 23.915 -1.396 1.00 28.05 118 LEU D O 1
ATOM 5645 N N . THR D 1 119 ? -76.734 25.715 -2.150 1.00 24.30 119 THR D N 1
ATOM 5646 C CA . THR D 1 119 ? -77.571 24.855 -3.004 1.00 27.73 119 THR D CA 1
ATOM 5647 C C . THR D 1 119 ? -76.923 24.496 -4.345 1.00 26.88 119 THR D C 1
ATOM 5648 O O . THR D 1 119 ? -75.946 23.757 -4.373 1.00 26.61 119 THR D O 1
ATOM 5652 N N . SER D 1 120 ? -77.454 25.002 -5.451 1.00 26.22 120 SER D N 1
ATOM 5653 C CA . SER D 1 120 ? -76.990 24.544 -6.758 1.00 28.46 120 SER D CA 1
ATOM 5654 C C . SER D 1 120 ? -76.639 25.690 -7.709 1.00 28.76 120 SER D C 1
ATOM 5655 O O . SER D 1 120 ? -77.252 26.756 -7.651 1.00 27.89 120 SER D O 1
ATOM 5658 N N . ASN D 1 121 ? -75.665 25.441 -8.586 1.00 26.89 121 ASN D N 1
ATOM 5659 C CA . ASN D 1 121 ? -75.226 26.399 -9.602 1.00 27.18 121 ASN D CA 1
ATOM 5660 C C . ASN D 1 121 ? -74.791 27.721 -8.977 1.00 32.35 121 ASN D C 1
ATOM 5661 O O . ASN D 1 121 ? -75.419 28.759 -9.170 1.00 31.27 121 ASN D O 1
ATOM 5666 N N . ILE D 1 122 ? -73.702 27.658 -8.229 1.00 30.88 122 ILE D N 1
ATOM 5667 C CA . ILE D 1 122 ? -73.231 28.784 -7.452 1.00 29.01 122 ILE D CA 1
ATOM 5668 C C . ILE D 1 122 ? -71.746 28.937 -7.696 1.00 29.84 122 ILE D C 1
ATOM 5669 O O . ILE D 1 122 ? -71.017 27.953 -7.794 1.00 28.89 122 ILE D O 1
ATOM 5674 N N . LYS D 1 123 ? -71.299 30.178 -7.815 1.00 26.82 123 LYS D N 1
ATOM 5675 C CA . LYS D 1 123 ? -69.885 30.441 -7.949 1.00 26.81 123 LYS D CA 1
ATOM 5676 C C . LYS D 1 123 ? -69.488 31.339 -6.784 1.00 29.65 123 LYS D C 1
ATOM 5677 O O . LYS D 1 123 ? -70.052 32.414 -6.601 1.00 29.58 123 LYS D O 1
ATOM 5680 N N . ILE D 1 124 ? -68.526 30.878 -5.994 1.00 29.21 124 ILE D N 1
ATOM 5681 C CA . ILE D 1 124 ? -68.057 31.599 -4.827 1.00 28.74 124 ILE D CA 1
ATOM 5682 C C . ILE D 1 124 ? -66.555 31.804 -4.958 1.00 29.93 124 ILE D C 1
ATOM 5683 O O . ILE D 1 124 ? -65.827 30.871 -5.281 1.00 30.22 124 ILE D O 1
ATOM 5688 N N . GLY D 1 125 ? -66.088 33.015 -4.693 1.00 28.14 125 GLY D N 1
ATOM 5689 C CA . GLY D 1 125 ? -64.672 33.315 -4.824 1.00 27.09 125 GLY D CA 1
ATOM 5690 C C . GLY D 1 125 ? -63.846 32.845 -3.643 1.00 30.54 125 GLY D C 1
ATOM 5691 O O . GLY D 1 125 ? -64.183 31.857 -2.976 1.00 27.96 125 GLY D O 1
ATOM 5692 N N . LYS D 1 126 ? -62.760 33.566 -3.374 1.00 25.61 126 LYS D N 1
ATOM 5693 C CA . LYS D 1 126 ? -61.766 33.124 -2.402 1.00 25.36 126 LYS D CA 1
ATOM 5694 C C . LYS D 1 126 ? -62.028 33.653 -1.004 1.00 24.02 126 LYS D C 1
ATOM 5695 O O . LYS D 1 126 ? -62.561 34.748 -0.838 1.00 24.71 126 LYS D O 1
ATOM 5701 N N . PHE D 1 127 ? -61.623 32.869 -0.008 1.00 23.85 127 PHE D N 1
ATOM 5702 C CA . PHE D 1 127 ? -61.663 33.279 1.392 1.00 24.26 127 PHE D CA 1
ATOM 5703 C C . PHE D 1 127 ? -63.067 33.715 1.858 1.00 24.09 127 PHE D C 1
ATOM 5704 O O . PHE D 1 127 ? -63.241 34.674 2.631 1.00 22.34 127 PHE D O 1
ATOM 5712 N N . PHE D 1 128 ? -64.060 32.968 1.385 1.00 22.22 128 PHE D N 1
ATOM 5713 C CA . PHE D 1 128 ? -65.458 33.146 1.781 1.00 19.53 128 PHE D CA 1
ATOM 5714 C C . PHE D 1 128 ? -65.680 32.554 3.166 1.00 25.78 128 PHE D C 1
ATOM 5715 O O . PHE D 1 128 ? -65.237 31.437 3.445 1.00 23.43 128 PHE D O 1
ATOM 5723 N N . HIS D 1 129 ? -66.324 33.323 4.043 1.00 22.47 129 HIS D N 1
ATOM 5724 C CA . HIS D 1 129 ? -66.684 32.856 5.379 1.00 22.26 129 HIS D CA 1
ATOM 5725 C C . HIS D 1 129 ? -68.199 32.819 5.520 1.00 23.36 129 HIS D C 1
ATOM 5726 O O . HIS D 1 129 ? -68.858 33.840 5.378 1.00 23.81 129 HIS D O 1
ATOM 5733 N N . ALA D 1 130 ? -68.741 31.640 5.794 1.00 21.86 130 ALA D N 1
ATOM 5734 C CA . ALA D 1 130 ? -70.163 31.476 6.033 1.00 22.13 130 ALA D CA 1
ATOM 5735 C C . ALA D 1 130 ? -70.348 30.996 7.455 1.00 21.60 130 ALA D C 1
ATOM 5736 O O . ALA D 1 130 ? -70.076 29.837 7.756 1.00 20.35 130 ALA D O 1
ATOM 5738 N N . ASN D 1 131 ? -70.805 31.875 8.341 1.00 20.27 131 ASN D N 1
ATOM 5739 C CA . ASN D 1 131 ? -70.993 31.464 9.726 1.00 22.41 131 ASN D CA 1
ATOM 5740 C C . ASN D 1 131 ? -72.293 30.658 9.907 1.00 21.45 131 ASN D C 1
ATOM 5741 O O . ASN D 1 131 ? -73.053 30.475 8.952 1.00 18.97 131 ASN D O 1
ATOM 5746 N N . ILE D 1 132 ? -72.524 30.176 11.123 1.00 18.88 132 ILE D N 1
ATOM 5747 C CA . ILE D 1 132 ? -73.567 29.192 11.384 1.00 20.03 132 ILE D CA 1
ATOM 5748 C C . ILE D 1 132 ? -74.973 29.560 10.869 1.00 23.23 132 ILE D C 1
ATOM 5749 O O . ILE D 1 132 ? -75.443 30.689 11.042 1.00 22.42 132 ILE D O 1
ATOM 5754 N N . TYR D 1 133 ? -75.613 28.588 10.218 1.00 21.09 133 TYR D N 1
ATOM 5755 C CA . TYR D 1 133 ? -76.974 28.725 9.674 1.00 22.03 133 TYR D CA 1
ATOM 5756 C C . TYR D 1 133 ? -77.052 29.621 8.436 1.00 25.30 133 TYR D C 1
ATOM 5757 O O . TYR D 1 133 ? -78.140 29.831 7.901 1.00 24.69 133 TYR D O 1
ATOM 5766 N N . SER D 1 134 ? -75.921 30.153 7.967 1.00 22.39 134 SER D N 1
ATOM 5767 C CA . SER D 1 134 ? -75.982 31.014 6.781 1.00 22.89 134 SER D CA 1
ATOM 5768 C C . SER D 1 134 ? -76.130 30.170 5.506 1.00 25.29 134 SER D C 1
ATOM 5769 O O . SER D 1 134 ? -75.735 28.992 5.485 1.00 23.80 134 SER D O 1
ATOM 5772 N N . TYR D 1 135 ? -76.729 30.740 4.458 1.00 22.14 135 TYR D N 1
ATOM 5773 C CA . TYR D 1 135 ? -76.895 29.989 3.208 1.00 23.88 135 TYR D CA 1
ATOM 5774 C C . TYR D 1 135 ? -76.756 30.815 1.942 1.00 23.61 135 TYR D C 1
ATOM 5775 O O . TYR D 1 135 ? -76.898 32.032 1.956 1.00 24.49 135 TYR D O 1
ATOM 5784 N N . VAL D 1 136 ? -76.448 30.123 0.852 1.00 23.47 136 VAL D N 1
ATOM 5785 C CA . VAL D 1 136 ? -76.397 30.703 -0.481 1.00 24.51 136 VAL D CA 1
ATOM 5786 C C . VAL D 1 136 ? -77.294 29.855 -1.376 1.00 25.31 136 VAL D C 1
ATOM 5787 O O . VAL D 1 136 ? -77.081 28.652 -1.504 1.00 25.61 136 VAL D O 1
ATOM 5791 N N . ALA D 1 137 ? -78.298 30.470 -1.992 1.00 27.33 137 ALA D N 1
ATOM 5792 C CA . ALA D 1 137 ? -79.241 29.722 -2.825 1.00 27.07 137 ALA D CA 1
ATOM 5793 C C . ALA D 1 137 ? -78.837 29.731 -4.304 1.00 29.88 137 ALA D C 1
ATOM 5794 O O . ALA D 1 137 ? -77.739 30.169 -4.646 1.00 28.15 137 ALA D O 1
ATOM 5796 N N . HIS D 1 138 ? -79.724 29.250 -5.173 1.00 25.84 138 HIS D N 1
ATOM 5797 C CA . HIS D 1 138 ? -79.346 28.936 -6.553 1.00 27.43 138 HIS D CA 1
ATOM 5798 C C . HIS D 1 138 ? -78.898 30.147 -7.380 1.00 28.15 138 HIS D C 1
ATOM 5799 O O . HIS D 1 138 ? -79.381 31.253 -7.181 1.00 28.17 138 HIS D O 1
ATOM 5806 N N . ASP D 1 139 ? -77.962 29.916 -8.294 1.00 30.39 139 ASP D N 1
ATOM 5807 C CA . ASP D 1 139 ? -77.567 30.918 -9.282 1.00 35.66 139 ASP D CA 1
ATOM 5808 C C . ASP D 1 139 ? -77.020 32.210 -8.684 1.00 33.45 139 ASP D C 1
ATOM 5809 O O . ASP D 1 139 ? -77.282 33.299 -9.196 1.00 33.98 139 ASP D O 1
ATOM 5814 N N . CYS D 1 140 ? -76.250 32.084 -7.609 1.00 32.59 140 CYS D N 1
ATOM 5815 C CA . CYS D 1 140 ? -75.600 33.236 -7.012 1.00 29.09 140 CYS D CA 1
ATOM 5816 C C . CYS D 1 140 ? -74.145 33.308 -7.441 1.00 29.15 140 CYS D C 1
ATOM 5817 O O . CYS D 1 140 ? -73.537 32.293 -7.790 1.00 29.97 140 CYS D O 1
ATOM 5820 N N . VAL D 1 141 ? -73.597 34.519 -7.439 1.00 29.77 141 VAL D N 1
ATOM 5821 C CA . VAL D 1 141 ? -72.173 34.718 -7.688 1.00 31.48 141 VAL D CA 1
ATOM 5822 C C . VAL D 1 141 ? -71.641 35.541 -6.537 1.00 26.29 141 VAL D C 1
ATOM 5823 O O . VAL D 1 141 ? -72.174 36.594 -6.214 1.00 30.89 141 VAL D O 1
ATOM 5827 N N . ILE D 1 142 ? -70.595 35.047 -5.905 1.00 29.70 142 ILE D N 1
ATOM 5828 C CA . ILE D 1 142 ? -70.088 35.670 -4.697 1.00 29.91 142 ILE D CA 1
ATOM 5829 C C . ILE D 1 142 ? -68.598 35.902 -4.878 1.00 28.27 142 ILE D C 1
ATOM 5830 O O . ILE D 1 142 ? -67.875 35.000 -5.296 1.00 31.04 142 ILE D O 1
ATOM 5835 N N . GLY D 1 143 ? -68.157 37.125 -4.594 1.00 27.72 143 GLY D N 1
ATOM 5836 C CA . GLY D 1 143 ? -66.791 37.542 -4.863 1.00 25.63 143 GLY D CA 1
ATOM 5837 C C . GLY D 1 143 ? -65.815 37.070 -3.808 1.00 28.39 143 GLY D C 1
ATOM 5838 O O . GLY D 1 143 ? -66.071 36.084 -3.111 1.00 26.99 143 GLY D O 1
ATOM 5839 N N . ASP D 1 144 ? -64.699 37.785 -3.689 1.00 24.65 144 ASP D N 1
ATOM 5840 C CA . ASP D 1 144 ? -63.628 37.435 -2.764 1.00 23.39 144 ASP D CA 1
ATOM 5841 C C . ASP D 1 144 ? -63.763 38.153 -1.428 1.00 23.69 144 ASP D C 1
ATOM 5842 O O . ASP D 1 144 ? -64.277 39.270 -1.358 1.00 25.94 144 ASP D O 1
ATOM 5847 N N . TYR D 1 145 ? -63.253 37.528 -0.372 1.00 25.01 145 TYR D N 1
ATOM 5848 C CA . TYR D 1 145 ? -63.250 38.142 0.947 1.00 24.17 145 TYR D CA 1
ATOM 5849 C C . TYR D 1 145 ? -64.652 38.530 1.380 1.00 24.89 145 TYR D C 1
ATOM 5850 O O . TYR D 1 145 ? -64.850 39.542 2.060 1.00 23.92 145 TYR D O 1
ATOM 5859 N N . VAL D 1 146 ? -65.631 37.716 1.001 1.00 24.20 146 VAL D N 1
ATOM 5860 C CA . VAL D 1 146 ? -67.002 37.961 1.456 1.00 22.91 146 VAL D CA 1
ATOM 5861 C C . VAL D 1 146 ? -67.274 37.251 2.782 1.00 23.97 146 VAL D C 1
ATOM 5862 O O . VAL D 1 146 ? -66.755 36.156 3.027 1.00 25.10 146 VAL D O 1
ATOM 5866 N N . THR D 1 147 ? -68.074 37.874 3.639 1.00 21.94 147 THR D N 1
ATOM 5867 C CA . THR D 1 147 ? -68.351 37.328 4.961 1.00 20.29 147 THR D CA 1
ATOM 5868 C C . THR D 1 147 ? -69.840 37.316 5.276 1.00 22.76 147 THR D C 1
ATOM 5869 O O . THR D 1 147 ? -70.504 38.361 5.230 1.00 23.87 147 THR D O 1
ATOM 5873 N N . PHE D 1 148 ? -70.366 36.124 5.560 1.00 22.79 148 PHE D N 1
ATOM 5874 C CA . PHE D 1 148 ? -71.751 35.961 6.015 1.00 25.48 148 PHE D CA 1
ATOM 5875 C C . PHE D 1 148 ? -71.738 35.708 7.508 1.00 23.69 148 PHE D C 1
ATOM 5876 O O . PHE D 1 148 ? -71.140 34.731 7.961 1.00 21.99 148 PHE D O 1
ATOM 5884 N N . ALA D 1 149 ? -72.396 36.578 8.265 1.00 21.65 149 ALA D N 1
ATOM 5885 C CA . ALA D 1 149 ? -72.603 36.367 9.693 1.00 24.86 149 ALA D CA 1
ATOM 5886 C C . ALA D 1 149 ? -73.656 35.269 9.861 1.00 22.13 149 ALA D C 1
ATOM 5887 O O . ALA D 1 149 ? -74.286 34.879 8.892 1.00 22.01 149 ALA D O 1
ATOM 5889 N N . PRO D 1 150 ? -73.865 34.783 11.093 1.00 22.89 150 PRO D N 1
ATOM 5890 C CA . PRO D 1 150 ? -74.811 33.679 11.266 1.00 22.87 150 PRO D CA 1
ATOM 5891 C C . PRO D 1 150 ? -76.218 33.996 10.756 1.00 25.30 150 PRO D C 1
ATOM 5892 O O . PRO D 1 150 ? -76.735 35.089 10.973 1.00 23.98 150 PRO D O 1
ATOM 5896 N N . GLY D 1 151 ? -76.817 33.037 10.063 1.00 20.93 151 GLY D N 1
ATOM 5897 C CA . GLY D 1 151 ? -78.203 33.155 9.640 1.00 24.88 151 GLY D CA 1
ATOM 5898 C C . GLY D 1 151 ? -78.411 34.170 8.531 1.00 27.06 151 GLY D C 1
ATOM 5899 O O . GLY D 1 151 ? -79.545 34.620 8.294 1.00 31.93 151 GLY D O 1
ATOM 5900 N N . ALA D 1 152 ? -77.323 34.555 7.868 1.00 23.93 152 ALA D N 1
ATOM 5901 C CA . ALA D 1 152 ? -77.410 35.416 6.688 1.00 25.30 152 ALA D CA 1
ATOM 5902 C C . ALA D 1 152 ? -78.069 34.606 5.591 1.00 27.56 152 ALA D C 1
ATOM 5903 O O . ALA D 1 152 ? -77.664 33.476 5.320 1.00 26.96 152 ALA D O 1
ATOM 5905 N N . LYS D 1 153 ? -79.086 35.172 4.960 1.00 24.80 153 LYS D N 1
ATOM 5906 C CA . LYS D 1 153 ? -79.878 34.407 4.010 1.00 24.34 153 LYS D CA 1
ATOM 5907 C C . LYS D 1 153 ? -79.811 35.019 2.620 1.00 25.95 153 LYS D C 1
ATOM 5908 O O . LYS D 1 153 ? -80.515 35.969 2.309 1.00 29.49 153 LYS D O 1
ATOM 5914 N N . CYS D 1 154 ? -78.939 34.467 1.792 1.00 24.21 154 CYS D N 1
ATOM 5915 C CA . CYS D 1 154 ? -78.751 34.932 0.436 1.00 23.16 154 CYS D CA 1
ATOM 5916 C C . CYS D 1 154 ? -79.564 34.073 -0.540 1.00 27.55 154 CYS D C 1
ATOM 5917 O O . CYS D 1 154 ? -79.171 32.945 -0.864 1.00 27.08 154 CYS D O 1
ATOM 5920 N N . ASN D 1 155 ? -80.693 34.601 -1.014 1.00 25.21 155 ASN D N 1
ATOM 5921 C CA . ASN D 1 155 ? -81.548 33.844 -1.925 1.00 24.61 155 ASN D CA 1
ATOM 5922 C C . ASN D 1 155 ? -81.051 33.814 -3.364 1.00 29.35 155 ASN D C 1
ATOM 5923 O O . ASN D 1 155 ? -79.926 34.211 -3.637 1.00 28.52 155 ASN D O 1
ATOM 5928 N N . GLY D 1 156 ? -81.875 33.328 -4.287 1.00 27.60 156 GLY D N 1
ATOM 5929 C CA . GLY D 1 156 ? -81.396 33.070 -5.635 1.00 29.55 156 GLY D CA 1
ATOM 5930 C C . GLY D 1 156 ? -81.090 34.281 -6.501 1.00 30.13 156 GLY D C 1
ATOM 5931 O O . GLY D 1 156 ? -81.625 35.369 -6.287 1.00 28.87 156 GLY D O 1
ATOM 5932 N N . ASN D 1 157 ? -80.245 34.078 -7.508 1.00 32.14 157 ASN D N 1
ATOM 5933 C CA . ASN D 1 157 ? -79.895 35.146 -8.446 1.00 35.70 157 ASN D CA 1
ATOM 5934 C C . ASN D 1 157 ? -79.458 36.436 -7.753 1.00 34.49 157 ASN D C 1
ATOM 5935 O O . ASN D 1 157 ? -79.958 37.529 -8.040 1.00 33.65 157 ASN D O 1
ATOM 5940 N N . ILE D 1 158 ? -78.519 36.289 -6.830 1.00 29.81 158 ILE D N 1
ATOM 5941 C CA . ILE D 1 158 ? -77.925 37.426 -6.157 1.00 29.85 158 ILE D CA 1
ATOM 5942 C C . ILE D 1 158 ? -76.463 37.429 -6.506 1.00 28.38 158 ILE D C 1
ATOM 5943 O O . ILE D 1 158 ? -75.847 36.370 -6.618 1.00 30.35 158 ILE D O 1
ATOM 5948 N N . HIS D 1 159 ? -75.923 38.620 -6.729 1.00 29.68 159 HIS D N 1
ATOM 5949 C CA . HIS D 1 159 ? -74.511 38.785 -7.002 1.00 31.75 159 HIS D CA 1
ATOM 5950 C C . HIS D 1 159 ? -73.916 39.621 -5.879 1.00 36.16 159 HIS D C 1
ATOM 5951 O O . HIS D 1 159 ? -74.314 40.768 -5.669 1.00 30.12 159 HIS D O 1
ATOM 5958 N N . ILE D 1 160 ? -72.974 39.040 -5.145 1.00 29.93 160 ILE D N 1
ATOM 5959 C CA . ILE D 1 160 ? -72.351 39.752 -4.046 1.00 29.41 160 ILE D CA 1
ATOM 5960 C C . ILE D 1 160 ? -70.885 39.995 -4.395 1.00 32.24 160 ILE D C 1
ATOM 5961 O O . ILE D 1 160 ? -70.156 39.062 -4.750 1.00 27.47 160 ILE D O 1
ATOM 5966 N N . GLU D 1 161 ? -70.471 41.259 -4.328 1.00 27.92 161 GLU D N 1
ATOM 5967 C CA . GLU D 1 161 ? -69.133 41.655 -4.757 1.00 30.45 161 GLU D CA 1
ATOM 5968 C C . GLU D 1 161 ? -68.128 41.552 -3.627 1.00 26.96 161 GLU D C 1
ATOM 5969 O O . GLU D 1 161 ? -68.504 41.361 -2.476 1.00 23.74 161 GLU D O 1
ATOM 5975 N N . ASP D 1 162 ? -66.852 41.731 -3.968 1.00 26.92 162 ASP D N 1
ATOM 5976 C CA . ASP D 1 162 ? -65.746 41.602 -3.023 1.00 28.92 162 ASP D CA 1
ATOM 5977 C C . ASP D 1 162 ? -65.964 42.371 -1.730 1.00 26.35 162 ASP D C 1
ATOM 5978 O O . ASP D 1 162 ? -66.507 43.476 -1.738 1.00 25.62 162 ASP D O 1
ATOM 5983 N N . HIS D 1 163 ? -65.524 41.771 -0.626 1.00 25.54 163 HIS D N 1
ATOM 5984 C CA . HIS D 1 163 ? -65.479 42.431 0.673 1.00 25.80 163 HIS D CA 1
ATOM 5985 C C . HIS D 1 163 ? -66.837 42.847 1.254 1.00 26.49 163 HIS D C 1
ATOM 5986 O O . HIS D 1 163 ? -66.884 43.545 2.259 1.00 27.61 163 HIS D O 1
ATOM 5993 N N . ALA D 1 164 ? -67.931 42.432 0.634 1.00 26.44 164 ALA D N 1
ATOM 5994 C CA . ALA D 1 164 ? -69.256 42.663 1.224 1.00 27.16 164 ALA D CA 1
ATOM 5995 C C . ALA D 1 164 ? -69.414 41.896 2.536 1.00 24.85 164 ALA D C 1
ATOM 5996 O O . ALA D 1 164 ? -68.740 40.890 2.766 1.00 24.72 164 ALA D O 1
ATOM 5998 N N . TYR D 1 165 ? -70.313 42.374 3.385 1.00 23.15 165 TYR D N 1
ATOM 5999 C CA . TYR D 1 165 ? -70.595 41.749 4.671 1.00 22.82 165 TYR D CA 1
ATOM 6000 C C . TYR D 1 165 ? -72.105 41.652 4.871 1.00 24.74 165 TYR D C 1
ATOM 6001 O O . TYR D 1 165 ? -72.814 42.664 4.818 1.00 23.64 165 TYR D O 1
ATOM 6010 N N . ILE D 1 166 ? -72.603 40.436 5.087 1.00 24.10 166 ILE D N 1
ATOM 6011 C CA . ILE D 1 166 ? -74.031 40.236 5.331 1.00 23.52 166 ILE D CA 1
ATOM 6012 C C . ILE D 1 166 ? -74.247 39.889 6.800 1.00 25.42 166 ILE D C 1
ATOM 6013 O O . ILE D 1 166 ? -73.773 38.857 7.287 1.00 25.94 166 ILE D O 1
ATOM 6018 N N . GLY D 1 167 ? -74.967 40.757 7.502 1.00 23.98 167 GLY D N 1
ATOM 6019 C CA . GLY D 1 167 ? -75.064 40.678 8.945 1.00 24.15 167 GLY D CA 1
ATOM 6020 C C . GLY D 1 167 ? -75.978 39.575 9.453 1.00 23.56 167 GLY D C 1
ATOM 6021 O O . GLY D 1 167 ? -76.704 38.945 8.684 1.00 22.72 167 GLY D O 1
ATOM 6022 N N . THR D 1 168 ? -75.939 39.352 10.762 1.00 22.96 168 THR D N 1
ATOM 6023 C CA . THR D 1 168 ? -76.660 38.245 11.373 1.00 24.79 168 THR D CA 1
ATOM 6024 C C . THR D 1 168 ? -78.143 38.339 11.099 1.00 25.35 168 THR D C 1
ATOM 6025 O O . THR D 1 168 ? -78.764 39.369 11.353 1.00 23.87 168 THR D O 1
ATOM 6029 N N . GLY D 1 169 ? -78.712 37.256 10.595 1.00 22.28 169 GLY D N 1
ATOM 6030 C CA . GLY D 1 169 ? -80.148 37.176 10.398 1.00 26.50 169 GLY D CA 1
ATOM 6031 C C . GLY D 1 169 ? -80.655 38.005 9.233 1.00 28.39 169 GLY D C 1
ATOM 6032 O O . GLY D 1 169 ? -81.844 38.026 8.959 1.00 24.89 169 GLY D O 1
ATOM 6033 N N . ALA D 1 170 ? -79.765 38.699 8.537 1.00 26.94 170 ALA D N 1
ATOM 6034 C CA . ALA D 1 170 ? -80.212 39.494 7.403 1.00 27.14 170 ALA D CA 1
ATOM 6035 C C . ALA D 1 170 ? -80.809 38.578 6.328 1.00 29.12 170 ALA D C 1
ATOM 6036 O O . ALA D 1 170 ? -80.432 37.410 6.213 1.00 26.71 170 ALA D O 1
ATOM 6038 N N . VAL D 1 171 ? -81.735 39.115 5.540 1.00 24.91 171 VAL D N 1
ATOM 6039 C CA . VAL D 1 171 ? -82.338 38.376 4.440 1.00 28.03 171 VAL D CA 1
ATOM 6040 C C . VAL D 1 171 ? -82.322 39.203 3.169 1.00 30.26 171 VAL D C 1
ATOM 6041 O O . VAL D 1 171 ? -82.656 40.401 3.178 1.00 30.55 171 VAL D O 1
ATOM 6045 N N . ILE D 1 172 ? -81.932 38.570 2.072 1.00 27.97 172 ILE D N 1
ATOM 6046 C CA . ILE D 1 172 ? -81.880 39.261 0.795 1.00 30.59 172 ILE D CA 1
ATOM 6047 C C . ILE D 1 172 ? -82.834 38.636 -0.220 1.00 34.50 172 ILE D C 1
ATOM 6048 O O . ILE D 1 172 ? -82.817 37.416 -0.462 1.00 27.40 172 ILE D O 1
ATOM 6053 N N . LYS D 1 173 ? -83.669 39.491 -0.804 1.00 29.11 173 LYS D N 1
ATOM 6054 C CA . LYS D 1 173 ? -84.631 39.081 -1.811 1.00 30.92 173 LYS D CA 1
ATOM 6055 C C . LYS D 1 173 ? -83.940 38.503 -3.035 1.00 29.76 173 LYS D C 1
ATOM 6056 O O . LYS D 1 173 ? -82.903 39.000 -3.461 1.00 30.36 173 LYS D O 1
ATOM 6062 N N . GLN D 1 174 ? -84.525 37.464 -3.616 1.00 26.36 174 GLN D N 1
ATOM 6063 C CA . GLN D 1 174 ? -83.985 36.898 -4.847 1.00 32.44 174 GLN D CA 1
ATOM 6064 C C . GLN D 1 174 ? -84.049 37.896 -5.994 1.00 33.27 174 GLN D C 1
ATOM 6065 O O . GLN D 1 174 ? -84.943 38.736 -6.037 1.00 29.79 174 GLN D O 1
ATOM 6071 N N . GLY D 1 175 ? -83.105 37.791 -6.924 1.00 34.92 175 GLY D N 1
ATOM 6072 C CA . GLY D 1 175 ? -83.207 38.502 -8.186 1.00 35.91 175 GLY D CA 1
ATOM 6073 C C . GLY D 1 175 ? -83.844 37.604 -9.233 1.00 39.24 175 GLY D C 1
ATOM 6074 O O . GLY D 1 175 ? -84.544 36.641 -8.900 1.00 35.39 175 GLY D O 1
ATOM 6075 N N . THR D 1 176 ? -83.604 37.914 -10.502 1.00 37.96 176 THR D N 1
ATOM 6076 C CA . THR D 1 176 ? -84.065 37.065 -11.594 1.00 36.80 176 THR D CA 1
ATOM 6077 C C . THR D 1 176 ? -82.892 36.796 -12.517 1.00 36.65 176 THR D C 1
ATOM 6078 O O . THR D 1 176 ? -81.862 37.472 -12.425 1.00 40.41 176 THR D O 1
ATOM 6082 N N . PRO D 1 177 ? -83.035 35.818 -13.424 1.00 37.99 177 PRO D N 1
ATOM 6083 C CA . PRO D 1 177 ? -81.935 35.553 -14.353 1.00 38.17 177 PRO D CA 1
ATOM 6084 C C . PRO D 1 177 ? -81.511 36.811 -15.118 1.00 42.31 177 PRO D C 1
ATOM 6085 O O . PRO D 1 177 ? -80.316 37.048 -15.260 1.00 49.17 177 PRO D O 1
ATOM 6089 N N . ASP D 1 178 ? -82.471 37.605 -15.588 1.00 44.77 178 ASP D N 1
ATOM 6090 C CA . ASP D 1 178 ? -82.158 38.820 -16.339 1.00 44.39 178 ASP D CA 1
ATOM 6091 C C . ASP D 1 178 ? -81.638 39.923 -15.426 1.00 45.43 178 ASP D C 1
ATOM 6092 O O . ASP D 1 178 ? -80.705 40.641 -15.781 1.00 47.98 178 ASP D O 1
ATOM 6097 N N . LYS D 1 179 ? -82.249 40.065 -14.256 1.00 42.95 179 LYS D N 1
ATOM 6098 C CA . LYS D 1 179 ? -81.881 41.139 -13.340 1.00 41.49 179 LYS D CA 1
ATOM 6099 C C . LYS D 1 179 ? -81.455 40.611 -11.967 1.00 40.31 179 LYS D C 1
ATOM 6100 O O . LYS D 1 179 ? -82.279 40.470 -11.061 1.00 34.31 179 LYS D O 1
ATOM 6103 N N . PRO D 1 180 ? -80.156 40.326 -11.808 1.00 39.14 180 PRO D N 1
ATOM 6104 C CA . PRO D 1 180 ? -79.661 39.888 -10.502 1.00 38.10 180 PRO D CA 1
ATOM 6105 C C . PRO D 1 180 ? -79.787 41.017 -9.499 1.00 38.56 180 PRO D C 1
ATOM 6106 O O . PRO D 1 180 ? -79.677 42.188 -9.873 1.00 38.89 180 PRO D O 1
ATOM 6110 N N . LEU D 1 181 ? -80.027 40.671 -8.243 1.00 27.91 181 LEU D N 1
ATOM 6111 C CA . LEU D 1 181 ? -79.969 41.646 -7.166 1.00 30.78 181 LEU D CA 1
ATOM 6112 C C . LEU D 1 181 ? -78.501 41.727 -6.761 1.00 33.20 181 LEU D C 1
ATOM 6113 O O . LEU D 1 181 ? -77.877 40.703 -6.472 1.00 31.38 181 LEU D O 1
ATOM 6118 N N . ILE D 1 182 ? -77.946 42.934 -6.756 1.00 30.00 182 ILE D N 1
ATOM 6119 C CA . ILE D 1 182 ? -76.521 43.111 -6.507 1.00 31.21 182 ILE D CA 1
ATOM 6120 C C . ILE D 1 182 ? -76.223 43.739 -5.149 1.00 33.02 182 ILE D C 1
ATOM 6121 O O . ILE D 1 182 ? -76.819 44.754 -4.774 1.00 32.78 182 ILE D O 1
ATOM 6126 N N . ILE D 1 183 ? -75.313 43.119 -4.406 1.00 25.94 183 ILE D N 1
ATOM 6127 C CA . ILE D 1 183 ? -74.763 43.729 -3.203 1.00 27.22 183 ILE D CA 1
ATOM 6128 C C . ILE D 1 183 ? -73.365 44.214 -3.578 1.00 31.71 183 ILE D C 1
ATOM 6129 O O . ILE D 1 183 ? -72.503 43.412 -3.933 1.00 28.56 183 ILE D O 1
ATOM 6134 N N . GLY D 1 184 ? -73.148 45.525 -3.525 1.00 32.05 184 GLY D N 1
ATOM 6135 C CA . GLY D 1 184 ? -71.937 46.110 -4.085 1.00 30.92 184 GLY D CA 1
ATOM 6136 C C . GLY D 1 184 ? -70.688 45.895 -3.258 1.00 31.11 184 GLY D C 1
ATOM 6137 O O . GLY D 1 184 ? -70.764 45.471 -2.109 1.00 28.06 184 GLY D O 1
ATOM 6138 N N . LYS D 1 185 ? -69.535 46.211 -3.844 1.00 29.66 185 LYS D N 1
ATOM 6139 C CA . LYS D 1 185 ? -68.237 46.014 -3.195 1.00 27.70 185 LYS D CA 1
ATOM 6140 C C . LYS D 1 185 ? -68.154 46.727 -1.854 1.00 28.22 185 LYS D C 1
ATOM 6141 O O . LYS D 1 185 ? -68.444 47.922 -1.753 1.00 26.32 185 LYS D O 1
ATOM 6147 N N . GLY D 1 186 ? -67.762 45.982 -0.823 1.00 28.97 186 GLY D N 1
ATOM 6148 C CA . GLY D 1 186 ? -67.640 46.521 0.523 1.00 27.80 186 GLY D CA 1
ATOM 6149 C C . GLY D 1 186 ? -68.953 46.989 1.134 1.00 29.37 186 GLY D C 1
ATOM 6150 O O . GLY D 1 186 ? -68.969 47.614 2.197 1.00 31.33 186 GLY D O 1
ATOM 6151 N N . ALA D 1 187 ? -70.061 46.714 0.463 1.00 25.28 187 ALA D N 1
ATOM 6152 C CA . ALA D 1 187 ? -71.364 46.995 1.049 1.00 26.32 187 ALA D CA 1
ATOM 6153 C C . ALA D 1 187 ? -71.570 46.204 2.346 1.00 28.70 187 ALA D C 1
ATOM 6154 O O . ALA D 1 187 ? -71.067 45.089 2.499 1.00 26.17 187 ALA D O 1
ATOM 6156 N N . ILE D 1 188 ? -72.332 46.790 3.264 1.00 26.61 188 ILE D N 1
ATOM 6157 C CA . ILE D 1 188 ? -72.696 46.152 4.519 1.00 27.32 188 ILE D CA 1
ATOM 6158 C C . ILE D 1 188 ? -74.211 46.025 4.620 1.00 28.96 188 ILE D C 1
ATOM 6159 O O . ILE D 1 188 ? -74.927 47.024 4.554 1.00 27.36 188 ILE D O 1
ATOM 6164 N N . VAL D 1 189 ? -74.699 44.795 4.747 1.00 26.35 189 VAL D N 1
ATOM 6165 C CA . VAL D 1 189 ? -76.105 44.567 5.072 1.00 24.33 189 VAL D CA 1
ATOM 6166 C C . VAL D 1 189 ? -76.190 44.363 6.578 1.00 28.74 189 VAL D C 1
ATOM 6167 O O . VAL D 1 189 ? -75.635 43.398 7.111 1.00 26.54 189 VAL D O 1
ATOM 6171 N N . GLY D 1 190 ? -76.867 45.278 7.265 1.00 21.49 190 GLY D N 1
ATOM 6172 C CA . GLY D 1 190 ? -76.876 45.271 8.716 1.00 24.05 190 GLY D CA 1
ATOM 6173 C C . GLY D 1 190 ? -77.542 44.042 9.311 1.00 23.94 190 GLY D C 1
ATOM 6174 O O . GLY D 1 190 ? -78.389 43.413 8.692 1.00 24.75 190 GLY D O 1
ATOM 6175 N N . MET D 1 191 ? -77.137 43.696 10.523 1.00 28.26 191 MET D N 1
ATOM 6176 C CA . MET D 1 191 ? -77.794 42.639 11.264 1.00 30.03 191 MET D CA 1
ATOM 6177 C C . MET D 1 191 ? -79.291 42.860 11.194 1.00 32.38 191 MET D C 1
ATOM 6178 O O . MET D 1 191 ? -79.772 43.963 11.438 1.00 28.26 191 MET D O 1
ATOM 6183 N N . GLY D 1 192 ? -80.022 41.811 10.831 1.00 29.15 192 GLY D N 1
ATOM 6184 C CA . GLY D 1 192 ? -81.473 41.843 10.840 1.00 30.46 192 GLY D CA 1
ATOM 6185 C C . GLY D 1 192 ? -82.110 42.606 9.695 1.00 32.72 192 GLY D C 1
ATOM 6186 O O . GLY D 1 192 ? -83.322 42.749 9.647 1.00 29.80 192 GLY D O 1
ATOM 6187 N N . ALA D 1 193 ? -81.305 43.098 8.765 1.00 28.32 193 ALA D N 1
ATOM 6188 C CA . ALA D 1 193 ? -81.861 43.882 7.668 1.00 25.95 193 ALA D CA 1
ATOM 6189 C C . ALA D 1 193 ? -82.666 43.021 6.708 1.00 29.50 193 ALA D C 1
ATOM 6190 O O . ALA D 1 193 ? -82.393 41.832 6.532 1.00 27.49 193 ALA D O 1
ATOM 6192 N N . VAL D 1 194 ? -83.663 43.634 6.081 1.00 29.33 194 VAL D N 1
ATOM 6193 C CA . VAL D 1 194 ? -84.487 42.951 5.098 1.00 27.26 194 VAL D CA 1
ATOM 6194 C C . VAL D 1 194 ? -84.331 43.696 3.776 1.00 34.68 194 VAL D C 1
ATOM 6195 O O . VAL D 1 194 ? -84.913 44.772 3.586 1.00 32.29 194 VAL D O 1
ATOM 6199 N N . VAL D 1 195 ? -83.541 43.121 2.874 1.00 31.51 195 VAL D N 1
ATOM 6200 C CA . VAL D 1 195 ? -83.094 43.810 1.665 1.00 30.71 195 VAL D CA 1
ATOM 6201 C C . VAL D 1 195 ? -83.936 43.427 0.457 1.00 36.88 195 VAL D C 1
ATOM 6202 O O . VAL D 1 195 ? -84.030 42.248 0.106 1.00 31.31 195 VAL D O 1
ATOM 6206 N N . THR D 1 196 ? -84.530 44.428 -0.192 1.00 28.75 196 THR D N 1
ATOM 6207 C CA . THR D 1 196 ? -85.435 44.171 -1.303 1.00 31.83 196 THR D CA 1
ATOM 6208 C C . THR D 1 196 ? -84.944 44.727 -2.634 1.00 36.82 196 THR D C 1
ATOM 6209 O O . THR D 1 196 ? -85.612 44.571 -3.657 1.00 36.29 196 THR D O 1
ATOM 6213 N N . LYS D 1 197 ? -83.773 45.356 -2.634 1.00 31.97 197 LYS D N 1
ATOM 6214 C CA . LYS D 1 197 ? -83.209 45.868 -3.878 1.00 32.59 197 LYS D CA 1
ATOM 6215 C C . LYS D 1 197 ? -81.700 45.970 -3.783 1.00 32.12 197 LYS D C 1
ATOM 6216 O O . LYS D 1 197 ? -81.142 45.929 -2.686 1.00 29.33 197 LYS D O 1
ATOM 6220 N N . SER D 1 198 ? -81.041 46.104 -4.928 1.00 32.13 198 SER D N 1
ATOM 6221 C CA . SER D 1 198 ? -79.584 46.168 -4.946 1.00 32.32 198 SER D CA 1
ATOM 6222 C C . SER D 1 198 ? -79.047 47.220 -3.986 1.00 31.91 198 SER D C 1
ATOM 6223 O O . SER D 1 198 ? -79.689 48.248 -3.744 1.00 29.41 198 SER D O 1
ATOM 6226 N N . VAL D 1 199 ? -77.879 46.929 -3.421 1.00 30.69 199 VAL D N 1
ATOM 6227 C CA . VAL D 1 199 ? -77.188 47.833 -2.518 1.00 28.46 199 VAL D CA 1
ATOM 6228 C C . VAL D 1 199 ? -75.866 48.260 -3.169 1.00 32.95 199 VAL D C 1
ATOM 6229 O O . VAL D 1 199 ? -75.037 47.420 -3.528 1.00 29.61 199 VAL D O 1
ATOM 6233 N N . PRO D 1 200 ? -75.667 49.576 -3.335 1.00 32.71 200 PRO D N 1
ATOM 6234 C CA . PRO D 1 200 ? -74.468 50.098 -4.006 1.00 32.43 200 PRO D CA 1
ATOM 6235 C C . PRO D 1 200 ? -73.172 49.820 -3.241 1.00 31.42 200 PRO D C 1
ATOM 6236 O O . PRO D 1 200 ? -73.193 49.611 -2.029 1.00 30.16 200 PRO D O 1
ATOM 6240 N N . ALA D 1 201 ? -72.047 49.828 -3.948 1.00 30.69 201 ALA D N 1
ATOM 6241 C CA . ALA D 1 201 ? -70.760 49.652 -3.292 1.00 30.21 201 ALA D CA 1
ATOM 6242 C C . ALA D 1 201 ? -70.578 50.658 -2.164 1.00 29.08 201 ALA D C 1
ATOM 6243 O O . ALA D 1 201 ? -71.022 51.797 -2.260 1.00 34.77 201 ALA D O 1
ATOM 6245 N N . GLY D 1 202 ? -69.944 50.221 -1.085 1.00 29.71 202 GLY D N 1
ATOM 6246 C CA . GLY D 1 202 ? -69.599 51.104 0.016 1.00 33.73 202 GLY D CA 1
ATOM 6247 C C . GLY D 1 202 ? -70.770 51.673 0.796 1.00 35.04 202 GLY D C 1
ATOM 6248 O O . GLY D 1 202 ? -70.614 52.619 1.568 1.00 41.24 202 GLY D O 1
ATOM 6249 N N . VAL D 1 203 ? -71.948 51.096 0.608 1.00 31.46 203 VAL D N 1
ATOM 6250 C CA . VAL D 1 203 ? -73.152 51.579 1.284 1.00 33.20 203 VAL D CA 1
ATOM 6251 C C . VAL D 1 203 ? -73.546 50.616 2.404 1.00 36.91 203 VAL D C 1
ATOM 6252 O O . VAL D 1 203 ? -73.377 49.399 2.270 1.00 32.01 203 VAL D O 1
ATOM 6256 N N . THR D 1 204 ? -74.022 51.151 3.523 1.00 30.06 204 THR D N 1
ATOM 6257 C CA . THR D 1 204 ? -74.575 50.307 4.582 1.00 33.71 204 THR D CA 1
ATOM 6258 C C . THR D 1 204 ? -76.083 50.460 4.665 1.00 37.00 204 THR D C 1
ATOM 6259 O O . THR D 1 204 ? -76.579 51.584 4.759 1.00 31.45 204 THR D O 1
ATOM 6263 N N . VAL D 1 205 ? -76.811 49.343 4.651 1.00 29.16 205 VAL D N 1
ATOM 6264 C CA . VAL D 1 205 ? -78.257 49.375 4.861 1.00 28.04 205 VAL D CA 1
ATOM 6265 C C . VAL D 1 205 ? -78.678 48.637 6.131 1.00 33.69 205 VAL D C 1
ATOM 6266 O O . VAL D 1 205 ? -78.073 47.633 6.513 1.00 31.37 205 VAL D O 1
ATOM 6270 N N . VAL D 1 206 ? -79.731 49.129 6.774 1.00 29.46 206 VAL D N 1
ATOM 6271 C CA . VAL D 1 206 ? -80.238 48.509 7.988 1.00 26.68 206 VAL D CA 1
ATOM 6272 C C . VAL D 1 206 ? -81.748 48.588 8.000 1.00 31.86 206 VAL D C 1
ATOM 6273 O O . VAL D 1 206 ? -82.346 49.390 7.282 1.00 31.22 206 VAL D O 1
ATOM 6277 N N . GLY D 1 207 ? -82.364 47.738 8.808 1.00 32.07 207 GLY D N 1
ATOM 6278 C CA . GLY D 1 207 ? -83.784 47.838 9.065 1.00 30.81 207 GLY D CA 1
ATOM 6279 C C . GLY D 1 207 ? -84.678 47.029 8.153 1.00 29.19 207 GLY D C 1
ATOM 6280 O O . GLY D 1 207 ? -84.238 46.363 7.214 1.00 27.67 207 GLY D O 1
ATOM 6281 N N . ASN D 1 208 ? -85.967 47.116 8.442 1.00 32.44 208 ASN D N 1
ATOM 6282 C CA . ASN D 1 208 ? -86.984 46.370 7.730 1.00 32.72 208 ASN D CA 1
ATOM 6283 C C . ASN D 1 208 ? -88.124 47.326 7.381 1.00 33.67 208 ASN D C 1
ATOM 6284 O O . ASN D 1 208 ? -88.915 47.680 8.247 1.00 32.76 208 ASN D O 1
ATOM 6289 N N . PRO D 1 209 ? -88.200 47.763 6.112 1.00 33.00 209 PRO D N 1
ATOM 6290 C CA . PRO D 1 209 ? -87.314 47.393 5.003 1.00 37.60 209 PRO D CA 1
ATOM 6291 C C . PRO D 1 209 ? -85.964 48.107 5.102 1.00 32.29 209 PRO D C 1
ATOM 6292 O O . PRO D 1 209 ? -85.860 49.144 5.757 1.00 36.70 209 PRO D O 1
ATOM 6296 N N . ALA D 1 210 ? -84.939 47.565 4.463 1.00 33.18 210 ALA D N 1
ATOM 6297 C CA . ALA D 1 210 ? -83.597 48.135 4.585 1.00 33.74 210 ALA D CA 1
ATOM 6298 C C . ALA D 1 210 ? -83.505 49.546 3.994 1.00 35.20 210 ALA D C 1
ATOM 6299 O O . ALA D 1 210 ? -83.971 49.789 2.884 1.00 38.41 210 ALA D O 1
ATOM 6301 N N . ARG D 1 211 ? -82.908 50.469 4.743 1.00 34.06 211 ARG D N 1
ATOM 6302 C CA . ARG D 1 211 ? -82.659 51.829 4.252 1.00 36.48 211 ARG D CA 1
ATOM 6303 C C . ARG D 1 211 ? -81.183 52.159 4.427 1.00 36.49 211 ARG D C 1
ATOM 6304 O O . ARG D 1 211 ? -80.502 51.569 5.271 1.00 27.79 211 ARG D O 1
ATOM 6309 N N . ILE D 1 212 ? -80.683 53.110 3.647 1.00 37.34 212 ILE D N 1
ATOM 6310 C CA . ILE D 1 212 ? -79.291 53.522 3.792 1.00 32.56 212 ILE D CA 1
ATOM 6311 C C . ILE D 1 212 ? -79.037 54.123 5.166 1.00 34.96 212 ILE D C 1
ATOM 6312 O O . ILE D 1 212 ? -79.861 54.869 5.697 1.00 40.86 212 ILE D O 1
ATOM 6317 N N . LEU D 1 213 ? -77.905 53.755 5.753 1.00 30.88 213 LEU D N 1
ATOM 6318 C CA . LEU D 1 213 ? -77.418 54.353 6.989 1.00 40.21 213 LEU D CA 1
ATOM 6319 C C . LEU D 1 213 ? -76.178 55.156 6.614 1.00 47.66 213 LEU D C 1
ATOM 6320 O O . LEU D 1 213 ? -75.168 54.585 6.195 1.00 44.48 213 LEU D O 1
ATOM 6325 N N . GLU D 1 214 ? -76.249 56.477 6.737 1.00 57.27 214 GLU D N 1
ATOM 6326 C CA . GLU D 1 214 ? -75.144 57.322 6.288 1.00 61.48 214 GLU D CA 1
ATOM 6327 C C . GLU D 1 214 ? -73.975 57.295 7.272 1.00 64.19 214 GLU D C 1
ATOM 6328 O O . GLU D 1 214 ? -72.979 56.598 7.052 1.00 58.77 214 GLU D O 1
ATOM 6334 N N . THR E 1 2 ? -88.833 1.293 -17.079 1.00 57.34 2 THR E N 1
ATOM 6335 C CA . THR E 1 2 ? -89.419 0.862 -15.809 1.00 65.33 2 THR E CA 1
ATOM 6336 C C . THR E 1 2 ? -89.966 2.034 -14.995 1.00 65.60 2 THR E C 1
ATOM 6337 O O . THR E 1 2 ? -91.114 2.004 -14.536 1.00 62.21 2 THR E O 1
ATOM 6341 N N . MET E 1 3 ? -89.133 3.056 -14.809 1.00 55.86 3 MET E N 1
ATOM 6342 C CA . MET E 1 3 ? -89.504 4.225 -14.019 1.00 53.75 3 MET E CA 1
ATOM 6343 C C . MET E 1 3 ? -88.695 5.439 -14.458 1.00 47.64 3 MET E C 1
ATOM 6344 O O . MET E 1 3 ? -87.472 5.374 -14.532 1.00 48.57 3 MET E O 1
ATOM 6349 N N . ILE E 1 4 ? -89.379 6.534 -14.781 1.00 49.73 4 ILE E N 1
ATOM 6350 C CA . ILE E 1 4 ? -88.698 7.804 -15.025 1.00 47.86 4 ILE E CA 1
ATOM 6351 C C . ILE E 1 4 ? -89.254 8.870 -14.097 1.00 43.08 4 ILE E C 1
ATOM 6352 O O . ILE E 1 4 ? -90.456 8.915 -13.829 1.00 46.75 4 ILE E O 1
ATOM 6357 N N . ILE E 1 5 ? -88.363 9.716 -13.598 1.00 44.55 5 ILE E N 1
ATOM 6358 C CA . ILE E 1 5 ? -88.734 10.755 -12.652 1.00 38.06 5 ILE E CA 1
ATOM 6359 C C . ILE E 1 5 ? -88.567 12.120 -13.308 1.00 38.16 5 ILE E C 1
ATOM 6360 O O . ILE E 1 5 ? -87.561 12.394 -13.969 1.00 39.62 5 ILE E O 1
ATOM 6365 N N . GLY E 1 6 ? -89.572 12.965 -13.136 1.00 37.74 6 GLY E N 1
ATOM 6366 C CA . GLY E 1 6 ? -89.529 14.298 -13.695 1.00 37.83 6 GLY E CA 1
ATOM 6367 C C . GLY E 1 6 ? -89.508 15.350 -12.610 1.00 35.78 6 GLY E C 1
ATOM 6368 O O . GLY E 1 6 ? -90.260 15.276 -11.642 1.00 37.68 6 GLY E O 1
ATOM 6369 N N . VAL E 1 7 ? -88.629 16.331 -12.765 1.00 38.37 7 VAL E N 1
ATOM 6370 C CA . VAL E 1 7 ? -88.673 17.506 -11.907 1.00 38.77 7 VAL E CA 1
ATOM 6371 C C . VAL E 1 7 ? -89.285 18.671 -12.681 1.00 41.68 7 VAL E C 1
ATOM 6372 O O . VAL E 1 7 ? -88.656 19.236 -13.575 1.00 38.26 7 VAL E O 1
ATOM 6376 N N . TYR E 1 8 ? -90.521 19.017 -12.338 1.00 39.09 8 TYR E N 1
ATOM 6377 C CA . TYR E 1 8 ? -91.252 20.044 -13.071 1.00 45.25 8 TYR E CA 1
ATOM 6378 C C . TYR E 1 8 ? -90.808 21.437 -12.651 1.00 44.44 8 TYR E C 1
ATOM 6379 O O . TYR E 1 8 ? -91.143 21.901 -11.564 1.00 48.37 8 TYR E O 1
ATOM 6388 N N . GLY E 1 9 ? -90.042 22.092 -13.521 1.00 46.66 9 GLY E N 1
ATOM 6389 C CA . GLY E 1 9 ? -89.515 23.418 -13.253 1.00 45.56 9 GLY E CA 1
ATOM 6390 C C . GLY E 1 9 ? -88.001 23.394 -13.287 1.00 50.30 9 GLY E C 1
ATOM 6391 O O . GLY E 1 9 ? -87.368 23.047 -12.299 1.00 54.15 9 GLY E O 1
ATOM 6392 N N . ALA E 1 10 ? -87.416 23.742 -14.427 1.00 47.31 10 ALA E N 1
ATOM 6393 C CA . ALA E 1 10 ? -85.967 23.708 -14.574 1.00 47.82 10 ALA E CA 1
ATOM 6394 C C . ALA E 1 10 ? -85.341 25.007 -14.084 1.00 52.44 10 ALA E C 1
ATOM 6395 O O . ALA E 1 10 ? -84.185 25.034 -13.661 1.00 54.06 10 ALA E O 1
ATOM 6397 N N . SER E 1 11 ? -86.108 26.085 -14.147 1.00 51.03 11 SER E N 1
ATOM 6398 C CA . SER E 1 11 ? -85.651 27.359 -13.625 1.00 56.83 11 SER E CA 1
ATOM 6399 C C . SER E 1 11 ? -85.795 27.367 -12.115 1.00 58.31 11 SER E C 1
ATOM 6400 O O . SER E 1 11 ? -86.703 26.735 -11.559 1.00 54.00 11 SER E O 1
ATOM 6403 N N . GLY E 1 12 ? -84.885 28.077 -11.457 1.00 54.57 12 GLY E N 1
ATOM 6404 C CA . GLY E 1 12 ? -84.989 28.319 -10.031 1.00 52.85 12 GLY E CA 1
ATOM 6405 C C . GLY E 1 12 ? -84.816 27.092 -9.164 1.00 35.52 12 GLY E C 1
ATOM 6406 O O . GLY E 1 12 ? -83.787 26.414 -9.228 1.00 43.54 12 GLY E O 1
ATOM 6407 N N . PHE E 1 13 ? -85.841 26.796 -8.367 1.00 41.29 13 PHE E N 1
ATOM 6408 C CA . PHE E 1 13 ? -85.745 25.741 -7.359 1.00 39.59 13 PHE E CA 1
ATOM 6409 C C . PHE E 1 13 ? -85.568 24.342 -7.935 1.00 34.47 13 PHE E C 1
ATOM 6410 O O . PHE E 1 13 ? -85.188 23.421 -7.218 1.00 34.43 13 PHE E O 1
ATOM 6418 N N . GLY E 1 14 ? -85.809 24.191 -9.231 1.00 34.78 14 GLY E N 1
ATOM 6419 C CA . GLY E 1 14 ? -85.661 22.896 -9.867 1.00 35.37 14 GLY E CA 1
ATOM 6420 C C . GLY E 1 14 ? -84.254 22.367 -9.714 1.00 39.15 14 GLY E C 1
ATOM 6421 O O . GLY E 1 14 ? -84.038 21.170 -9.480 1.00 35.49 14 GLY E O 1
ATOM 6422 N N . LYS E 1 15 ? -83.286 23.266 -9.837 1.00 32.88 15 LYS E N 1
ATOM 6423 C CA . LYS E 1 15 ? -81.884 22.889 -9.760 1.00 33.86 15 LYS E CA 1
ATOM 6424 C C . LYS E 1 15 ? -81.485 22.476 -8.343 1.00 33.32 15 LYS E C 1
ATOM 6425 O O . LYS E 1 15 ? -80.530 21.717 -8.151 1.00 29.38 15 LYS E O 1
ATOM 6431 N N . GLU E 1 16 ? -82.236 22.973 -7.365 1.00 32.38 16 GLU E N 1
ATOM 6432 C CA . GLU E 1 16 ? -82.075 22.589 -5.966 1.00 30.97 16 GLU E CA 1
ATOM 6433 C C . GLU E 1 16 ? -82.757 21.236 -5.699 1.00 33.12 16 GLU E C 1
ATOM 6434 O O . GLU E 1 16 ? -82.232 20.392 -4.964 1.00 31.57 16 GLU E O 1
ATOM 6440 N N . VAL E 1 17 ? -83.915 21.025 -6.317 1.00 30.37 17 VAL E N 1
ATOM 6441 C CA . VAL E 1 17 ? -84.726 19.841 -6.042 1.00 32.00 17 VAL E CA 1
ATOM 6442 C C . VAL E 1 17 ? -84.173 18.563 -6.685 1.00 34.60 17 VAL E C 1
ATOM 6443 O O . VAL E 1 17 ? -84.238 17.483 -6.089 1.00 31.54 17 VAL E O 1
ATOM 6447 N N . MET E 1 18 ? -83.596 18.684 -7.877 1.00 31.88 18 MET E N 1
ATOM 6448 C CA . MET E 1 18 ? -83.067 17.508 -8.566 1.00 31.54 18 MET E CA 1
ATOM 6449 C C . MET E 1 18 ? -82.074 16.692 -7.725 1.00 35.90 18 MET E C 1
ATOM 6450 O O . MET E 1 18 ? -82.194 15.471 -7.644 1.00 35.34 18 MET E O 1
ATOM 6455 N N . PRO E 1 19 ? -81.082 17.356 -7.099 1.00 35.64 19 PRO E N 1
ATOM 6456 C CA . PRO E 1 19 ? -80.147 16.584 -6.268 1.00 32.39 19 PRO E CA 1
ATOM 6457 C C . PRO E 1 19 ? -80.851 15.895 -5.091 1.00 31.73 19 PRO E C 1
ATOM 6458 O O . PRO E 1 19 ? -80.438 14.819 -4.667 1.00 27.26 19 PRO E O 1
ATOM 6462 N N . LEU E 1 20 ? -81.901 16.515 -4.565 1.00 26.36 20 LEU E N 1
ATOM 6463 C CA . LEU E 1 20 ? -82.658 15.898 -3.497 1.00 27.78 20 LEU E CA 1
ATOM 6464 C C . LEU E 1 20 ? -83.348 14.625 -4.004 1.00 31.48 20 LEU E C 1
ATOM 6465 O O . LEU E 1 20 ? -83.352 13.598 -3.322 1.00 27.09 20 LEU E O 1
ATOM 6470 N N . VAL E 1 21 ? -83.916 14.684 -5.205 1.00 30.75 21 VAL E N 1
ATOM 6471 C CA . VAL E 1 21 ? -84.585 13.512 -5.768 1.00 31.93 21 VAL E CA 1
ATOM 6472 C C . VAL E 1 21 ? -83.583 12.403 -6.105 1.00 33.66 21 VAL E C 1
ATOM 6473 O O . VAL E 1 21 ? -83.869 11.227 -5.887 1.00 37.15 21 VAL E O 1
ATOM 6477 N N . ARG E 1 22 ? -82.410 12.776 -6.617 1.00 32.09 22 ARG E N 1
ATOM 6478 C CA . ARG E 1 22 ? -81.346 11.807 -6.865 1.00 35.41 22 ARG E CA 1
ATOM 6479 C C . ARG E 1 22 ? -81.004 11.028 -5.593 1.00 36.81 22 ARG E C 1
ATOM 6480 O O . ARG E 1 22 ? -80.971 9.795 -5.602 1.00 37.81 22 ARG E O 1
ATOM 6488 N N . GLN E 1 23 ? -80.753 11.749 -4.502 1.00 36.16 23 GLN E N 1
ATOM 6489 C CA . GLN E 1 23 ? -80.398 11.124 -3.226 1.00 39.75 23 GLN E CA 1
ATOM 6490 C C . GLN E 1 23 ? -81.507 10.219 -2.717 1.00 37.69 23 GLN E C 1
ATOM 6491 O O . GLN E 1 23 ? -81.247 9.207 -2.067 1.00 37.53 23 GLN E O 1
ATOM 6497 N N . GLN E 1 24 ? -82.745 10.611 -3.002 1.00 34.90 24 GLN E N 1
ATOM 6498 C CA . GLN E 1 24 ? -83.915 9.914 -2.497 1.00 35.32 24 GLN E CA 1
ATOM 6499 C C . GLN E 1 24 ? -84.173 8.596 -3.228 1.00 38.55 24 GLN E C 1
ATOM 6500 O O . GLN E 1 24 ? -84.795 7.693 -2.669 1.00 37.13 24 GLN E O 1
ATOM 6506 N N . PHE E 1 25 ? -83.695 8.497 -4.469 1.00 34.29 25 PHE E N 1
ATOM 6507 C CA . PHE E 1 25 ? -83.849 7.291 -5.291 1.00 32.38 25 PHE E CA 1
ATOM 6508 C C . PHE E 1 25 ? -82.497 6.896 -5.849 1.00 31.92 25 PHE E C 1
ATOM 6509 O O . PHE E 1 25 ? -82.268 6.956 -7.055 1.00 32.31 25 PHE E O 1
ATOM 6517 N N . PRO E 1 26 ? -81.584 6.493 -4.960 1.00 32.59 26 PRO E N 1
ATOM 6518 C CA . PRO E 1 26 ? -80.182 6.300 -5.343 1.00 35.53 26 PRO E CA 1
ATOM 6519 C C . PRO E 1 26 ? -79.968 5.129 -6.293 1.00 41.41 26 PRO E C 1
ATOM 6520 O O . PRO E 1 26 ? -78.921 5.078 -6.933 1.00 38.36 26 PRO E O 1
ATOM 6524 N N . THR E 1 27 ? -80.928 4.213 -6.393 1.00 33.81 27 THR E N 1
ATOM 6525 C CA . THR E 1 27 ? -80.741 3.043 -7.246 1.00 35.26 27 THR E CA 1
ATOM 6526 C C . THR E 1 27 ? -81.176 3.296 -8.686 1.00 37.11 27 THR E C 1
ATOM 6527 O O . THR E 1 27 ? -80.884 2.492 -9.582 1.00 39.73 27 THR E O 1
ATOM 6531 N N . LEU E 1 28 ? -81.866 4.408 -8.917 1.00 35.95 28 LEU E N 1
ATOM 6532 C CA . LEU E 1 28 ? -82.175 4.812 -10.286 1.00 38.14 28 LEU E CA 1
ATOM 6533 C C . LEU E 1 28 ? -80.944 5.453 -10.909 1.00 41.98 28 LEU E C 1
ATOM 6534 O O . LEU E 1 28 ? -80.201 6.178 -10.236 1.00 42.23 28 LEU E O 1
ATOM 6539 N N . SER E 1 29 ? -80.716 5.175 -12.188 1.00 42.48 29 SER E N 1
ATOM 6540 C CA . SER E 1 29 ? -79.581 5.765 -12.893 1.00 46.79 29 SER E CA 1
ATOM 6541 C C . SER E 1 29 ? -79.930 7.169 -13.388 1.00 46.48 29 SER E C 1
ATOM 6542 O O . SER E 1 29 ? -81.104 7.533 -13.472 1.00 42.67 29 SER E O 1
ATOM 6545 N N . LYS E 1 30 ? -78.904 7.953 -13.706 1.00 49.14 30 LYS E N 1
ATOM 6546 C CA . LYS E 1 30 ? -79.091 9.327 -14.159 1.00 45.93 30 LYS E CA 1
ATOM 6547 C C . LYS E 1 30 ? -80.082 9.425 -15.316 1.00 44.88 30 LYS E C 1
ATOM 6548 O O . LYS E 1 30 ? -80.928 10.319 -15.342 1.00 45.46 30 LYS E O 1
ATOM 6551 N N . GLU E 1 31 ? -79.997 8.492 -16.260 1.00 47.99 31 GLU E N 1
ATOM 6552 C CA . GLU E 1 31 ? -80.859 8.531 -17.441 1.00 48.40 31 GLU E CA 1
ATOM 6553 C C . GLU E 1 31 ? -82.343 8.391 -17.107 1.00 48.78 31 GLU E C 1
ATOM 6554 O O . GLU E 1 31 ? -83.206 8.619 -17.959 1.00 51.20 31 GLU E O 1
ATOM 6560 N N . GLN E 1 32 ? -82.656 8.027 -15.871 1.00 42.96 32 GLN E N 1
ATOM 6561 C CA . GLN E 1 32 ? -84.059 7.908 -15.499 1.00 43.55 32 GLN E CA 1
ATOM 6562 C C . GLN E 1 32 ? -84.645 9.215 -14.951 1.00 41.01 32 GLN E C 1
ATOM 6563 O O . GLN E 1 32 ? -85.812 9.261 -14.557 1.00 43.68 32 GLN E O 1
ATOM 6569 N N . PHE E 1 33 ? -83.838 10.274 -14.940 1.00 43.50 33 PHE E N 1
ATOM 6570 C CA . PHE E 1 33 ? -84.288 11.577 -14.443 1.00 40.34 33 PHE E CA 1
ATOM 6571 C C . PHE E 1 33 ? -84.312 12.627 -15.548 1.00 40.21 33 PHE E C 1
ATOM 6572 O O . PHE E 1 33 ? -83.508 12.584 -16.475 1.00 43.18 33 PHE E O 1
ATOM 6580 N N . ALA E 1 34 ? -85.229 13.578 -15.432 1.00 41.76 34 ALA E N 1
ATOM 6581 C CA . ALA E 1 34 ? -85.312 14.662 -16.393 1.00 44.31 34 ALA E CA 1
ATOM 6582 C C . ALA E 1 34 ? -86.011 15.870 -15.791 1.00 41.47 34 ALA E C 1
ATOM 6583 O O . ALA E 1 34 ? -86.885 15.732 -14.933 1.00 39.20 34 ALA E O 1
ATOM 6585 N N . PHE E 1 35 ? -85.616 17.054 -16.250 1.00 42.47 35 PHE E N 1
ATOM 6586 C CA . PHE E 1 35 ? -86.367 18.273 -15.972 1.00 42.71 35 PHE E CA 1
ATOM 6587 C C . PHE E 1 35 ? -87.523 18.355 -16.953 1.00 41.89 35 PHE E C 1
ATOM 6588 O O . PHE E 1 35 ? -87.401 17.944 -18.106 1.00 44.55 35 PHE E O 1
ATOM 6596 N N . ILE E 1 36 ? -88.649 18.872 -16.489 1.00 41.52 36 ILE E N 1
ATOM 6597 C CA . ILE E 1 36 ? -89.773 19.152 -17.360 1.00 45.80 36 ILE E CA 1
ATOM 6598 C C . ILE E 1 36 ? -89.925 20.657 -17.406 1.00 50.07 36 ILE E C 1
ATOM 6599 O O . ILE E 1 36 ? -90.236 21.280 -16.392 1.00 50.00 36 ILE E O 1
ATOM 6604 N N . ASP E 1 37 ? -89.695 21.242 -18.575 1.00 56.41 37 ASP E N 1
ATOM 6605 C CA . ASP E 1 37 ? -89.879 22.679 -18.751 1.00 59.63 37 ASP E CA 1
ATOM 6606 C C . ASP E 1 37 ? -90.192 22.964 -20.212 1.00 63.75 37 ASP E C 1
ATOM 6607 O O . ASP E 1 37 ? -89.325 22.825 -21.076 1.00 66.34 37 ASP E O 1
ATOM 6612 N N . ASP E 1 38 ? -91.434 23.343 -20.494 1.00 65.35 38 ASP E N 1
ATOM 6613 C CA . ASP E 1 38 ? -91.818 23.657 -21.865 1.00 70.32 38 ASP E CA 1
ATOM 6614 C C . ASP E 1 38 ? -90.968 24.799 -22.407 1.00 74.39 38 ASP E C 1
ATOM 6615 O O . ASP E 1 38 ? -90.366 24.680 -23.477 1.00 74.46 38 ASP E O 1
ATOM 6620 N N . GLY E 1 39 ? -90.906 25.896 -21.656 1.00 70.71 39 GLY E N 1
ATOM 6621 C CA . GLY E 1 39 ? -90.043 27.009 -22.006 1.00 70.04 39 GLY E CA 1
ATOM 6622 C C . GLY E 1 39 ? -88.657 26.566 -22.444 1.00 73.24 39 GLY E C 1
ATOM 6623 O O . GLY E 1 39 ? -88.296 26.700 -23.615 1.00 75.22 39 GLY E O 1
ATOM 6624 N N . LEU E 1 40 ? -87.883 26.025 -21.505 1.00 70.90 40 LEU E N 1
ATOM 6625 C CA . LEU E 1 40 ? -86.504 25.621 -21.778 1.00 67.25 40 LEU E CA 1
ATOM 6626 C C . LEU E 1 40 ? -86.397 24.275 -22.489 1.00 66.54 40 LEU E C 1
ATOM 6627 O O . LEU E 1 40 ? -85.325 23.670 -22.513 1.00 63.87 40 LEU E O 1
ATOM 6632 N N . SER E 1 41 ? -87.504 23.814 -23.068 1.00 67.31 41 SER E N 1
ATOM 6633 C CA . SER E 1 41 ? -87.551 22.507 -23.730 1.00 68.31 41 SER E CA 1
ATOM 6634 C C . SER E 1 41 ? -86.353 22.237 -24.643 1.00 65.36 41 SER E C 1
ATOM 6635 O O . SER E 1 41 ? -85.685 23.161 -25.100 1.00 74.45 41 SER E O 1
ATOM 6638 N N . GLY E 1 42 ? -86.085 20.962 -24.900 1.00 64.54 42 GLY E N 1
ATOM 6639 C CA . GLY E 1 42 ? -85.038 20.573 -25.828 1.00 63.17 42 GLY E CA 1
ATOM 6640 C C . GLY E 1 42 ? -83.607 20.895 -25.425 1.00 66.82 42 GLY E C 1
ATOM 6641 O O . GLY E 1 42 ? -82.671 20.565 -26.156 1.00 68.71 42 GLY E O 1
ATOM 6642 N N . THR E 1 43 ? -83.416 21.533 -24.275 1.00 63.78 43 THR E N 1
ATOM 6643 C CA . THR E 1 43 ? -82.061 21.836 -23.818 1.00 60.50 43 THR E CA 1
ATOM 6644 C C . THR E 1 43 ? -81.568 20.816 -22.785 1.00 63.61 43 THR E C 1
ATOM 6645 O O . THR E 1 43 ? -82.293 19.886 -22.431 1.00 62.87 43 THR E O 1
ATOM 6649 N N . THR E 1 44 ? -80.332 20.977 -22.314 1.00 61.11 44 THR E N 1
ATOM 6650 C CA . THR E 1 44 ? -79.824 20.137 -21.229 1.00 57.02 44 THR E CA 1
ATOM 6651 C C . THR E 1 44 ? -79.310 20.982 -20.060 1.00 61.02 44 THR E C 1
ATOM 6652 O O . THR E 1 44 ? -78.547 21.933 -20.249 1.00 63.72 44 THR E O 1
ATOM 6656 N N . LEU E 1 45 ? -79.731 20.618 -18.852 1.00 56.91 45 LEU E N 1
ATOM 6657 C CA . LEU E 1 45 ? -79.404 21.373 -17.648 1.00 49.01 45 LEU E CA 1
ATOM 6658 C C . LEU E 1 45 ? -78.695 20.506 -16.610 1.00 50.62 45 LEU E C 1
ATOM 6659 O O . LEU E 1 45 ? -79.239 19.504 -16.145 1.00 45.96 45 LEU E O 1
ATOM 6664 N N . ASN E 1 46 ? -77.477 20.898 -16.253 1.00 45.52 46 ASN E N 1
ATOM 6665 C CA . ASN E 1 46 ? -76.701 20.176 -15.250 1.00 48.03 46 ASN E CA 1
ATOM 6666 C C . ASN E 1 46 ? -76.507 18.708 -15.627 1.00 51.26 46 ASN E C 1
ATOM 6667 O O . ASN E 1 46 ? -76.298 17.849 -14.765 1.00 47.49 46 ASN E O 1
ATOM 6672 N N . GLY E 1 47 ? -76.578 18.427 -16.924 1.00 50.09 47 GLY E N 1
ATOM 6673 C CA . GLY E 1 47 ? -76.351 17.081 -17.420 1.00 50.87 47 GLY E CA 1
ATOM 6674 C C . GLY E 1 47 ? -77.645 16.349 -17.695 1.00 48.66 47 GLY E C 1
ATOM 6675 O O . GLY E 1 47 ? -77.644 15.288 -18.312 1.00 52.41 47 GLY E O 1
ATOM 6676 N N . TYR E 1 48 ? -78.753 16.923 -17.239 1.00 48.14 48 TYR E N 1
ATOM 6677 C CA . TYR E 1 48 ? -80.063 16.312 -17.411 1.00 47.05 48 TYR E CA 1
ATOM 6678 C C . TYR E 1 48 ? -80.753 16.872 -18.642 1.00 53.70 48 TYR E C 1
ATOM 6679 O O . TYR E 1 48 ? -80.609 18.051 -18.960 1.00 53.22 48 TYR E O 1
ATOM 6688 N N . PRO E 1 49 ? -81.507 16.025 -19.346 1.00 47.14 49 PRO E N 1
ATOM 6689 C CA . PRO E 1 49 ? -82.349 16.524 -20.432 1.00 48.73 49 PRO E CA 1
ATOM 6690 C C . PRO E 1 49 ? -83.444 17.415 -19.875 1.00 49.50 49 PRO E C 1
ATOM 6691 O O . PRO E 1 49 ? -83.919 17.159 -18.775 1.00 50.50 49 PRO E O 1
ATOM 6695 N N . VAL E 1 50 ? -83.830 18.448 -20.616 1.00 51.78 50 VAL E N 1
ATOM 6696 C CA . VAL E 1 50 ? -85.022 19.218 -20.285 1.00 53.72 50 VAL E CA 1
ATOM 6697 C C . VAL E 1 50 ? -86.081 18.952 -21.341 1.00 58.83 50 VAL E C 1
ATOM 6698 O O . VAL E 1 50 ? -85.968 19.420 -22.471 1.00 63.79 50 VAL E O 1
ATOM 6702 N N . LEU E 1 51 ? -87.108 18.194 -20.975 1.00 58.36 51 LEU E N 1
ATOM 6703 C CA . LEU E 1 51 ? -88.124 17.779 -21.928 1.00 57.76 51 LEU E CA 1
ATOM 6704 C C . LEU E 1 51 ? -89.368 18.636 -21.787 1.00 60.30 51 LEU E C 1
ATOM 6705 O O . LEU E 1 51 ? -89.639 19.177 -20.716 1.00 60.66 51 LEU E O 1
ATOM 6710 N N . SER E 1 52 ? -90.117 18.772 -22.876 1.00 61.64 52 SER E N 1
ATOM 6711 C CA . SER E 1 52 ? -91.432 19.387 -22.808 1.00 59.39 52 SER E CA 1
ATOM 6712 C C . SER E 1 52 ? -92.339 18.414 -22.079 1.00 56.46 52 SER E C 1
ATOM 6713 O O . SER E 1 52 ? -92.012 17.240 -21.957 1.00 58.47 52 SER E O 1
ATOM 6716 N N . TYR E 1 53 ? -93.480 18.886 -21.598 1.00 58.56 53 TYR E N 1
ATOM 6717 C CA . TYR E 1 53 ? -94.387 18.002 -20.882 1.00 61.45 53 TYR E CA 1
ATOM 6718 C C . TYR E 1 53 ? -94.808 16.823 -21.746 1.00 64.41 53 TYR E C 1
ATOM 6719 O O . TYR E 1 53 ? -94.948 15.706 -21.252 1.00 60.17 53 TYR E O 1
ATOM 6728 N N . LEU E 1 54 ? -95.009 17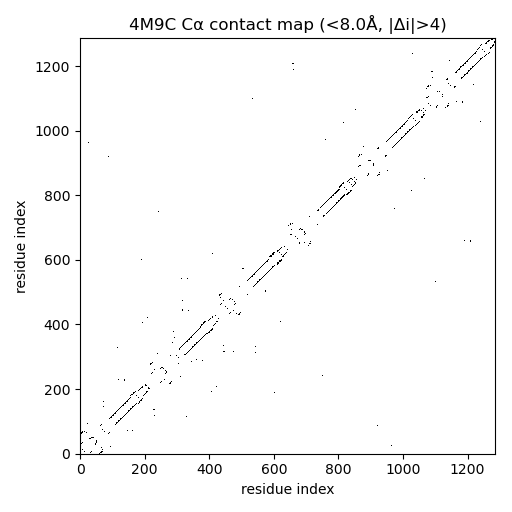.080 -23.036 1.00 68.09 54 LEU E N 1
ATOM 6729 C CA . LEU E 1 54 ? -95.442 16.038 -23.966 1.00 65.94 54 LEU E CA 1
ATOM 6730 C C . LEU E 1 54 ? -94.337 15.039 -24.307 1.00 64.75 54 LEU E C 1
ATOM 6731 O O . LEU E 1 54 ? -94.603 13.846 -24.456 1.00 67.08 54 LEU E O 1
ATOM 6736 N N . ASP E 1 55 ? -93.104 15.520 -24.439 1.00 61.50 55 ASP E N 1
ATOM 6737 C CA . ASP E 1 55 ? -91.967 14.625 -24.646 1.00 65.04 55 ASP E CA 1
ATOM 6738 C C . ASP E 1 55 ? -91.754 13.738 -23.422 1.00 65.85 55 ASP E C 1
ATOM 6739 O O . ASP E 1 55 ? -91.161 12.660 -23.515 1.00 65.95 55 ASP E O 1
ATOM 6744 N N . PHE E 1 56 ? -92.242 14.206 -22.276 1.00 62.47 56 PHE E N 1
ATOM 6745 C CA . PHE E 1 56 ? -92.185 13.435 -21.041 1.00 58.35 56 PHE E CA 1
ATOM 6746 C C . PHE E 1 56 ? -93.288 12.377 -21.037 1.00 62.77 56 PHE E C 1
ATOM 6747 O O . PHE E 1 56 ? -93.013 11.182 -20.910 1.00 63.42 56 PHE E O 1
ATOM 6755 N N . ILE E 1 57 ? -94.531 12.827 -21.186 1.00 59.21 57 ILE E N 1
ATOM 6756 C CA . ILE E 1 57 ? -95.688 11.941 -21.183 1.00 59.04 57 ILE E CA 1
ATOM 6757 C C . ILE E 1 57 ? -95.599 10.879 -22.274 1.00 62.07 57 ILE E C 1
ATOM 6758 O O . ILE E 1 57 ? -96.123 9.776 -22.121 1.00 58.87 57 ILE E O 1
ATOM 6763 N N . SER E 1 58 ? -94.928 11.215 -23.369 1.00 64.04 58 SER E N 1
ATOM 6764 C CA . SER E 1 58 ? -94.849 10.323 -24.520 1.00 66.89 58 SER E CA 1
ATOM 6765 C C . SER E 1 58 ? -93.590 9.464 -24.478 1.00 67.75 58 SER E C 1
ATOM 6766 O O . SER E 1 58 ? -93.203 8.851 -25.475 1.00 68.19 58 SER E O 1
ATOM 6769 N N . LYS E 1 59 ? -92.946 9.422 -23.322 1.00 61.01 59 LYS E N 1
ATOM 6770 C CA . LYS E 1 59 ? -91.796 8.555 -23.149 1.00 66.58 59 LYS E CA 1
ATOM 6771 C C . LYS E 1 59 ? -92.279 7.163 -22.725 1.00 65.07 59 LYS E C 1
ATOM 6772 O O . LYS E 1 59 ? -93.237 7.039 -21.965 1.00 62.01 59 LYS E O 1
ATOM 6778 N N . PRO E 1 60 ? -91.631 6.106 -23.236 1.00 66.11 60 PRO E N 1
ATOM 6779 C CA . PRO E 1 60 ? -91.990 4.750 -22.811 1.00 67.20 60 PRO E CA 1
ATOM 6780 C C . PRO E 1 60 ? -91.482 4.470 -21.400 1.00 66.81 60 PRO E C 1
ATOM 6781 O O . PRO E 1 60 ? -90.278 4.543 -21.145 1.00 70.55 60 PRO E O 1
ATOM 6785 N N . ALA E 1 61 ? -92.401 4.158 -20.495 1.00 66.93 61 ALA E N 1
ATOM 6786 C CA . ALA E 1 61 ? -92.055 3.843 -19.116 1.00 62.10 61 ALA E CA 1
ATOM 6787 C C . ALA E 1 61 ? -93.298 3.347 -18.392 1.00 61.19 61 ALA E C 1
ATOM 6788 O O . ALA E 1 61 ? -94.364 3.955 -18.475 1.00 62.03 61 ALA E O 1
ATOM 6790 N N . ASP E 1 62 ? -93.158 2.239 -17.679 1.00 63.84 62 ASP E N 1
ATOM 6791 C CA . ASP E 1 62 ? -94.303 1.602 -17.043 1.00 63.62 62 ASP E CA 1
ATOM 6792 C C . ASP E 1 62 ? -94.863 2.451 -15.917 1.00 61.57 62 ASP E C 1
ATOM 6793 O O . ASP E 1 62 ? -96.052 2.388 -15.615 1.00 64.07 62 ASP E O 1
ATOM 6798 N N . HIS E 1 63 ? -93.999 3.243 -15.295 1.00 57.22 63 HIS E N 1
ATOM 6799 C CA . HIS E 1 63 ? -94.426 4.132 -14.227 1.00 55.00 63 HIS E CA 1
ATOM 6800 C C . HIS E 1 63 ? -93.702 5.463 -14.343 1.00 52.06 63 HIS E C 1
ATOM 6801 O O . HIS E 1 63 ? -92.537 5.517 -14.743 1.00 46.58 63 HIS E O 1
ATOM 6808 N N . LYS E 1 64 ? -94.414 6.534 -14.018 1.00 53.54 64 LYS E N 1
ATOM 6809 C CA . LYS E 1 64 ? -93.853 7.878 -14.046 1.00 43.99 64 LYS E CA 1
ATOM 6810 C C . LYS E 1 64 ? -94.256 8.604 -12.777 1.00 43.94 64 LYS E C 1
ATOM 6811 O O . LYS E 1 64 ? -95.362 8.421 -12.266 1.00 44.46 64 LYS E O 1
ATOM 6817 N N . ALA E 1 65 ? -93.344 9.417 -12.260 1.00 43.94 65 ALA E N 1
ATOM 6818 C CA . ALA E 1 65 ? -93.606 10.187 -11.057 1.00 41.39 65 ALA E CA 1
ATOM 6819 C C . ALA E 1 65 ? -92.948 11.555 -11.207 1.00 37.78 65 ALA E C 1
ATOM 6820 O O . ALA E 1 65 ? -91.875 11.677 -11.796 1.00 37.57 65 ALA E O 1
ATOM 6822 N N . VAL E 1 66 ? -93.590 12.589 -10.689 1.00 32.81 66 VAL E N 1
ATOM 6823 C CA . VAL E 1 66 ? -93.057 13.931 -10.859 1.00 38.53 66 VAL E CA 1
ATOM 6824 C C . VAL E 1 66 ? -93.097 14.693 -9.548 1.00 36.72 66 VAL E C 1
ATOM 6825 O O . VAL E 1 66 ? -94.066 14.586 -8.794 1.00 37.98 66 VAL E O 1
ATOM 6829 N N . THR E 1 67 ? -92.027 15.434 -9.267 1.00 36.35 67 THR E N 1
ATOM 6830 C CA . THR E 1 67 ? -92.054 16.417 -8.191 1.00 34.98 67 THR E CA 1
ATOM 6831 C C . THR E 1 67 ? -92.135 17.806 -8.823 1.00 35.98 67 THR E C 1
ATOM 6832 O O . THR E 1 67 ? -91.394 18.116 -9.751 1.00 34.50 67 THR E O 1
ATOM 6836 N N . ILE E 1 68 ? -93.063 18.626 -8.344 1.00 38.40 68 ILE E N 1
ATOM 6837 C CA . ILE E 1 68 ? -93.241 19.968 -8.897 1.00 40.50 68 ILE E CA 1
ATOM 6838 C C . ILE E 1 68 ? -92.442 20.981 -8.080 1.00 38.35 68 ILE E C 1
ATOM 6839 O O . ILE E 1 68 ? -92.846 21.351 -6.980 1.00 42.66 68 ILE E O 1
ATOM 6844 N N . ALA E 1 69 ? -91.311 21.422 -8.615 1.00 35.62 69 ALA E N 1
ATOM 6845 C CA . ALA E 1 69 ? -90.426 22.319 -7.879 1.00 38.34 69 ALA E CA 1
ATOM 6846 C C . ALA E 1 69 ? -90.805 23.794 -8.032 1.00 43.04 69 ALA E C 1
ATOM 6847 O O . ALA E 1 69 ? -90.040 24.682 -7.655 1.00 48.17 69 ALA E O 1
ATOM 6849 N N . ILE E 1 70 ? -91.995 24.048 -8.562 1.00 45.17 70 ILE E N 1
ATOM 6850 C CA . ILE E 1 70 ? -92.453 25.411 -8.819 1.00 41.33 70 ILE E CA 1
ATOM 6851 C C . ILE E 1 70 ? -93.126 26.046 -7.603 1.00 45.62 70 ILE E C 1
ATOM 6852 O O . ILE E 1 70 ? -94.094 25.507 -7.056 1.00 42.32 70 ILE E O 1
ATOM 6857 N N . ALA E 1 71 ? -92.620 27.206 -7.194 1.00 40.75 71 ALA E N 1
ATOM 6858 C CA . ALA E 1 71 ? -93.086 27.851 -5.971 1.00 40.46 71 ALA E CA 1
ATOM 6859 C C . ALA E 1 71 ? -94.487 28.444 -6.089 1.00 39.62 71 ALA E C 1
ATOM 6860 O O . ALA E 1 71 ? -95.247 28.466 -5.115 1.00 40.05 71 ALA E O 1
ATOM 6862 N N . ASN E 1 72 ? -94.831 28.926 -7.278 1.00 43.82 72 ASN E N 1
ATOM 6863 C CA . ASN E 1 72 ? -96.153 29.501 -7.500 1.00 42.24 72 ASN E CA 1
ATOM 6864 C C . ASN E 1 72 ? -97.227 28.444 -7.282 1.00 38.83 72 ASN E C 1
ATOM 6865 O O . ASN E 1 72 ? -97.333 27.497 -8.051 1.00 38.79 72 ASN E O 1
ATOM 6870 N N . SER E 1 73 ? -98.022 28.610 -6.233 1.00 38.61 73 SER E N 1
ATOM 6871 C CA . SER E 1 73 ? -98.993 27.591 -5.855 1.00 43.13 73 SER E CA 1
ATOM 6872 C C . SER E 1 73 ? -100.166 27.497 -6.829 1.00 48.19 73 SER E C 1
ATOM 6873 O O . SER E 1 73 ? -100.751 26.424 -7.002 1.00 42.05 73 SER E O 1
ATOM 6876 N N . VAL E 1 74 ? -100.522 28.613 -7.460 1.00 43.37 74 VAL E N 1
ATOM 6877 C CA . VAL E 1 74 ? -101.567 28.568 -8.476 1.00 46.32 74 VAL E CA 1
ATOM 6878 C C . VAL E 1 74 ? -101.101 27.724 -9.665 1.00 45.14 74 VAL E C 1
ATOM 6879 O O . VAL E 1 74 ? -101.846 26.887 -10.169 1.00 46.14 74 VAL E O 1
ATOM 6883 N N . VAL E 1 75 ? -99.859 27.937 -10.092 1.00 43.13 75 VAL E N 1
ATOM 6884 C CA . VAL E 1 75 ? -99.271 27.146 -11.166 1.00 43.62 75 VAL E CA 1
ATOM 6885 C C . VAL E 1 75 ? -99.125 25.692 -10.729 1.00 47.92 75 VAL E C 1
ATOM 6886 O O . VAL E 1 75 ? -99.195 24.776 -11.549 1.00 45.52 75 VAL E O 1
ATOM 6890 N N . ARG E 1 76 ? -98.933 25.482 -9.430 1.00 46.95 76 ARG E N 1
ATOM 6891 C CA . ARG E 1 76 ? -98.679 24.136 -8.911 1.00 50.54 76 ARG E CA 1
ATOM 6892 C C . ARG E 1 76 ? -99.953 23.284 -8.965 1.00 45.83 76 ARG E C 1
ATOM 6893 O O . ARG E 1 76 ? -99.918 22.133 -9.394 1.00 47.77 76 ARG E O 1
ATOM 6901 N N . GLU E 1 77 ? -101.072 23.863 -8.542 1.00 46.44 77 GLU E N 1
ATOM 6902 C CA . GLU E 1 77 ? -102.366 23.196 -8.624 1.00 48.21 77 GLU E CA 1
ATOM 6903 C C . GLU E 1 77 ? -102.760 22.926 -10.074 1.00 49.57 77 GLU E C 1
ATOM 6904 O O . GLU E 1 77 ? -103.372 21.906 -10.384 1.00 51.99 77 GLU E O 1
ATOM 6910 N N . LYS E 1 78 ? -102.401 23.844 -10.962 1.00 49.11 78 LYS E N 1
ATOM 6911 C CA . LYS E 1 78 ? -102.620 23.633 -12.386 1.00 53.73 78 LYS E CA 1
ATOM 6912 C C . LYS E 1 78 ? -101.830 22.418 -12.905 1.00 51.58 78 LYS E C 1
ATOM 6913 O O . LYS E 1 78 ? -102.389 21.545 -13.571 1.00 52.30 78 LYS E O 1
ATOM 6919 N N . LEU E 1 79 ? -100.537 22.352 -12.598 1.00 46.39 79 LEU E N 1
ATOM 6920 C CA . LEU E 1 79 ? -99.725 21.236 -13.069 1.00 46.70 79 LEU E CA 1
ATOM 6921 C C . LEU E 1 79 ? -100.167 19.896 -12.467 1.00 47.34 79 LEU E C 1
ATOM 6922 O O . LEU E 1 79 ? -100.081 18.858 -13.119 1.00 45.94 79 LEU E O 1
ATOM 6927 N N . VAL E 1 80 ? -100.646 19.925 -11.230 1.00 45.14 80 VAL E N 1
ATOM 6928 C CA . VAL E 1 80 ? -101.123 18.718 -10.578 1.00 45.51 80 VAL E CA 1
ATOM 6929 C C . VAL E 1 80 ? -102.292 18.132 -11.370 1.00 54.71 80 VAL E C 1
ATOM 6930 O O . VAL E 1 80 ? -102.338 16.927 -11.637 1.00 48.43 80 VAL E O 1
ATOM 6934 N N . SER E 1 81 ? -103.226 18.999 -11.756 1.00 55.18 81 SER E N 1
ATOM 6935 C CA . SER E 1 81 ? -104.363 18.595 -12.576 1.00 53.64 81 SER E CA 1
ATOM 6936 C C . SER E 1 81 ? -103.872 17.939 -13.866 1.00 53.48 81 SER E C 1
ATOM 6937 O O . SER E 1 81 ? -104.322 16.859 -14.241 1.00 56.18 81 SER E O 1
ATOM 6940 N N . LEU E 1 82 ? -102.930 18.594 -14.531 1.00 52.00 82 LEU E N 1
ATOM 6941 C CA . LEU E 1 82 ? -102.341 18.055 -15.744 1.00 50.45 82 LEU E CA 1
ATOM 6942 C C . LEU E 1 82 ? -101.791 16.647 -15.519 1.00 57.11 82 LEU E C 1
ATOM 6943 O O . LEU E 1 82 ? -102.064 15.732 -16.295 1.00 59.34 82 LEU E O 1
ATOM 6948 N N . LEU E 1 83 ? -101.014 16.477 -14.454 1.00 54.73 83 LEU E N 1
ATOM 6949 C CA . LEU E 1 83 ? -100.399 15.188 -14.156 1.00 52.91 83 LEU E CA 1
ATOM 6950 C C . LEU E 1 83 ? -101.441 14.112 -13.845 1.00 52.43 83 LEU E C 1
ATOM 6951 O O . LEU E 1 83 ? -101.321 12.982 -14.313 1.00 50.69 83 LEU E O 1
ATOM 6956 N N . GLU E 1 84 ? -102.453 14.463 -13.056 1.00 52.15 84 GLU E N 1
ATOM 6957 C CA . GLU E 1 84 ? -103.525 13.525 -12.705 1.00 58.19 84 GLU E CA 1
ATOM 6958 C C . GLU E 1 84 ? -104.214 12.929 -13.944 1.00 62.47 84 GLU E C 1
ATOM 6959 O O . GLU E 1 84 ? -104.433 11.717 -14.027 1.00 60.97 84 GLU E O 1
ATOM 6965 N N . LYS E 1 85 ? -104.568 13.790 -14.894 1.00 60.94 85 LYS E N 1
ATOM 6966 C CA . LYS E 1 85 ? -105.176 13.341 -16.141 1.00 61.73 85 LYS E CA 1
ATOM 6967 C C . LYS E 1 85 ? -104.339 12.254 -16.803 1.00 60.44 85 LYS E C 1
ATOM 6968 O O . LYS E 1 85 ? -104.873 11.251 -17.273 1.00 61.18 85 LYS E O 1
ATOM 6971 N N . ASP E 1 86 ? -103.026 12.446 -16.833 1.00 52.08 86 ASP E N 1
ATOM 6972 C CA . ASP E 1 86 ? -102.153 11.500 -17.519 1.00 56.46 86 ASP E CA 1
ATOM 6973 C C . ASP E 1 86 ? -101.716 10.330 -16.633 1.00 51.90 86 ASP E C 1
ATOM 6974 O O . ASP E 1 86 ? -100.901 9.504 -17.048 1.00 50.41 86 ASP E O 1
ATOM 6979 N N . GLY E 1 87 ? -102.263 10.263 -15.422 1.00 50.71 87 GLY E N 1
ATOM 6980 C CA . GLY E 1 87 ? -101.933 9.202 -14.486 1.00 52.54 87 GLY E CA 1
ATOM 6981 C C . GLY E 1 87 ? -100.488 9.173 -13.999 1.00 53.39 87 GLY E C 1
ATOM 6982 O O . GLY E 1 87 ? -100.007 8.123 -13.571 1.00 51.92 87 GLY E O 1
ATOM 6983 N N . VAL E 1 88 ? -99.794 10.312 -14.070 1.00 51.17 88 VAL E N 1
ATOM 6984 C CA . VAL E 1 88 ? -98.441 10.437 -13.519 1.00 48.94 88 VAL E CA 1
ATOM 6985 C C . VAL E 1 88 ? -98.495 10.550 -11.993 1.00 45.17 88 VAL E C 1
ATOM 6986 O O . VAL E 1 88 ? -99.293 11.316 -11.458 1.00 42.92 88 VAL E O 1
ATOM 6990 N N . GLN E 1 89 ? -97.657 9.784 -11.294 1.00 42.47 89 GLN E N 1
ATOM 6991 C CA . GLN E 1 89 ? -97.643 9.808 -9.829 1.00 44.61 89 GLN E CA 1
ATOM 6992 C C . GLN E 1 89 ? -96.959 11.058 -9.287 1.00 39.26 89 GLN E C 1
ATOM 6993 O O . GLN E 1 89 ? -96.073 11.616 -9.925 1.00 37.71 89 GLN E O 1
ATOM 6999 N N . HIS E 1 90 ? -97.372 11.476 -8.097 1.00 38.27 90 HIS E N 1
ATOM 7000 C CA . HIS E 1 90 ? -96.749 12.597 -7.411 1.00 41.97 90 HIS E CA 1
ATOM 7001 C C . HIS E 1 90 ? -95.681 12.088 -6.454 1.00 42.10 90 HIS E C 1
ATOM 7002 O O . HIS E 1 90 ? -95.977 11.296 -5.562 1.00 39.60 90 HIS E O 1
ATOM 7009 N N . LEU E 1 91 ? -94.448 12.552 -6.640 1.00 41.06 91 LEU E N 1
ATOM 7010 C CA . LEU E 1 91 ? -93.328 12.186 -5.771 1.00 37.82 91 LEU E CA 1
ATOM 7011 C C . LEU E 1 91 ? -93.301 13.022 -4.499 1.00 38.52 91 LEU E C 1
ATOM 7012 O O . LEU E 1 91 ? -93.410 14.248 -4.563 1.00 40.33 91 LEU E O 1
ATOM 7017 N N . ALA E 1 92 ? -93.140 12.376 -3.348 1.00 33.60 92 ALA E N 1
ATOM 7018 C CA . ALA E 1 92 ? -92.793 13.104 -2.128 1.00 33.53 92 ALA E CA 1
ATOM 7019 C C . ALA E 1 92 ? -91.263 13.161 -2.009 1.00 35.45 92 ALA E C 1
ATOM 7020 O O . ALA E 1 92 ? -90.583 12.164 -2.259 1.00 30.90 92 ALA E O 1
ATOM 7022 N N . VAL E 1 93 ? -90.725 14.326 -1.648 1.00 29.81 93 VAL E N 1
ATOM 7023 C CA . VAL E 1 93 ? -89.278 14.501 -1.509 1.00 29.70 93 VAL E CA 1
ATOM 7024 C C . VAL E 1 93 ? -88.927 15.062 -0.136 1.00 33.87 93 VAL E C 1
ATOM 7025 O O . VAL E 1 93 ? -89.505 16.072 0.290 1.00 31.04 93 VAL E O 1
ATOM 7029 N N . GLN E 1 94 ? -88.009 14.392 0.561 1.00 26.93 94 GLN E N 1
ATOM 7030 C CA A GLN E 1 94 ? -87.456 14.893 1.818 0.57 31.39 94 GLN E CA 1
ATOM 7031 C CA B GLN E 1 94 ? -87.461 14.912 1.809 0.43 30.86 94 GLN E CA 1
ATOM 7032 C C . GLN E 1 94 ? -85.954 15.092 1.677 1.00 33.33 94 GLN E C 1
ATOM 7033 O O . GLN E 1 94 ? -85.337 14.588 0.745 1.00 35.64 94 GLN E O 1
ATOM 7044 N N . SER E 1 95 ? -85.357 15.823 2.604 1.00 27.67 95 SER E N 1
ATOM 7045 C CA . SER E 1 95 ? -83.913 15.897 2.618 1.00 26.74 95 SER E CA 1
ATOM 7046 C C . SER E 1 95 ? -83.426 14.957 3.716 1.00 27.92 95 SER E C 1
ATOM 7047 O O . SER E 1 95 ? -84.147 14.698 4.681 1.00 25.50 95 SER E O 1
ATOM 7050 N N . THR E 1 96 ? -82.203 14.466 3.564 1.00 23.48 96 THR E N 1
ATOM 7051 C CA . THR E 1 96 ? -81.573 13.591 4.551 1.00 28.13 96 THR E CA 1
ATOM 7052 C C . THR E 1 96 ? -81.586 14.163 5.963 1.00 29.10 96 THR E C 1
ATOM 7053 O O . THR E 1 96 ? -81.762 13.428 6.933 1.00 28.99 96 THR E O 1
ATOM 7057 N N . ASN E 1 97 ? -81.401 15.475 6.087 1.00 25.34 97 ASN E N 1
ATOM 7058 C CA . ASN E 1 97 ? -81.249 16.067 7.407 1.00 22.98 97 ASN E CA 1
ATOM 7059 C C . ASN E 1 97 ? -82.556 16.646 7.965 1.00 25.71 97 ASN E C 1
ATOM 7060 O O . ASN E 1 97 ? -82.566 17.280 9.022 1.00 24.90 97 ASN E O 1
ATOM 7065 N N . THR E 1 98 ? -83.650 16.422 7.249 1.00 22.75 98 THR E N 1
ATOM 7066 C CA . THR E 1 98 ? -84.972 16.849 7.707 1.00 25.82 98 THR E CA 1
ATOM 7067 C C . THR E 1 98 ? -85.347 16.159 9.024 1.00 27.00 98 THR E C 1
ATOM 7068 O O . THR E 1 98 ? -85.169 14.956 9.172 1.00 25.35 98 THR E O 1
ATOM 7072 N N . VAL E 1 99 ? -85.858 16.916 9.984 1.00 21.13 99 VAL E N 1
ATOM 7073 C CA . VAL E 1 99 ? -86.308 16.314 11.227 1.00 23.91 99 VAL E CA 1
ATOM 7074 C C . VAL E 1 99 ? -87.836 16.379 11.328 1.00 27.26 99 VAL E C 1
ATOM 7075 O O . VAL E 1 99 ? -88.422 17.443 11.137 1.00 24.97 99 VAL E O 1
ATOM 7079 N N . ILE E 1 100 ? -88.469 15.232 11.597 1.00 24.19 100 ILE E N 1
ATOM 7080 C CA . ILE E 1 100 ? -89.926 15.142 11.808 1.00 25.09 100 ILE E CA 1
ATOM 7081 C C . ILE E 1 100 ? -90.205 14.368 13.094 1.00 28.79 100 ILE E C 1
ATOM 7082 O O . ILE E 1 100 ? -89.783 13.227 13.225 1.00 25.66 100 ILE E O 1
ATOM 7087 N N . LEU E 1 101 ? -90.899 14.975 14.052 1.00 23.63 101 LEU E N 1
ATOM 7088 C CA . LEU E 1 101 ? -91.116 14.292 15.333 1.00 29.65 101 LEU E CA 1
ATOM 7089 C C . LEU E 1 101 ? -92.464 13.525 15.373 1.00 28.75 101 LEU E C 1
ATOM 7090 O O . LEU E 1 101 ? -92.839 12.909 14.378 1.00 34.35 101 LEU E O 1
ATOM 7095 N N . ASP E 1 102 ? -93.194 13.561 16.489 1.00 31.44 102 ASP E N 1
ATOM 7096 C CA . ASP E 1 102 ? -94.400 12.730 16.651 1.00 29.41 102 ASP E CA 1
ATOM 7097 C C . ASP E 1 102 ? -95.680 13.220 15.947 1.00 32.97 102 ASP E C 1
ATOM 7098 O O . ASP E 1 102 ? -95.970 14.420 15.895 1.00 27.34 102 ASP E O 1
ATOM 7103 N N . GLU E 1 103 ? -96.454 12.271 15.426 1.00 32.49 103 GLU E N 1
ATOM 7104 C CA . GLU E 1 103 ? -97.822 12.548 14.992 1.00 33.01 103 GLU E CA 1
ATOM 7105 C C . GLU E 1 103 ? -97.894 13.651 13.931 1.00 32.13 103 GLU E C 1
ATOM 7106 O O . GLU E 1 103 ? -98.634 14.618 14.070 1.00 28.41 103 GLU E O 1
ATOM 7112 N N . VAL E 1 104 ? -97.122 13.492 12.867 1.00 29.32 104 VAL E N 1
ATOM 7113 C CA . VAL E 1 104 ? -97.129 14.450 11.787 1.00 28.64 104 VAL E CA 1
ATOM 7114 C C . VAL E 1 104 ? -97.723 13.788 10.568 1.00 31.11 104 VAL E C 1
ATOM 7115 O O . VAL E 1 104 ? -97.171 12.823 10.053 1.00 32.93 104 VAL E O 1
ATOM 7119 N N . GLU E 1 105 ? -98.871 14.292 10.128 1.00 28.62 105 GLU E N 1
ATOM 7120 C CA . GLU E 1 105 ? -99.543 13.756 8.957 1.00 29.95 105 GLU E CA 1
ATOM 7121 C C . GLU E 1 105 ? -99.325 14.688 7.784 1.00 29.36 105 GLU E C 1
ATOM 7122 O O . GLU E 1 105 ? -99.529 15.905 7.897 1.00 30.93 105 GLU E O 1
ATOM 7128 N N . ILE E 1 106 ? -98.931 14.127 6.649 1.00 29.73 106 ILE E N 1
ATOM 7129 C CA . ILE E 1 106 ? -98.547 14.944 5.508 1.00 34.22 106 ILE E CA 1
ATOM 7130 C C . ILE E 1 106 ? -99.190 14.431 4.229 1.00 34.55 106 ILE E C 1
ATOM 7131 O O . ILE E 1 106 ? -99.080 13.247 3.903 1.00 34.77 106 ILE E O 1
ATOM 7136 N N . GLY E 1 107 ? -99.850 15.329 3.504 1.00 34.94 107 GLY E N 1
ATOM 7137 C CA . GLY E 1 107 ? -100.509 14.970 2.264 1.00 36.11 107 GLY E CA 1
ATOM 7138 C C . GLY E 1 107 ? -99.509 14.700 1.158 1.00 38.33 107 GLY E C 1
ATOM 7139 O O . GLY E 1 107 ? -98.324 15.032 1.277 1.00 34.30 107 GLY E O 1
ATOM 7140 N N . GLU E 1 108 ? -99.987 14.087 0.080 1.00 34.20 108 GLU E N 1
ATOM 7141 C CA . GLU E 1 108 ? -99.145 13.779 -1.069 1.00 35.62 108 GLU E CA 1
ATOM 7142 C C . GLU E 1 108 ? -98.381 14.988 -1.615 1.00 30.29 108 GLU E C 1
ATOM 7143 O O . GLU E 1 108 ? -98.784 16.139 -1.445 1.00 34.15 108 GLU E O 1
ATOM 7149 N N . GLY E 1 109 ? -97.282 14.705 -2.298 1.00 29.28 109 GLY E N 1
ATOM 7150 C CA . GLY E 1 109 ? -96.552 15.724 -3.020 1.00 36.11 109 GLY E CA 1
ATOM 7151 C C . GLY E 1 109 ? -95.841 16.740 -2.150 1.00 35.67 109 GLY E C 1
ATOM 7152 O O . GLY E 1 109 ? -95.617 17.869 -2.575 1.00 31.00 109 GLY E O 1
ATOM 7153 N N . SER E 1 110 ? -95.467 16.356 -0.936 1.00 32.43 110 SER E N 1
ATOM 7154 C CA . SER E 1 110 ? -94.702 17.277 -0.106 1.00 30.57 110 SER E CA 1
ATOM 7155 C C . SER E 1 110 ? -93.267 17.393 -0.625 1.00 31.97 110 SER E C 1
ATOM 7156 O O . SER E 1 110 ? -92.778 16.526 -1.357 1.00 30.06 110 SER E O 1
ATOM 7159 N N . LEU E 1 111 ? -92.600 18.480 -0.255 1.00 30.69 111 LEU E N 1
ATOM 7160 C CA . LEU E 1 111 ? -91.224 18.725 -0.663 1.00 30.83 111 LEU E CA 1
ATOM 7161 C C . LEU E 1 111 ? -90.535 19.454 0.483 1.00 30.99 111 LEU E C 1
ATOM 7162 O O . LEU E 1 111 ? -90.804 20.625 0.733 1.00 30.25 111 LEU E O 1
ATOM 7167 N N . LEU E 1 112 ? -89.677 18.738 1.203 1.00 27.96 112 LEU E N 1
ATOM 7168 C CA . LEU E 1 112 ? -89.001 19.288 2.371 1.00 27.92 112 LEU E CA 1
ATOM 7169 C C . LEU E 1 112 ? -87.525 19.406 2.054 1.00 26.43 112 LEU E C 1
ATOM 7170 O O . LEU E 1 112 ? -86.843 18.404 1.863 1.00 27.01 112 LEU E O 1
ATOM 7175 N N . CYS E 1 113 ? -87.041 20.636 1.984 1.00 23.23 113 CYS E N 1
ATOM 7176 C CA . CYS E 1 113 ? -85.660 20.898 1.608 1.00 22.49 113 CYS E CA 1
ATOM 7177 C C . CYS E 1 113 ? -84.712 20.758 2.814 1.00 21.26 113 CYS E C 1
ATOM 7178 O O . CYS E 1 113 ? -85.157 20.567 3.946 1.00 21.74 113 CYS E O 1
ATOM 7181 N N . PRO E 1 114 ? -83.398 20.846 2.574 1.00 22.89 114 PRO E N 1
ATOM 7182 C CA . PRO E 1 114 ? -82.425 20.708 3.669 1.00 19.84 114 PRO E CA 1
ATOM 7183 C C . PRO E 1 114 ? -82.679 21.614 4.882 1.00 23.73 114 PRO E C 1
ATOM 7184 O O . PRO E 1 114 ? -83.119 22.762 4.738 1.00 23.36 114 PRO E O 1
ATOM 7188 N N . PHE E 1 115 ? -82.401 21.081 6.070 1.00 20.72 115 PHE E N 1
ATOM 7189 C CA . PHE E 1 115 ? -82.555 21.801 7.339 1.00 20.39 115 PHE E CA 1
ATOM 7190 C C . PHE E 1 115 ? -83.991 22.169 7.724 1.00 24.28 115 PHE E C 1
ATOM 7191 O O . PHE E 1 115 ? -84.202 23.104 8.497 1.00 25.79 115 PHE E O 1
ATOM 7199 N N . THR E 1 116 ? -84.973 21.438 7.206 1.00 23.13 116 THR E N 1
ATOM 7200 C CA . THR E 1 116 ? -86.360 21.675 7.591 1.00 23.10 116 THR E CA 1
ATOM 7201 C C . THR E 1 116 ? -86.763 20.866 8.824 1.00 26.39 116 THR E C 1
ATOM 7202 O O . THR E 1 116 ? -86.192 19.813 9.106 1.00 26.01 116 THR E O 1
ATOM 7206 N N . CYS E 1 117 ? -87.749 21.359 9.563 1.00 22.79 117 CYS E N 1
ATOM 7207 C CA . CYS E 1 117 ? -88.157 20.690 10.791 1.00 24.93 117 CYS E CA 1
ATOM 7208 C C . CYS E 1 117 ? -89.668 20.748 10.977 1.00 27.43 117 CYS E C 1
ATOM 7209 O O . CYS E 1 117 ? -90.252 21.821 10.917 1.00 23.44 117 CYS E O 1
ATOM 7212 N N . LEU E 1 118 ? -90.290 19.592 11.190 1.00 24.06 118 LEU E N 1
ATOM 7213 C CA . LEU E 1 118 ? -91.694 19.520 11.584 1.00 24.15 118 LEU E CA 1
ATOM 7214 C C . LEU E 1 118 ? -91.702 18.864 12.953 1.00 27.40 118 LEU E C 1
ATOM 7215 O O . LEU E 1 118 ? -91.138 17.779 13.109 1.00 26.21 118 LEU E O 1
ATOM 7220 N N . THR E 1 119 ? -92.292 19.513 13.954 1.00 21.62 119 THR E N 1
ATOM 7221 C CA . THR E 1 119 ? -92.235 18.948 15.305 1.00 24.01 119 THR E CA 1
ATOM 7222 C C . THR E 1 119 ? -93.332 17.903 15.545 1.00 28.62 119 THR E C 1
ATOM 7223 O O . THR E 1 119 ? -93.274 16.830 14.950 1.00 29.86 119 THR E O 1
ATOM 7227 N N . SER E 1 120 ? -94.324 18.202 16.388 1.00 23.93 120 SER E N 1
ATOM 7228 C CA . SER E 1 120 ? -95.299 17.186 16.812 1.00 23.69 120 SER E CA 1
ATOM 7229 C C . SER E 1 120 ? -96.756 17.608 16.655 1.00 27.85 120 SER E C 1
ATOM 7230 O O . SER E 1 120 ? -97.086 18.771 16.847 1.00 28.83 120 SER E O 1
ATOM 7233 N N . ASN E 1 121 ? -97.617 16.647 16.316 1.00 28.02 121 ASN E N 1
ATOM 7234 C CA . ASN E 1 121 ? -99.059 16.864 16.259 1.00 26.28 121 ASN E CA 1
ATOM 7235 C C . ASN E 1 121 ? -99.417 17.912 15.227 1.00 30.93 121 ASN E C 1
ATOM 7236 O O . ASN E 1 121 ? -99.874 19.011 15.549 1.00 31.59 121 ASN E O 1
ATOM 7241 N N . ILE E 1 122 ? -99.193 17.552 13.975 1.00 26.04 122 ILE E N 1
ATOM 7242 C CA . ILE E 1 122 ? -99.244 18.498 12.884 1.00 28.39 122 ILE E CA 1
ATOM 7243 C C . ILE E 1 122 ? -99.992 17.845 11.741 1.00 31.99 122 ILE E C 1
ATOM 7244 O O . ILE E 1 122 ? -99.765 16.677 11.424 1.00 28.10 122 ILE E O 1
ATOM 7249 N N . LYS E 1 123 ? -100.896 18.591 11.126 1.00 24.46 123 LYS E N 1
ATOM 7250 C CA . LYS E 1 123 ? -101.549 18.101 9.934 1.00 27.79 123 LYS E CA 1
ATOM 7251 C C . LYS E 1 123 ? -101.211 19.003 8.762 1.00 29.86 123 LYS E C 1
ATOM 7252 O O . LYS E 1 123 ? -101.378 20.226 8.835 1.00 31.04 123 LYS E O 1
ATOM 7255 N N . ILE E 1 124 ? -100.747 18.399 7.676 1.00 28.03 124 ILE E N 1
ATOM 7256 C CA . ILE E 1 124 ? -100.345 19.157 6.505 1.00 29.40 124 ILE E CA 1
ATOM 7257 C C . ILE E 1 124 ? -101.045 18.601 5.281 1.00 34.22 124 ILE E C 1
ATOM 7258 O O . ILE E 1 124 ? -101.035 17.399 5.061 1.00 29.20 124 ILE E O 1
ATOM 7263 N N . GLY E 1 125 ? -101.628 19.482 4.472 1.00 37.28 125 GLY E N 1
ATOM 7264 C CA . GLY E 1 125 ? -102.334 19.069 3.271 1.00 32.11 125 GLY E CA 1
ATOM 7265 C C . GLY E 1 125 ? -101.401 18.632 2.159 1.00 34.12 125 GLY E C 1
ATOM 7266 O O . GLY E 1 125 ? -100.282 18.155 2.403 1.00 36.90 125 GLY E O 1
ATOM 7267 N N . LYS E 1 126 ? -101.865 18.810 0.929 1.00 31.79 126 LYS E N 1
ATOM 7268 C CA . LYS E 1 126 ? -101.174 18.318 -0.251 1.00 34.21 126 LYS E CA 1
ATOM 7269 C C . LYS E 1 126 ? -100.237 19.361 -0.852 1.00 32.88 126 LYS E C 1
ATOM 7270 O O . LYS E 1 126 ? -100.464 20.563 -0.727 1.00 32.40 126 LYS E O 1
ATOM 7275 N N . PHE E 1 127 ? -99.201 18.872 -1.522 1.00 30.80 127 PHE E N 1
ATOM 7276 C CA . PHE E 1 127 ? -98.277 19.703 -2.273 1.00 32.57 127 PHE E CA 1
ATOM 7277 C C . PHE E 1 127 ? -97.746 20.872 -1.450 1.00 34.38 127 PHE E C 1
ATOM 7278 O O . PHE E 1 127 ? -97.599 21.992 -1.951 1.00 29.29 127 PHE E O 1
ATOM 7286 N N . PHE E 1 128 ? -97.482 20.585 -0.176 1.00 31.51 128 PHE E N 1
ATOM 7287 C CA . PHE E 1 128 ? -96.808 21.508 0.728 1.00 31.16 128 PHE E CA 1
ATOM 7288 C C . PHE E 1 128 ? -95.329 21.603 0.353 1.00 32.45 128 PHE E C 1
ATOM 7289 O O . PHE E 1 128 ? -94.663 20.582 0.130 1.00 32.86 128 PHE E O 1
ATOM 7297 N N . HIS E 1 129 ? -94.824 22.828 0.250 1.00 29.88 129 HIS E N 1
ATOM 7298 C CA . HIS E 1 129 ? -93.405 23.054 0.003 1.00 27.38 129 HIS E CA 1
ATOM 7299 C C . HIS E 1 129 ? -92.799 23.779 1.176 1.00 33.08 129 HIS E C 1
ATOM 7300 O O . HIS E 1 129 ? -93.273 24.851 1.556 1.00 30.17 129 HIS E O 1
ATOM 7307 N N . ALA E 1 130 ? -91.743 23.204 1.743 1.00 26.06 130 ALA E N 1
ATOM 7308 C CA . ALA E 1 130 ? -90.995 23.858 2.805 1.00 26.56 130 ALA E CA 1
ATOM 7309 C C . ALA E 1 130 ? -89.547 23.964 2.356 1.00 29.11 130 ALA E C 1
ATOM 7310 O O . ALA E 1 130 ? -88.852 22.957 2.237 1.00 26.27 130 ALA E O 1
ATOM 7312 N N . ASN E 1 131 ? -89.102 25.188 2.092 1.00 28.57 131 ASN E N 1
ATOM 7313 C CA . ASN E 1 131 ? -87.749 25.411 1.609 1.00 26.85 131 ASN E CA 1
ATOM 7314 C C . ASN E 1 131 ? -86.766 25.447 2.782 1.00 24.37 131 ASN E C 1
ATOM 7315 O O . ASN E 1 131 ? -87.170 25.330 3.948 1.00 22.99 131 ASN E O 1
ATOM 7320 N N . ILE E 1 132 ? -85.486 25.618 2.477 1.00 23.55 132 ILE E N 1
ATOM 7321 C CA . ILE E 1 132 ? -84.437 25.415 3.474 1.00 23.29 132 ILE E CA 1
ATOM 7322 C C . ILE E 1 132 ? -84.610 26.222 4.767 1.00 25.55 132 ILE E C 1
ATOM 7323 O O . ILE E 1 132 ? -84.971 27.403 4.737 1.0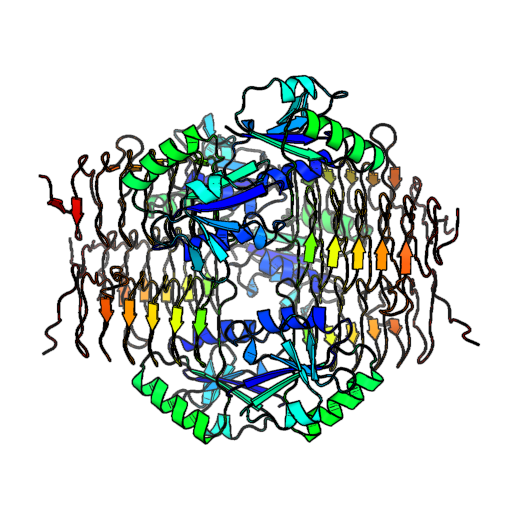0 24.21 132 ILE E O 1
ATOM 7328 N N . TYR E 1 133 ? -84.343 25.553 5.889 1.00 21.25 133 TYR E N 1
ATOM 7329 C CA . TYR E 1 133 ? -84.458 26.097 7.244 1.00 23.61 133 TYR E CA 1
ATOM 7330 C C . TYR E 1 133 ? -85.882 26.447 7.684 1.00 27.05 133 TYR E C 1
ATOM 7331 O O . TYR E 1 133 ? -86.054 27.010 8.758 1.00 27.04 133 TYR E O 1
ATOM 7340 N N . SER E 1 134 ? -86.899 26.141 6.884 1.00 22.86 134 SER E N 1
ATOM 7341 C CA . SER E 1 134 ? -88.255 26.470 7.337 1.00 25.21 134 SER E CA 1
ATOM 7342 C C . SER E 1 134 ? -88.740 25.405 8.315 1.00 25.93 134 SER E C 1
ATOM 7343 O O . SER E 1 134 ? -88.237 24.278 8.312 1.00 25.57 134 SER E O 1
ATOM 7346 N N . TYR E 1 135 ? -89.684 25.765 9.178 1.00 26.25 135 TYR E N 1
ATOM 7347 C CA . TYR E 1 135 ? -90.216 24.797 10.133 1.00 26.13 135 TYR E CA 1
ATOM 7348 C C . TYR E 1 135 ? -91.704 24.987 10.456 1.00 25.50 135 TYR E C 1
ATOM 7349 O O . TYR E 1 135 ? -92.262 26.072 10.272 1.00 23.21 135 TYR E O 1
ATOM 7358 N N . VAL E 1 136 ? -92.325 23.916 10.944 1.00 23.30 136 VAL E N 1
ATOM 7359 C CA . VAL E 1 136 ? -93.681 23.948 11.481 1.00 23.00 136 VAL E CA 1
ATOM 7360 C C . VAL E 1 136 ? -93.646 23.383 12.904 1.00 27.98 136 VAL E C 1
ATOM 7361 O O . VAL E 1 136 ? -93.173 22.261 13.121 1.00 25.37 136 VAL E O 1
ATOM 7365 N N . ALA E 1 137 ? -94.138 24.156 13.869 1.00 24.89 137 ALA E N 1
ATOM 7366 C CA . ALA E 1 137 ? -94.125 23.751 15.275 1.00 28.01 137 ALA E CA 1
ATOM 7367 C C . ALA E 1 137 ? -95.410 23.023 15.702 1.00 27.38 137 ALA E C 1
ATOM 7368 O O . ALA E 1 137 ? -96.243 22.675 14.867 1.00 29.54 137 ALA E O 1
ATOM 7370 N N . HIS E 1 138 ? -95.570 22.795 17.001 1.00 23.52 138 HIS E N 1
ATOM 7371 C CA . HIS E 1 138 ? -96.617 21.894 17.479 1.00 27.91 138 HIS E CA 1
ATOM 7372 C C . HIS E 1 138 ? -98.038 22.377 17.193 1.00 33.53 138 HIS E C 1
ATOM 7373 O O . HIS E 1 138 ? -98.326 23.573 17.241 1.00 28.80 138 HIS E O 1
ATOM 7380 N N . ASP E 1 139 ? -98.927 21.436 16.899 1.00 32.57 139 ASP E N 1
ATOM 7381 C CA . ASP E 1 139 ? -100.355 21.732 16.877 1.00 33.15 139 ASP E CA 1
ATOM 7382 C C . ASP E 1 139 ? -100.764 22.708 15.780 1.00 35.25 139 ASP E C 1
ATOM 7383 O O . ASP E 1 139 ? -101.663 23.524 15.967 1.00 35.59 139 ASP E O 1
ATOM 7388 N N . CYS E 1 140 ? -100.103 22.610 14.634 1.00 31.72 140 CYS E N 1
ATOM 7389 C CA . CYS E 1 140 ? -100.464 23.405 13.475 1.00 29.92 140 CYS E CA 1
ATOM 7390 C C . CYS E 1 140 ? -101.269 22.593 12.482 1.00 34.18 140 CYS E C 1
ATOM 7391 O O . CYS E 1 140 ? -101.168 21.366 12.435 1.00 30.92 140 CYS E O 1
ATOM 7394 N N . VAL E 1 141 ? -102.061 23.288 11.677 1.00 31.48 141 VAL E N 1
ATOM 7395 C CA . VAL E 1 141 ? -102.787 22.661 10.587 1.00 31.17 141 VAL E CA 1
ATOM 7396 C C . VAL E 1 141 ? -102.480 23.461 9.337 1.00 33.93 141 VAL E C 1
ATOM 7397 O O . VAL E 1 141 ? -102.634 24.688 9.322 1.00 31.56 141 VAL E O 1
ATOM 7401 N N . ILE E 1 142 ? -102.062 22.769 8.284 1.00 30.44 142 ILE E N 1
ATOM 7402 C CA . ILE E 1 142 ? -101.689 23.434 7.046 1.00 32.39 142 ILE E CA 1
ATOM 7403 C C . ILE E 1 142 ? -102.460 22.866 5.856 1.00 35.67 142 ILE E C 1
ATOM 7404 O O . ILE E 1 142 ? -102.426 21.664 5.605 1.00 34.01 142 ILE E O 1
ATOM 7409 N N . GLY E 1 143 ? -103.169 23.734 5.134 1.00 32.01 143 GLY E N 1
ATOM 7410 C CA . GLY E 1 143 ? -104.011 23.294 4.033 1.00 30.48 143 GLY E CA 1
ATOM 7411 C C . GLY E 1 143 ? -103.208 22.861 2.824 1.00 35.10 143 GLY E C 1
ATOM 7412 O O . GLY E 1 143 ? -102.033 22.503 2.945 1.00 32.79 143 GLY E O 1
ATOM 7413 N N . ASP E 1 144 ? -103.844 22.890 1.657 1.00 32.87 144 ASP E N 1
ATOM 7414 C CA . ASP E 1 144 ? -103.207 22.472 0.411 1.00 32.65 144 ASP E CA 1
ATOM 7415 C C . ASP E 1 144 ? -102.513 23.627 -0.312 1.00 35.79 144 ASP E C 1
ATOM 7416 O O . ASP E 1 144 ? -102.898 24.790 -0.165 1.00 37.93 144 ASP E O 1
ATOM 7421 N N . TYR E 1 145 ? -101.494 23.286 -1.098 1.00 34.74 145 TYR E N 1
ATOM 7422 C CA . TYR E 1 145 ? -100.751 24.247 -1.914 1.00 36.78 145 TYR E CA 1
ATOM 7423 C C . TYR E 1 145 ? -100.187 25.416 -1.102 1.00 36.66 145 TYR E C 1
ATOM 7424 O O . TYR E 1 145 ? -100.151 26.558 -1.566 1.00 35.46 145 TYR E O 1
ATOM 7433 N N . VAL E 1 146 ? -99.760 25.117 0.119 1.00 35.09 146 VAL E N 1
ATOM 7434 C CA . VAL E 1 146 ? -99.091 26.090 0.966 1.00 28.96 146 VAL E CA 1
ATOM 7435 C C . VAL E 1 146 ? -97.593 26.099 0.653 1.00 35.15 146 VAL E C 1
ATOM 7436 O O . VAL E 1 146 ? -97.011 25.066 0.308 1.00 34.89 146 VAL E O 1
ATOM 7440 N N . THR E 1 147 ? -96.968 27.266 0.752 1.00 31.60 147 THR E N 1
ATOM 7441 C CA . THR E 1 147 ? -95.564 27.383 0.367 1.00 33.04 147 THR E CA 1
ATOM 7442 C C . THR E 1 147 ? -94.751 28.154 1.406 1.00 33.93 147 THR E C 1
ATOM 7443 O O . THR E 1 147 ? -95.076 29.297 1.709 1.00 31.42 147 THR E O 1
ATOM 7447 N N . PHE E 1 148 ? -93.716 27.520 1.967 1.00 28.92 148 PHE E N 1
ATOM 7448 C CA . PHE E 1 148 ? -92.800 28.194 2.901 1.00 28.21 148 PHE E CA 1
ATOM 7449 C C . PHE E 1 148 ? -91.490 28.495 2.198 1.00 29.98 148 PHE E C 1
ATOM 7450 O O . PHE E 1 148 ? -90.805 27.578 1.726 1.00 26.95 148 PHE E O 1
ATOM 7458 N N . ALA E 1 149 ? -91.135 29.773 2.135 1.00 30.31 149 ALA E N 1
ATOM 7459 C CA . ALA E 1 149 ? -89.844 30.177 1.594 1.00 28.35 149 ALA E CA 1
ATOM 7460 C C . ALA E 1 149 ? -88.761 29.831 2.608 1.00 25.43 149 ALA E C 1
ATOM 7461 O O . ALA E 1 149 ? -89.061 29.481 3.747 1.00 26.11 149 ALA E O 1
ATOM 7463 N N . PRO E 1 150 ? -87.487 29.956 2.217 1.00 29.22 150 PRO E N 1
ATOM 7464 C CA . PRO E 1 150 ? -86.429 29.622 3.175 1.00 24.30 150 PRO E CA 1
ATOM 7465 C C . PRO E 1 150 ? -86.538 30.403 4.481 1.00 30.58 150 PRO E C 1
ATOM 7466 O O . PRO E 1 150 ? -86.794 31.607 4.479 1.00 33.57 150 PRO E O 1
ATOM 7470 N N . GLY E 1 151 ? -86.364 29.710 5.598 1.00 29.65 151 GLY E N 1
ATOM 7471 C CA . GLY E 1 151 ? -86.329 30.364 6.892 1.00 28.25 151 GLY E CA 1
ATOM 7472 C C . GLY E 1 151 ? -87.672 30.770 7.472 1.00 30.41 151 GLY E C 1
ATOM 7473 O O . GLY E 1 151 ? -87.714 31.464 8.490 1.00 27.71 151 GLY E O 1
ATOM 7474 N N . ALA E 1 152 ? -88.767 30.349 6.841 1.00 29.17 152 ALA E N 1
ATOM 7475 C CA . ALA E 1 152 ? -90.094 30.680 7.356 1.00 30.25 152 ALA E CA 1
ATOM 7476 C C . ALA E 1 152 ? -90.324 29.978 8.688 1.00 30.19 152 ALA E C 1
ATOM 7477 O O . ALA E 1 152 ? -90.048 28.785 8.823 1.00 30.70 152 ALA E O 1
ATOM 7479 N N . LYS E 1 153 ? -90.824 30.717 9.671 1.00 25.72 153 LYS E N 1
ATOM 7480 C CA . LYS E 1 153 ? -90.955 30.191 11.022 1.00 27.37 153 LYS E CA 1
ATOM 7481 C C . LYS E 1 153 ? -92.400 30.148 11.499 1.00 30.82 153 LYS E C 1
ATOM 7482 O O . LYS E 1 153 ? -92.943 31.141 12.004 1.00 29.76 153 LYS E O 1
ATOM 7488 N N . CYS E 1 154 ? -93.016 28.980 11.341 1.00 29.00 154 CYS E N 1
ATOM 7489 C CA . CYS E 1 154 ? -94.402 28.777 11.749 1.00 26.52 154 CYS E CA 1
ATOM 7490 C C . CYS E 1 154 ? -94.435 28.154 13.137 1.00 26.64 154 CYS E C 1
ATOM 7491 O O . CYS E 1 154 ? -94.179 26.960 13.292 1.00 28.88 154 CYS E O 1
ATOM 7494 N N . ASN E 1 155 ? -94.740 28.959 14.146 1.00 23.82 155 ASN E N 1
ATOM 7495 C CA . ASN E 1 155 ? -94.756 28.468 15.517 1.00 27.02 155 ASN E CA 1
ATOM 7496 C C . ASN E 1 155 ? -96.045 27.717 15.878 1.00 27.29 155 ASN E C 1
ATOM 7497 O O . ASN E 1 155 ? -96.844 27.437 14.999 1.00 27.95 155 ASN E O 1
ATOM 7502 N N . GLY E 1 156 ? -96.228 27.373 17.151 1.00 30.05 156 GLY E N 1
ATOM 7503 C CA . GLY E 1 156 ? -97.306 26.473 17.550 1.00 28.17 156 GLY E CA 1
ATOM 7504 C C . GLY E 1 156 ? -98.719 27.033 17.453 1.00 36.33 156 GLY E C 1
ATOM 7505 O O . GLY E 1 156 ? -98.918 28.243 17.526 1.00 31.95 156 GLY E O 1
ATOM 7506 N N . ASN E 1 157 ? -99.703 26.146 17.297 1.00 33.45 157 ASN E N 1
ATOM 7507 C CA . ASN E 1 157 ? -101.114 26.550 17.254 1.00 38.24 157 ASN E CA 1
ATOM 7508 C C . ASN E 1 157 ? -101.410 27.608 16.194 1.00 33.51 157 ASN E C 1
ATOM 7509 O O . ASN E 1 157 ? -102.025 28.630 16.466 1.00 34.72 157 ASN E O 1
ATOM 7514 N N . ILE E 1 158 ? -100.953 27.332 14.980 1.00 33.50 158 ILE E N 1
ATOM 7515 C CA . ILE E 1 158 ? -101.210 28.169 13.832 1.00 30.69 158 ILE E CA 1
ATOM 7516 C C . ILE E 1 158 ? -101.904 27.342 12.767 1.00 35.45 158 ILE E C 1
ATOM 7517 O O . ILE E 1 158 ? -101.511 26.200 12.500 1.00 33.30 158 ILE E O 1
ATOM 7522 N N . HIS E 1 159 ? -102.956 27.904 12.181 1.00 31.96 159 HIS E N 1
ATOM 7523 C CA . HIS E 1 159 ? -103.627 27.277 11.056 1.00 31.42 159 HIS E CA 1
ATOM 7524 C C . HIS E 1 159 ? -103.323 28.090 9.821 1.00 33.50 159 HIS E C 1
ATOM 7525 O O . HIS E 1 159 ? -103.565 29.298 9.796 1.00 36.36 159 HIS E O 1
ATOM 7532 N N . ILE E 1 160 ? -102.789 27.434 8.798 1.00 34.95 160 ILE E N 1
ATOM 7533 C CA . ILE E 1 160 ? -102.434 28.116 7.562 1.00 37.47 160 ILE E CA 1
ATOM 7534 C C . ILE E 1 160 ? -103.274 27.551 6.428 1.00 39.58 160 ILE E C 1
ATOM 7535 O O . ILE E 1 160 ? -103.131 26.383 6.079 1.00 36.65 160 ILE E O 1
ATOM 7540 N N . GLU E 1 161 ? -104.148 28.377 5.852 1.00 33.70 161 GLU E N 1
ATOM 7541 C CA . GLU E 1 161 ? -105.131 27.898 4.877 1.00 32.65 161 GLU E CA 1
ATOM 7542 C C . GLU E 1 161 ? -104.585 27.746 3.458 1.00 35.35 161 GLU E C 1
ATOM 7543 O O . GLU E 1 161 ? -103.455 28.144 3.173 1.00 36.18 161 GLU E O 1
ATOM 7549 N N . ASP E 1 162 ? -105.389 27.158 2.574 1.00 35.24 162 ASP E N 1
ATOM 7550 C CA . ASP E 1 162 ? -104.954 26.857 1.208 1.00 33.13 162 ASP E CA 1
ATOM 7551 C C . ASP E 1 162 ? -104.262 28.032 0.505 1.00 36.83 162 ASP E C 1
ATOM 7552 O O . ASP E 1 162 ? -104.699 29.184 0.607 1.00 35.21 162 ASP E O 1
ATOM 7557 N N . HIS E 1 163 ? -103.186 27.722 -0.212 1.00 32.56 163 HIS E N 1
ATOM 7558 C CA . HIS E 1 163 ? -102.528 28.676 -1.106 1.00 34.76 163 HIS E CA 1
ATOM 7559 C C . HIS E 1 163 ? -101.799 29.843 -0.426 1.00 31.50 163 HIS E C 1
ATOM 7560 O O . HIS E 1 163 ? -101.278 30.727 -1.102 1.00 37.19 163 HIS E O 1
ATOM 7567 N N . ALA E 1 164 ? -101.767 29.861 0.899 1.00 31.91 164 ALA E N 1
ATOM 7568 C CA . ALA E 1 164 ? -100.999 30.880 1.599 1.00 33.30 164 ALA E CA 1
ATOM 7569 C C . ALA E 1 164 ? -99.537 30.737 1.221 1.00 34.12 164 ALA E C 1
ATOM 7570 O O . ALA E 1 164 ? -99.090 29.648 0.863 1.00 35.44 164 ALA E O 1
ATOM 7572 N N . TYR E 1 165 ? -98.802 31.843 1.283 1.00 30.32 165 TYR E N 1
ATOM 7573 C CA . TYR E 1 165 ? -97.370 31.844 1.025 1.00 31.86 165 TYR E CA 1
ATOM 7574 C C . TYR E 1 165 ? -96.667 32.550 2.176 1.00 34.78 165 TYR E C 1
ATOM 7575 O O . TYR E 1 165 ? -97.009 33.681 2.512 1.00 32.54 165 TYR E O 1
ATOM 7584 N N . ILE E 1 166 ? -95.703 31.878 2.806 1.00 31.58 166 ILE E N 1
ATOM 7585 C CA . ILE E 1 166 ? -94.977 32.487 3.917 1.00 31.89 166 ILE E CA 1
ATOM 7586 C C . ILE E 1 166 ? -93.547 32.806 3.492 1.00 32.80 166 ILE E C 1
ATOM 7587 O O . ILE E 1 166 ? -92.735 31.908 3.298 1.00 34.33 166 ILE E O 1
ATOM 7592 N N . GLY E 1 167 ? -93.244 34.089 3.365 1.00 29.39 167 GLY E N 1
ATOM 7593 C CA . GLY E 1 167 ? -92.022 34.527 2.725 1.00 31.05 167 GLY E CA 1
ATOM 7594 C C . GLY E 1 167 ? -90.729 34.296 3.481 1.00 30.96 167 GLY E C 1
ATOM 7595 O O . GLY E 1 167 ? -90.722 33.974 4.673 1.00 30.70 167 GLY E O 1
ATOM 7596 N N . THR E 1 168 ? -89.621 34.501 2.776 1.00 29.02 168 THR E N 1
ATOM 7597 C CA . THR E 1 168 ? -88.308 34.161 3.297 1.00 27.97 168 THR E CA 1
ATOM 7598 C C . THR E 1 168 ? -88.010 34.870 4.618 1.00 30.87 168 THR E C 1
ATOM 7599 O O . THR E 1 168 ? -88.118 36.094 4.730 1.00 29.72 168 THR E O 1
ATOM 7603 N N . GLY E 1 169 ? -87.670 34.079 5.631 1.00 27.57 169 GLY E N 1
ATOM 7604 C CA . GLY E 1 169 ? -87.343 34.597 6.947 1.00 28.42 169 GLY E CA 1
ATOM 7605 C C . GLY E 1 169 ? -88.483 35.154 7.784 1.00 30.98 169 GLY E C 1
ATOM 7606 O O . GLY E 1 169 ? -88.241 35.727 8.849 1.00 28.53 169 GLY E O 1
ATOM 7607 N N . ALA E 1 170 ? -89.724 35.000 7.328 1.00 29.67 170 ALA E N 1
ATOM 7608 C CA . ALA E 1 170 ? -90.865 35.494 8.106 1.00 30.78 170 ALA E CA 1
ATOM 7609 C C . ALA E 1 170 ? -91.048 34.703 9.406 1.00 34.19 170 ALA E C 1
ATOM 7610 O O . ALA E 1 170 ? -90.751 33.511 9.471 1.00 32.42 170 ALA E O 1
ATOM 7612 N N . VAL E 1 171 ? -91.544 35.364 10.443 1.00 31.53 171 VAL E N 1
ATOM 7613 C CA . VAL E 1 171 ? -91.823 34.674 11.688 1.00 28.73 171 VAL E CA 1
ATOM 7614 C C . VAL E 1 171 ? -93.280 34.883 12.099 1.00 31.75 171 VAL E C 1
ATOM 7615 O O . VAL E 1 171 ? -93.797 36.000 12.050 1.00 30.33 171 VAL E O 1
ATOM 7619 N N . ILE E 1 172 ? -93.959 33.802 12.465 1.00 31.30 172 ILE E N 1
ATOM 7620 C CA . ILE E 1 172 ? -95.360 33.899 12.871 1.00 31.03 172 ILE E CA 1
ATOM 7621 C C . ILE E 1 172 ? -95.503 33.517 14.328 1.00 34.03 172 ILE E C 1
ATOM 7622 O O . ILE E 1 172 ? -95.106 32.416 14.732 1.00 30.58 172 ILE E O 1
ATOM 7627 N N . LYS E 1 173 ? -96.058 34.435 15.112 1.00 29.23 173 LYS E N 1
ATOM 7628 C CA . LYS E 1 173 ? -96.278 34.227 16.537 1.00 33.44 173 LYS E CA 1
ATOM 7629 C C . LYS E 1 173 ? -97.193 33.035 16.782 1.00 33.80 173 LYS E C 1
ATOM 7630 O O . LYS E 1 173 ? -98.124 32.793 16.007 1.00 32.76 173 LYS E O 1
ATOM 7636 N N . GLN E 1 174 ? -96.933 32.289 17.854 1.00 29.28 174 GLN E N 1
ATOM 7637 C CA . GLN E 1 174 ? -97.781 31.145 18.189 1.00 31.32 174 GLN E CA 1
ATOM 7638 C C . GLN E 1 174 ? -99.197 31.584 18.569 1.00 34.48 174 GLN E C 1
ATOM 7639 O O . GLN E 1 174 ? -99.397 32.661 19.133 1.00 33.40 174 GLN E O 1
ATOM 7645 N N . GLY E 1 175 ? -100.180 30.751 18.250 1.00 34.85 175 GLY E N 1
ATOM 7646 C CA . GLY E 1 175 ? -101.521 30.949 18.773 1.00 38.70 175 GLY E CA 1
ATOM 7647 C C . GLY E 1 175 ? -101.672 30.225 20.098 1.00 38.28 175 GLY E C 1
ATOM 7648 O O . GLY E 1 175 ? -100.688 29.927 20.776 1.00 37.39 175 GLY E O 1
ATOM 7649 N N . THR E 1 176 ? -102.908 29.946 20.483 1.00 36.71 176 THR E N 1
ATOM 7650 C CA . THR E 1 176 ? -103.159 29.157 21.679 1.00 38.79 176 THR E CA 1
ATOM 7651 C C . THR E 1 176 ? -104.077 28.019 21.280 1.00 36.25 176 THR E C 1
ATOM 7652 O O . THR E 1 176 ? -104.597 28.005 20.165 1.00 39.25 176 THR E O 1
ATOM 7656 N N . PRO E 1 177 ? -104.253 27.036 22.168 1.00 39.09 177 PRO E N 1
ATOM 7657 C CA . PRO E 1 177 ? -105.171 25.946 21.825 1.00 41.71 177 PRO E CA 1
ATOM 7658 C C . PRO E 1 177 ? -106.580 26.484 21.533 1.00 43.21 177 PRO E C 1
ATOM 7659 O O . PRO E 1 177 ? -107.205 26.087 20.546 1.00 41.73 177 PRO E O 1
ATOM 7663 N N . ASP E 1 178 ? -107.056 27.400 22.372 1.00 45.30 178 ASP E N 1
ATOM 7664 C CA . ASP E 1 178 ? -108.383 27.999 22.191 1.00 47.14 178 ASP E CA 1
ATOM 7665 C C . ASP E 1 178 ? -108.450 28.980 21.018 1.00 50.58 178 ASP E C 1
ATOM 7666 O O . ASP E 1 178 ? -109.443 29.023 20.284 1.00 46.23 178 ASP E O 1
ATOM 7671 N N . LYS E 1 179 ? -107.388 29.760 20.839 1.00 42.62 179 LYS E N 1
ATOM 7672 C CA . LYS E 1 179 ? -107.342 30.746 19.764 1.00 44.90 179 LYS E CA 1
ATOM 7673 C C . LYS E 1 179 ? -106.150 30.521 18.844 1.00 39.36 179 LYS E C 1
ATOM 7674 O O . LYS E 1 179 ? -105.090 31.099 19.052 1.00 37.68 179 LYS E O 1
ATOM 7677 N N . PRO E 1 180 ? -106.320 29.678 17.819 1.00 40.97 180 PRO E N 1
ATOM 7678 C CA . PRO E 1 180 ? -105.232 29.549 16.847 1.00 39.15 180 PRO E CA 1
ATOM 7679 C C . PRO E 1 180 ? -104.997 30.885 16.161 1.00 39.95 180 PRO E C 1
ATOM 7680 O O . PRO E 1 180 ? -105.939 31.656 16.001 1.00 35.72 180 PRO E O 1
ATOM 7684 N N . LEU E 1 181 ? -103.758 31.167 15.777 1.00 34.49 181 LEU E N 1
ATOM 7685 C CA . LEU E 1 181 ? -103.498 32.297 14.906 1.00 33.32 181 LEU E CA 1
ATOM 7686 C C . LEU E 1 181 ? -103.732 31.786 13.495 1.00 37.35 181 LEU E C 1
ATOM 7687 O O . LEU E 1 181 ? -103.248 30.708 13.129 1.00 34.61 181 LEU E O 1
ATOM 7692 N N . ILE E 1 182 ? -104.495 32.538 12.708 1.00 30.06 182 ILE E N 1
ATOM 7693 C CA . ILE E 1 182 ? -104.886 32.074 11.382 1.00 30.59 182 ILE E CA 1
ATOM 7694 C C . ILE E 1 182 ? -104.242 32.886 10.258 1.00 36.81 182 ILE E C 1
ATOM 7695 O O . ILE E 1 182 ? -104.176 34.119 10.321 1.00 33.54 182 ILE E O 1
ATOM 7700 N N . ILE E 1 183 ? -103.740 32.177 9.248 1.00 32.42 183 ILE E N 1
ATOM 7701 C CA . ILE E 1 183 ? -103.267 32.793 8.018 1.00 34.64 183 ILE E CA 1
ATOM 7702 C C . ILE E 1 183 ? -104.269 32.388 6.947 1.00 39.33 183 ILE E C 1
ATOM 7703 O O . ILE E 1 183 ? -104.332 31.223 6.558 1.00 32.82 183 ILE E O 1
ATOM 7708 N N . GLY E 1 184 ? -105.064 33.348 6.486 1.00 35.98 184 GLY E N 1
ATOM 7709 C CA . GLY E 1 184 ? -106.193 33.055 5.615 1.00 35.74 184 GLY E CA 1
ATOM 7710 C C . GLY E 1 184 ? -105.797 32.615 4.224 1.00 34.70 184 GLY E C 1
ATOM 7711 O O . GLY E 1 184 ? -104.658 32.815 3.801 1.00 31.12 184 GLY E O 1
ATOM 7712 N N . LYS E 1 185 ? -106.745 32.005 3.518 1.00 35.73 185 LYS E N 1
ATOM 7713 C CA . LYS E 1 185 ? -106.520 31.503 2.165 1.00 38.11 185 LYS E CA 1
ATOM 7714 C C . LYS E 1 185 ? -105.835 32.528 1.285 1.00 36.33 185 LYS E C 1
ATOM 7715 O O . LYS E 1 185 ? -106.213 33.703 1.273 1.00 39.28 185 LYS E O 1
ATOM 7721 N N . GLY E 1 186 ? -104.841 32.071 0.531 1.00 35.76 186 GLY E N 1
ATOM 7722 C CA . GLY E 1 186 ? -104.172 32.899 -0.450 1.00 33.17 186 GLY E CA 1
ATOM 7723 C C . GLY E 1 186 ? -103.458 34.111 0.123 1.00 35.60 186 GLY E C 1
ATOM 7724 O O . GLY E 1 186 ? -102.938 34.938 -0.626 1.00 34.47 186 GLY E O 1
ATOM 7725 N N . ALA E 1 187 ? -103.430 34.226 1.445 1.00 33.04 187 ALA E N 1
ATOM 7726 C CA . ALA E 1 187 ? -102.709 35.323 2.077 1.00 35.72 187 ALA E CA 1
ATOM 7727 C C . ALA E 1 187 ? -101.217 35.213 1.766 1.00 38.99 187 ALA E C 1
ATOM 7728 O O . ALA E 1 187 ? -100.703 34.117 1.489 1.00 35.40 187 ALA E O 1
ATOM 7730 N N . ILE E 1 188 ? -100.536 36.356 1.794 1.00 34.50 188 ILE E N 1
ATOM 7731 C CA . ILE E 1 188 ? -99.101 36.412 1.566 1.00 37.43 188 ILE E CA 1
ATOM 7732 C C . ILE E 1 188 ? -98.395 37.083 2.733 1.00 36.89 188 ILE E C 1
ATOM 7733 O O . ILE E 1 188 ? -98.626 38.256 3.022 1.00 36.85 188 ILE E O 1
ATOM 7738 N N . VAL E 1 189 ? -97.548 36.328 3.423 1.00 34.25 189 VAL E N 1
ATOM 7739 C CA . VAL E 1 189 ? -96.736 36.902 4.488 1.00 32.42 189 VAL E CA 1
ATOM 7740 C C . VAL E 1 189 ? -95.406 37.261 3.862 1.00 34.23 189 VAL E C 1
ATOM 7741 O O . VAL E 1 189 ? -94.719 36.395 3.333 1.00 32.69 189 VAL E O 1
ATOM 7745 N N . GLY E 1 190 ? -95.067 38.548 3.881 1.00 28.05 190 GLY E N 1
ATOM 7746 C CA . GLY E 1 190 ? -93.932 39.026 3.118 1.00 32.16 190 GLY E CA 1
ATOM 7747 C C . GLY E 1 190 ? -92.608 38.659 3.750 1.00 28.01 190 GLY E C 1
ATOM 7748 O O . GLY E 1 190 ? -92.527 38.419 4.954 1.00 26.23 190 GLY E O 1
ATOM 7749 N N . MET E 1 191 ? -91.565 38.632 2.936 1.00 30.97 191 MET E N 1
ATOM 7750 C CA . MET E 1 191 ? -90.238 38.330 3.444 1.00 32.31 191 MET E CA 1
ATOM 7751 C C . MET E 1 191 ? -89.909 39.194 4.655 1.00 33.63 191 MET E C 1
ATOM 7752 O O . MET E 1 191 ? -90.182 40.397 4.673 1.00 31.41 191 MET E O 1
ATOM 7757 N N . GLY E 1 192 ? -89.359 38.565 5.686 1.00 26.29 192 GLY E N 1
ATOM 7758 C CA . GLY E 1 192 ? -88.927 39.282 6.871 1.00 28.69 192 GLY E CA 1
ATOM 7759 C C . GLY E 1 192 ? -90.046 39.742 7.786 1.00 26.96 192 GLY E C 1
ATOM 7760 O O . GLY E 1 192 ? -89.793 40.323 8.832 1.00 28.98 192 GLY E O 1
ATOM 7761 N N . ALA E 1 193 ? -91.289 39.482 7.403 1.00 28.85 193 ALA E N 1
ATOM 7762 C CA . ALA E 1 193 ? -92.425 39.942 8.206 1.00 31.52 193 ALA E CA 1
ATOM 7763 C C . ALA E 1 193 ? -92.489 39.276 9.580 1.00 32.25 193 ALA E C 1
ATOM 7764 O O . ALA E 1 193 ? -92.284 38.070 9.713 1.00 35.63 193 ALA E O 1
ATOM 7766 N N . VAL E 1 194 ? -92.780 40.074 10.598 1.00 32.78 194 VAL E N 1
ATOM 7767 C CA . VAL E 1 194 ? -92.986 39.565 11.944 1.00 30.49 194 VAL E CA 1
ATOM 7768 C C . VAL E 1 194 ? -94.484 39.614 12.246 1.00 34.82 194 VAL E C 1
ATOM 7769 O O . VAL E 1 194 ? -95.037 40.674 12.549 1.00 31.21 194 VAL E O 1
ATOM 7773 N N . VAL E 1 195 ? -95.135 38.459 12.132 1.00 29.60 195 VAL E N 1
ATOM 7774 C CA . VAL E 1 195 ? -96.595 38.356 12.223 1.00 31.40 195 VAL E CA 1
ATOM 7775 C C . VAL E 1 195 ? -97.099 38.056 13.636 1.00 36.51 195 VAL E C 1
ATOM 7776 O O . VAL E 1 195 ? -96.812 36.997 14.209 1.00 32.12 195 VAL E O 1
ATOM 7780 N N . THR E 1 196 ? -97.864 38.988 14.194 1.00 33.54 196 THR E N 1
ATOM 7781 C CA . THR E 1 196 ? -98.288 38.876 15.585 1.00 35.44 196 THR E CA 1
ATOM 7782 C C . THR E 1 196 ? -99.797 38.688 15.765 1.00 37.62 196 THR E C 1
ATOM 7783 O O . THR E 1 196 ? -100.285 38.603 16.888 1.00 38.08 196 THR E O 1
ATOM 7787 N N . LYS E 1 197 ? -100.529 38.601 14.659 1.00 35.05 197 LYS E N 1
ATOM 7788 C CA . LYS E 1 197 ? -101.962 38.365 14.720 1.00 37.95 197 LYS E CA 1
ATOM 7789 C C . LYS E 1 197 ? -102.429 37.732 13.422 1.00 32.50 197 LYS E C 1
ATOM 7790 O O . LYS E 1 197 ? -101.716 37.776 12.415 1.00 28.93 197 LYS E O 1
ATOM 7795 N N . SER E 1 198 ? -103.632 37.167 13.442 1.00 35.29 198 SER E N 1
ATOM 7796 C CA . SER E 1 198 ? -104.186 36.516 12.263 1.00 34.72 198 SER E CA 1
ATOM 7797 C C . SER E 1 198 ? -104.160 37.417 11.037 1.00 35.13 198 SER E C 1
ATOM 7798 O O . SER E 1 198 ? -104.228 38.644 11.153 1.00 37.31 198 SER E O 1
ATOM 7801 N N . VAL E 1 199 ? -104.071 36.791 9.865 1.00 35.39 199 VAL E N 1
ATOM 7802 C CA . VAL E 1 199 ? -103.987 37.492 8.585 1.00 37.32 199 VAL E CA 1
ATOM 7803 C C . VAL E 1 199 ? -105.170 37.078 7.714 1.00 38.21 199 VAL E C 1
ATOM 7804 O O . VAL E 1 199 ? -105.313 35.906 7.385 1.00 36.65 199 VAL E O 1
ATOM 7808 N N . PRO E 1 200 ? -106.030 38.042 7.338 1.00 39.97 200 PRO E N 1
ATOM 7809 C CA . PRO E 1 200 ? -107.244 37.683 6.595 1.00 39.44 200 PRO E CA 1
ATOM 7810 C C . PRO E 1 200 ? -106.925 37.147 5.202 1.00 40.21 200 PRO E C 1
ATOM 7811 O O . PRO E 1 200 ? -105.829 37.368 4.684 1.00 39.22 200 PRO E O 1
ATOM 7815 N N . ALA E 1 201 ? -107.882 36.447 4.605 1.00 35.98 201 ALA E N 1
ATOM 7816 C CA . ALA E 1 201 ? -107.689 35.863 3.289 1.00 36.70 201 ALA E CA 1
ATOM 7817 C C . ALA E 1 201 ? -107.247 36.888 2.246 1.00 39.42 201 ALA E C 1
ATOM 7818 O O . ALA E 1 201 ? -107.700 38.027 2.255 1.00 42.16 201 ALA E O 1
ATOM 7820 N N . GLY E 1 202 ? -106.355 36.467 1.352 1.00 42.86 202 GLY E N 1
ATOM 7821 C CA . GLY E 1 202 ? -105.977 37.258 0.193 1.00 41.82 202 GLY E CA 1
ATOM 7822 C C . GLY E 1 202 ? -105.247 38.564 0.458 1.00 45.54 202 GLY E C 1
ATOM 7823 O O . GLY E 1 202 ? -105.030 39.350 -0.461 1.00 46.83 202 GLY E O 1
ATOM 7824 N N . VAL E 1 203 ? -104.862 38.793 1.707 1.00 41.35 203 VAL E N 1
ATOM 7825 C CA . VAL E 1 203 ? -104.115 39.989 2.089 1.00 42.91 203 VAL E CA 1
ATOM 7826 C C . VAL E 1 203 ? -102.598 39.749 2.040 1.00 45.83 203 VAL E C 1
ATOM 7827 O O . VAL E 1 203 ? -102.137 38.611 2.188 1.00 42.50 203 VAL E O 1
ATOM 7831 N N . THR E 1 204 ? -101.827 40.810 1.806 1.00 43.65 204 THR E N 1
ATOM 7832 C CA . THR E 1 204 ? -100.370 40.749 1.928 1.00 37.84 204 THR E CA 1
ATOM 7833 C C . THR E 1 204 ? -99.940 41.573 3.133 1.00 42.58 204 THR E C 1
ATOM 7834 O O . THR E 1 204 ? -100.331 42.734 3.266 1.00 39.52 204 THR E O 1
ATOM 7838 N N . VAL E 1 205 ? -99.140 40.984 4.016 1.00 33.42 205 VAL E N 1
ATOM 7839 C CA . VAL E 1 205 ? -98.628 41.719 5.168 1.00 31.54 205 VAL E CA 1
ATOM 7840 C C . VAL E 1 205 ? -97.107 41.797 5.120 1.00 36.50 205 VAL E C 1
ATOM 7841 O O . VAL E 1 205 ? -96.447 40.859 4.676 1.00 34.87 205 VAL E O 1
ATOM 7845 N N . VAL E 1 206 ? -96.555 42.925 5.555 1.00 31.37 206 VAL E N 1
ATOM 7846 C CA . VAL E 1 206 ? -95.113 43.112 5.563 1.00 31.98 206 VAL E CA 1
ATOM 7847 C C . VAL E 1 206 ? -94.684 43.846 6.823 1.00 37.14 206 VAL E C 1
ATOM 7848 O O . VAL E 1 206 ? -95.502 44.488 7.483 1.00 33.91 206 VAL E O 1
ATOM 7852 N N . GLY E 1 207 ? -93.404 43.725 7.165 1.00 35.42 207 GLY E N 1
ATOM 7853 C CA . GLY E 1 207 ? -92.816 44.529 8.217 1.00 31.39 207 GLY E CA 1
ATOM 7854 C C . GLY E 1 207 ? -92.814 43.946 9.616 1.00 30.65 207 GLY E C 1
ATOM 7855 O O . GLY E 1 207 ? -93.272 42.832 9.855 1.00 34.68 207 GLY E O 1
ATOM 7856 N N . ASN E 1 208 ? -92.284 44.727 10.545 1.00 30.89 208 ASN E N 1
ATOM 7857 C CA . ASN E 1 208 ? -92.215 44.362 11.944 1.00 32.17 208 ASN E CA 1
ATOM 7858 C C . ASN E 1 208 ? -92.593 45.570 12.792 1.00 35.26 208 ASN E C 1
ATOM 7859 O O . ASN E 1 208 ? -91.817 46.520 12.875 1.00 37.64 208 ASN E O 1
ATOM 7864 N N . PRO E 1 209 ? -93.789 45.548 13.414 1.00 34.20 209 PRO E N 1
ATOM 7865 C CA . PRO E 1 209 ? -94.801 44.483 13.329 1.00 35.58 209 PRO E CA 1
ATOM 7866 C C . PRO E 1 209 ? -95.425 44.395 11.942 1.00 35.74 209 PRO E C 1
ATOM 7867 O O . PRO E 1 209 ? -95.468 45.407 11.242 1.00 37.01 209 PRO E O 1
ATOM 7871 N N . ALA E 1 210 ? -95.881 43.208 11.543 1.00 29.69 210 ALA E N 1
ATOM 7872 C CA . ALA E 1 210 ? -96.484 43.032 10.223 1.00 34.51 210 ALA E CA 1
ATOM 7873 C C . ALA E 1 210 ? -97.763 43.872 10.076 1.00 40.56 210 ALA E C 1
ATOM 7874 O O . ALA E 1 210 ? -98.551 43.984 11.012 1.00 42.63 210 ALA E O 1
ATOM 7876 N N . ARG E 1 211 ? -97.950 44.462 8.899 1.00 37.55 211 ARG E N 1
ATOM 7877 C CA . ARG E 1 211 ? -99.105 45.318 8.623 1.00 40.39 211 ARG E CA 1
ATOM 7878 C C . ARG E 1 211 ? -99.544 45.116 7.182 1.00 38.74 211 ARG E C 1
ATOM 7879 O O . ARG E 1 211 ? -98.728 44.777 6.325 1.00 35.68 211 ARG E O 1
ATOM 7882 N N . ILE E 1 212 ? -100.825 45.338 6.901 1.00 44.05 212 ILE E N 1
ATOM 7883 C CA . ILE E 1 212 ? -101.314 45.145 5.541 1.00 45.20 212 ILE E CA 1
ATOM 7884 C C . ILE E 1 212 ? -100.575 46.042 4.557 1.00 44.53 212 ILE E C 1
ATOM 7885 O O . ILE E 1 212 ? -100.208 47.171 4.880 1.00 46.26 212 ILE E O 1
ATOM 7890 N N . LEU E 1 213 ? -100.342 45.510 3.362 1.00 47.64 213 LEU E N 1
ATOM 7891 C CA . LEU E 1 213 ? -99.588 46.204 2.327 1.00 50.43 213 LEU E CA 1
ATOM 7892 C C . LEU E 1 213 ? -100.529 46.643 1.208 1.00 57.63 213 LEU E C 1
ATOM 7893 O O . LEU E 1 213 ? -101.318 45.839 0.703 1.00 62.12 213 LEU E O 1
ATOM 7898 N N . MET F 1 1 ? -90.176 -1.545 36.817 1.00 68.91 1 MET F N 1
ATOM 7899 C CA . MET F 1 1 ? -90.161 -0.406 37.729 1.00 69.19 1 MET F CA 1
ATOM 7900 C C . MET F 1 1 ? -88.736 -0.019 38.120 1.00 65.13 1 MET F C 1
ATOM 7901 O O . MET F 1 1 ? -88.482 0.411 39.248 1.00 61.69 1 MET F O 1
ATOM 7906 N N . THR F 1 2 ? -87.802 -0.177 37.189 1.00 58.27 2 THR F N 1
ATOM 7907 C CA . THR F 1 2 ? -86.430 0.212 37.454 1.00 56.71 2 THR F CA 1
ATOM 7908 C C . THR F 1 2 ? -86.286 1.731 37.313 1.00 54.96 2 THR F C 1
ATOM 7909 O O . THR F 1 2 ? -85.653 2.389 38.142 1.00 52.83 2 THR F O 1
ATOM 7913 N N . MET F 1 3 ? -86.894 2.287 36.273 1.00 47.21 3 MET F N 1
ATOM 7914 C CA . MET F 1 3 ? -86.777 3.714 36.003 1.00 44.84 3 MET F CA 1
ATOM 7915 C C . MET F 1 3 ? -88.056 4.248 35.390 1.00 40.79 3 MET F C 1
ATOM 7916 O O . MET F 1 3 ? -88.621 3.641 34.481 1.00 42.12 3 MET F O 1
ATOM 7921 N N . ILE F 1 4 ? -88.526 5.382 35.889 1.00 37.71 4 ILE F N 1
ATOM 7922 C CA . ILE F 1 4 ? -89.619 6.065 35.222 1.00 37.36 4 ILE F CA 1
ATOM 7923 C C . ILE F 1 4 ? -89.179 7.483 34.856 1.00 37.61 4 ILE F C 1
ATOM 7924 O O . ILE F 1 4 ? -88.471 8.141 35.624 1.00 31.92 4 ILE F O 1
ATOM 7929 N N . ILE F 1 5 ? -89.575 7.931 33.668 1.00 34.06 5 ILE F N 1
ATOM 7930 C CA . ILE F 1 5 ? -89.176 9.242 33.170 1.00 32.29 5 ILE F CA 1
ATOM 7931 C C . ILE F 1 5 ? -90.397 10.124 32.950 1.00 34.29 5 ILE F C 1
ATOM 7932 O O . ILE F 1 5 ? -91.356 9.724 32.291 1.00 30.07 5 ILE F O 1
ATOM 7937 N N . GLY F 1 6 ? -90.357 11.329 33.500 1.00 31.63 6 GLY F N 1
ATOM 7938 C CA . GLY F 1 6 ? -91.478 12.239 33.338 1.00 32.37 6 GLY F CA 1
ATOM 7939 C C . GLY F 1 6 ? -91.138 13.457 32.510 1.00 26.56 6 GLY F C 1
ATOM 7940 O O . GLY F 1 6 ? -90.056 14.031 32.639 1.00 29.49 6 GLY F O 1
ATOM 7941 N N . VAL F 1 7 ? -92.073 13.851 31.654 1.00 30.61 7 VAL F N 1
ATOM 7942 C CA . VAL F 1 7 ? -91.975 15.122 30.958 1.00 28.83 7 VAL F CA 1
ATOM 7943 C C . VAL F 1 7 ? -92.953 16.094 31.620 1.00 32.70 7 VAL F C 1
ATOM 7944 O O . VAL F 1 7 ? -94.159 15.973 31.465 1.00 32.34 7 VAL F O 1
ATOM 7948 N N . TYR F 1 8 ? -92.425 17.049 32.373 1.00 30.62 8 TYR F N 1
ATOM 7949 C CA . TYR F 1 8 ? -93.271 17.977 33.108 1.00 33.51 8 TYR F CA 1
ATOM 7950 C C . TYR F 1 8 ? -93.812 19.060 32.179 1.00 33.48 8 TYR F C 1
ATOM 7951 O O . TYR F 1 8 ? -93.071 19.944 31.738 1.00 31.22 8 TYR F O 1
ATOM 7960 N N . GLY F 1 9 ? -95.104 18.960 31.880 1.00 30.82 9 GLY F N 1
ATOM 7961 C CA . GLY F 1 9 ? -95.793 19.872 30.986 1.00 36.07 9 GLY F CA 1
ATOM 7962 C C . GLY F 1 9 ? -96.363 19.108 29.806 1.00 38.09 9 GLY F C 1
ATOM 7963 O O . GLY F 1 9 ? -95.624 18.732 28.896 1.00 38.61 9 GLY F O 1
ATOM 7964 N N . ALA F 1 10 ? -97.665 18.838 29.818 1.00 39.30 10 ALA F N 1
ATOM 7965 C CA . ALA F 1 10 ? -98.270 18.126 28.698 1.00 39.90 10 ALA F CA 1
ATOM 7966 C C . ALA F 1 10 ? -98.541 19.110 27.556 1.00 48.64 10 ALA F C 1
ATOM 7967 O O . ALA F 1 10 ? -98.224 18.856 26.393 1.00 53.53 10 ALA F O 1
ATOM 7969 N N . SER F 1 11 ? -99.102 20.254 27.900 1.00 47.73 11 SER F N 1
ATOM 7970 C CA . SER F 1 11 ? -99.410 21.261 26.901 1.00 54.51 11 SER F CA 1
ATOM 7971 C C . SER F 1 11 ? -98.174 21.739 26.117 1.00 52.77 11 SER F C 1
ATOM 7972 O O . SER F 1 11 ? -97.121 22.035 26.699 1.00 49.46 11 SER F O 1
ATOM 7975 N N . GLY F 1 12 ? -98.319 21.767 24.789 1.00 50.70 12 GLY F N 1
ATOM 7976 C CA . GLY F 1 12 ? -97.439 22.510 23.898 1.00 47.98 12 GLY F CA 1
ATOM 7977 C C . GLY F 1 12 ? -96.051 21.966 23.622 1.00 37.01 12 GLY F C 1
ATOM 7978 O O . GLY F 1 12 ? -95.870 21.046 22.807 1.00 45.86 12 GLY F O 1
ATOM 7979 N N . PHE F 1 13 ? -95.064 22.540 24.299 1.00 35.46 13 PHE F N 1
ATOM 7980 C CA A PHE F 1 13 ? -93.665 22.157 24.157 0.52 33.89 13 PHE F CA 1
ATOM 7981 C CA B PHE F 1 13 ? -93.687 22.124 24.070 0.48 33.66 13 PHE F CA 1
ATOM 7982 C C . PHE F 1 13 ? -93.427 20.696 24.551 1.00 32.16 13 PHE F C 1
ATOM 7983 O O . PHE F 1 13 ? -92.557 20.012 24.005 1.00 31.09 13 PHE F O 1
ATOM 7998 N N . GLY F 1 14 ? -94.201 20.237 25.532 1.00 31.45 14 GLY F N 1
ATOM 7999 C CA . GLY F 1 14 ? -94.099 18.878 26.046 1.00 35.00 14 GLY F CA 1
ATOM 8000 C C . GLY F 1 14 ? -94.142 17.816 24.967 1.00 29.08 14 GLY F C 1
ATOM 8001 O O . GLY F 1 14 ? -93.319 16.898 24.960 1.00 32.28 14 GLY F O 1
ATOM 8002 N N . LYS F 1 15 ? -95.096 17.940 24.052 1.00 28.16 15 LYS F N 1
ATOM 8003 C CA . LYS F 1 15 ? -95.244 16.993 22.948 1.00 28.45 15 LYS F CA 1
ATOM 8004 C C . LYS F 1 15 ? -94.056 17.014 21.989 1.00 31.18 15 LYS F C 1
ATOM 8005 O O . LYS F 1 15 ? -93.822 16.050 21.251 1.00 30.48 15 LYS F O 1
ATOM 8011 N N . GLU F 1 16 ? -93.329 18.125 21.986 1.00 26.80 16 GLU F N 1
ATOM 8012 C CA . GLU F 1 16 ? -92.103 18.228 21.209 1.00 31.28 16 GLU F CA 1
ATOM 8013 C C . GLU F 1 16 ? -90.944 17.569 21.962 1.00 29.11 16 GLU F C 1
ATOM 8014 O O . GLU F 1 16 ? -90.055 16.970 21.362 1.00 29.97 16 GLU F O 1
ATOM 8017 N N . VAL F 1 17 ? -90.970 17.672 23.287 1.00 27.68 17 VAL F N 1
ATOM 8018 C CA . VAL F 1 17 ? -89.874 17.183 24.110 1.00 26.49 17 VAL F CA 1
ATOM 8019 C C . VAL F 1 17 ? -89.924 15.665 24.319 1.00 29.33 17 VAL F C 1
ATOM 8020 O O . VAL F 1 17 ? -88.885 15.021 24.419 1.00 26.46 17 VAL F O 1
ATOM 8024 N N . MET F 1 18 ? -91.126 15.092 24.344 1.00 25.57 18 MET F N 1
ATOM 8025 C CA . MET F 1 18 ? -91.273 13.662 24.594 1.00 26.22 18 MET F CA 1
ATOM 8026 C C . MET F 1 18 ? -90.481 12.790 23.600 1.00 27.79 18 MET F C 1
ATOM 8027 O O . MET F 1 18 ? -89.702 11.944 24.024 1.00 29.10 18 MET F O 1
ATOM 8032 N N . PRO F 1 19 ? -90.662 12.996 22.281 1.00 28.15 19 PRO F N 1
ATOM 8033 C CA . PRO F 1 19 ? -89.891 12.139 21.365 1.00 28.34 19 PRO F CA 1
ATOM 8034 C C . PRO F 1 19 ? -88.358 12.323 21.465 1.00 29.59 19 PRO F C 1
ATOM 8035 O O . PRO F 1 19 ? -87.622 11.380 21.164 1.00 30.03 19 PRO F O 1
ATOM 8039 N N . LEU F 1 20 ? -87.901 13.490 21.923 1.00 28.84 20 LEU F N 1
ATOM 8040 C CA . LEU F 1 20 ? -86.481 13.726 22.184 1.00 29.26 20 LEU F CA 1
ATOM 8041 C C . LEU F 1 20 ? -85.988 12.884 23.354 1.00 32.03 20 LEU F C 1
ATOM 8042 O O . LEU F 1 20 ? -84.894 12.317 23.296 1.00 27.64 20 LEU F O 1
ATOM 8047 N N . VAL F 1 21 ? -86.775 12.817 24.430 1.00 28.40 21 VAL F N 1
ATOM 8048 C CA . VAL F 1 21 ? -86.376 11.986 25.566 1.00 32.57 21 VAL F CA 1
ATOM 8049 C C . VAL F 1 21 ? -86.485 10.507 25.206 1.00 29.58 21 VAL F C 1
ATOM 8050 O O . VAL F 1 21 ? -85.718 9.697 25.710 1.00 36.90 21 VAL F O 1
ATOM 8054 N N . ARG F 1 22 ? -87.422 10.161 24.326 1.00 29.29 22 ARG F N 1
ATOM 8055 C CA . ARG F 1 22 ? -87.542 8.781 23.869 1.00 33.99 22 ARG F CA 1
ATOM 8056 C C . ARG F 1 22 ? -86.235 8.382 23.194 1.00 38.90 22 ARG F C 1
ATOM 8057 O O . ARG F 1 22 ? -85.697 7.311 23.467 1.00 34.65 22 ARG F O 1
ATOM 8065 N N . GLN F 1 23 ? -85.731 9.252 22.317 1.00 33.98 23 GLN F N 1
ATOM 8066 C CA . GLN F 1 23 ? -84.508 8.973 21.571 1.00 37.38 23 GLN F CA 1
ATOM 8067 C C . GLN F 1 23 ? -83.297 9.005 22.480 1.00 36.19 23 GLN F C 1
ATOM 8068 O O . GLN F 1 23 ? -82.315 8.312 22.242 1.00 40.34 23 GLN F O 1
ATOM 8074 N N . GLN F 1 24 ? -83.367 9.818 23.522 1.00 36.70 24 GLN F N 1
ATOM 8075 C CA . GLN F 1 24 ? -82.254 9.937 24.452 1.00 41.09 24 GLN F CA 1
ATOM 8076 C C . GLN F 1 24 ? -82.108 8.636 25.257 1.00 41.28 24 GLN F C 1
ATOM 8077 O O . GLN F 1 24 ? -81.007 8.290 25.694 1.00 43.72 24 GLN F O 1
ATOM 8083 N N . PHE F 1 25 ? -83.214 7.908 25.431 1.00 39.31 25 PHE F N 1
ATOM 8084 C CA . PHE F 1 25 ? -83.209 6.637 26.176 1.00 38.98 25 PHE F CA 1
ATOM 8085 C C . PHE F 1 25 ? -83.958 5.520 25.451 1.00 35.12 25 PHE F C 1
ATOM 8086 O O . PHE F 1 25 ? -85.018 5.083 25.896 1.00 38.46 25 PHE F O 1
ATOM 8094 N N . PRO F 1 26 ? -83.398 5.047 24.331 1.00 35.31 26 PRO F N 1
ATOM 8095 C CA . PRO F 1 26 ? -84.059 4.122 23.398 1.00 39.86 26 PRO F CA 1
ATOM 8096 C C . PRO F 1 26 ? -84.350 2.716 23.942 1.00 37.03 26 PRO F C 1
ATOM 8097 O O . PRO F 1 26 ? -85.192 2.022 23.371 1.00 42.32 26 PRO F O 1
ATOM 8101 N N . THR F 1 27 ? -83.686 2.294 25.014 1.00 36.52 27 THR F N 1
ATOM 8102 C CA . THR F 1 27 ? -83.906 0.938 25.517 1.00 36.43 27 THR F CA 1
ATOM 8103 C C . THR F 1 27 ? -85.022 0.898 26.559 1.00 40.75 27 THR F C 1
ATOM 8104 O O . THR F 1 27 ? -85.474 -0.176 26.955 1.00 44.74 27 THR F O 1
ATOM 8108 N N . LEU F 1 28 ? -85.472 2.072 26.995 1.00 38.04 28 LEU F N 1
ATOM 8109 C CA . LEU F 1 28 ? -86.653 2.157 27.853 1.00 40.87 28 LEU F CA 1
ATOM 8110 C C . LEU F 1 28 ? -87.912 1.954 27.026 1.00 37.63 28 LEU F C 1
ATOM 8111 O O . LEU F 1 28 ? -88.053 2.533 25.954 1.00 40.19 28 LEU F O 1
ATOM 8116 N N . SER F 1 29 ? -88.830 1.131 27.516 1.00 38.97 29 SER F N 1
ATOM 8117 C CA . SER F 1 29 ? -90.076 0.902 26.796 1.00 37.76 29 SER F CA 1
ATOM 8118 C C . SER F 1 29 ? -91.036 2.072 27.007 1.00 40.56 29 SER F C 1
ATOM 8119 O O . SER F 1 29 ? -90.897 2.837 27.971 1.00 35.15 29 SER F O 1
ATOM 8122 N N . LYS F 1 30 ? -92.010 2.202 26.107 1.00 39.61 30 LYS F N 1
ATOM 8123 C CA . LYS F 1 30 ? -92.935 3.324 26.146 1.00 35.92 30 LYS F CA 1
ATOM 8124 C C . LYS F 1 30 ? -93.595 3.458 27.515 1.00 41.48 30 LYS F C 1
ATOM 8125 O O . LYS F 1 30 ? -93.841 4.573 27.986 1.00 38.34 30 LYS F O 1
ATOM 8131 N N . GLU F 1 31 ? -93.861 2.329 28.167 1.00 39.29 31 GLU F N 1
ATOM 8132 C CA . GLU F 1 31 ? -94.607 2.355 29.425 1.00 38.01 31 GLU F CA 1
ATOM 8133 C C . GLU F 1 31 ? -93.803 2.954 30.583 1.00 36.89 31 GLU F C 1
ATOM 8134 O O . GLU F 1 31 ? -94.356 3.276 31.625 1.00 38.41 31 GLU F O 1
ATOM 8137 N N . GLN F 1 32 ? -92.501 3.130 30.396 1.00 30.16 32 GLN F N 1
ATOM 8138 C CA . GLN F 1 32 ? -91.707 3.838 31.396 1.00 34.42 32 GLN F CA 1
ATOM 8139 C C . GLN F 1 32 ? -91.769 5.382 31.271 1.00 33.15 32 GLN F C 1
ATOM 8140 O O . GLN F 1 32 ? -91.081 6.095 31.997 1.00 33.74 32 GLN F O 1
ATOM 8146 N N . PHE F 1 33 ? -92.609 5.894 30.374 1.00 30.91 33 PHE F N 1
ATOM 8147 C CA . PHE F 1 33 ? -92.673 7.345 30.135 1.00 35.76 33 PHE F CA 1
ATOM 8148 C C . PHE F 1 33 ? -94.038 7.941 30.424 1.00 35.25 33 PHE F C 1
ATOM 8149 O O . PHE F 1 33 ? -95.061 7.366 30.068 1.00 32.71 33 PHE F O 1
ATOM 8157 N N . ALA F 1 34 ? -94.042 9.122 31.029 1.00 33.64 34 ALA F N 1
ATOM 8158 C CA . ALA F 1 34 ? -95.285 9.815 31.310 1.00 34.30 34 ALA F CA 1
ATOM 8159 C C . ALA F 1 34 ? -95.122 11.319 31.152 1.00 34.77 34 ALA F C 1
ATOM 8160 O O . ALA F 1 34 ? -94.020 11.853 31.292 1.00 32.98 34 ALA F O 1
ATOM 8162 N N . PHE F 1 35 ? -96.225 11.992 30.839 1.00 33.22 35 PHE F N 1
ATOM 8163 C CA . PHE F 1 35 ? -96.306 13.437 31.001 1.00 32.80 35 PHE F CA 1
ATOM 8164 C C . PHE F 1 35 ? -96.763 13.708 32.425 1.00 35.32 35 PHE F C 1
ATOM 8165 O O . PHE F 1 35 ? -97.574 12.964 32.984 1.00 36.19 35 PHE F O 1
ATOM 8173 N N . ILE F 1 36 ? -96.233 14.766 33.017 1.00 35.52 36 ILE F N 1
ATOM 8174 C CA . ILE F 1 36 ? -96.683 15.219 34.320 1.00 34.77 36 ILE F CA 1
ATOM 8175 C C . ILE F 1 36 ? -97.362 16.561 34.122 1.00 41.31 36 ILE F C 1
ATOM 8176 O O . ILE F 1 36 ? -96.806 17.451 33.473 1.00 34.87 36 ILE F O 1
ATOM 8181 N N . ASP F 1 37 ? -98.564 16.706 34.672 1.00 41.04 37 ASP F N 1
ATOM 8182 C CA . ASP F 1 37 ? -99.378 17.889 34.425 1.00 42.63 37 ASP F CA 1
ATOM 8183 C C . ASP F 1 37 ? -100.636 17.827 35.289 1.00 50.76 37 ASP F C 1
ATOM 8184 O O . ASP F 1 37 ? -101.556 17.064 34.996 1.00 43.39 37 ASP F O 1
ATOM 8189 N N . ASP F 1 38 ? -100.678 18.612 36.360 1.00 52.14 38 ASP F N 1
ATOM 8190 C CA . ASP F 1 38 ? -101.836 18.577 37.255 1.00 55.68 38 ASP F CA 1
ATOM 8191 C C . ASP F 1 38 ? -103.137 18.935 36.525 1.00 57.95 38 ASP F C 1
ATOM 8192 O O . ASP F 1 38 ? -104.178 18.302 36.735 1.00 58.10 38 ASP F O 1
ATOM 8197 N N . GLY F 1 39 ? -103.063 19.932 35.648 1.00 54.92 39 GLY F N 1
ATOM 8198 C CA . GLY F 1 39 ? -104.212 20.358 34.869 1.00 57.88 39 GLY F CA 1
ATOM 8199 C C . GLY F 1 39 ? -104.857 19.279 34.008 1.00 60.12 39 GLY F C 1
ATOM 8200 O O . GLY F 1 39 ? -106.084 19.187 33.932 1.00 58.56 39 GLY F O 1
ATOM 8201 N N . LEU F 1 40 ? -104.041 18.465 33.348 1.00 51.61 40 LEU F N 1
ATOM 8202 C CA . LEU F 1 40 ? -104.569 17.461 32.430 1.00 49.96 40 LEU F CA 1
ATOM 8203 C C . LEU F 1 40 ? -104.445 16.064 33.010 1.00 51.71 40 LEU F C 1
ATOM 8204 O O . LEU F 1 40 ? -104.579 15.061 32.303 1.00 48.10 40 LEU F O 1
ATOM 8209 N N . SER F 1 41 ? -104.189 16.015 34.311 1.00 52.77 41 SER F N 1
ATOM 8210 C CA . SER F 1 41 ? -104.094 14.760 35.030 1.00 51.80 41 SER F CA 1
ATOM 8211 C C . SER F 1 41 ? -105.227 13.824 34.634 1.00 54.02 41 SER F C 1
ATOM 8212 O O . SER F 1 41 ? -106.362 14.260 34.448 1.00 53.89 41 SER F O 1
ATOM 8215 N N . GLY F 1 42 ? -104.905 12.540 34.494 1.00 53.31 42 GLY F N 1
ATOM 8216 C CA . GLY F 1 42 ? -105.898 11.519 34.210 1.00 50.74 42 GLY F CA 1
ATOM 8217 C C . GLY F 1 42 ? -106.288 11.358 32.751 1.00 53.42 42 GLY F C 1
ATOM 8218 O O . GLY F 1 42 ? -107.161 10.555 32.424 1.00 59.09 42 GLY F O 1
ATOM 8219 N N . THR F 1 43 ? -105.654 12.117 31.867 1.00 50.96 43 THR F N 1
ATOM 8220 C CA . THR F 1 43 ? -105.893 11.961 30.435 1.00 47.59 43 THR F CA 1
ATOM 8221 C C . THR F 1 43 ? -104.720 11.230 29.773 1.00 47.17 43 THR F C 1
ATOM 8222 O O . THR F 1 43 ? -103.724 10.924 30.434 1.00 46.30 43 THR F O 1
ATOM 8226 N N . THR F 1 44 ? -104.843 10.941 28.479 1.00 42.06 44 THR F N 1
ATOM 8227 C CA . THR F 1 44 ? -103.725 10.418 27.697 1.00 45.40 44 THR F CA 1
ATOM 8228 C C . THR F 1 44 ? -103.348 11.385 26.564 1.00 50.25 44 THR F C 1
ATOM 8229 O O . THR F 1 44 ? -104.219 11.988 25.936 1.00 51.14 44 THR F O 1
ATOM 8233 N N . LEU F 1 45 ? -102.050 11.516 26.302 1.00 43.15 45 LEU F N 1
ATOM 8234 C CA . LEU F 1 45 ? -101.552 12.384 25.234 1.00 36.90 45 LEU F CA 1
ATOM 8235 C C . LEU F 1 45 ? -100.560 11.621 24.359 1.00 36.63 45 LEU F C 1
ATOM 8236 O O . LEU F 1 45 ? -99.536 11.149 24.849 1.00 35.41 45 LEU F O 1
ATOM 8241 N N . ASN F 1 46 ? -100.869 11.492 23.072 1.00 33.97 46 ASN F N 1
ATOM 8242 C CA . ASN F 1 46 ? -100.016 10.756 22.141 1.00 36.54 46 ASN F CA 1
ATOM 8243 C C . ASN F 1 46 ? -99.693 9.353 22.635 1.00 38.37 46 ASN F C 1
ATOM 8244 O O . ASN F 1 46 ? -98.614 8.823 22.365 1.00 34.93 46 ASN F O 1
ATOM 8249 N N . GLY F 1 47 ? -100.628 8.754 23.363 1.00 39.36 47 GLY F N 1
ATOM 8250 C CA . GLY F 1 47 ? -100.476 7.376 23.781 1.00 38.48 47 GLY F CA 1
ATOM 8251 C C . GLY F 1 47 ? -99.807 7.253 25.129 1.00 39.81 47 GLY F C 1
ATOM 8252 O O . GLY F 1 47 ? -99.677 6.152 25.656 1.00 41.38 47 GLY F O 1
ATOM 8253 N N . TYR F 1 48 ? -99.385 8.382 25.687 1.00 35.12 48 TYR F N 1
ATOM 8254 C CA . TYR F 1 48 ? -98.769 8.395 27.006 1.00 36.94 48 TYR F CA 1
ATOM 8255 C C . TYR F 1 48 ? -99.795 8.812 28.038 1.00 39.94 48 TYR F C 1
ATOM 8256 O O . TYR F 1 48 ? -100.702 9.582 27.744 1.00 41.50 48 TYR F O 1
ATOM 8265 N N . PRO F 1 49 ? -99.648 8.316 29.265 1.00 39.50 49 PRO F N 1
ATOM 8266 C CA . PRO F 1 49 ? -100.512 8.809 30.332 1.00 40.85 49 PRO F CA 1
ATOM 8267 C C . PRO F 1 49 ? -100.057 10.183 30.791 1.00 43.76 49 PRO F C 1
ATOM 8268 O O . PRO F 1 49 ? -98.851 10.435 30.864 1.00 35.04 49 PRO F O 1
ATOM 8272 N N . VAL F 1 50 ? -101.011 11.057 31.093 1.00 36.96 50 VAL F N 1
ATOM 8273 C CA . VAL F 1 50 ? -100.705 12.309 31.759 1.00 37.23 50 VAL F CA 1
ATOM 8274 C C . VAL F 1 50 ? -101.023 12.136 33.237 1.00 43.18 50 VAL F C 1
ATOM 8275 O O . VAL F 1 50 ? -102.164 11.858 33.606 1.00 46.13 50 VAL F O 1
ATOM 8279 N N . LEU F 1 51 ? -100.012 12.292 34.082 1.00 38.09 51 LEU F N 1
ATOM 8280 C CA . LEU F 1 51 ? -100.168 12.070 35.510 1.00 40.22 51 LEU F CA 1
ATOM 8281 C C . LEU F 1 51 ? -100.107 13.391 36.255 1.00 44.01 51 LEU F C 1
ATOM 8282 O O . LEU F 1 51 ? -99.496 14.348 35.784 1.00 42.34 51 LEU F O 1
ATOM 8287 N N . SER F 1 52 ? -100.742 13.441 37.419 1.00 43.43 52 SER F N 1
ATOM 8288 C CA . SER F 1 52 ? -100.550 14.555 38.327 1.00 46.17 52 SER F CA 1
ATOM 8289 C C . SER F 1 52 ? -99.180 14.366 38.951 1.00 43.51 52 SER F C 1
ATOM 8290 O O . SER F 1 52 ? -98.656 13.252 38.956 1.00 41.57 52 SER F O 1
ATOM 8293 N N . TYR F 1 53 ? -98.594 15.432 39.487 1.00 40.05 53 TYR F N 1
ATOM 8294 C CA . TYR F 1 53 ? -97.286 15.294 40.122 1.00 44.08 53 TYR F CA 1
ATOM 8295 C C . TYR F 1 53 ? -97.317 14.289 41.269 1.00 47.52 53 TYR F C 1
ATOM 8296 O O . TYR F 1 53 ? -96.373 13.522 41.451 1.00 42.07 53 TYR F O 1
ATOM 8305 N N . LEU F 1 54 ? -98.392 14.309 42.053 1.00 48.04 54 LEU F N 1
ATOM 8306 C CA . LEU F 1 54 ? -98.501 13.420 43.211 1.00 48.29 54 LEU F CA 1
ATOM 8307 C C . LEU F 1 54 ? -98.568 11.957 42.791 1.00 42.79 54 LEU F C 1
ATOM 8308 O O . LEU F 1 54 ? -97.938 11.109 43.416 1.00 45.60 54 LEU F O 1
ATOM 8313 N N . ASP F 1 55 ? -99.329 11.667 41.738 1.00 42.08 55 ASP F N 1
ATOM 8314 C CA . ASP F 1 55 ? -99.393 10.312 41.189 1.00 42.87 55 ASP F CA 1
ATOM 8315 C C . ASP F 1 55 ? -98.031 9.847 40.672 1.00 45.92 55 ASP F C 1
ATOM 8316 O O . ASP F 1 55 ? -97.622 8.709 40.909 1.00 48.34 55 ASP F O 1
ATOM 8321 N N . PHE F 1 56 ? -97.340 10.725 39.950 1.00 43.83 56 PHE F N 1
ATOM 8322 C CA . PHE F 1 56 ? -96.014 10.401 39.429 1.00 41.29 56 PHE F CA 1
ATOM 8323 C C . PHE F 1 56 ? -95.074 10.024 40.566 1.00 40.92 56 PHE F C 1
ATOM 8324 O O . PHE F 1 56 ? -94.402 9.003 40.507 1.00 45.26 56 PHE F O 1
ATOM 8332 N N . ILE F 1 57 ? -95.035 10.854 41.602 1.00 40.83 57 ILE F N 1
ATOM 8333 C CA . ILE F 1 57 ? -94.165 10.612 42.749 1.00 43.55 57 ILE F CA 1
ATOM 8334 C C . ILE F 1 57 ? -94.514 9.312 43.476 1.00 48.63 57 ILE F C 1
ATOM 8335 O O . ILE F 1 57 ? -93.639 8.648 44.037 1.00 46.64 57 ILE F O 1
ATOM 8340 N N . SER F 1 58 ? -95.793 8.949 43.457 1.00 47.02 58 SER F N 1
ATOM 8341 C CA . SER F 1 58 ? -96.260 7.786 44.204 1.00 51.25 58 SER F CA 1
ATOM 8342 C C . SER F 1 58 ? -95.965 6.469 43.475 1.00 55.32 58 SER F C 1
ATOM 8343 O O . SER F 1 58 ? -96.003 5.396 44.083 1.00 58.12 58 SER F O 1
ATOM 8346 N N . LYS F 1 59 ? -95.673 6.550 42.178 1.00 53.88 59 LYS F N 1
ATOM 8347 C CA . LYS F 1 59 ? -95.298 5.368 41.405 1.00 53.17 59 LYS F CA 1
ATOM 8348 C C . LYS F 1 59 ? -94.160 4.616 42.096 1.00 53.65 59 LYS F C 1
ATOM 8349 O O . LYS F 1 59 ? -93.312 5.232 42.742 1.00 54.71 59 LYS F O 1
ATOM 8354 N N . PRO F 1 60 ? -94.139 3.277 41.961 1.00 56.25 60 PRO F N 1
ATOM 8355 C CA . PRO F 1 60 ? -93.204 2.407 42.691 1.00 56.26 60 PRO F CA 1
ATOM 8356 C C . PRO F 1 60 ? -91.750 2.427 42.199 1.00 59.24 60 PRO F C 1
ATOM 8357 O O . PRO F 1 60 ? -90.866 2.028 42.959 1.00 63.13 60 PRO F O 1
ATOM 8361 N N . ALA F 1 61 ? -91.509 2.874 40.968 1.00 56.63 61 ALA F N 1
ATOM 8362 C CA . ALA F 1 61 ? -90.162 2.878 40.374 1.00 52.62 61 ALA F CA 1
ATOM 8363 C C . ALA F 1 61 ? -88.998 3.165 41.335 1.00 53.76 61 ALA F C 1
ATOM 8364 O O . ALA F 1 61 ? -89.085 4.038 42.196 1.00 50.32 61 ALA F O 1
ATOM 8366 N N . ASP F 1 62 ? -87.899 2.435 41.160 1.00 48.25 62 ASP F N 1
ATOM 8367 C CA . ASP F 1 62 ? -86.718 2.603 41.994 1.00 50.48 62 ASP F CA 1
ATOM 8368 C C . ASP F 1 62 ? -86.049 3.950 41.743 1.00 53.37 62 ASP F C 1
ATOM 8369 O O . ASP F 1 62 ? -85.539 4.576 42.668 1.00 56.89 62 ASP F O 1
ATOM 8374 N N . HIS F 1 63 ? -86.036 4.383 40.484 1.00 45.20 63 HIS F N 1
ATOM 8375 C CA . HIS F 1 63 ? -85.432 5.663 40.122 1.00 45.74 63 HIS F CA 1
ATOM 8376 C C . HIS F 1 63 ? -86.365 6.487 39.258 1.00 42.46 63 HIS F C 1
ATOM 8377 O O . HIS F 1 63 ? -87.066 5.949 38.401 1.00 37.03 63 HIS F O 1
ATOM 8384 N N . LYS F 1 64 ? -86.371 7.795 39.496 1.00 41.96 64 LYS F N 1
ATOM 8385 C CA . LYS F 1 64 ? -87.225 8.704 38.741 1.00 38.92 64 LYS F CA 1
ATOM 8386 C C . LYS F 1 64 ? -86.419 9.892 38.220 1.00 34.69 64 LYS F C 1
ATOM 8387 O O . LYS F 1 64 ? -85.557 10.432 38.911 1.00 35.96 64 LYS F O 1
ATOM 8393 N N . ALA F 1 65 ? -86.692 10.278 36.982 1.00 36.01 65 ALA F N 1
ATOM 8394 C CA . ALA F 1 65 ? -86.010 11.406 36.368 1.00 36.59 65 ALA F CA 1
ATOM 8395 C C . ALA F 1 65 ? -87.020 12.208 35.558 1.00 35.18 65 ALA F C 1
ATOM 8396 O O . ALA F 1 65 ? -87.965 11.658 34.986 1.00 31.04 65 ALA F O 1
ATOM 8398 N N . VAL F 1 66 ? -86.828 13.516 35.520 1.00 32.58 66 VAL F N 1
ATOM 8399 C CA . VAL F 1 66 ? -87.791 14.379 34.854 1.00 31.72 66 VAL F CA 1
ATOM 8400 C C . VAL F 1 66 ? -87.099 15.481 34.073 1.00 28.31 66 VAL F C 1
ATOM 8401 O O . VAL F 1 66 ? -86.104 16.048 34.522 1.00 26.25 66 VAL F O 1
ATOM 8405 N N . THR F 1 67 ? -87.626 15.755 32.889 1.00 28.81 67 THR F N 1
ATOM 8406 C CA . THR F 1 67 ? -87.267 16.954 32.152 1.00 31.05 67 THR F CA 1
ATOM 8407 C C . THR F 1 67 ? -88.466 17.892 32.208 1.00 29.47 67 THR F C 1
ATOM 8408 O O . THR F 1 67 ? -89.594 17.485 31.942 1.00 30.06 67 THR F O 1
ATOM 8412 N N . ILE F 1 68 ? -88.220 19.144 32.565 1.00 28.54 68 ILE F N 1
ATOM 8413 C CA . ILE F 1 68 ? -89.294 20.133 32.665 1.00 28.64 68 ILE F CA 1
ATOM 8414 C C . ILE F 1 68 ? -89.465 20.827 31.329 1.00 28.17 68 ILE F C 1
ATOM 8415 O O . ILE F 1 68 ? -88.621 21.630 30.931 1.00 30.68 68 ILE F O 1
ATOM 8420 N N . ALA F 1 69 ? -90.545 20.520 30.621 1.00 28.18 69 ALA F N 1
ATOM 8421 C CA . ALA F 1 69 ? -90.754 21.115 29.302 1.00 28.13 69 ALA F CA 1
ATOM 8422 C C . ALA F 1 69 ? -91.373 22.517 29.379 1.00 38.58 69 ALA F C 1
ATOM 8423 O O . ALA F 1 69 ? -91.592 23.161 28.350 1.00 42.90 69 ALA F O 1
ATOM 8425 N N . ILE F 1 70 ? -91.629 22.991 30.595 1.00 33.92 70 ILE F N 1
ATOM 8426 C CA . ILE F 1 70 ? -92.315 24.271 30.804 1.00 35.77 70 ILE F CA 1
ATOM 8427 C C . ILE F 1 70 ? -91.426 25.495 30.552 1.00 32.70 70 ILE F C 1
ATOM 8428 O O . ILE F 1 70 ? -90.338 25.614 31.111 1.00 31.01 70 ILE F O 1
ATOM 8433 N N . ALA F 1 71 ? -91.906 26.403 29.703 1.00 30.80 71 ALA F N 1
ATOM 8434 C CA . ALA F 1 71 ? -91.101 27.530 29.235 1.00 33.74 71 ALA F CA 1
ATOM 8435 C C . ALA F 1 71 ? -90.954 28.672 30.251 1.00 32.58 71 ALA F C 1
ATOM 8436 O O . ALA F 1 71 ? -89.870 29.219 30.415 1.00 30.54 71 ALA F O 1
ATOM 8438 N N . ASN F 1 72 ? -92.036 29.025 30.936 1.00 32.44 72 ASN F N 1
ATOM 8439 C CA . ASN F 1 72 ? -91.970 30.099 31.926 1.00 31.24 72 ASN F CA 1
ATOM 8440 C C . ASN F 1 72 ? -90.907 29.828 32.974 1.00 29.80 72 ASN F C 1
ATOM 8441 O O . ASN F 1 72 ? -90.957 28.813 33.657 1.00 32.13 72 ASN F O 1
ATOM 8446 N N . SER F 1 73 ? -89.964 30.749 33.123 1.00 30.93 73 SER F N 1
ATOM 8447 C CA . SER F 1 73 ? -88.769 30.482 33.917 1.00 30.98 73 SER F CA 1
ATOM 8448 C C . SER F 1 73 ? -89.041 30.429 35.411 1.00 33.86 73 SER F C 1
ATOM 8449 O O . SER F 1 73 ? -88.367 29.700 36.139 1.00 29.30 73 SER F O 1
ATOM 8452 N N . VAL F 1 74 ? -90.015 31.213 35.867 1.00 33.38 74 VAL F N 1
ATOM 8453 C CA . VAL F 1 74 ? -90.411 31.213 37.275 1.00 30.16 74 VAL F CA 1
ATOM 8454 C C . VAL F 1 74 ? -91.100 29.908 37.664 1.00 29.91 74 VAL F C 1
ATOM 8455 O O . VAL F 1 74 ? -90.813 29.328 38.708 1.00 30.73 74 VAL F O 1
ATOM 8459 N N . VAL F 1 75 ? -92.028 29.460 36.830 1.00 29.87 75 VAL F N 1
ATOM 8460 C CA . VAL F 1 75 ? -92.677 28.184 37.063 1.00 29.67 75 VAL F CA 1
ATOM 8461 C C . VAL F 1 75 ? -91.639 27.058 36.987 1.00 34.64 75 VAL F C 1
ATOM 8462 O O . VAL F 1 75 ? -91.657 26.140 37.801 1.00 35.53 75 VAL F O 1
ATOM 8466 N N . ARG F 1 76 ? -90.720 27.145 36.026 1.00 28.79 76 ARG F N 1
ATOM 8467 C CA . ARG F 1 76 ? -89.668 26.136 35.898 1.00 32.10 76 ARG F CA 1
ATOM 8468 C C . ARG F 1 76 ? -88.853 26.033 37.189 1.00 32.45 76 ARG F C 1
ATOM 8469 O O . ARG F 1 76 ? -88.609 24.937 37.684 1.00 33.45 76 ARG F O 1
ATOM 8477 N N . GLU F 1 77 ? -88.445 27.171 37.740 1.00 29.22 77 GLU F N 1
ATOM 8478 C CA . GLU F 1 77 ? -87.694 27.171 38.995 1.00 32.58 77 GLU F CA 1
ATOM 8479 C C . GLU F 1 77 ? -88.512 26.576 40.149 1.00 38.06 77 GLU F C 1
ATOM 8480 O O . GLU F 1 77 ? -87.976 25.870 41.011 1.00 34.32 77 GLU F O 1
ATOM 8486 N N . LYS F 1 78 ? -89.810 26.868 40.164 1.00 35.81 78 LYS F N 1
ATOM 8487 C CA . LYS F 1 78 ? -90.677 26.354 41.211 1.00 36.42 78 LYS F CA 1
ATOM 8488 C C . LYS F 1 78 ? -90.669 24.833 41.161 1.00 34.90 78 LYS F C 1
ATOM 8489 O O . LYS F 1 78 ? -90.516 24.179 42.189 1.00 33.49 78 LYS F O 1
ATOM 8494 N N . LEU F 1 79 ? -90.830 24.280 39.960 1.00 31.09 79 LEU F N 1
ATOM 8495 C CA . LEU F 1 79 ? -90.907 22.837 39.785 1.00 35.75 79 LEU F CA 1
ATOM 8496 C C . LEU F 1 79 ? -89.581 22.168 40.142 1.00 37.60 79 LEU F C 1
ATOM 8497 O O . LEU F 1 79 ? -89.561 21.070 40.691 1.00 36.45 79 LEU F O 1
ATOM 8502 N N . VAL F 1 80 ? -88.474 22.836 39.850 1.00 34.90 80 VAL F N 1
ATOM 8503 C CA . VAL F 1 80 ? -87.178 22.308 40.236 1.00 36.93 80 VAL F CA 1
ATOM 8504 C C . VAL F 1 80 ? -87.122 22.062 41.745 1.00 43.79 80 VAL F C 1
ATOM 8505 O O . VAL F 1 80 ? -86.669 20.998 42.183 1.00 40.07 80 VAL F O 1
ATOM 8509 N N . SER F 1 81 ? -87.595 23.031 42.533 1.00 36.72 81 SER F N 1
ATOM 8510 C CA . SER F 1 81 ? -87.611 22.897 43.991 1.00 41.94 81 SER F CA 1
ATOM 8511 C C . SER F 1 81 ? -88.454 21.716 44.426 1.00 36.84 81 SER F C 1
ATOM 8512 O O . SER F 1 81 ? -88.108 20.999 45.354 1.00 44.89 81 SER F O 1
ATOM 8515 N N . LEU F 1 82 ? -89.567 21.522 43.741 1.00 37.84 82 LEU F N 1
ATOM 8516 C CA . LEU F 1 82 ? -90.457 20.414 44.022 1.00 38.48 82 LEU F CA 1
ATOM 8517 C C . LEU F 1 82 ? -89.754 19.074 43.768 1.00 47.94 82 LEU F C 1
ATOM 8518 O O . LEU F 1 82 ? -89.766 18.177 44.616 1.00 46.99 82 LEU F O 1
ATOM 8523 N N . LEU F 1 83 ? -89.141 18.945 42.594 1.00 44.02 83 LEU F N 1
ATOM 8524 C CA . LEU F 1 83 ? -88.434 17.723 42.233 1.00 42.64 83 LEU F CA 1
ATOM 8525 C C . LEU F 1 83 ? -87.311 17.407 43.218 1.00 43.40 83 LEU F C 1
ATOM 8526 O O . LEU F 1 83 ? -87.123 16.258 43.609 1.00 47.09 83 LEU F O 1
ATOM 8531 N N . GLU F 1 84 ? -86.567 18.421 43.633 1.00 42.19 84 GLU F N 1
ATOM 8532 C CA . GLU F 1 84 ? -85.447 18.180 44.529 1.00 43.65 84 GLU F CA 1
ATOM 8533 C C . GLU F 1 84 ? -85.889 17.796 45.933 1.00 47.38 84 GLU F C 1
ATOM 8534 O O . GLU F 1 84 ? -85.202 17.046 46.623 1.00 45.57 84 GLU F O 1
ATOM 8540 N N . LYS F 1 85 ? -87.036 18.319 46.352 1.00 48.45 85 LYS F N 1
ATOM 8541 C CA . LYS F 1 85 ? -87.657 17.890 47.597 1.00 48.71 85 LYS F CA 1
ATOM 8542 C C . LYS F 1 85 ? -87.850 16.376 47.565 1.00 47.80 85 LYS F C 1
ATOM 8543 O O . LYS F 1 85 ? -87.460 15.676 48.496 1.00 47.50 85 LYS F O 1
ATOM 8547 N N . ASP F 1 86 ? -88.443 15.880 46.480 1.00 42.50 86 ASP F N 1
ATOM 8548 C CA . ASP F 1 86 ? -88.775 14.464 46.352 1.00 48.07 86 ASP F CA 1
ATOM 8549 C C . ASP F 1 86 ? -87.629 13.623 45.803 1.00 46.13 86 ASP F C 1
ATOM 8550 O O . ASP F 1 86 ? -87.821 12.460 45.456 1.00 45.06 86 ASP F O 1
ATOM 8555 N N . GLY F 1 87 ? -86.447 14.224 45.718 1.00 47.99 87 GLY F N 1
ATOM 8556 C CA . GLY F 1 87 ? -85.257 13.538 45.244 1.00 46.90 87 GLY F CA 1
ATOM 8557 C C . GLY F 1 87 ? -85.350 12.990 43.830 1.00 47.30 87 GLY F C 1
ATOM 8558 O O . GLY F 1 87 ? -84.672 12.020 43.502 1.00 44.19 87 GLY F O 1
ATOM 8559 N N . VAL F 1 88 ? -86.187 13.599 42.993 1.00 42.16 88 VAL F N 1
ATOM 8560 C CA . VAL F 1 88 ? -86.275 13.211 41.590 1.00 36.11 88 VAL F CA 1
ATOM 8561 C C . VAL F 1 88 ? -85.095 13.775 40.806 1.00 39.26 88 VAL F C 1
ATOM 8562 O O . VAL F 1 88 ? -84.592 14.862 41.090 1.00 39.56 88 VAL F O 1
ATOM 8566 N N . GLN F 1 89 ? -84.661 13.017 39.811 1.00 36.97 89 GLN F N 1
ATOM 8567 C CA . GLN F 1 89 ? -83.444 13.307 39.070 1.00 35.03 89 GLN F CA 1
ATOM 8568 C C . GLN F 1 89 ? -83.752 14.261 37.915 1.00 30.60 89 GLN F C 1
ATOM 8569 O O . GLN F 1 89 ? -84.800 14.140 37.272 1.00 33.51 89 GLN F O 1
ATOM 8575 N N . HIS F 1 90 ? -82.857 15.213 37.662 1.00 31.06 90 HIS F N 1
ATOM 8576 C CA . HIS F 1 90 ? -82.998 16.119 36.512 1.00 30.29 90 HIS F CA 1
ATOM 8577 C C . HIS F 1 90 ? -82.359 15.556 35.253 1.00 32.63 90 HIS F C 1
ATOM 8578 O O . HIS F 1 90 ? -81.157 15.309 35.215 1.00 32.29 90 HIS F O 1
ATOM 8585 N N . LEU F 1 91 ? -83.170 15.412 34.216 1.00 34.13 91 LEU F N 1
ATOM 8586 C CA . LEU F 1 91 ? -82.748 14.842 32.947 1.00 32.07 91 LEU F CA 1
ATOM 8587 C C . LEU F 1 91 ? -82.253 15.935 31.990 1.00 38.92 91 LEU F C 1
ATOM 8588 O O . LEU F 1 91 ? -82.922 16.957 31.808 1.00 36.64 91 LEU F O 1
ATOM 8593 N N . ALA F 1 92 ? -81.081 15.723 31.394 1.00 31.01 92 ALA F N 1
ATOM 8594 C CA . ALA F 1 92 ? -80.596 16.563 30.300 1.00 28.08 92 ALA F CA 1
ATOM 8595 C C . ALA F 1 92 ? -81.038 15.955 28.967 1.00 34.11 92 ALA F C 1
ATOM 8596 O O . ALA F 1 92 ? -80.959 14.742 28.769 1.00 31.40 92 ALA F O 1
ATOM 8598 N N . VAL F 1 93 ? -81.511 16.791 28.053 1.00 27.25 93 VAL F N 1
ATOM 8599 C CA . VAL F 1 93 ? -81.981 16.307 26.766 1.00 25.23 93 VAL F CA 1
ATOM 8600 C C . VAL F 1 93 ? -81.339 17.100 25.632 1.00 31.01 93 VAL F C 1
ATOM 8601 O O . VAL F 1 93 ? -81.345 18.335 25.658 1.00 28.24 93 VAL F O 1
ATOM 8605 N N . GLN F 1 94 ? -80.768 16.396 24.654 1.00 28.96 94 GLN F N 1
ATOM 8606 C CA . GLN F 1 94 ? -80.261 17.028 23.437 1.00 28.74 94 GLN F CA 1
ATOM 8607 C C . GLN F 1 94 ? -80.942 16.377 22.263 1.00 28.60 94 GLN F C 1
ATOM 8608 O O . GLN F 1 94 ? -81.619 15.367 22.411 1.00 36.06 94 GLN F O 1
ATOM 8614 N N . SER F 1 95 ? -80.780 16.959 21.086 1.00 24.48 95 SER F N 1
ATOM 8615 C CA . SER F 1 95 ? -81.304 16.338 19.890 1.00 24.66 95 SER F CA 1
ATOM 8616 C C . SER F 1 95 ? -80.130 15.694 19.211 1.00 27.09 95 SER F C 1
ATOM 8617 O O . SER F 1 95 ? -78.990 16.075 19.451 1.00 23.54 95 SER F O 1
ATOM 8620 N N . THR F 1 96 ? -80.402 14.725 18.354 1.00 23.95 96 THR F N 1
ATOM 8621 C CA . THR F 1 96 ? -79.320 13.990 17.752 1.00 28.86 96 THR F CA 1
ATOM 8622 C C . THR F 1 96 ? -78.486 14.930 16.862 1.00 29.47 96 THR F C 1
ATOM 8623 O O . THR F 1 96 ? -77.286 14.736 16.713 1.00 24.14 96 THR F O 1
ATOM 8627 N N . ASN F 1 97 ? -79.106 15.969 16.305 1.00 24.95 97 ASN F N 1
ATOM 8628 C CA . ASN F 1 97 ? -78.378 16.839 15.385 1.00 22.72 97 ASN F CA 1
ATOM 8629 C C . ASN F 1 97 ? -77.836 18.111 16.020 1.00 23.36 97 ASN F C 1
ATOM 8630 O O . ASN F 1 97 ? -77.364 18.999 15.322 1.00 24.13 97 ASN F O 1
ATOM 8635 N N . THR F 1 98 ? -77.902 18.199 17.340 1.00 21.68 98 THR F N 1
ATOM 8636 C CA . THR F 1 98 ? -77.380 19.349 18.048 1.00 19.41 98 THR F CA 1
ATOM 8637 C C . THR F 1 98 ? -75.871 19.382 17.896 1.00 24.87 98 THR F C 1
ATOM 8638 O O . THR F 1 98 ? -75.230 18.335 17.929 1.00 21.20 98 THR F O 1
ATOM 8642 N N . VAL F 1 99 ? -75.301 20.570 17.718 1.00 19.28 99 VAL F N 1
ATOM 8643 C CA . VAL F 1 99 ? -73.841 20.690 17.630 1.00 21.67 99 VAL F CA 1
ATOM 8644 C C . VAL F 1 99 ? -73.280 21.459 18.824 1.00 24.92 99 VAL F C 1
ATOM 8645 O O . VAL F 1 99 ? -73.784 22.523 19.183 1.00 23.04 99 VAL F O 1
ATOM 8649 N N . ILE F 1 100 ? -72.251 20.899 19.448 1.00 19.76 100 ILE F N 1
ATOM 8650 C CA . ILE F 1 100 ? -71.580 21.537 20.566 1.00 22.55 100 ILE F CA 1
ATOM 8651 C C . ILE F 1 100 ? -70.069 21.479 20.314 1.00 27.42 100 ILE F C 1
ATOM 8652 O O . ILE F 1 100 ? -69.520 20.399 20.120 1.00 22.39 100 ILE F O 1
ATOM 8657 N N . LEU F 1 101 ? -69.402 22.629 20.284 1.00 23.37 101 LEU F N 1
ATOM 8658 C CA . LEU F 1 101 ? -67.952 22.629 20.007 1.00 29.57 101 LEU F CA 1
ATOM 8659 C C . LEU F 1 101 ? -67.101 22.584 21.292 1.00 26.19 101 LEU F C 1
ATOM 8660 O O . LEU F 1 101 ? -67.412 21.823 22.211 1.00 28.86 101 LEU F O 1
ATOM 8665 N N . ASP F 1 102 ? -66.047 23.399 21.356 1.00 25.43 102 ASP F N 1
ATOM 8666 C CA . ASP F 1 102 ? -65.031 23.289 22.406 1.00 26.15 102 ASP F CA 1
ATOM 8667 C C . ASP F 1 102 ? -65.366 24.023 23.700 1.00 27.76 102 ASP F C 1
ATOM 8668 O O . ASP F 1 102 ? -65.861 25.148 23.672 1.00 27.15 102 ASP F O 1
ATOM 8673 N N . GLU F 1 103 ? -65.060 23.390 24.829 1.00 24.72 103 GLU F N 1
ATOM 8674 C CA . GLU F 1 103 ? -65.066 24.070 26.118 1.00 27.16 103 GLU F CA 1
ATOM 8675 C C . GLU F 1 103 ? -66.430 24.665 26.431 1.00 28.50 103 GLU F C 1
ATOM 8676 O O . GLU F 1 103 ? -66.522 25.827 26.821 1.00 25.42 103 GLU F O 1
ATOM 8682 N N . VAL F 1 104 ? -67.481 23.880 26.250 1.00 25.13 104 VAL F N 1
ATOM 8683 C CA . VAL F 1 104 ? -68.813 24.337 26.605 1.00 26.91 104 VAL F CA 1
ATOM 8684 C C . VAL F 1 104 ? -69.188 23.713 27.936 1.00 28.74 104 VAL F C 1
ATOM 8685 O O . VAL F 1 104 ? -69.304 22.496 28.028 1.00 26.85 104 VAL F O 1
ATOM 8689 N N . GLU F 1 105 ? -69.370 24.532 28.970 1.00 23.40 105 GLU F N 1
ATOM 8690 C CA . GLU F 1 105 ? -69.868 24.007 30.245 1.00 26.16 105 GLU F CA 1
ATOM 8691 C C . GLU F 1 105 ? -71.371 24.264 30.402 1.00 30.18 105 GLU F C 1
ATOM 8692 O O . GLU F 1 105 ? -71.847 25.393 30.215 1.00 27.60 105 GLU F O 1
ATOM 8695 N N . ILE F 1 106 ? -72.112 23.217 30.745 1.00 28.83 106 ILE F N 1
ATOM 8696 C CA . ILE F 1 106 ? -73.565 23.310 30.850 1.00 32.18 106 ILE F CA 1
ATOM 8697 C C . ILE F 1 106 ? -74.097 22.744 32.161 1.00 31.55 106 ILE F C 1
ATOM 8698 O O . ILE F 1 106 ? -73.822 21.599 32.507 1.00 29.60 106 ILE F O 1
ATOM 8703 N N . GLY F 1 107 ? -74.883 23.547 32.870 1.00 29.09 107 GLY F N 1
ATOM 8704 C CA . GLY F 1 107 ? -75.497 23.116 34.111 1.00 29.64 107 GLY F CA 1
ATOM 8705 C C . GLY F 1 107 ? -76.588 22.087 33.894 1.00 26.37 107 GLY F C 1
ATOM 8706 O O . GLY F 1 107 ? -77.030 21.865 32.765 1.00 26.84 107 GLY F O 1
ATOM 8707 N N . GLU F 1 108 ? -77.025 21.456 34.979 1.00 25.14 108 GLU F N 1
ATOM 8708 C CA . GLU F 1 108 ? -78.043 20.411 34.912 1.00 25.24 108 GLU F CA 1
ATOM 8709 C C . GLU F 1 108 ? -79.350 20.914 34.316 1.00 26.96 108 GLU F C 1
ATOM 8710 O O . GLU F 1 108 ? -79.613 22.114 34.315 1.00 27.69 108 GLU F O 1
ATOM 8716 N N . GLY F 1 109 ? -80.167 19.984 33.826 1.00 23.22 109 GLY F N 1
ATOM 8717 C CA . GLY F 1 109 ? -81.498 20.289 33.339 1.00 28.59 109 GLY F CA 1
ATOM 8718 C C . GLY F 1 109 ? -81.551 21.036 32.016 1.00 30.01 109 GLY F C 1
ATOM 8719 O O . GLY F 1 109 ? -82.525 21.738 31.733 1.00 24.45 109 GLY F O 1
ATOM 8720 N N . SER F 1 110 ? -80.519 20.890 31.190 1.00 25.69 110 SER F N 1
ATOM 8721 C CA . SER F 1 110 ? -80.530 21.576 29.906 1.00 25.05 110 SER F CA 1
ATOM 8722 C C . SER F 1 110 ? -81.478 20.859 28.963 1.00 25.80 110 SER F C 1
ATOM 8723 O O . SER F 1 110 ? -81.737 19.665 29.112 1.00 25.54 110 SER F O 1
ATOM 8726 N N . LEU F 1 111 ? -82.001 21.593 27.992 1.00 22.44 111 LEU F N 1
ATOM 8727 C CA . LEU F 1 111 ? -82.913 21.023 27.021 1.00 25.50 111 LEU F CA 1
ATOM 8728 C C . LEU F 1 111 ? -82.624 21.674 25.678 1.00 28.23 111 LEU F C 1
ATOM 8729 O O . LEU F 1 111 ? -82.918 22.855 25.480 1.00 26.49 111 LEU F O 1
ATOM 8734 N N . LEU F 1 112 ? -82.021 20.915 24.766 1.00 23.28 112 LEU F N 1
ATOM 8735 C CA . LEU F 1 112 ? -81.584 21.473 23.495 1.00 24.02 112 LEU F CA 1
ATOM 8736 C C . LEU F 1 112 ? -82.301 20.790 22.348 1.00 26.16 112 LEU F C 1
ATOM 8737 O O . LEU F 1 112 ? -82.078 19.606 22.070 1.00 24.97 112 LEU F O 1
ATOM 8742 N N . CYS F 1 113 ? -83.151 21.554 21.670 1.00 21.76 113 CYS F N 1
ATOM 8743 C CA . CYS F 1 113 ? -84.010 21.013 20.632 1.00 20.14 113 CYS F CA 1
ATOM 8744 C C . CYS F 1 113 ? -83.277 20.847 19.298 1.00 19.26 113 CYS F C 1
ATOM 8745 O O . CYS F 1 113 ? -82.104 21.198 19.184 1.00 25.04 113 CYS F O 1
ATOM 8748 N N . PRO F 1 114 ? -83.960 20.297 18.287 1.00 20.38 114 PRO F N 1
ATOM 8749 C CA . PRO F 1 114 ? -83.288 20.039 17.010 1.00 20.37 114 PRO F CA 1
ATOM 8750 C C . PRO F 1 114 ? -82.724 21.304 16.364 1.00 25.16 114 PRO F C 1
ATOM 8751 O O . PRO F 1 114 ? -83.289 22.396 16.513 1.00 22.88 114 PRO F O 1
ATOM 8755 N N . PHE F 1 115 ? -81.611 21.131 15.656 1.00 22.60 115 PHE F N 1
ATOM 8756 C CA . PHE F 1 115 ? -80.906 22.207 14.958 1.00 21.05 115 PHE F CA 1
ATOM 8757 C C . PHE F 1 115 ? -80.352 23.299 15.877 1.00 21.09 115 PHE F C 1
ATOM 8758 O O . PHE F 1 115 ? -80.176 24.430 15.438 1.00 23.01 115 PHE F O 1
ATOM 8766 N N . THR F 1 116 ? -80.074 22.970 17.137 1.00 18.59 116 THR F N 1
ATOM 8767 C CA . THR F 1 116 ? -79.424 23.919 18.038 1.00 19.34 116 THR F CA 1
ATOM 8768 C C . THR F 1 116 ? -77.897 23.821 17.957 1.00 21.47 116 THR F C 1
ATOM 8769 O O . THR F 1 116 ? -77.347 22.771 17.634 1.00 21.94 116 THR F O 1
ATOM 8773 N N . CYS F 1 117 ? -77.216 24.920 18.258 1.00 22.48 117 CYS F N 1
ATOM 8774 C CA . CYS F 1 117 ? -75.764 24.970 18.132 1.00 24.06 117 CYS F CA 1
ATOM 8775 C C . CYS F 1 117 ? -75.164 25.770 19.270 1.00 23.52 117 CYS F C 1
ATOM 8776 O O . CYS F 1 117 ? -75.563 26.910 19.514 1.00 21.79 117 CYS F O 1
ATOM 8779 N N . LEU F 1 118 ? -74.206 25.173 19.970 1.00 19.46 118 LEU F N 1
ATOM 8780 C CA . LEU F 1 118 ? -73.400 25.913 20.931 1.00 20.39 118 LEU F CA 1
ATOM 8781 C C . LEU F 1 118 ? -71.945 25.820 20.462 1.00 24.30 118 LEU F C 1
ATOM 8782 O O . LEU F 1 118 ? -71.429 24.718 20.301 1.00 22.01 118 LEU F O 1
ATOM 8787 N N . THR F 1 119 ? -71.283 26.952 20.226 1.00 21.97 119 THR F N 1
ATOM 8788 C CA . THR F 1 119 ? -69.927 26.885 19.672 1.00 20.69 119 THR F CA 1
ATOM 8789 C C . THR F 1 119 ? -68.849 26.652 20.740 1.00 20.15 119 THR F C 1
ATOM 8790 O O . THR F 1 119 ? -68.786 25.564 21.301 1.00 25.82 119 THR F O 1
ATOM 8794 N N . SER F 1 120 ? -67.991 27.630 21.016 1.00 22.52 120 SER F N 1
ATOM 8795 C CA . SER F 1 120 ? -66.875 27.371 21.930 1.00 23.38 120 SER F CA 1
ATOM 8796 C C . SER F 1 120 ? -66.725 28.363 23.075 1.00 25.93 120 SER F C 1
ATOM 8797 O O . SER F 1 120 ? -67.025 29.548 22.926 1.00 25.18 120 SER F O 1
ATOM 8800 N N . ASN F 1 121 ? -66.201 27.863 24.195 1.00 24.98 121 ASN F N 1
ATOM 8801 C CA . ASN F 1 121 ? -65.891 28.681 25.368 1.00 27.14 121 ASN F CA 1
ATOM 8802 C C . ASN F 1 121 ? -67.122 29.385 25.900 1.00 26.61 121 ASN F C 1
ATOM 8803 O O . ASN F 1 121 ? -67.211 30.611 25.915 1.00 25.12 121 ASN F O 1
ATOM 8808 N N . ILE F 1 122 ? -68.066 28.573 26.344 1.00 25.33 122 ILE F N 1
ATOM 8809 C CA . ILE F 1 122 ? -69.376 29.036 26.744 1.00 25.65 122 ILE F CA 1
ATOM 8810 C C . ILE F 1 122 ? -69.695 28.456 28.111 1.00 27.01 122 ILE F C 1
ATOM 8811 O O . ILE F 1 122 ? -69.419 27.287 28.384 1.00 25.75 122 ILE F O 1
ATOM 8816 N N . LYS F 1 123 ? -70.276 29.279 28.967 1.00 24.19 123 LYS F N 1
ATOM 8817 C CA . LYS F 1 123 ? -70.689 28.848 30.287 1.00 26.70 123 LYS F CA 1
ATOM 8818 C C . LYS F 1 123 ? -72.190 29.037 30.368 1.00 27.15 123 LYS F C 1
ATOM 8819 O O . LYS F 1 123 ? -72.686 30.156 30.252 1.00 27.34 123 LYS F O 1
ATOM 8823 N N . ILE F 1 124 ? -72.914 27.943 30.558 1.00 29.25 124 ILE F N 1
ATOM 8824 C CA . ILE F 1 124 ? -74.366 27.987 30.643 1.00 25.20 124 ILE F CA 1
ATOM 8825 C C . ILE F 1 124 ? -74.803 27.444 31.997 1.00 30.49 124 ILE F C 1
ATOM 8826 O O . ILE F 1 124 ? -74.351 26.379 32.420 1.00 31.83 124 ILE F O 1
ATOM 8831 N N . GLY F 1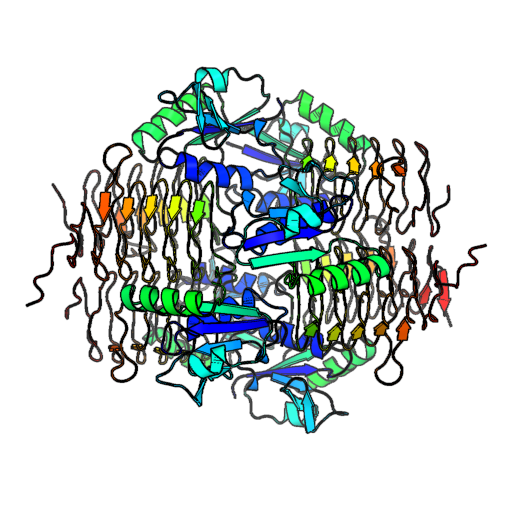 125 ? -75.701 28.153 32.671 1.00 28.98 125 GLY F N 1
ATOM 8832 C CA . GLY F 1 125 ? -76.172 27.722 33.977 1.00 26.47 125 GLY F CA 1
ATOM 8833 C C . GLY F 1 125 ? -77.182 26.599 33.944 1.00 26.66 125 GLY F C 1
ATOM 8834 O O . GLY F 1 125 ? -77.214 25.804 33.005 1.00 29.07 125 GLY F O 1
ATOM 8835 N N . LYS F 1 126 ? -78.021 26.535 34.976 1.00 28.82 126 LYS F N 1
ATOM 8836 C CA . LYS F 1 126 ? -78.977 25.446 35.131 1.00 26.56 126 LYS F CA 1
ATOM 8837 C C . LYS F 1 126 ? -80.284 25.676 34.388 1.00 26.11 126 LYS F C 1
ATOM 8838 O O . LYS F 1 126 ? -80.699 26.812 34.183 1.00 26.42 126 LYS F O 1
ATOM 8844 N N . PHE F 1 127 ? -80.913 24.574 33.984 1.00 24.15 127 PHE F N 1
ATOM 8845 C CA . PHE F 1 127 ? -82.245 24.569 33.374 1.00 26.95 127 PHE F CA 1
ATOM 8846 C C . PHE F 1 127 ? -82.409 25.541 32.193 1.00 28.72 127 PHE F C 1
ATOM 8847 O O . PHE F 1 127 ? -83.437 26.216 32.037 1.00 24.24 127 PHE F O 1
ATOM 8855 N N . PHE F 1 128 ? -81.374 25.566 31.358 1.00 23.83 128 PHE F N 1
ATOM 8856 C CA . PHE F 1 128 ? -81.369 26.282 30.088 1.00 24.25 128 PHE F CA 1
ATOM 8857 C C . PHE F 1 128 ? -82.230 25.572 29.047 1.00 23.48 128 PHE F C 1
ATOM 8858 O O . PHE F 1 128 ? -82.144 24.360 28.887 1.00 25.74 128 PHE F O 1
ATOM 8866 N N . HIS F 1 129 ? -83.068 26.330 28.345 1.00 22.99 129 HIS F N 1
ATOM 8867 C CA . HIS F 1 129 ? -83.857 25.794 27.238 1.00 23.49 129 HIS F CA 1
ATOM 8868 C C . HIS F 1 129 ? -83.483 26.496 25.942 1.00 27.67 129 HIS F C 1
ATOM 8869 O O . HIS F 1 129 ? -83.523 27.725 25.863 1.00 23.39 129 HIS F O 1
ATOM 8876 N N . ALA F 1 130 ? -83.124 25.718 24.928 1.00 24.31 130 ALA F N 1
ATOM 8877 C CA . ALA F 1 130 ? -82.854 26.262 23.613 1.00 24.61 130 ALA F CA 1
ATOM 8878 C C . ALA F 1 130 ? -83.749 25.553 22.620 1.00 25.68 130 ALA F C 1
ATOM 8879 O O . ALA F 1 130 ? -83.548 24.370 22.339 1.00 22.05 130 ALA F O 1
ATOM 8881 N N . ASN F 1 131 ? -84.740 26.266 22.088 1.00 21.75 131 ASN F N 1
ATOM 8882 C CA . ASN F 1 131 ? -85.656 25.660 21.123 1.00 20.69 131 ASN F CA 1
ATOM 8883 C C . ASN F 1 131 ? -85.016 25.581 19.747 1.00 23.51 131 ASN F C 1
ATOM 8884 O O . ASN F 1 131 ? -83.874 26.017 19.552 1.00 21.61 131 ASN F O 1
ATOM 8889 N N . ILE F 1 132 ? -85.748 25.028 18.793 1.00 20.31 132 ILE F N 1
ATOM 8890 C CA . ILE F 1 132 ? -85.185 24.721 17.485 1.00 23.03 132 ILE F CA 1
ATOM 8891 C C . ILE F 1 132 ? -84.489 25.901 16.805 1.00 26.42 132 ILE F C 1
ATOM 8892 O O . ILE F 1 132 ? -84.975 27.038 16.826 1.00 25.45 132 ILE F O 1
ATOM 8897 N N . TYR F 1 133 ? -83.338 25.600 16.213 1.00 23.34 133 TYR F N 1
ATOM 8898 C CA . TYR F 1 133 ? -82.518 26.562 15.474 1.00 24.17 133 TYR F CA 1
ATOM 8899 C C . TYR F 1 133 ? -81.894 27.660 16.321 1.00 23.70 133 TYR F C 1
ATOM 8900 O O . TYR F 1 133 ? -81.297 28.572 15.770 1.00 29.87 133 TYR F O 1
ATOM 8909 N N . SER F 1 134 ? -82.003 27.597 17.642 1.00 20.65 134 SER F N 1
ATOM 8910 C CA . SER F 1 134 ? -81.386 28.656 18.435 1.00 21.25 134 SER F CA 1
ATOM 8911 C C . SER F 1 134 ? -79.897 28.371 18.652 1.00 23.68 134 SER F C 1
ATOM 8912 O O . SER F 1 134 ? -79.456 27.226 18.538 1.00 22.93 134 SER F O 1
ATOM 8915 N N . TYR F 1 135 ? -79.103 29.396 18.943 1.00 22.30 135 TYR F N 1
ATOM 8916 C CA . TYR F 1 135 ? -77.676 29.135 19.132 1.00 23.01 135 TYR F CA 1
ATOM 8917 C C . TYR F 1 135 ? -77.019 30.061 20.127 1.00 26.08 135 TYR F C 1
ATOM 8918 O O . TYR F 1 135 ? -77.514 31.157 20.391 1.00 23.01 135 TYR F O 1
ATOM 8927 N N . VAL F 1 136 ? -75.903 29.603 20.687 1.00 19.82 136 VAL F N 1
ATOM 8928 C CA . VAL F 1 136 ? -75.061 30.450 21.517 1.00 21.43 136 VAL F CA 1
ATOM 8929 C C . VAL F 1 136 ? -73.651 30.422 20.930 1.00 24.07 136 VAL F C 1
ATOM 8930 O O . VAL F 1 136 ? -73.078 29.348 20.731 1.00 23.40 136 VAL F O 1
ATOM 8934 N N . ALA F 1 137 ? -73.095 31.592 20.641 1.00 23.11 137 ALA F N 1
ATOM 8935 C CA . ALA F 1 137 ? -71.778 31.671 20.012 1.00 23.49 137 ALA F CA 1
ATOM 8936 C C . ALA F 1 137 ? -70.674 31.893 21.047 1.00 23.92 137 ALA F C 1
ATOM 8937 O O . ALA F 1 137 ? -70.925 31.829 22.251 1.00 23.32 137 ALA F O 1
ATOM 8939 N N . HIS F 1 138 ? -69.461 32.176 20.578 1.00 24.44 138 HIS F N 1
ATOM 8940 C CA . HIS F 1 138 ? -68.276 32.037 21.418 1.00 22.35 138 HIS F CA 1
ATOM 8941 C C . HIS F 1 138 ? -68.225 33.008 22.600 1.00 27.00 138 HIS F C 1
ATOM 8942 O O . HIS F 1 138 ? -68.699 34.143 22.525 1.00 24.96 138 HIS F O 1
ATOM 8949 N N . ASP F 1 139 ? -67.638 32.554 23.697 1.00 23.94 139 ASP F N 1
ATOM 8950 C CA . ASP F 1 139 ? -67.364 33.443 24.818 1.00 26.90 139 ASP F CA 1
ATOM 8951 C C . ASP F 1 139 ? -68.618 34.064 25.439 1.00 26.53 139 ASP F C 1
ATOM 8952 O O . ASP F 1 139 ? -68.597 35.217 25.866 1.00 28.43 139 ASP F O 1
ATOM 8957 N N . CYS F 1 140 ? -69.699 33.293 25.503 1.00 25.46 140 CYS F N 1
ATOM 8958 C CA . CYS F 1 140 ? -70.901 33.740 26.194 1.00 23.66 140 CYS F CA 1
ATOM 8959 C C . CYS F 1 140 ? -70.980 33.159 27.594 1.00 27.57 140 CYS F C 1
ATOM 8960 O O . CYS F 1 140 ? -70.440 32.081 27.879 1.00 25.44 140 CYS F O 1
ATOM 8963 N N . VAL F 1 141 ? -71.652 33.894 28.466 1.00 23.27 141 VAL F N 1
ATOM 8964 C CA . VAL F 1 141 ? -71.971 33.432 29.801 1.00 23.38 141 VAL F CA 1
ATOM 8965 C C . VAL F 1 141 ? -73.483 33.556 29.952 1.00 27.51 141 VAL F C 1
ATOM 8966 O O . VAL F 1 141 ? -74.051 34.646 29.818 1.00 28.76 141 VAL F O 1
ATOM 8970 N N . ILE F 1 142 ? -74.137 32.439 30.221 1.00 27.00 142 ILE F N 1
ATOM 8971 C CA . ILE F 1 142 ? -75.585 32.407 30.341 1.00 27.98 142 ILE F CA 1
ATOM 8972 C C . ILE F 1 142 ? -75.968 31.899 31.725 1.00 32.20 142 ILE F C 1
ATOM 8973 O O . ILE F 1 142 ? -75.433 30.886 32.182 1.00 26.99 142 ILE F O 1
ATOM 8978 N N . GLY F 1 143 ? -76.881 32.610 32.393 1.00 27.14 143 GLY F N 1
ATOM 8979 C CA . GLY F 1 143 ? -77.256 32.294 33.765 1.00 25.28 143 GLY F CA 1
ATOM 8980 C C . GLY F 1 143 ? -78.224 31.133 33.897 1.00 26.27 143 GLY F C 1
ATOM 8981 O O . GLY F 1 143 ? -78.271 30.261 33.030 1.00 28.36 143 GLY F O 1
ATOM 8982 N N . ASP F 1 144 ? -79.001 31.122 34.983 1.00 25.31 144 ASP F N 1
ATOM 8983 C CA . ASP F 1 144 ? -79.970 30.051 35.237 1.00 24.48 144 ASP F CA 1
ATOM 8984 C C . ASP F 1 144 ? -81.368 30.401 34.748 1.00 25.99 144 ASP F C 1
ATOM 8985 O O . ASP F 1 144 ? -81.721 31.572 34.635 1.00 28.15 144 ASP F O 1
ATOM 8990 N N . TYR F 1 145 ? -82.156 29.376 34.449 1.00 22.02 145 TYR F N 1
ATOM 8991 C CA . TYR F 1 145 ? -83.546 29.548 34.045 1.00 29.49 145 TYR F CA 1
ATOM 8992 C C . TYR F 1 145 ? -83.702 30.506 32.860 1.00 30.64 145 TYR F C 1
ATOM 8993 O O . TYR F 1 145 ? -84.676 31.261 32.775 1.00 25.55 145 TYR F O 1
ATOM 9002 N N . VAL F 1 146 ? -82.730 30.455 31.950 1.00 25.69 146 VAL F N 1
ATOM 9003 C CA . VAL F 1 146 ? -82.788 31.190 30.697 1.00 24.74 146 VAL F CA 1
ATOM 9004 C C . VAL F 1 146 ? -83.503 30.379 29.615 1.00 25.04 146 VAL F C 1
ATOM 9005 O O . VAL F 1 146 ? -83.377 29.149 29.542 1.00 26.34 146 VAL F O 1
ATOM 9009 N N . THR F 1 147 ? -84.263 31.069 28.774 1.00 24.04 147 THR F N 1
ATOM 9010 C CA . THR F 1 147 ? -85.063 30.408 27.746 1.00 25.08 147 THR F CA 1
ATOM 9011 C C . THR F 1 147 ? -84.838 31.066 26.395 1.00 26.08 147 THR F C 1
ATOM 9012 O O . THR F 1 147 ? -84.971 32.285 26.265 1.00 26.56 147 THR F O 1
ATOM 9016 N N . PHE F 1 148 ? -84.480 30.258 25.402 1.00 22.53 148 PHE F N 1
ATOM 9017 C CA . PHE F 1 148 ? -84.287 30.728 24.031 1.00 24.88 148 PHE F CA 1
ATOM 9018 C C . PHE F 1 148 ? -85.438 30.165 23.217 1.00 26.66 148 PHE F C 1
ATOM 9019 O O . PHE F 1 148 ? -85.601 28.946 23.146 1.00 22.51 148 PHE F O 1
ATOM 9027 N N . ALA F 1 149 ? -86.226 31.043 22.604 1.00 25.36 149 ALA F N 1
ATOM 9028 C CA . ALA F 1 149 ? -87.287 30.635 21.687 1.00 24.44 149 ALA F CA 1
ATOM 9029 C C . ALA F 1 149 ? -86.677 30.186 20.358 1.00 20.56 149 ALA F C 1
ATOM 9030 O O . ALA F 1 149 ? -85.479 30.365 20.138 1.00 23.06 149 ALA F O 1
ATOM 9032 N N . PRO F 1 150 ? -87.488 29.592 19.467 1.00 21.45 150 PRO F N 1
ATOM 9033 C CA . PRO F 1 150 ? -86.887 29.119 18.218 1.00 21.87 150 PRO F CA 1
ATOM 9034 C C . PRO F 1 150 ? -86.168 30.215 17.431 1.00 27.07 150 PRO F C 1
ATOM 9035 O O . PRO F 1 150 ? -86.661 31.344 17.288 1.00 27.50 150 PRO F O 1
ATOM 9039 N N . GLY F 1 151 ? -84.984 29.873 16.939 1.00 24.36 151 GLY F N 1
ATOM 9040 C CA . GLY F 1 151 ? -84.225 30.769 16.084 1.00 26.63 151 GLY F CA 1
ATOM 9041 C C . GLY F 1 151 ? -83.640 31.978 16.780 1.00 24.94 151 GLY F C 1
ATOM 9042 O O . GLY F 1 151 ? -83.243 32.929 16.114 1.00 25.96 151 GLY F O 1
ATOM 9043 N N . ALA F 1 152 ? -83.573 31.949 18.108 1.00 23.79 152 ALA F N 1
ATOM 9044 C CA . ALA F 1 152 ? -82.917 33.024 18.850 1.00 24.61 152 ALA F CA 1
ATOM 9045 C C . ALA F 1 152 ? -81.420 32.996 18.588 1.00 26.87 152 ALA F C 1
ATOM 9046 O O . ALA F 1 152 ? -80.792 31.939 18.644 1.00 24.59 152 ALA F O 1
ATOM 9048 N N . LYS F 1 153 ? -80.845 34.162 18.316 1.00 22.54 153 LYS F N 1
ATOM 9049 C CA . LYS F 1 153 ? -79.463 34.234 17.858 1.00 24.75 153 LYS F CA 1
ATOM 9050 C C . LYS F 1 153 ? -78.606 35.041 18.813 1.00 28.51 153 LYS F C 1
ATOM 9051 O O . LYS F 1 153 ? -78.618 36.286 18.817 1.00 23.01 153 LYS F O 1
ATOM 9057 N N . CYS F 1 154 ? -77.862 34.306 19.630 1.00 23.08 154 CYS F N 1
ATOM 9058 C CA . CYS F 1 154 ? -77.002 34.903 20.628 1.00 25.65 154 CYS F CA 1
ATOM 9059 C C . CYS F 1 154 ? -75.544 34.856 20.159 1.00 26.79 154 CYS F C 1
ATOM 9060 O O . CYS F 1 154 ? -74.885 33.814 20.247 1.00 25.21 154 CYS F O 1
ATOM 9063 N N . ASN F 1 155 ? -75.055 35.987 19.655 1.00 23.39 155 ASN F N 1
ATOM 9064 C CA . ASN F 1 155 ? -73.691 36.092 19.165 1.00 25.57 155 ASN F CA 1
ATOM 9065 C C . ASN F 1 155 ? -72.641 36.151 20.280 1.00 24.37 155 ASN F C 1
ATOM 9066 O O . ASN F 1 155 ? -72.968 36.042 21.462 1.00 24.82 155 ASN F O 1
ATOM 9071 N N . GLY F 1 156 ? -71.384 36.348 19.900 1.00 24.40 156 GLY F N 1
ATOM 9072 C CA . GLY F 1 156 ? -70.278 36.197 20.834 1.00 24.73 156 GLY F CA 1
ATOM 9073 C C . GLY F 1 156 ? -70.173 37.285 21.891 1.00 27.20 156 GLY F C 1
ATOM 9074 O O . GLY F 1 156 ? -70.649 38.411 21.698 1.00 27.58 156 GLY F O 1
ATOM 9075 N N . ASN F 1 157 ? -69.547 36.944 23.013 1.00 23.34 157 ASN F N 1
ATOM 9076 C CA . ASN F 1 157 ? -69.300 37.898 24.092 1.00 28.11 157 ASN F CA 1
ATOM 9077 C C . ASN F 1 157 ? -70.575 38.544 24.615 1.00 28.75 157 ASN F C 1
ATOM 9078 O O . ASN F 1 157 ? -70.631 39.751 24.859 1.00 24.25 157 ASN F O 1
ATOM 9083 N N . ILE F 1 158 ? -71.594 37.714 24.793 1.00 25.05 158 ILE F N 1
ATOM 9084 C CA . ILE F 1 158 ? -72.842 38.155 25.399 1.00 25.11 158 ILE F CA 1
ATOM 9085 C C . ILE F 1 158 ? -72.982 37.494 26.762 1.00 26.88 158 ILE F C 1
ATOM 9086 O O . ILE F 1 158 ? -72.726 36.298 26.907 1.00 25.66 158 ILE F O 1
ATOM 9091 N N . HIS F 1 159 ? -73.333 38.285 27.772 1.00 25.41 159 HIS F N 1
ATOM 9092 C CA . HIS F 1 159 ? -73.703 37.753 29.080 1.00 23.59 159 HIS F CA 1
ATOM 9093 C C . HIS F 1 159 ? -75.215 37.853 29.254 1.00 28.61 159 HIS F C 1
ATOM 9094 O O . HIS F 1 159 ? -75.783 38.956 29.212 1.00 28.20 159 HIS F O 1
ATOM 9101 N N . ILE F 1 160 ? -75.877 36.715 29.449 1.00 25.66 160 ILE F N 1
ATOM 9102 C CA . ILE F 1 160 ? -77.320 36.716 29.697 1.00 26.87 160 ILE F CA 1
ATOM 9103 C C . ILE F 1 160 ? -77.631 36.294 31.131 1.00 31.11 160 ILE F C 1
ATOM 9104 O O . ILE F 1 160 ? -77.274 35.192 31.548 1.00 25.31 160 ILE F O 1
ATOM 9109 N N . GLU F 1 161 ? -78.289 37.172 31.886 1.00 26.50 161 GLU F N 1
ATOM 9110 C CA . GLU F 1 161 ? -78.536 36.926 33.307 1.00 26.85 161 GLU F CA 1
ATOM 9111 C C . GLU F 1 161 ? -79.716 35.986 33.538 1.00 25.82 161 GLU F C 1
ATOM 9112 O O . GLU F 1 161 ? -80.452 35.651 32.606 1.00 25.00 161 GLU F O 1
ATOM 9118 N N . ASP F 1 162 ? -79.906 35.582 34.791 1.00 23.28 162 ASP F N 1
ATOM 9119 C CA . ASP F 1 162 ? -80.971 34.653 35.132 1.00 26.15 162 ASP F CA 1
ATOM 9120 C C . ASP F 1 162 ? -82.350 35.086 34.640 1.00 28.26 162 ASP F C 1
ATOM 9121 O O . ASP F 1 162 ? -82.674 36.280 34.618 1.00 26.98 162 ASP F O 1
ATOM 9126 N N . HIS F 1 163 ? -83.153 34.097 34.256 1.00 25.78 163 HIS F N 1
ATOM 9127 C CA . HIS F 1 163 ? -84.568 34.297 33.957 1.00 29.99 163 HIS F CA 1
ATOM 9128 C C . HIS F 1 163 ? -84.838 35.178 32.750 1.00 29.14 163 HIS F C 1
ATOM 9129 O O . HIS F 1 163 ? -85.970 35.610 32.544 1.00 29.07 163 HIS F O 1
ATOM 9136 N N . ALA F 1 164 ? -83.815 35.435 31.945 1.00 25.09 164 ALA F N 1
ATOM 9137 C CA . ALA F 1 164 ? -84.015 36.190 30.711 1.00 23.00 164 ALA F CA 1
ATOM 9138 C C . ALA F 1 164 ? -84.679 35.310 29.664 1.00 25.31 164 ALA F C 1
ATOM 9139 O O . ALA F 1 164 ? -84.539 34.087 29.691 1.00 26.53 164 ALA F O 1
ATOM 9141 N N . TYR F 1 165 ? -85.416 35.935 28.752 1.00 24.60 165 TYR F N 1
ATOM 9142 C CA . TYR F 1 165 ? -86.105 35.232 27.674 1.00 22.97 165 TYR F CA 1
ATOM 9143 C C . TYR F 1 165 ? -85.708 35.867 26.339 1.00 28.04 165 TYR F C 1
ATOM 9144 O O . TYR F 1 165 ? -85.794 37.092 26.172 1.00 29.18 165 TYR F O 1
ATOM 9153 N N . ILE F 1 166 ? -85.224 35.052 25.404 1.00 22.27 166 ILE F N 1
ATOM 9154 C CA . ILE F 1 166 ? -84.870 35.551 24.077 1.00 25.70 166 ILE F CA 1
ATOM 9155 C C . ILE F 1 166 ? -85.875 35.006 23.082 1.00 27.98 166 ILE F C 1
ATOM 9156 O O . ILE F 1 166 ? -85.955 33.795 22.855 1.00 26.46 166 ILE F O 1
ATOM 9161 N N . GLY F 1 167 ? -86.638 35.904 22.479 1.00 21.86 167 GLY F N 1
ATOM 9162 C CA . GLY F 1 167 ? -87.800 35.499 21.714 1.00 23.65 167 GLY F CA 1
ATOM 9163 C C . GLY F 1 167 ? -87.516 34.979 20.327 1.00 25.14 167 GLY F C 1
ATOM 9164 O O . GLY F 1 167 ? -86.374 34.971 19.864 1.00 23.16 167 GLY F O 1
ATOM 9165 N N . THR F 1 168 ? -88.579 34.556 19.656 1.00 21.74 168 THR F N 1
ATOM 9166 C CA . THR F 1 168 ? -88.465 33.861 18.389 1.00 24.53 168 THR F CA 1
ATOM 9167 C C . THR F 1 168 ? -87.817 34.707 17.307 1.00 27.20 168 THR F C 1
ATOM 9168 O O . THR F 1 168 ? -88.238 35.829 17.041 1.00 29.58 168 THR F O 1
ATOM 9172 N N . GLY F 1 169 ? -86.778 34.164 16.692 1.00 25.67 169 GLY F N 1
ATOM 9173 C CA . GLY F 1 169 ? -86.090 34.851 15.616 1.00 24.83 169 GLY F CA 1
ATOM 9174 C C . GLY F 1 169 ? -85.367 36.112 16.038 1.00 26.11 169 GLY F C 1
ATOM 9175 O O . GLY F 1 169 ? -84.890 36.865 15.190 1.00 27.32 169 GLY F O 1
ATOM 9176 N N . ALA F 1 170 ? -85.257 36.347 17.340 1.00 25.27 170 ALA F N 1
ATOM 9177 C CA . ALA F 1 170 ? -84.545 37.531 17.810 1.00 24.22 170 ALA F CA 1
ATOM 9178 C C . ALA F 1 170 ? -83.041 37.412 17.561 1.00 30.34 170 ALA F C 1
ATOM 9179 O O . ALA F 1 170 ? -82.481 36.306 17.556 1.00 25.67 170 ALA F O 1
ATOM 9181 N N . VAL F 1 171 ? -82.387 38.557 17.369 1.00 24.34 171 VAL F N 1
ATOM 9182 C CA . VAL F 1 171 ? -80.961 38.580 17.085 1.00 26.52 171 VAL F CA 1
ATOM 9183 C C . VAL F 1 171 ? -80.244 39.525 18.041 1.00 25.53 171 VAL F C 1
ATOM 9184 O O . VAL F 1 171 ? -80.686 40.647 18.252 1.00 26.39 171 VAL F O 1
ATOM 9188 N N . ILE F 1 172 ? -79.139 39.080 18.626 1.00 22.92 172 ILE F N 1
ATOM 9189 C CA . ILE F 1 172 ? -78.386 39.942 19.528 1.00 24.04 172 ILE F CA 1
ATOM 9190 C C . ILE F 1 172 ? -76.963 40.177 19.022 1.00 29.52 172 ILE F C 1
ATOM 9191 O O . ILE F 1 172 ? -76.220 39.224 18.746 1.00 24.02 172 ILE F O 1
ATOM 9196 N N . LYS F 1 173 ? -76.597 41.451 18.915 1.00 23.73 173 LYS F N 1
ATOM 9197 C CA . LYS F 1 173 ? -75.298 41.866 18.408 1.00 24.26 173 LYS F CA 1
ATOM 9198 C C . LYS F 1 173 ? -74.204 41.392 19.345 1.00 24.36 173 LYS F C 1
ATOM 9199 O O . LYS F 1 173 ? -74.381 41.404 20.559 1.00 26.14 173 LYS F O 1
ATOM 9205 N N . GLN F 1 174 ? -73.064 40.989 18.791 1.00 26.97 174 GLN F N 1
ATOM 9206 C CA . GLN F 1 174 ? -71.955 40.529 19.615 1.00 23.64 174 GLN F CA 1
ATOM 9207 C C . GLN F 1 174 ? -71.438 41.665 20.497 1.00 29.49 174 GLN F C 1
ATOM 9208 O O . GLN F 1 174 ? -71.539 42.842 20.138 1.00 27.79 174 GLN F O 1
ATOM 9214 N N . GLY F 1 175 ? -70.905 41.306 21.659 1.00 26.83 175 GLY F N 1
ATOM 9215 C CA . GLY F 1 175 ? -70.138 42.238 22.466 1.00 28.39 175 GLY F CA 1
ATOM 9216 C C . GLY F 1 175 ? -68.662 42.146 22.110 1.00 30.76 175 GLY F C 1
ATOM 9217 O O . GLY F 1 175 ? -68.301 41.678 21.022 1.00 30.01 175 GLY F O 1
ATOM 9218 N N . THR F 1 176 ? -67.805 42.599 23.018 1.00 30.30 176 THR F N 1
ATOM 9219 C CA . THR F 1 176 ? -66.361 42.434 22.864 1.00 30.79 176 THR F CA 1
ATOM 9220 C C . THR F 1 176 ? -65.820 41.807 24.136 1.00 32.53 176 THR F C 1
ATOM 9221 O O . THR F 1 176 ? -66.527 41.734 25.142 1.00 33.77 176 THR F O 1
ATOM 9225 N N . PRO F 1 177 ? -64.564 41.344 24.104 1.00 32.70 177 PRO F N 1
ATOM 9226 C CA . PRO F 1 177 ? -63.973 40.809 25.335 1.00 35.80 177 PRO F CA 1
ATOM 9227 C C . PRO F 1 177 ? -63.990 41.839 26.469 1.00 36.42 177 PRO F C 1
ATOM 9228 O O . PRO F 1 177 ? -64.257 41.485 27.617 1.00 37.61 177 PRO F O 1
ATOM 9232 N N . ASP F 1 178 ? -63.706 43.099 26.159 1.00 34.13 178 ASP F N 1
ATOM 9233 C CA . ASP F 1 178 ? -63.650 44.114 27.208 1.00 35.76 178 ASP F CA 1
ATOM 9234 C C . ASP F 1 178 ? -65.037 44.598 27.598 1.00 36.46 178 ASP F C 1
ATOM 9235 O O . ASP F 1 178 ? -65.261 45.002 28.736 1.00 40.13 178 ASP F O 1
ATOM 9240 N N . LYS F 1 179 ? -65.964 44.562 26.645 1.00 33.99 179 LYS F N 1
ATOM 9241 C CA . LYS F 1 179 ? -67.315 45.066 26.864 1.00 31.71 179 LYS F CA 1
ATOM 9242 C C . LYS F 1 179 ? -68.357 44.064 26.381 1.00 30.95 179 LYS F C 1
ATOM 9243 O O . LYS F 1 179 ? -68.860 44.175 25.265 1.00 29.05 179 LYS F O 1
ATOM 9247 N N . PRO F 1 180 ? -68.680 43.073 27.216 1.00 29.48 180 PRO F N 1
ATOM 9248 C CA . PRO F 1 180 ? -69.736 42.135 26.823 1.00 31.15 180 PRO F CA 1
ATOM 9249 C C . PRO F 1 180 ? -71.051 42.885 26.654 1.00 32.27 180 PRO F C 1
ATOM 9250 O O . PRO F 1 180 ? -71.251 43.902 27.316 1.00 29.73 180 PRO F O 1
ATOM 9254 N N . LEU F 1 181 ? -71.916 42.417 25.761 1.00 26.87 181 LEU F N 1
ATOM 9255 C CA . LEU F 1 181 ? -73.264 42.946 25.693 1.00 29.88 181 LEU F CA 1
ATOM 9256 C C . LEU F 1 181 ? -74.090 42.171 26.710 1.00 29.59 181 LEU F C 1
ATOM 9257 O O . LEU F 1 181 ? -74.071 40.936 26.728 1.00 27.30 181 LEU F O 1
ATOM 9262 N N . ILE F 1 182 ? -74.792 42.885 27.578 1.00 27.38 182 ILE F N 1
ATOM 9263 C CA . ILE F 1 182 ? -75.512 42.220 28.661 1.00 27.09 182 ILE F CA 1
ATOM 9264 C C . ILE F 1 182 ? -77.022 42.203 28.452 1.00 28.41 182 ILE F C 1
ATOM 9265 O O . ILE F 1 182 ? -77.625 43.233 28.146 1.00 25.06 182 ILE F O 1
ATOM 9270 N N . ILE F 1 183 ? -77.628 41.023 28.588 1.00 26.45 183 ILE F N 1
ATOM 9271 C CA . ILE F 1 183 ? -79.082 40.918 28.675 1.00 23.30 183 ILE F CA 1
ATOM 9272 C C . ILE F 1 183 ? -79.403 40.746 30.162 1.00 30.99 183 ILE F C 1
ATOM 9273 O O . ILE F 1 183 ? -78.997 39.758 30.796 1.00 27.33 183 ILE F O 1
ATOM 9278 N N . GLY F 1 184 ? -80.099 41.727 30.723 1.00 26.64 184 GLY F N 1
ATOM 9279 C CA . GLY F 1 184 ? -80.272 41.829 32.164 1.00 28.75 184 GLY F CA 1
ATOM 9280 C C . GLY F 1 184 ? -81.219 40.801 32.750 1.00 25.43 184 GLY F C 1
ATOM 9281 O O . GLY F 1 184 ? -82.015 40.197 32.042 1.00 24.92 184 GLY F O 1
ATOM 9282 N N . LYS F 1 185 ? -81.109 40.604 34.060 1.00 24.11 185 LYS F N 1
ATOM 9283 C CA . LYS F 1 185 ? -81.928 39.656 34.792 1.00 25.83 185 LYS F CA 1
ATOM 9284 C C . LYS F 1 185 ? -83.415 39.832 34.513 1.00 29.33 185 LYS F C 1
ATOM 9285 O O . LYS F 1 185 ? -83.969 40.920 34.685 1.00 27.58 185 LYS F O 1
ATOM 9291 N N . GLY F 1 186 ? -84.059 38.761 34.066 1.00 28.60 186 GLY F N 1
ATOM 9292 C CA . GLY F 1 186 ? -85.487 38.797 33.808 1.00 26.23 186 GLY F CA 1
ATOM 9293 C C . GLY F 1 186 ? -85.891 39.610 32.585 1.00 25.37 186 GLY F C 1
ATOM 9294 O O . GLY F 1 186 ? -87.073 39.718 32.291 1.00 27.33 186 GLY F O 1
ATOM 9295 N N . ALA F 1 187 ? -84.925 40.173 31.862 1.00 25.74 187 ALA F N 1
ATOM 9296 C CA . ALA F 1 187 ? -85.253 40.899 30.635 1.00 23.58 187 ALA F CA 1
ATOM 9297 C C . ALA F 1 187 ? -85.843 39.970 29.579 1.00 31.70 187 ALA F C 1
ATOM 9298 O O . ALA F 1 187 ? -85.546 38.769 29.551 1.00 28.06 187 ALA F O 1
ATOM 9300 N N . ILE F 1 188 ? -86.683 40.542 28.721 1.00 26.11 188 ILE F N 1
ATOM 9301 C CA . ILE F 1 188 ? -87.388 39.818 27.680 1.00 24.66 188 ILE F CA 1
ATOM 9302 C C . ILE F 1 188 ? -87.111 40.453 26.322 1.00 31.69 188 ILE F C 1
ATOM 9303 O O . ILE F 1 188 ? -87.477 41.609 26.079 1.00 27.89 188 ILE F O 1
ATOM 9308 N N . VAL F 1 189 ? -86.446 39.705 25.445 1.00 29.02 189 VAL F N 1
ATOM 9309 C CA . VAL F 1 189 ? -86.209 40.152 24.082 1.00 24.80 189 VAL F CA 1
ATOM 9310 C C . VAL F 1 189 ? -87.340 39.613 23.227 1.00 30.75 189 VAL F C 1
ATOM 9311 O O . VAL F 1 189 ? -87.539 38.403 23.115 1.00 26.52 189 VAL F O 1
ATOM 9315 N N . GLY F 1 190 ? -88.107 40.518 22.639 1.00 25.97 190 GLY F N 1
ATOM 9316 C CA . GLY F 1 190 ? -89.324 40.125 21.957 1.00 27.67 190 GLY F CA 1
ATOM 9317 C C . GLY F 1 190 ? -89.092 39.428 20.635 1.00 28.18 190 GLY F C 1
ATOM 9318 O O . GLY F 1 190 ? -88.038 39.561 20.014 1.00 26.50 190 GLY F O 1
ATOM 9319 N N . MET F 1 191 ? -90.087 38.665 20.206 1.00 26.51 191 MET F N 1
ATOM 9320 C CA . MET F 1 191 ? -90.035 38.019 18.909 1.00 28.13 191 MET F CA 1
ATOM 9321 C C . MET F 1 191 ? -89.562 39.014 17.850 1.00 30.23 191 MET F C 1
ATOM 9322 O O . MET F 1 191 ? -90.007 40.156 17.820 1.00 26.68 191 MET F O 1
ATOM 9327 N N . GLY F 1 192 ? -88.659 38.583 16.983 1.00 24.74 192 GLY F N 1
ATOM 9328 C CA . GLY F 1 192 ? -88.196 39.432 15.897 1.00 29.35 192 GLY F CA 1
ATOM 9329 C C . GLY F 1 192 ? -87.350 40.643 16.269 1.00 27.47 192 GLY F C 1
ATOM 9330 O O . GLY F 1 192 ? -86.932 41.402 15.400 1.00 27.18 192 GLY F O 1
ATOM 9331 N N . ALA F 1 193 ? -87.062 40.830 17.547 1.00 26.39 193 ALA F N 1
ATOM 9332 C CA . ALA F 1 193 ? -86.259 41.977 17.948 1.00 22.40 193 ALA F CA 1
ATOM 9333 C C . ALA F 1 193 ? -84.795 41.923 17.469 1.00 29.13 193 ALA F C 1
ATOM 9334 O O . ALA F 1 193 ? -84.170 40.862 17.421 1.00 26.30 193 ALA F O 1
ATOM 9336 N N . VAL F 1 194 ? -84.246 43.087 17.141 1.00 25.81 194 VAL F N 1
ATOM 9337 C CA . VAL F 1 194 ? -82.849 43.193 16.740 1.00 27.75 194 VAL F CA 1
ATOM 9338 C C . VAL F 1 194 ? -82.140 44.036 17.789 1.00 31.80 194 VAL F C 1
ATOM 9339 O O . VAL F 1 194 ? -82.256 45.264 17.791 1.00 26.36 194 VAL F O 1
ATOM 9343 N N . VAL F 1 195 ? -81.441 43.371 18.705 1.00 24.63 195 VAL F N 1
ATOM 9344 C CA . VAL F 1 195 ? -80.791 44.047 19.827 1.00 25.11 195 VAL F CA 1
ATOM 9345 C C . VAL F 1 195 ? -79.354 44.476 19.513 1.00 31.26 195 VAL F C 1
ATOM 9346 O O . VAL F 1 195 ? -78.495 43.641 19.222 1.00 26.79 195 VAL F O 1
ATOM 9350 N N . THR F 1 196 ? -79.088 45.777 19.609 1.00 26.02 196 THR F N 1
ATOM 9351 C CA . THR F 1 196 ? -77.795 46.332 19.245 1.00 30.98 196 THR F CA 1
ATOM 9352 C C . THR F 1 196 ? -77.012 46.826 20.456 1.00 28.95 196 THR F C 1
ATOM 9353 O O . THR F 1 196 ? -75.880 47.253 20.321 1.00 31.48 196 THR F O 1
ATOM 9357 N N . LYS F 1 197 ? -77.609 46.768 21.640 1.00 27.24 197 LYS F N 1
ATOM 9358 C CA . LYS F 1 197 ? -76.910 47.210 22.842 1.00 28.97 197 LYS F CA 1
ATOM 9359 C C . LYS F 1 197 ? -77.483 46.495 24.050 1.00 27.81 197 LYS F C 1
ATOM 9360 O O . LYS F 1 197 ? -78.524 45.845 23.950 1.00 27.81 197 LYS F O 1
ATOM 9366 N N . SER F 1 198 ? -76.810 46.614 25.191 1.00 24.86 198 SER F N 1
ATOM 9367 C CA . SER F 1 198 ? -77.244 45.905 26.389 1.00 27.81 198 SER F CA 1
ATOM 9368 C C . SER F 1 198 ? -78.694 46.224 26.750 1.00 30.84 198 SER F C 1
ATOM 9369 O O . SER F 1 198 ? -79.143 47.344 26.579 1.00 29.30 198 SER F O 1
ATOM 9372 N N . VAL F 1 199 ? -79.419 45.213 27.225 1.00 26.29 199 VAL F N 1
ATOM 9373 C CA . VAL F 1 199 ? -80.813 45.348 27.609 1.00 25.50 199 VAL F CA 1
ATOM 9374 C C . VAL F 1 199 ? -80.906 45.334 29.133 1.00 29.59 199 VAL F C 1
ATOM 9375 O O . VAL F 1 199 ? -80.435 44.399 29.772 1.00 29.13 199 VAL F O 1
ATOM 9379 N N . PRO F 1 200 ? -81.508 46.380 29.725 1.00 28.01 200 PRO F N 1
ATOM 9380 C CA . PRO F 1 200 ? -81.629 46.467 31.185 1.00 25.70 200 PRO F CA 1
ATOM 9381 C C . PRO F 1 200 ? -82.442 45.320 31.777 1.00 25.66 200 PRO F C 1
ATOM 9382 O O . PRO F 1 200 ? -83.282 44.730 31.099 1.00 27.65 200 PRO F O 1
ATOM 9386 N N . ALA F 1 201 ? -82.200 45.022 33.047 1.00 27.72 201 ALA F N 1
ATOM 9387 C CA . ALA F 1 201 ? -82.976 44.017 33.762 1.00 27.35 201 ALA F CA 1
ATOM 9388 C C . ALA F 1 201 ? -84.475 44.315 33.744 1.00 29.90 201 ALA F C 1
ATOM 9389 O O . ALA F 1 201 ? -84.883 45.463 33.870 1.00 26.81 201 ALA F O 1
ATOM 9391 N N . GLY F 1 202 ? -85.290 43.274 33.581 1.00 27.30 202 GLY F N 1
ATOM 9392 C CA . GLY F 1 202 ? -86.718 43.377 33.802 1.00 28.13 202 GLY F CA 1
ATOM 9393 C C . GLY F 1 202 ? -87.575 43.961 32.692 1.00 29.24 202 GLY F C 1
ATOM 9394 O O . GLY F 1 202 ? -88.801 43.916 32.781 1.00 24.83 202 GLY F O 1
ATOM 9395 N N . VAL F 1 203 ? -86.954 44.503 31.646 1.00 28.67 203 VAL F N 1
ATOM 9396 C CA . VAL F 1 203 ? -87.728 45.147 30.588 1.00 27.47 203 VAL F CA 1
ATOM 9397 C C . VAL F 1 203 ? -88.072 44.202 29.454 1.00 31.51 203 VAL F C 1
ATOM 9398 O O . VAL F 1 203 ? -87.464 43.141 29.311 1.00 29.52 203 VAL F O 1
ATOM 9402 N N . THR F 1 204 ? -89.054 44.592 28.648 1.00 24.52 204 THR F N 1
ATOM 9403 C CA . THR F 1 204 ? -89.267 43.953 27.361 1.00 23.67 204 THR F CA 1
ATOM 9404 C C . THR F 1 204 ? -88.768 44.892 26.268 1.00 28.67 204 THR F C 1
ATOM 9405 O O . THR F 1 204 ? -89.094 46.081 26.279 1.00 24.16 204 THR F O 1
ATOM 9409 N N . VAL F 1 205 ? -87.955 44.384 25.343 1.00 25.51 205 VAL F N 1
ATOM 9410 C CA . VAL F 1 205 ? -87.555 45.181 24.183 1.00 24.84 205 VAL F CA 1
ATOM 9411 C C . VAL F 1 205 ? -88.127 44.556 22.924 1.00 28.99 205 VAL F C 1
ATOM 9412 O O . VAL F 1 205 ? -88.196 43.332 22.813 1.00 28.58 205 VAL F O 1
ATOM 9416 N N . VAL F 1 206 ? -88.579 45.392 21.993 1.00 26.19 206 VAL F N 1
ATOM 9417 C CA . VAL F 1 206 ? -89.140 44.901 20.740 1.00 26.08 206 VAL F CA 1
ATOM 9418 C C . VAL F 1 206 ? -88.709 45.783 19.576 1.00 30.15 206 VAL F C 1
ATOM 9419 O O . VAL F 1 206 ? -88.277 46.920 19.764 1.00 31.20 206 VAL F O 1
ATOM 9423 N N . GLY F 1 207 ? -88.827 45.248 18.373 1.00 29.81 207 GLY F N 1
ATOM 9424 C CA . GLY F 1 207 ? -88.612 46.035 17.181 1.00 32.52 207 GLY F CA 1
ATOM 9425 C C . GLY F 1 207 ? -87.219 45.936 16.601 1.00 33.37 207 GLY F C 1
ATOM 9426 O O . GLY F 1 207 ? -86.349 45.243 17.131 1.00 30.87 207 GLY F O 1
ATOM 9427 N N . ASN F 1 208 ? -87.016 46.653 15.499 1.00 39.86 208 ASN F N 1
ATOM 9428 C CA . ASN F 1 208 ? -85.732 46.718 14.811 1.00 34.44 208 ASN F CA 1
ATOM 9429 C C . ASN F 1 208 ? -85.440 48.165 14.416 1.00 36.99 208 ASN F C 1
ATOM 9430 O O . ASN F 1 208 ? -86.040 48.679 13.474 1.00 40.15 208 ASN F O 1
ATOM 9435 N N . PRO F 1 209 ? -84.539 48.839 15.147 1.00 34.49 209 PRO F N 1
ATOM 9436 C CA . PRO F 1 209 ? -83.778 48.336 16.298 1.00 36.53 209 PRO F CA 1
ATOM 9437 C C . PRO F 1 209 ? -84.686 48.107 17.511 1.00 38.17 209 PRO F C 1
ATOM 9438 O O . PRO F 1 209 ? -85.850 48.511 17.482 1.00 41.37 209 PRO F O 1
ATOM 9442 N N . ALA F 1 210 ? -84.170 47.459 18.551 1.00 33.56 210 ALA F N 1
ATOM 9443 C CA . ALA F 1 210 ? -84.997 47.070 19.692 1.00 35.98 210 ALA F CA 1
ATOM 9444 C C . ALA F 1 210 ? -85.132 48.222 20.678 1.00 37.74 210 ALA F C 1
ATOM 9445 O O . ALA F 1 210 ? -84.142 48.869 21.015 1.00 33.18 210 ALA F O 1
ATOM 9447 N N . ARG F 1 211 ? -86.357 48.462 21.143 1.00 33.40 211 ARG F N 1
ATOM 9448 C CA . ARG F 1 211 ? -86.616 49.536 22.097 1.00 33.68 211 ARG F CA 1
ATOM 9449 C C . ARG F 1 211 ? -87.468 49.024 23.254 1.00 27.18 211 ARG F C 1
ATOM 9450 O O . ARG F 1 211 ? -88.252 48.099 23.089 1.00 26.98 211 ARG F O 1
ATOM 9453 N N . ILE F 1 212 ? -87.312 49.630 24.426 1.00 28.64 212 ILE F N 1
ATOM 9454 C CA . ILE F 1 212 ? -88.121 49.260 25.578 1.00 29.44 212 ILE F CA 1
ATOM 9455 C C . ILE F 1 212 ? -89.601 49.478 25.283 1.00 30.16 212 ILE F C 1
ATOM 9456 O O . ILE F 1 212 ? -89.995 50.540 24.807 1.00 31.33 212 ILE F O 1
ATOM 9461 N N . LEU F 1 213 ? -90.408 48.454 25.535 1.00 26.51 213 LEU F N 1
ATOM 9462 C CA . LEU F 1 213 ? -91.838 48.497 25.259 1.00 26.84 213 LEU F CA 1
ATOM 9463 C C . LEU F 1 213 ? -92.592 49.101 26.443 1.00 30.64 213 LEU F C 1
ATOM 9464 O O . LEU F 1 213 ? -92.353 48.740 27.605 1.00 28.55 213 LEU F O 1
ATOM 9469 N N . GLU F 1 214 ? -93.492 50.035 26.148 1.00 33.53 214 GLU F N 1
ATOM 9470 C CA . GLU F 1 214 ? -94.421 50.554 27.150 1.00 31.33 214 GLU F CA 1
ATOM 9471 C C . GLU F 1 214 ? -95.609 49.601 27.221 1.00 29.36 214 GLU F C 1
ATOM 9472 O O . GLU F 1 214 ? -96.357 49.455 26.259 1.00 35.70 214 GLU F O 1
ATOM 9478 N N . ARG F 1 215 ? -95.778 48.928 28.349 1.00 25.85 215 ARG F N 1
ATOM 9479 C CA . ARG F 1 215 ? -96.738 47.832 28.391 1.00 29.80 215 ARG F CA 1
ATOM 9480 C C . ARG F 1 215 ? -98.076 48.194 29.042 1.00 30.70 215 ARG F C 1
ATOM 9481 O O . ARG F 1 215 ? -99.025 47.408 29.010 1.00 34.94 215 ARG F O 1
ATOM 9489 N N . LYS F 1 216 ? -98.152 49.383 29.627 1.00 30.50 216 LYS F N 1
ATOM 9490 C CA . LYS F 1 216 ? -99.429 49.891 30.132 1.00 33.39 216 LYS F CA 1
ATOM 9491 C C . LYS F 1 216 ? -99.712 51.321 29.657 1.00 36.90 216 LYS F C 1
ATOM 9492 O O . LYS F 1 216 ? -99.040 51.818 28.748 1.00 33.72 216 LYS F O 1
#

Secondary structure (DSSP, 8-state):
--EEEEEE-SSTTHHHHHHHHHHHSTTS-GGGEEEE-STTTT-EETTEEEE-HHHHHHS--SEEEEEE----HHHHHHHHHHHHHTTPEEPPB--TT-EE-SSEEE-SS-EE-TT-EE-SSEEE-TT-EE-TT-EE-TT-EE-SS-EE-TT-EE-SSEEE-TT-EE-TT-EE----SSS-EEE-TT-EEPTT-EE-S-B-TT-EEETTTTEEEE--/--EEEEEE-SSTTHHHHHHHHHHHSTTS-GGGEEEE-TTTTT-EETTEEEE-HHHHHHS--SEEEEEE----HHHHHHHHHHHHHTTPEEPPB--TT-EE-SSEEE-TT-EE-TT-EE-SSEEE-SS-EE-TT-EE-TT-EE-TT-EE-TT-EE-SSEEE-TT-EE-TT-EE----SSS-EEE-TT-EE-TT-EE-S-B-TT-EEETTTTEE-/--EEEEEE-SSTTHHHHHHHHHHHSTTS-GGGEEEE-SSSTT-EETTEEEE-HHHHHHS--SEEEEEE----HHHHHHHHHHHHHTTPEEPPB--TT-EE-SSEEE-TT-EE-TT-EE-SSEEE-SS-EE-TT-EE-TT-EE-TT-EE-TT-EE-SSEEE-TT-EE-TT-EE----SSS-EEE-TT-EE-TT-EE-S-B-TT-EEETTTTEE----/--EEEEEE-SSTTHHHHHHHHHHHSTTS-GGGEEEE-STTTT-EETTEEEE-HHHHHTS--SEEEEEE----HHHHHHHHHHHHHTTPEEPPB--TT-EE-SSEEE-SS-EE-TT-EE-SSEEE-SS-EE-TT-EE-TT-EE-SS-EEPTT-EE-SSEEE-TT-EE-TT-EE----SSS-EEEPTT-EE-TT-EE-S-B-TT-EEETTTTEEE-/-EEEEEE--STTHHHHHHHHHHHSTTS-GGGEEEE-STTTT-EETTEEEE-HHHHHTS--SEEEEEE----HHHHHHHHHHHHHTTPEEPPB--TT-EE-SSEEE-TT-EE-TT-EE-SSEEE-SS-EE-TT-EE-TT-EE-SS-EE-TT-EE-SSEEE-TT-EE-TT-EE----SSS-EEE-TT-EEPTT-EE-S-B-TT-EEETTTTEE-/--EEEEEE--TTHHHHHHHHHHHHSTTS-GGGEEEE-STTTT-EETTEEEE-HHHHHHS--SEEEEEE----HHHHHHHHHHHHHTTPEEPPB--TT-EE-SSEEE-SS-EE-TT-EE-SSEEE-TT-EE-TT-EE-TT-EE-SS-EE-TT-EE-SSEEE-TT-EE-TT-EE----SSS-EEE-TT-EE-TT-EE-S-B-TT-EEETTTTEE----

Solvent-accessible surface area: 45658 Å² total; per-residue (Å²): 104,60,31,20,2,0,0,16,4,1,64,33,35,0,16,3,0,1,12,5,0,66,100,27,42,59,18,30,56,82,118,34,2,7,0,0,27,94,72,75,51,72,60,100,38,30,60,8,59,1,27,18,14,142,71,0,37,82,85,112,18,84,49,39,0,2,5,8,1,42,22,84,15,91,58,0,57,127,21,10,64,73,0,93,115,73,49,8,15,28,12,27,0,21,12,120,41,25,31,50,23,39,108,29,112,18,22,52,9,0,6,0,1,2,2,0,0,1,2,0,32,5,47,4,15,58,6,0,10,2,11,1,13,0,1,0,4,8,31,1,69,2,18,47,23,0,5,1,5,5,2,0,17,0,9,3,16,0,59,2,74,51,32,0,75,0,1,12,14,0,5,0,99,89,8,71,111,135,117,40,11,64,0,4,110,29,0,78,0,12,28,9,0,8,1,54,142,57,7,67,64,56,12,16,4,58,13,37,84,9,79,78,110,101,115,247,140,49,20,16,1,0,0,14,4,0,68,21,44,0,34,2,0,1,8,7,0,69,104,27,40,55,18,29,44,63,155,26,2,1,1,0,30,99,72,76,45,75,63,99,24,41,60,13,63,2,33,20,13,141,78,0,51,86,61,103,26,93,40,28,0,3,4,8,4,40,31,84,16,108,59,0,79,79,18,10,69,64,0,95,130,64,49,7,14,26,16,26,0,22,12,125,40,24,29,56,18,40,118,30,110,18,20,35,9,0,6,0,3,2,2,0,0,1,2,0,33,6,49,2,16,99,7,0,14,2,14,1,15,0,2,0,4,8,36,1,68,3,18,47,17,0,6,2,6,4,1,0,20,0,8,2,17,0,60,2,65,47,46,0,68,0,1,13,13,0,4,0,93,84,11,64,108,140,80,37,12,63,0,5,105,30,0,74,0,12,37,8,0,9,1,56,113,55,5,76,65,63,34,38,7,54,13,37,63,8,135,112,149,141,55,24,20,2,0,0,14,2,0,68,23,44,0,25,4,0,1,9,6,0,67,102,25,42,63,21,31,56,88,112,27,1,1,0,0,24,88,72,74,50,72,64,104,34,31,58,6,57,2,23,20,7,124,73,0,39,85,72,99,22,91,40,36,0,2,4,8,5,48,35,85,15,102,63,0,76,76,20,10,75,65,0,92,134,64,46,8,15,32,16,26,0,26,10,128,42,24,32,56,24,38,102,29,114,23,21,45,9,1,6,0,4,2,2,0,0,0,3,0,32,2,57,10,16,80,6,0,15,1,14,1,13,0,1,0,5,8,41,1,66,4,16,43,20,0,8,1,6,5,0,0,17,0,8,3,18,0,63,3,79,51,41,0,72,0,0,10,18,0,4,0,100,93,9,70,109,133,88,35,11,71,0,5,128,25,0,73,0,11,26,10,0,9,1,51,96,58,5,72,65,47,29,16,6,52,15,39,60,11,136,100,75,159,163,256,167,43,24,20,2,0,0,16,4,1,64,27,42,0,21,4,0,1,10,5,0,67,100,27,41,62,19,31,47,89,162,31,3,8,0,0,24,99,76,77,46,77,65,110,32,28,60,7,58,2,28,23,17,137,77,1,41,83,74,112,7,106,42,41,0,2,5,10,1,38,33,85,17,85,59,0,80,139,25,13,74,64,0,98,124,60,48,8,24,24,12,29,0,22,9,119,42,24,29,50,24,40,110,28,73,19,22,38,9,1,6,0,2,2,2,0,0,1,2,0,33,6,62,4,16,99,6,0,12,2,18,1,12,0,1,0,4,12,35,1,69,3,17,43,18,0,9,1,6,7,1,0,18,0,8,1,20,0,59,3,77,50,38,1,86,0,0,7,16,0,4,0,89,90,10,69,110,134,90,40,12,68,0,5,125,30,0,72,0,9,36,12,0,9,2,62,111,58,6,77,65,64,29,31,9,54,13,36,80,23,113,110,103,214,94,31,21,0,0,0,16,6,0,66,20,41,0,26,3,1,1,10,3,0,68,114,28,38,54,16,29,41,53,137,38,2,8,0,0,21,83,72,76,48,72,60,102,30,42,65,14,52,1,32,18,10,128,82,0,50,88,95,119,26,115,42,26,1,2,4,9,5,42,35,80,14,108,43,0,78,123,9,9,67,68,0,94,112,65,48,7,22,35,19,23,0,24,10,123,40,24,30,59,19,38,106,28,113,23,19,48,8,0,6,0,3,2,2,0,0,1,3,0,32,6,55,5,14,79,6,0,16,2,13,1,15,1,1,0,11,22,35,1,69,2,18,45,18,0,6,1,8,5,0,0,15,0,10,2,17,0,64,2,60,49,46,0,77,0,1,9,17,0,6,0,96,99,9,69,105,137,88,38,12,67,0,5,118,32,0,74,0,10,41,9,0,10,2,54,129,56,5,75,65,61,29,39,8,56,14,37,92,12,79,119,146,156,54,26,16,0,0,0,12,5,1,76,14,28,0,22,5,0,1,7,5,0,66,93,32,36,59,16,27,56,88,115,40,2,2,0,0,23,93,76,81,44,75,62,108,40,35,58,6,58,3,25,19,10,142,71,0,42,88,68,91,12,103,42,38,0,2,4,8,2,48,51,86,16,100,53,0,73,114,14,10,74,62,0,97,124,60,47,8,17,30,11,27,0,22,12,122,39,23,33,58,21,36,103,27,80,23,20,42,9,0,1,0,0,2,3,0,0,1,2,0,34,5,76,3,12,100,6,0,6,1,30,1,11,0,0,0,6,7,38,1,68,2,17,43,19,0,9,1,5,15,0,0,11,0,10,2,18,0,58,2,75,51,39,1,81,0,1,13,16,0,6,0,99,86,9,67,106,135,116,38,11,67,0,7,132,24,0,70,0,9,39,11,0,9,2,59,150,55,6,73,64,48,30,16,6,54,17,38,87,16,78,102,77,161,164,258

Sequence (1287 aa):
MTMIIGVYGASGFGKEVMPLVRQQFPTLSKEQFAFIDDGLSGTTLNGYPVLSYLDFISKPADHKAVTIAIANSVVREKLVSLLEKDGVQHLAVQSTNTVILDEVEIGEGSLLCPFTCLTSNIKIGKFFHANNIYSYVAHDCVIGDYVTFAPGAKCNGNIHIEDHAYIGTGAVIKQGTPDKPLIIGKGAIVGMGAVVTKSVPAGVTVVGNPARILERKMTMIIGVYGASGFGKEVMPLVRQQFPTLSKEQFAFIDDGLSGTTLNGYPVLSYLDFISKPADHKAVTIAIANSVVREKLVSLLEKDGVQHLAVQSTNTVILDEVEIGEGSLLCPFTCLTSNIKIGKFFHANIYSYVAHDCVIGDYVTFAPGAKCNGNIHIEDHAYIGTGAVIKQGTPDKPLIIGKGAIVGMGAVVTKSVPAGVTVVGNPARILMTMIIGVYGASGFGKEVMPLVRQQFPTLSKEQFAFIDDGLSGTTLNGYPVLSYLDFISKPADHKAVTIAIANSVVREKLVSLLEKDGVQHLAVQSTNTVILDEVEIGEGSLLCPFTCLTSNIKIGKFFHANIYSYVAHDCVIGDYVTFAPGAKCNGNIHIEDHAYIGTGAVIKQGTPDKPLIIGKGAIVGMGAVVTKSVPAGVTVVGNPARILERKMTMIIGVYGASGFGKEVMPLVRQQFPTLSKEQFAFIDDGLSGTTLNGYPVLSYLDFISKPADHKAVTIAIANSVVREKLVSLLEKDGVQHLAVQSTNTVILDEVEIGEGSLLCPFTCLTSNIKIGKFFHANIYSYVAHDCVIGDYVTFAPGAKCNGNIHIEDHAYIGTGAVIKQGTPDKPLIIGKGAIVGMGAVVTKSVPAGVTVVGNPARILETMIIGVYGASGFGKEVMPLVRQQFPTLSKEQFAFIDDGLSGTTLNGYPVLSYLDFISKPADHKAVTIAIANSVVREKLVSLLEKDGVQHLAVQQSTNTVILDEVEIGEGSLLCPFTCLTSNIKIGKFFHANIYSYVAHDCVIGDYVTFAPGAKCNGNIHIEDHAYIGTGAVIKQGTPDKPLIIGKGAIVGMGAVVTKSVPAGVTVVGNPARILMTMIIGVYGASGFFGKEVMPLVRQQFPTLSKEQFAFIDDGLSGTTLNGYPVLSYLDFISKPADHKAVTIAIANSVVREKLVSLLEKDGVQHLAVQSTNTVILDEVEIGEGSLLCPFTCLTSNIKIGKFFHANIYSYVAHDCVIGDYVTFAPGAKCNGNIHIEDHAYIGTGAVIKQGTPDKPLIIGKGAIVGMGAVVTKSVPAGVTVVGNPARILERK

Foldseek 3Di:
DAEAEEAEDPPDCSVVVVVQVCVVPVVDDLQRYAYEDQVQAPDADPNHHYHHPVVLLPDPHPAYEYAYRDLQLVVVVVVVVVCVVSPHHYDATAHPQEEEEEDEAEETREYHGPLEYEYYCEAYEYNEYAYANEYAEHDEYEEYSEYEDHLFYHYAQAYEYAQEYGEHNEYADAADPVGGAYAAHNEYEYHNEHDDGHDYHPFYWHDVPTDTDGDD/DQEAEEEEDQPDCSVVVVVQVCVVPVVDDLQRYAYEDDPCAPDDDPRHHYHHPVRQLPDDYNAYEYAYRDLQLVVVVVVVVVCVVSPHHQDATEHPQEEEEEDEAEETREAYGALEYEYYDEYAEYNEYAYANEYAEHDEYYYASEYEEHLFYHYEQAYEYAQEYGEANEYADADDPVGGAYEAANEYEYHPEHDDGHHYHPFYWHDVPTDTD/DQEAEEEEDQPDCSVVQVVQVCVVPVVDDLQSYAYEDPPCDPDADPRHHYHHPVVQLPDDYPAYEYAYRDLQLVVVVVVVVVCVVSPHHADATEHPQEEEEECEAEETREHYGALEYEYYDEAAYENEYAYANEYAYHCEYYEYSEYEEHLFYHYAQEYEYAREYGEANEYADAADPVGGAYAAANEYEYHPEYDDGHHYHNFYWHDVPTDTDDDD/DAEAEEEEPLPDCSVVQVVQVCVVPVVDDLQRYAYEDQVQAPDADPRHHHHHPVVQLPDPHPAYEYAYRDLQLVVVVVVVVVCVVSVHHYDATEHPQEEEEECEAEEGREHHGALEYEYYDEYAYYNEYAYANEYAEHDEYYEYSEYEEHLQYHYAQAYEYALEYGAANEYADADDPVGGAYAEANEYEYHNEYEDGHHYHPWYWHDVPTDTDD/DEAEEEEDLPDCSVVVVVQVCVVCVVDDLQRYAYEDQVCAPDADPNHHHHHPCSVLPDDDPAYEYAYRDLQLVVVVVVVVVCVVSPHHYDATAHPQEEEEEDEAEETREHHGALEYEYYDEAAYYNEYAYANEYAEHDEYYYYSEYEEHQEYHYAQAYEYAQEYGEHNEHADAADPVGRAYEEANEYEYHPEHDDGHHYHNFYWHDVPTDTD/DAEAEEEEDQPDQSVVVVVQVCVVPVVDDLQSYAYEDQVCAPDADPNHHYHHPVVQLPDPHPAYEYAYSDQQLVVVVVVVVVCVVSPHHYDETEHPQEEEEEDEAEETREYYEALEYEYYDEAAYYNEYAYANEYAYHDEYYEYSEYEEHLFYHYEQEYEYALEYGEANEYADAADPVGRAYAAANEYEYHPEYEDGHHYHPFYWHDVPTDTDDDD

Radius of gyration: 30.37 Å; Cα contacts (8 Å, |Δi|>4): 3804; chains: 6; bounding box: 71×92×75 Å

B-factor: mean 34.6, std 10.38, range [8.88, 106.31]